Protein AF-0000000084808699 (afdb_homodimer)

Structure (mmCIF, N/CA/C/O backbone):
data_AF-0000000084808699-model_v1
#
loop_
_entity.id
_entity.type
_entity.pdbx_description
1 polymer 'Predicted phosphohydrolases'
#
loop_
_atom_site.group_PDB
_atom_site.id
_atom_site.type_symbol
_atom_site.label_atom_id
_atom_site.label_alt_id
_atom_site.label_comp_id
_atom_site.label_asym_id
_atom_site.label_entity_id
_atom_site.label_seq_id
_atom_site.pdbx_PDB_ins_code
_atom_site.Cartn_x
_atom_site.Cartn_y
_atom_site.Cartn_z
_atom_site.occupancy
_atom_site.B_iso_or_equiv
_atom_site.auth_seq_id
_atom_site.auth_comp_id
_atom_site.auth_asym_id
_atom_site.auth_atom_id
_atom_site.pdbx_PDB_model_num
ATOM 1 N N . MET A 1 1 ? -10.883 -15.43 62.719 1 22.83 1 MET A N 1
ATOM 2 C CA . MET A 1 1 ? -10.422 -14.227 62.062 1 22.83 1 MET A CA 1
ATOM 3 C C . MET A 1 1 ? -9.133 -14.5 61.281 1 22.83 1 MET A C 1
ATOM 5 O O . MET A 1 1 ? -8.039 -14.305 61.812 1 22.83 1 MET A O 1
ATOM 9 N N . LYS A 1 2 ? -9.156 -15.633 60.469 1 28.66 2 LYS A N 1
ATOM 10 C CA . LYS A 1 2 ? -8.031 -16.219 59.75 1 28.66 2 LYS A CA 1
ATOM 11 C C . LYS A 1 2 ? -7.461 -15.219 58.75 1 28.66 2 LYS A C 1
ATOM 13 O O . LYS A 1 2 ? -8.195 -14.641 57.938 1 28.66 2 LYS A O 1
ATOM 18 N N . THR A 1 3 ? -6.348 -14.523 59.062 1 25.62 3 THR A N 1
ATOM 19 C CA . THR A 1 3 ? -5.594 -13.453 58.406 1 25.62 3 THR A CA 1
ATOM 20 C C . THR A 1 3 ? -5.066 -13.914 57.062 1 25.62 3 THR A C 1
ATOM 22 O O . THR A 1 3 ? -4.25 -14.836 57 1 25.62 3 THR A O 1
ATOM 25 N N . SER A 1 4 ? -5.875 -14.094 56.094 1 25.84 4 SER A N 1
ATOM 26 C CA . SER A 1 4 ? -5.469 -14.531 54.75 1 25.84 4 SER A CA 1
ATOM 27 C C . SER A 1 4 ? -4.52 -13.523 54.125 1 25.84 4 SER A C 1
ATOM 29 O O . SER A 1 4 ? -4.852 -12.352 53.969 1 25.84 4 SER A O 1
ATOM 31 N N . ALA A 1 5 ? -3.162 -13.805 54.281 1 29.69 5 ALA A N 1
ATOM 32 C CA . ALA A 1 5 ? -2.086 -13 53.719 1 29.69 5 ALA A CA 1
ATOM 33 C C . ALA A 1 5 ? -2.174 -12.961 52.219 1 29.69 5 ALA A C 1
ATOM 35 O O . ALA A 1 5 ? -2.238 -14 51.562 1 29.69 5 ALA A O 1
ATOM 36 N N . PHE A 1 6 ? -2.725 -11.844 51.625 1 26.86 6 PHE A N 1
ATOM 37 C CA . PHE A 1 6 ? -2.826 -11.508 50.219 1 26.86 6 PHE A CA 1
ATOM 38 C C . PHE A 1 6 ? -1.443 -11.383 49.594 1 26.86 6 PHE A C 1
ATOM 40 O O . PHE A 1 6 ? -0.637 -10.547 50 1 26.86 6 PHE A O 1
ATOM 47 N N . ILE A 1 7 ? -0.809 -12.5 49.219 1 28 7 ILE A N 1
ATOM 48 C CA . ILE A 1 7 ? 0.481 -12.469 48.531 1 28 7 ILE A CA 1
ATOM 49 C C . ILE A 1 7 ? 0.352 -11.695 47.219 1 28 7 ILE A C 1
ATOM 51 O O . ILE A 1 7 ? -0.457 -12.047 46.344 1 28 7 ILE A O 1
ATOM 55 N N . LEU A 1 8 ? 0.643 -10.383 47.25 1 26.86 8 LEU A N 1
ATOM 56 C CA . LEU A 1 8 ? 0.766 -9.492 46.094 1 26.86 8 LEU A CA 1
ATOM 57 C C . LEU A 1 8 ? 1.82 -10 45.125 1 26.86 8 LEU A C 1
ATOM 59 O O . LEU A 1 8 ? 2.996 -10.117 45.469 1 26.86 8 LEU A O 1
ATOM 63 N N . PHE A 1 9 ? 1.427 -10.898 44.25 1 28.06 9 PHE A N 1
ATOM 64 C CA . PHE A 1 9 ? 2.316 -11.273 43.156 1 28.06 9 PHE A CA 1
ATOM 65 C C . PHE A 1 9 ? 2.672 -10.062 42.312 1 28.06 9 PHE A C 1
ATOM 67 O O . PHE A 1 9 ? 1.792 -9.438 41.719 1 28.06 9 PHE A O 1
ATOM 74 N N . ALA A 1 10 ? 3.734 -9.328 42.656 1 28.44 10 ALA A N 1
ATOM 75 C CA . ALA A 1 10 ? 4.34 -8.305 41.812 1 28.44 10 ALA A CA 1
ATOM 76 C C . ALA A 1 10 ? 4.73 -8.883 40.438 1 28.44 10 ALA A C 1
ATOM 78 O O . ALA A 1 10 ? 5.578 -9.773 40.375 1 28.44 10 ALA A O 1
ATOM 79 N N . ALA A 1 11 ? 3.801 -8.992 39.531 1 27.06 11 ALA A N 1
ATOM 80 C CA . ALA A 1 11 ? 4.145 -9.297 38.156 1 27.06 11 ALA A CA 1
ATOM 81 C C . ALA A 1 11 ? 5.234 -8.352 37.625 1 27.06 11 ALA A C 1
ATOM 83 O O . ALA A 1 11 ? 5.035 -7.137 37.562 1 27.06 11 ALA A O 1
ATOM 84 N N . LEU A 1 12 ? 6.469 -8.727 37.875 1 29.42 12 LEU A N 1
ATOM 85 C CA . LEU A 1 12 ? 7.574 -8.07 37.188 1 29.42 12 LEU A CA 1
ATOM 86 C C . LEU A 1 12 ? 7.324 -8 35.688 1 29.42 12 LEU A C 1
ATOM 88 O O . LEU A 1 12 ? 7.281 -9.031 35 1 29.42 12 LEU A O 1
ATOM 92 N N . LEU A 1 13 ? 6.543 -7.051 35.281 1 27.06 13 LEU A N 1
ATOM 93 C CA . LEU A 1 13 ? 6.527 -6.707 33.844 1 27.06 13 LEU A CA 1
ATOM 94 C C . LEU A 1 13 ? 7.938 -6.438 33.344 1 27.06 13 LEU A C 1
ATOM 96 O O . LEU A 1 13 ? 8.586 -5.48 33.781 1 27.06 13 LEU A O 1
ATOM 100 N N . ALA A 1 14 ? 8.656 -7.5 33.062 1 26.19 14 ALA A N 1
ATOM 101 C CA . ALA A 1 14 ? 9.906 -7.293 32.312 1 26.19 14 ALA A CA 1
ATOM 102 C C . ALA A 1 14 ? 9.672 -6.418 31.094 1 26.19 14 ALA A C 1
ATOM 104 O O . ALA A 1 14 ? 8.898 -6.773 30.203 1 26.19 14 ALA A O 1
ATOM 105 N N . ALA A 1 15 ? 9.93 -5.137 31.219 1 28.09 15 ALA A N 1
ATOM 106 C CA . ALA A 1 15 ? 10.141 -4.23 30.094 1 28.09 15 ALA A CA 1
ATOM 107 C C . ALA A 1 15 ? 11.109 -4.828 29.078 1 28.09 15 ALA A C 1
ATOM 109 O O . ALA A 1 15 ? 12.305 -4.973 29.359 1 28.09 15 ALA A O 1
ATOM 110 N N . SER A 1 16 ? 10.625 -5.824 28.359 1 27.8 16 SER A N 1
ATOM 111 C CA . SER A 1 16 ? 11.477 -6.148 27.203 1 27.8 16 SER A CA 1
ATOM 112 C C . SER A 1 16 ? 11.93 -4.887 26.484 1 27.8 16 SER A C 1
ATOM 114 O O . SER A 1 16 ? 11.102 -4.109 26 1 27.8 16 SER A O 1
ATOM 116 N N . SER A 1 17 ? 13 -4.367 26.891 1 27.86 17 SER A N 1
ATOM 117 C CA . SER A 1 17 ? 13.711 -3.361 26.094 1 27.86 17 SER A CA 1
ATOM 118 C C . SER A 1 17 ? 13.82 -3.785 24.641 1 27.86 17 SER A C 1
ATOM 120 O O . SER A 1 17 ? 14.531 -4.742 24.312 1 27.86 17 SER A O 1
ATOM 122 N N . LEU A 1 18 ? 12.781 -3.721 23.938 1 30.61 18 LEU A N 1
ATOM 123 C CA . LEU A 1 18 ? 13.039 -3.725 22.5 1 30.61 18 LEU A CA 1
ATOM 124 C C . LEU A 1 18 ? 14.203 -2.801 22.156 1 30.61 18 LEU A C 1
ATOM 126 O O . LEU A 1 18 ? 14.062 -1.576 22.188 1 30.61 18 LEU A O 1
ATOM 130 N N . SER A 1 19 ? 15.367 -3.223 22.547 1 29.44 19 SER A N 1
ATOM 131 C CA . SER A 1 19 ? 16.547 -2.562 22 1 29.44 19 SER A CA 1
ATOM 132 C C . SER A 1 19 ? 16.359 -2.229 20.531 1 29.44 19 SER A C 1
ATOM 134 O O . SER A 1 19 ? 16.094 -3.113 19.719 1 29.44 19 SER A O 1
ATOM 136 N N . VAL A 1 20 ? 15.898 -1.115 20.328 1 35.44 20 VAL A N 1
ATOM 137 C CA . VAL A 1 20 ? 16.078 -0.574 18.984 1 35.44 20 VAL A CA 1
ATOM 138 C C . VAL A 1 20 ? 17.531 -0.726 18.547 1 35.44 20 VAL A C 1
ATOM 140 O O . VAL A 1 20 ? 18.406 0.036 18.984 1 35.44 20 VAL A O 1
ATOM 143 N N . THR A 1 21 ? 18.062 -1.862 18.562 1 36.31 21 THR A N 1
ATOM 144 C CA . THR A 1 21 ? 19.359 -2 17.906 1 36.31 21 THR A CA 1
ATOM 145 C C . THR A 1 21 ? 19.375 -1.275 16.562 1 36.31 21 THR A C 1
ATOM 147 O O . THR A 1 21 ? 18.578 -1.583 15.68 1 36.31 21 THR A O 1
ATOM 150 N N . GLY A 1 22 ? 19.766 -0.081 16.609 1 41.16 22 GLY A N 1
ATOM 151 C CA . GLY A 1 22 ? 20 0.72 15.414 1 41.16 22 GLY A CA 1
ATOM 152 C C . GLY A 1 22 ? 20.641 -0.064 14.289 1 41.16 22 GLY A C 1
ATOM 153 O O . GLY A 1 22 ? 21.766 -0.554 14.43 1 41.16 22 GLY A O 1
ATOM 154 N N . ARG A 1 23 ? 19.984 -0.624 13.531 1 50.69 23 ARG A N 1
ATOM 155 C CA . ARG A 1 23 ? 20.609 -1.208 12.352 1 50.69 23 ARG A CA 1
ATOM 156 C C . ARG A 1 23 ? 21.578 -0.225 11.703 1 50.69 23 ARG A C 1
ATOM 158 O O . ARG A 1 23 ? 21.297 0.966 11.594 1 50.69 23 ARG A O 1
ATOM 165 N N . ALA A 1 24 ? 22.828 -0.761 11.469 1 55.62 24 ALA A N 1
ATOM 166 C CA . ALA A 1 24 ? 23.875 -0.021 10.766 1 55.62 24 ALA A CA 1
ATOM 167 C C . ALA A 1 24 ? 23.359 0.561 9.453 1 55.62 24 ALA A C 1
ATOM 169 O O . ALA A 1 24 ? 22.469 -0.019 8.82 1 55.62 24 ALA A O 1
ATOM 170 N N . ALA A 1 25 ? 23.656 1.773 9.109 1 65.81 25 ALA A N 1
ATOM 171 C CA . ALA A 1 25 ? 23.359 2.422 7.836 1 65.81 25 ALA A CA 1
ATOM 172 C C . ALA A 1 25 ? 23.656 1.488 6.664 1 65.81 25 ALA A C 1
ATOM 174 O O . ALA A 1 25 ? 24.609 0.704 6.703 1 65.81 25 ALA A O 1
ATOM 175 N N . THR A 1 26 ? 22.766 1.405 5.75 1 75.81 26 THR A N 1
ATOM 176 C CA . THR A 1 26 ? 22.953 0.62 4.535 1 75.81 26 THR A CA 1
ATOM 177 C C . THR A 1 26 ? 24.234 1.032 3.822 1 75.81 26 THR A C 1
ATOM 179 O O . THR A 1 26 ? 24.516 2.223 3.656 1 75.81 26 THR A O 1
ATOM 182 N N . ARG A 1 27 ? 25.109 0.054 3.602 1 77.38 27 ARG A N 1
ATOM 183 C CA . ARG A 1 27 ? 26.375 0.274 2.889 1 77.38 27 ARG A CA 1
ATOM 184 C C . ARG A 1 27 ? 26.438 -0.562 1.614 1 77.38 27 ARG A C 1
ATOM 186 O O . ARG A 1 27 ? 25.828 -1.633 1.539 1 77.38 27 ARG A O 1
ATOM 193 N N . THR A 1 28 ? 27.109 -0.064 0.712 1 81.5 28 THR A N 1
ATOM 194 C CA . THR A 1 28 ? 27.328 -0.807 -0.523 1 81.5 28 THR A CA 1
ATOM 195 C C . THR A 1 28 ? 28.312 -1.949 -0.296 1 81.5 28 THR A C 1
ATOM 197 O O . THR A 1 28 ? 29.281 -1.799 0.448 1 81.5 28 THR A O 1
ATOM 200 N N . ILE A 1 29 ? 28.078 -3.023 -0.927 1 85.38 29 ILE A N 1
ATOM 201 C CA . ILE A 1 29 ? 28.984 -4.16 -0.913 1 85.38 29 ILE A CA 1
ATOM 202 C C . ILE A 1 29 ? 29.078 -4.762 -2.312 1 85.38 29 ILE A C 1
ATOM 204 O O . ILE A 1 29 ? 28.25 -4.477 -3.178 1 85.38 29 ILE A O 1
ATOM 208 N N . ASP A 1 30 ? 30.188 -5.492 -2.512 1 90 30 ASP A N 1
ATOM 209 C CA . ASP A 1 30 ? 30.359 -6.25 -3.748 1 90 30 ASP A CA 1
ATOM 210 C C . ASP A 1 30 ? 30.359 -7.754 -3.479 1 90 30 ASP A C 1
ATOM 212 O O . ASP A 1 30 ? 31.25 -8.266 -2.799 1 90 30 ASP A O 1
ATOM 216 N N . LEU A 1 31 ? 29.422 -8.398 -3.998 1 95.94 31 LEU A N 1
ATOM 217 C CA . LEU A 1 31 ? 29.375 -9.852 -3.906 1 95.94 31 LEU A CA 1
ATOM 218 C C . LEU A 1 31 ? 30 -10.5 -5.129 1 95.94 31 LEU A C 1
ATOM 220 O O . LEU A 1 31 ? 30.062 -9.891 -6.199 1 95.94 31 LEU A O 1
ATOM 224 N N . CYS A 1 32 ? 30.547 -11.633 -4.918 1 97.88 32 CYS A N 1
ATOM 225 C CA . CYS A 1 32 ? 31.172 -12.328 -6.035 1 97.88 32 CYS A CA 1
ATOM 226 C C . CYS A 1 32 ? 31.062 -13.844 -5.867 1 97.88 32 CYS A C 1
ATOM 228 O O . CYS A 1 32 ? 30.609 -14.32 -4.824 1 97.88 32 CYS A O 1
ATOM 230 N N . GLY A 1 33 ? 31.375 -14.578 -6.879 1 98.5 33 GLY A N 1
ATOM 231 C CA . GLY A 1 33 ? 31.391 -16.031 -6.848 1 98.5 33 GLY A CA 1
ATOM 232 C C . GLY A 1 33 ? 31.531 -16.656 -8.227 1 98.5 33 GLY A C 1
ATOM 233 O O . GLY A 1 33 ? 31.906 -15.977 -9.188 1 98.5 33 GLY A O 1
ATOM 234 N N . ARG A 1 34 ? 31.391 -17.922 -8.211 1 98.5 34 ARG A N 1
ATOM 235 C CA . ARG A 1 34 ? 31.453 -18.688 -9.445 1 98.5 34 ARG A CA 1
ATOM 236 C C . ARG A 1 34 ? 30.281 -19.672 -9.547 1 98.5 34 ARG A C 1
ATOM 238 O O . ARG A 1 34 ? 29.844 -20.234 -8.539 1 98.5 34 ARG A O 1
ATOM 245 N N . VAL A 1 35 ? 29.781 -19.812 -10.727 1 98.81 35 VAL A N 1
ATOM 246 C CA . VAL A 1 35 ? 28.812 -20.859 -11.039 1 98.81 35 VAL A CA 1
ATOM 247 C C . VAL A 1 35 ? 29.484 -21.938 -11.898 1 98.81 35 VAL A C 1
ATOM 249 O O . VAL A 1 35 ? 30.031 -21.641 -12.969 1 98.81 35 VAL A O 1
ATOM 252 N N . THR A 1 36 ? 29.484 -23.109 -11.398 1 98.5 36 THR A N 1
ATOM 253 C CA . THR A 1 36 ? 30.203 -24.172 -12.086 1 98.5 36 THR A CA 1
ATOM 254 C C . THR A 1 36 ? 29.297 -25.375 -12.305 1 98.5 36 THR A C 1
ATOM 256 O O . THR A 1 36 ? 28.25 -25.5 -11.664 1 98.5 36 THR A O 1
ATOM 259 N N . ALA A 1 37 ? 29.562 -26.203 -13.258 1 97.62 37 ALA A N 1
ATOM 260 C CA . ALA A 1 37 ? 29.031 -27.547 -13.492 1 97.62 37 ALA A CA 1
ATOM 261 C C . ALA A 1 37 ? 30.156 -28.547 -13.789 1 97.62 37 ALA A C 1
ATOM 263 O O . ALA A 1 37 ? 30.922 -28.359 -14.734 1 97.62 37 ALA A O 1
ATOM 264 N N . SER A 1 38 ? 30.266 -29.547 -12.977 1 94.38 38 SER A N 1
ATOM 265 C CA . SER A 1 38 ? 31.344 -30.516 -13.094 1 94.38 38 SER A CA 1
ATOM 266 C C . SER A 1 38 ? 32.719 -29.828 -13.078 1 94.38 38 SER A C 1
ATOM 268 O O . SER A 1 38 ? 33.562 -30.125 -13.922 1 94.38 38 SER A O 1
ATOM 270 N N . GLY A 1 39 ? 32.812 -28.828 -12.312 1 93.56 39 GLY A N 1
ATOM 271 C CA . GLY A 1 39 ? 34.094 -28.156 -12.094 1 93.56 39 GLY A CA 1
ATOM 272 C C . GLY A 1 39 ? 34.375 -27.078 -13.133 1 93.56 39 GLY A C 1
ATOM 273 O O . GLY A 1 39 ? 35.344 -26.344 -13.008 1 93.56 39 GLY A O 1
ATOM 274 N N . ARG A 1 40 ? 33.625 -27.016 -14.141 1 96.94 40 ARG A N 1
ATOM 275 C CA . ARG A 1 40 ? 33.812 -26.031 -15.195 1 96.94 40 ARG A CA 1
ATOM 276 C C . ARG A 1 40 ? 32.844 -24.859 -15.047 1 96.94 40 ARG A C 1
ATOM 278 O O . ARG A 1 40 ? 31.688 -25.047 -14.695 1 96.94 40 ARG A O 1
ATOM 285 N N . GLY A 1 41 ? 33.312 -23.719 -15.469 1 98.06 41 GLY A N 1
ATOM 286 C CA . GLY A 1 41 ? 32.5 -22.516 -15.383 1 98.06 41 GLY A CA 1
ATOM 287 C C . GLY A 1 41 ? 31.328 -22.531 -16.359 1 98.06 41 GLY A C 1
ATOM 288 O O . GLY A 1 41 ? 31.484 -22.953 -17.5 1 98.06 41 GLY A O 1
ATOM 289 N N . VAL A 1 42 ? 30.203 -22.156 -15.859 1 98.25 42 VAL A N 1
ATOM 290 C CA . VAL A 1 42 ? 29.031 -22.031 -16.719 1 98.25 42 VAL A CA 1
ATOM 291 C C . VAL A 1 42 ? 28.859 -20.578 -17.125 1 98.25 42 VAL A C 1
ATOM 293 O O . VAL A 1 42 ? 28.656 -19.703 -16.281 1 98.25 42 VAL A O 1
ATOM 296 N N . THR A 1 43 ? 28.922 -20.25 -18.438 1 97.81 43 THR A N 1
ATOM 297 C CA . THR A 1 43 ? 28.844 -18.891 -18.969 1 97.81 43 THR A CA 1
ATOM 298 C C . THR A 1 43 ? 27.391 -18.438 -19.109 1 97.81 43 THR A C 1
ATOM 300 O O . THR A 1 43 ? 26.531 -19.234 -19.469 1 97.81 43 THR A O 1
ATOM 303 N N . GLY A 1 44 ? 27.109 -17.25 -18.688 1 97.69 44 GLY A N 1
ATOM 304 C CA . GLY A 1 44 ? 25.875 -16.578 -19.047 1 97.69 44 GLY A CA 1
ATOM 305 C C . GLY A 1 44 ? 24.75 -16.812 -18.047 1 97.69 44 GLY A C 1
ATOM 306 O O . GLY A 1 44 ? 23.594 -16.516 -18.328 1 97.69 44 GLY A O 1
ATOM 307 N N . VAL A 1 45 ? 25.094 -17.438 -16.922 1 98.44 45 VAL A N 1
ATOM 308 C CA . VAL A 1 45 ? 24.078 -17.656 -15.898 1 98.44 45 VAL A CA 1
ATOM 309 C C . VAL A 1 45 ? 23.75 -16.344 -15.195 1 98.44 45 VAL A C 1
ATOM 311 O O . VAL A 1 45 ? 24.641 -15.617 -14.773 1 98.44 45 VAL A O 1
ATOM 314 N N . CYS A 1 46 ? 22.438 -16 -15.102 1 98.5 46 CYS A N 1
ATOM 315 C CA . CYS A 1 46 ? 22.016 -14.805 -14.391 1 98.5 46 CYS A CA 1
ATOM 316 C C . CYS A 1 46 ? 22.109 -15.008 -12.883 1 98.5 46 CYS A C 1
ATOM 318 O O . CYS A 1 46 ? 21.609 -16 -12.352 1 98.5 46 CYS A O 1
ATOM 320 N N . VAL A 1 47 ? 22.781 -14.109 -12.188 1 98.62 47 VAL A N 1
ATOM 321 C CA . VAL A 1 47 ? 22.922 -14.078 -10.734 1 98.62 47 VAL A CA 1
ATOM 322 C C . VAL A 1 47 ? 22.391 -12.75 -10.195 1 98.62 47 VAL A C 1
ATOM 324 O O . VAL A 1 47 ? 22.609 -11.695 -10.805 1 98.62 47 VAL A O 1
ATOM 327 N N . THR A 1 48 ? 21.656 -12.766 -9.094 1 98.06 48 THR A N 1
ATOM 328 C CA . THR A 1 48 ? 21 -11.555 -8.625 1 98.06 48 THR A CA 1
ATOM 329 C C . THR A 1 48 ? 20.922 -11.531 -7.105 1 98.06 48 THR A C 1
ATOM 331 O O . THR A 1 48 ? 21.094 -12.562 -6.453 1 98.06 48 THR A O 1
ATOM 334 N N . ASP A 1 49 ? 20.828 -10.367 -6.547 1 96.62 49 ASP A N 1
ATOM 335 C CA . ASP A 1 49 ? 20.516 -10.18 -5.133 1 96.62 49 ASP A CA 1
ATOM 336 C C . ASP A 1 49 ? 19.094 -9.648 -4.953 1 96.62 49 ASP A C 1
ATOM 338 O O . ASP A 1 49 ? 18.75 -9.164 -3.877 1 96.62 49 ASP A O 1
ATOM 342 N N . GLY A 1 50 ? 18.25 -9.68 -5.988 1 96.19 50 GLY A N 1
ATOM 343 C CA . GLY A 1 50 ? 16.891 -9.164 -5.957 1 96.19 50 GLY A CA 1
ATOM 344 C C . GLY A 1 50 ? 16.781 -7.746 -6.484 1 96.19 50 GLY A C 1
ATOM 345 O O . GLY A 1 50 ? 15.68 -7.25 -6.711 1 96.19 50 GLY A O 1
ATOM 346 N N . ARG A 1 51 ? 17.922 -7.082 -6.699 1 93.75 51 ARG A N 1
ATOM 347 C CA . ARG A 1 51 ? 17.922 -5.711 -7.199 1 93.75 51 ARG A CA 1
ATOM 348 C C . ARG A 1 51 ? 18.609 -5.633 -8.562 1 93.75 51 ARG A C 1
ATOM 350 O O . ARG A 1 51 ? 18.094 -4.984 -9.477 1 93.75 51 ARG A O 1
ATOM 357 N N . THR A 1 52 ? 19.75 -6.301 -8.656 1 93 52 THR A N 1
ATOM 358 C CA . THR A 1 52 ? 20.578 -6.277 -9.859 1 93 52 THR A CA 1
ATOM 359 C C . THR A 1 52 ? 20.797 -7.688 -10.398 1 93 52 THR A C 1
ATOM 361 O O . THR A 1 52 ? 21 -8.625 -9.617 1 93 52 THR A O 1
ATOM 364 N N . ILE A 1 53 ? 20.719 -7.812 -11.648 1 96.81 53 ILE A N 1
ATOM 365 C CA . ILE A 1 53 ? 21.031 -9.086 -12.289 1 96.81 53 ILE A CA 1
ATOM 366 C C . ILE A 1 53 ? 22.344 -8.961 -13.07 1 96.81 53 ILE A C 1
ATOM 368 O O . ILE A 1 53 ? 22.516 -8.008 -13.844 1 96.81 53 ILE A O 1
ATOM 372 N N . VAL A 1 54 ? 23.281 -9.797 -12.836 1 96.94 54 VAL A N 1
ATOM 373 C CA . VAL A 1 54 ? 24.516 -9.891 -13.609 1 96.94 54 VAL A CA 1
ATOM 374 C C . VAL A 1 54 ? 24.641 -11.281 -14.219 1 96.94 54 VAL A C 1
ATOM 376 O O . VAL A 1 54 ? 23.906 -12.195 -13.852 1 96.94 54 VAL A O 1
ATOM 379 N N . ARG A 1 55 ? 25.547 -11.453 -15.18 1 98.06 55 ARG A N 1
ATOM 380 C CA . ARG A 1 55 ? 25.766 -12.734 -15.836 1 98.06 55 ARG A CA 1
ATOM 381 C C . ARG A 1 55 ? 27.188 -13.242 -15.594 1 98.06 55 ARG A C 1
ATOM 383 O O . ARG A 1 55 ? 28.125 -12.445 -15.523 1 98.06 55 ARG A O 1
ATOM 390 N N . THR A 1 56 ? 27.312 -14.508 -15.492 1 98.56 56 THR A N 1
ATOM 391 C CA . THR A 1 56 ? 28.641 -15.094 -15.336 1 98.56 56 THR A CA 1
ATOM 392 C C . THR A 1 56 ? 29.453 -14.969 -16.625 1 98.56 56 THR A C 1
ATOM 394 O O . THR A 1 56 ? 28.875 -14.984 -17.719 1 98.56 56 THR A O 1
ATOM 397 N N . ASP A 1 57 ? 30.75 -14.844 -16.484 1 98.38 57 ASP A N 1
ATOM 398 C CA . ASP A 1 57 ? 31.641 -14.797 -17.641 1 98.38 57 ASP A CA 1
ATOM 399 C C . ASP A 1 57 ? 32 -16.203 -18.109 1 98.38 57 ASP A C 1
ATOM 401 O O . ASP A 1 57 ? 31.359 -17.172 -17.719 1 98.38 57 ASP A O 1
ATOM 405 N N . ALA A 1 58 ? 32.938 -16.312 -18.984 1 97.69 58 ALA A N 1
ATOM 406 C CA . ALA A 1 58 ? 33.281 -17.578 -19.625 1 97.69 58 ALA A CA 1
ATOM 407 C C . ALA A 1 58 ? 33.844 -18.578 -18.609 1 97.69 58 ALA A C 1
ATOM 409 O O . ALA A 1 58 ? 33.781 -19.781 -18.828 1 97.69 58 ALA A O 1
ATOM 410 N N . LYS A 1 59 ? 34.406 -18.062 -17.5 1 98 59 LYS A N 1
ATOM 411 C CA . LYS A 1 59 ? 34.938 -18.922 -16.469 1 98 59 LYS A CA 1
ATOM 412 C C . LYS A 1 59 ? 33.906 -19.156 -15.359 1 98 59 LYS A C 1
ATOM 414 O O . LYS A 1 59 ? 34.25 -19.719 -14.312 1 98 59 LYS A O 1
ATOM 419 N N . GLY A 1 60 ? 32.656 -18.672 -15.547 1 98.62 60 GLY A N 1
ATOM 420 C CA . GLY A 1 60 ? 31.594 -18.844 -14.578 1 98.62 60 GLY A CA 1
ATOM 421 C C . GLY A 1 60 ? 31.625 -17.828 -13.461 1 98.62 60 GLY A C 1
ATOM 422 O O . GLY A 1 60 ? 30.891 -17.953 -12.477 1 98.62 60 GLY A O 1
ATOM 423 N N . ARG A 1 61 ? 32.5 -16.812 -13.617 1 98.69 61 ARG A N 1
ATOM 424 C CA . ARG A 1 61 ? 32.688 -15.828 -12.555 1 98.69 61 ARG A CA 1
ATOM 425 C C . ARG A 1 61 ? 31.641 -14.711 -12.672 1 98.69 61 ARG A C 1
ATOM 427 O O . ARG A 1 61 ? 31.266 -14.32 -13.781 1 98.69 61 ARG A O 1
ATOM 434 N N . TYR A 1 62 ? 31.156 -14.203 -11.523 1 98.31 62 TYR A N 1
ATOM 435 C CA . TYR A 1 62 ? 30.297 -13.016 -11.508 1 98.31 62 TYR A CA 1
ATOM 436 C C . TYR A 1 62 ? 30.734 -12.039 -10.422 1 98.31 62 TYR A C 1
ATOM 438 O O . TYR A 1 62 ? 31.359 -12.438 -9.43 1 98.31 62 TYR A O 1
ATOM 446 N N . ARG A 1 63 ? 30.547 -10.781 -10.656 1 96.69 63 ARG A N 1
ATOM 447 C CA . ARG A 1 63 ? 30.609 -9.68 -9.695 1 96.69 63 ARG A CA 1
ATOM 448 C C . ARG A 1 63 ? 29.281 -8.953 -9.617 1 96.69 63 ARG A C 1
ATOM 450 O O . ARG A 1 63 ? 28.766 -8.461 -10.625 1 96.69 63 ARG A O 1
ATOM 457 N N . LEU A 1 64 ? 28.703 -8.93 -8.422 1 95.25 64 LEU A N 1
ATOM 458 C CA . LEU A 1 64 ? 27.344 -8.422 -8.219 1 95.25 64 LEU A CA 1
ATOM 459 C C . LEU A 1 64 ? 27.344 -7.23 -7.266 1 95.25 64 LEU A C 1
ATOM 461 O O . LEU A 1 64 ? 27.406 -7.402 -6.047 1 95.25 64 LEU A O 1
ATOM 465 N N . PRO A 1 65 ? 27.328 -5.973 -7.875 1 90.69 65 PRO A N 1
ATOM 466 C CA . PRO A 1 65 ? 27.141 -4.828 -6.984 1 90.69 65 PRO A CA 1
ATOM 467 C C . PRO A 1 65 ? 25.859 -4.934 -6.156 1 90.69 65 PRO A C 1
ATOM 469 O O . PRO A 1 65 ? 24.797 -5.23 -6.695 1 90.69 65 PRO A O 1
ATOM 472 N N . SER A 1 66 ? 25.969 -4.797 -4.809 1 90.81 66 SER A N 1
ATOM 473 C CA . SER A 1 66 ? 24.859 -4.977 -3.875 1 90.81 66 SER A CA 1
ATOM 474 C C . SER A 1 66 ? 25 -4.051 -2.672 1 90.81 66 SER A C 1
ATOM 476 O O . SER A 1 66 ? 25.672 -3.023 -2.744 1 90.81 66 SER A O 1
ATOM 478 N N . ASP A 1 67 ? 24.125 -4.219 -1.702 1 85.12 67 ASP A N 1
ATOM 479 C CA . ASP A 1 67 ? 24.234 -3.475 -0.449 1 85.12 67 ASP A CA 1
ATOM 480 C C . ASP A 1 67 ? 23.906 -4.367 0.747 1 85.12 67 ASP A C 1
ATOM 482 O O . ASP A 1 67 ? 23.578 -5.543 0.579 1 85.12 67 ASP A O 1
ATOM 486 N N . THR A 1 68 ? 24.094 -3.84 1.919 1 86.88 68 THR A N 1
ATOM 487 C CA . THR A 1 68 ? 24.016 -4.633 3.141 1 86.88 68 THR A CA 1
ATOM 488 C C . THR A 1 68 ? 22.562 -4.996 3.459 1 86.88 68 THR A C 1
ATOM 490 O O . THR A 1 68 ? 22.297 -5.754 4.395 1 86.88 68 THR A O 1
ATOM 493 N N . GLU A 1 69 ? 21.625 -4.543 2.652 1 85.81 69 GLU A N 1
ATOM 494 C CA . GLU A 1 69 ? 20.219 -4.898 2.873 1 85.81 69 GLU A CA 1
ATOM 495 C C . GLU A 1 69 ? 19.859 -6.176 2.125 1 85.81 69 GLU A C 1
ATOM 497 O O . GLU A 1 69 ? 18.812 -6.773 2.385 1 85.81 69 GLU A O 1
ATOM 502 N N . ALA A 1 70 ? 20.703 -6.547 1.207 1 92.44 70 ALA A N 1
ATOM 503 C CA . ALA A 1 70 ? 20.438 -7.77 0.453 1 92.44 70 ALA A CA 1
ATOM 504 C C . ALA A 1 70 ? 20.453 -8.992 1.367 1 92.44 70 ALA A C 1
ATOM 506 O O . ALA A 1 70 ? 21.297 -9.102 2.25 1 92.44 70 ALA A O 1
ATOM 507 N N . GLU A 1 71 ? 19.516 -9.859 1.118 1 96.62 71 GLU A N 1
ATOM 508 C CA . GLU A 1 71 ? 19.375 -11.016 2 1 96.62 71 GLU A CA 1
ATOM 509 C C . GLU A 1 71 ? 19.859 -12.289 1.321 1 96.62 71 GLU A C 1
ATOM 511 O O . GLU A 1 71 ? 20.281 -13.242 1.992 1 96.62 71 GLU A O 1
ATOM 516 N N . PHE A 1 72 ? 19.75 -12.312 0.01 1 98.31 72 PHE A N 1
ATOM 517 C CA . PHE A 1 72 ? 20.062 -13.523 -0.734 1 98.31 72 PHE A CA 1
ATOM 518 C C . PHE A 1 72 ? 20.875 -13.195 -1.98 1 98.31 72 PHE A C 1
ATOM 520 O O . PHE A 1 72 ? 20.781 -12.094 -2.518 1 98.31 72 PHE A O 1
ATOM 527 N N . VAL A 1 73 ? 21.719 -14.094 -2.375 1 98.44 73 VAL A N 1
ATOM 528 C CA . VAL A 1 73 ? 22.234 -14.219 -3.738 1 98.44 73 VAL A CA 1
ATOM 529 C C . VAL A 1 73 ? 21.641 -15.469 -4.391 1 98.44 73 VAL A C 1
ATOM 531 O O . VAL A 1 73 ? 21.641 -16.547 -3.799 1 98.44 73 VAL A O 1
ATOM 534 N N . TYR A 1 74 ? 21.062 -15.336 -5.559 1 98.69 74 TYR A N 1
ATOM 535 C CA . TYR A 1 74 ? 20.391 -16.5 -6.129 1 98.69 74 TYR A CA 1
ATOM 536 C C . TYR A 1 74 ? 20.453 -16.469 -7.652 1 98.69 74 TYR A C 1
ATOM 538 O O . TYR A 1 74 ? 20.812 -15.453 -8.242 1 98.69 74 TYR A O 1
ATOM 546 N N . LEU A 1 75 ? 20.219 -17.594 -8.273 1 98.38 75 LEU A N 1
ATOM 547 C CA . LE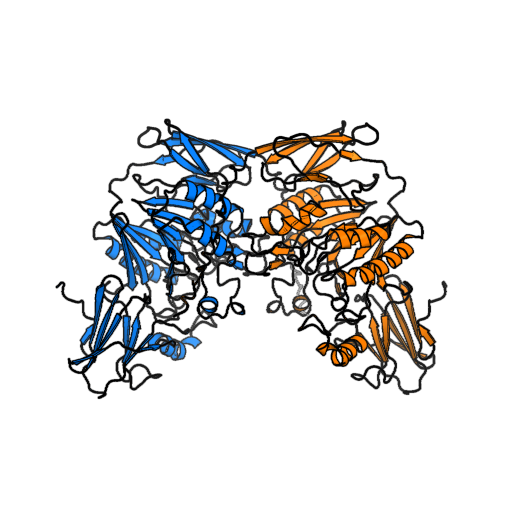U A 1 75 ? 20.328 -17.812 -9.719 1 98.38 75 LEU A CA 1
ATOM 548 C C . LEU A 1 75 ? 18.969 -17.703 -10.391 1 98.38 75 LEU A C 1
ATOM 550 O O . LEU A 1 75 ? 17.938 -17.969 -9.758 1 98.38 75 LEU A O 1
ATOM 554 N N . THR A 1 76 ? 18.953 -17.203 -11.594 1 98.25 76 THR A N 1
ATOM 555 C CA . THR A 1 76 ? 17.969 -17.797 -12.508 1 98.25 76 THR A CA 1
ATOM 556 C C . THR A 1 76 ? 18.469 -19.141 -13.039 1 98.25 76 THR A C 1
ATOM 558 O O . THR A 1 76 ? 19.359 -19.172 -13.898 1 98.25 76 THR A O 1
ATOM 561 N N . LEU A 1 77 ? 17.953 -20.172 -12.508 1 97.88 77 LEU A N 1
ATOM 562 C CA . LEU A 1 77 ? 18.406 -21.5 -12.922 1 97.88 77 LEU A CA 1
ATOM 563 C C . LEU A 1 77 ? 18.156 -21.719 -14.406 1 97.88 77 LEU A C 1
ATOM 565 O O . LEU A 1 77 ? 17 -21.734 -14.844 1 97.88 77 LEU A O 1
ATOM 569 N N . PRO A 1 78 ? 19.203 -21.859 -15.219 1 97.44 78 PRO A N 1
ATOM 570 C CA . PRO A 1 78 ? 19 -22.094 -16.656 1 97.44 78 PRO A CA 1
ATOM 571 C C . PRO A 1 78 ? 18.5 -23.516 -16.953 1 97.44 78 PRO A C 1
ATOM 573 O O . PRO A 1 78 ? 18.672 -24.406 -16.125 1 97.44 78 PRO A O 1
ATOM 576 N N . ASP A 1 79 ? 17.906 -23.688 -18.078 1 96.94 79 ASP A N 1
ATOM 577 C CA . ASP A 1 79 ? 17.594 -25.016 -18.562 1 96.94 79 ASP A CA 1
ATOM 578 C C . ASP A 1 79 ? 18.875 -25.859 -18.734 1 96.94 79 ASP A C 1
ATOM 580 O O . ASP A 1 79 ? 19.969 -25.297 -18.828 1 96.94 79 ASP A O 1
ATOM 584 N N . GLY A 1 80 ? 18.734 -27.141 -18.656 1 96.62 80 GLY A N 1
ATOM 585 C CA . GLY A 1 80 ? 19.859 -28.031 -18.891 1 96.62 80 GLY A CA 1
ATOM 586 C C . GLY A 1 80 ? 20.547 -28.453 -17.609 1 96.62 80 GLY A C 1
ATOM 587 O O . GLY A 1 80 ? 21.5 -29.25 -17.641 1 96.62 80 GLY A O 1
ATOM 588 N N . TYR A 1 81 ? 20.062 -27.953 -16.516 1 97.69 81 TYR A N 1
ATOM 589 C CA . TYR A 1 81 ? 20.641 -28.344 -15.227 1 97.69 81 TYR A CA 1
ATOM 590 C C . TYR A 1 81 ? 19.547 -28.844 -14.281 1 97.69 81 TYR A C 1
ATOM 592 O O . TYR A 1 81 ? 18.391 -28.438 -14.383 1 97.69 81 TYR A O 1
ATOM 600 N N . GLU A 1 82 ? 19.969 -29.75 -13.344 1 97.06 82 GLU A N 1
ATOM 601 C CA . GLU A 1 82 ? 19.047 -30.266 -12.336 1 97.06 82 GLU A CA 1
ATOM 602 C C . GLU A 1 82 ? 18.625 -29.156 -11.367 1 97.06 82 GLU A C 1
ATOM 604 O O . GLU A 1 82 ? 19.406 -28.234 -11.086 1 97.06 82 GLU A O 1
ATOM 609 N N . ILE A 1 83 ? 17.422 -29.234 -10.898 1 97.19 83 ILE A N 1
ATOM 610 C CA . ILE A 1 83 ? 17 -28.312 -9.844 1 97.19 83 ILE A CA 1
ATOM 611 C C . ILE A 1 83 ? 17.688 -28.703 -8.531 1 97.19 83 ILE A C 1
ATOM 613 O O . ILE A 1 83 ? 17.453 -29.781 -7.996 1 97.19 83 ILE A O 1
ATOM 617 N N . PRO A 1 84 ? 18.578 -27.828 -8.055 1 97.06 84 PRO A N 1
ATOM 618 C CA . PRO A 1 84 ? 19.125 -28.109 -6.727 1 97.06 84 PRO A CA 1
ATOM 619 C C . PRO A 1 84 ? 18.047 -28.188 -5.648 1 97.06 84 PRO A C 1
ATOM 621 O O . PRO A 1 84 ? 17.156 -27.344 -5.598 1 97.06 84 PRO A O 1
ATOM 624 N N . LEU A 1 85 ? 18.109 -29.234 -4.812 1 96.44 85 LEU A N 1
ATOM 625 C CA . LEU A 1 85 ? 17.094 -29.406 -3.785 1 96.44 85 LEU A CA 1
ATOM 626 C C . LEU A 1 85 ? 17.719 -29.406 -2.393 1 96.44 85 LEU A C 1
ATOM 628 O O . LEU A 1 85 ? 18.844 -29.891 -2.205 1 96.44 85 LEU A O 1
ATOM 632 N N . ARG A 1 86 ? 17.078 -28.75 -1.484 1 94.25 86 ARG A N 1
ATOM 633 C CA . ARG A 1 86 ? 17.312 -28.875 -0.048 1 94.25 86 ARG A CA 1
ATOM 634 C C . ARG A 1 86 ? 16.062 -29.359 0.67 1 94.25 86 ARG A C 1
ATOM 636 O O . ARG A 1 86 ? 15.055 -28.656 0.733 1 94.25 86 ARG A O 1
ATOM 643 N N . ASP A 1 87 ? 16.062 -30.5 1.209 1 90.31 87 ASP A N 1
ATOM 644 C CA . ASP A 1 87 ? 14.93 -31.109 1.885 1 90.31 87 ASP A CA 1
ATOM 645 C C . ASP A 1 87 ? 13.695 -31.141 0.983 1 90.31 87 ASP A C 1
ATOM 647 O O . ASP A 1 87 ? 12.602 -30.75 1.408 1 90.31 87 ASP A O 1
ATOM 651 N N . GLY A 1 88 ? 13.938 -31.438 -0.271 1 91.12 88 GLY A N 1
ATOM 652 C CA . GLY A 1 88 ? 12.859 -31.625 -1.229 1 91.12 88 GLY A CA 1
ATOM 653 C C . GLY A 1 88 ? 12.359 -30.328 -1.821 1 91.12 88 GLY A C 1
ATOM 654 O O . GLY A 1 88 ? 11.469 -30.328 -2.676 1 91.12 88 GLY A O 1
ATOM 655 N N . THR A 1 89 ? 12.93 -29.203 -1.417 1 95 89 THR A N 1
ATOM 656 C CA . THR A 1 89 ? 12.523 -27.891 -1.906 1 95 89 THR A CA 1
ATOM 657 C C . THR A 1 89 ? 13.625 -27.266 -2.762 1 95 89 THR A C 1
ATOM 659 O O . THR A 1 89 ? 14.805 -27.344 -2.416 1 95 89 THR A O 1
ATOM 662 N N . PRO A 1 90 ? 13.258 -26.688 -3.889 1 97.12 90 PRO A N 1
ATOM 663 C CA . PRO A 1 90 ? 14.258 -26.031 -4.734 1 97.12 90 PRO A CA 1
ATOM 664 C C . PRO A 1 90 ? 15.094 -25 -3.979 1 97.12 90 PRO A C 1
ATOM 666 O O . PRO A 1 90 ? 14.539 -24.188 -3.244 1 97.12 90 PRO A O 1
ATOM 669 N N . CYS A 1 91 ? 16.359 -25.125 -4.125 1 97.06 91 CYS A N 1
ATOM 670 C CA . CYS A 1 91 ? 17.297 -24.234 -3.439 1 97.06 91 CYS A CA 1
ATOM 671 C C . CYS A 1 91 ? 18.312 -23.641 -4.414 1 97.06 91 CYS A C 1
ATOM 673 O O . CYS A 1 91 ? 19.453 -24.078 -4.469 1 97.06 91 CYS A O 1
ATOM 675 N N . ILE A 1 92 ? 17.953 -22.609 -5.059 1 97.88 92 ILE A N 1
ATOM 676 C CA . ILE A 1 92 ? 18.797 -21.953 -6.051 1 97.88 92 ILE A CA 1
ATOM 677 C C . ILE A 1 92 ? 19.375 -20.656 -5.477 1 97.88 92 ILE A C 1
ATOM 679 O O . ILE A 1 92 ? 19.672 -19.719 -6.219 1 97.88 92 ILE A O 1
ATOM 683 N N . TYR A 1 93 ? 19.359 -20.531 -4.172 1 98.5 93 TYR A N 1
ATOM 684 C CA . TYR A 1 93 ? 19.781 -19.297 -3.494 1 98.5 93 TYR A CA 1
ATOM 685 C C . TYR A 1 93 ? 20.766 -19.609 -2.375 1 98.5 93 TYR A C 1
ATOM 687 O O . TYR A 1 93 ? 20.891 -20.766 -1.945 1 98.5 93 TYR A O 1
ATOM 695 N N . ARG A 1 94 ? 21.531 -18.625 -2.002 1 98.19 94 ARG A N 1
ATOM 696 C CA . ARG A 1 94 ? 22.359 -18.594 -0.797 1 98.19 94 ARG A CA 1
ATOM 697 C C . ARG A 1 94 ? 22 -17.375 0.067 1 98.19 94 ARG A C 1
ATOM 699 O O . ARG A 1 94 ? 21.828 -16.266 -0.445 1 98.19 94 ARG A O 1
ATOM 706 N N . ARG A 1 95 ? 21.844 -17.656 1.302 1 97.69 95 ARG A N 1
ATOM 707 C CA . ARG A 1 95 ? 21.656 -16.531 2.229 1 97.69 95 ARG A CA 1
ATOM 708 C C . ARG A 1 95 ? 22.969 -15.773 2.441 1 97.69 95 ARG A C 1
ATOM 710 O O . ARG A 1 95 ? 24.016 -16.375 2.617 1 97.69 95 ARG A O 1
ATOM 717 N N . ILE A 1 96 ? 22.875 -14.5 2.398 1 97.38 96 ILE A N 1
ATOM 718 C CA . ILE A 1 96 ? 24.062 -13.672 2.578 1 97.38 96 ILE A CA 1
ATOM 719 C C . ILE A 1 96 ? 24.391 -13.57 4.066 1 97.38 96 ILE A C 1
ATOM 721 O O . ILE A 1 96 ? 23.547 -13.195 4.875 1 97.38 96 ILE A O 1
ATOM 725 N N . ALA A 1 97 ? 25.547 -13.953 4.426 1 95.56 97 ALA A N 1
ATOM 726 C CA . ALA A 1 97 ? 26.047 -13.852 5.797 1 95.56 97 ALA A CA 1
ATOM 727 C C . ALA A 1 97 ? 26.844 -12.57 5.996 1 95.56 97 ALA A C 1
ATOM 729 O O . ALA A 1 97 ? 27.516 -12.102 5.074 1 95.56 97 ALA A O 1
ATOM 730 N N . PRO A 1 98 ? 26.719 -12.031 7.207 1 88.75 98 PRO A N 1
ATOM 731 C CA . PRO A 1 98 ? 27.516 -10.828 7.465 1 88.75 98 PRO A CA 1
ATOM 732 C C . PRO A 1 98 ? 29 -11.031 7.199 1 88.75 98 PRO A C 1
ATOM 734 O O . PRO A 1 98 ? 29.578 -12.016 7.656 1 88.75 98 PRO A O 1
ATOM 737 N N . GLY A 1 99 ? 29.594 -10.18 6.453 1 91.69 99 GLY A N 1
ATOM 738 C CA . GLY A 1 99 ? 31.031 -10.195 6.219 1 91.69 99 GLY A CA 1
ATOM 739 C C . GLY A 1 99 ? 31.422 -11.07 5.043 1 91.69 99 GLY A C 1
ATOM 740 O O . GLY A 1 99 ? 32.5 -10.867 4.449 1 91.69 99 GLY A O 1
ATOM 741 N N . ARG A 1 100 ? 30.656 -12.039 4.754 1 95.69 100 ARG A N 1
ATOM 742 C CA . ARG A 1 100 ? 30.969 -12.914 3.631 1 95.69 100 ARG A CA 1
ATOM 743 C C . ARG A 1 100 ? 30.609 -12.25 2.303 1 95.69 100 ARG A C 1
ATOM 745 O O . ARG A 1 100 ? 29.547 -11.641 2.174 1 95.69 100 ARG A O 1
ATOM 752 N N . ARG A 1 101 ? 31.547 -12.406 1.326 1 96.56 101 ARG A N 1
ATOM 753 C CA . ARG A 1 101 ? 31.328 -11.719 0.056 1 96.56 101 ARG A CA 1
ATOM 754 C C . ARG A 1 101 ? 31.266 -12.719 -1.098 1 96.56 101 ARG A C 1
ATOM 756 O O . ARG A 1 101 ? 30.75 -12.398 -2.172 1 96.56 101 ARG A O 1
ATOM 763 N N . ARG A 1 102 ? 31.781 -13.859 -0.906 1 98.38 102 ARG A N 1
ATOM 764 C CA . ARG A 1 102 ? 31.828 -14.828 -1.995 1 98.38 102 ARG A CA 1
ATOM 765 C C . ARG A 1 102 ? 30.75 -15.898 -1.82 1 98.38 102 ARG A C 1
ATOM 767 O O . ARG A 1 102 ? 30.625 -16.484 -0.745 1 98.38 102 ARG A O 1
ATOM 774 N N . TYR A 1 103 ? 30.016 -16.156 -2.854 1 98.69 103 TYR A N 1
ATOM 775 C CA . TYR A 1 103 ? 29 -17.203 -2.893 1 98.69 103 TYR A CA 1
ATOM 776 C C . TYR A 1 103 ? 29.062 -17.984 -4.195 1 98.69 103 TYR A C 1
ATOM 778 O O . TYR A 1 103 ? 28.781 -17.453 -5.27 1 98.69 103 TYR A O 1
ATOM 786 N N . ASP A 1 104 ? 29.453 -19.234 -4.113 1 98.44 104 ASP A N 1
ATOM 787 C CA . ASP A 1 104 ? 29.578 -20.094 -5.281 1 98.44 104 ASP A CA 1
ATOM 788 C C . ASP A 1 104 ? 28.359 -21.016 -5.426 1 98.44 104 ASP A C 1
ATOM 790 O O . ASP A 1 104 ? 27.672 -21.297 -4.445 1 98.44 104 ASP A O 1
ATOM 794 N N . PHE A 1 105 ? 28.047 -21.391 -6.684 1 98.56 105 PHE A N 1
ATOM 795 C CA . PHE A 1 105 ? 26.984 -22.344 -7.016 1 98.56 105 PHE A CA 1
ATOM 796 C C . PHE A 1 105 ? 27.531 -23.469 -7.883 1 98.56 105 PHE A C 1
ATOM 798 O O . PHE A 1 105 ? 28.234 -23.219 -8.867 1 98.56 105 PHE A O 1
ATOM 805 N N . ALA A 1 106 ? 27.281 -24.656 -7.492 1 98 106 ALA A N 1
ATOM 806 C CA . ALA A 1 106 ? 27.625 -25.828 -8.281 1 98 106 ALA A CA 1
ATOM 807 C C . ALA A 1 106 ? 26.375 -26.484 -8.859 1 98 106 ALA A C 1
ATOM 809 O O . ALA A 1 106 ? 25.531 -27 -8.109 1 98 106 ALA A O 1
ATOM 810 N N . LEU A 1 107 ? 26.281 -26.516 -10.188 1 98.06 107 LEU A N 1
ATOM 811 C CA . LEU A 1 107 ? 25.125 -27.078 -10.859 1 98.06 107 LEU A CA 1
ATOM 812 C C . LEU A 1 107 ? 25.438 -28.484 -11.383 1 98.06 107 LEU A C 1
ATOM 814 O O . LEU A 1 107 ? 26.594 -28.828 -11.586 1 98.06 107 LEU A O 1
ATOM 818 N N . GLU A 1 108 ? 24.438 -29.266 -11.516 1 97.44 108 GLU A N 1
ATOM 819 C CA . GLU A 1 108 ? 24.531 -30.594 -12.117 1 97.44 108 GLU A CA 1
ATOM 820 C C . GLU A 1 108 ? 23.781 -30.656 -13.445 1 97.44 108 GLU A C 1
ATOM 822 O O . GLU A 1 108 ? 22.609 -30.266 -13.531 1 97.44 108 GLU A O 1
ATOM 827 N N . PRO A 1 109 ? 24.469 -31.109 -14.445 1 96 109 PRO A N 1
ATOM 828 C CA . PRO A 1 109 ? 23.766 -31.234 -15.727 1 96 109 PRO A CA 1
ATOM 829 C C . PRO A 1 109 ? 22.5 -32.094 -15.617 1 96 109 PRO A C 1
ATOM 831 O O . PRO A 1 109 ? 22.5 -33.125 -14.922 1 96 109 PRO A O 1
ATOM 834 N N . ALA A 1 110 ? 21.484 -31.672 -16.281 1 94.44 110 ALA A N 1
ATOM 835 C CA . ALA A 1 110 ? 20.219 -32.406 -16.25 1 94.44 110 ALA A CA 1
ATOM 836 C C . ALA A 1 110 ? 20.344 -33.75 -16.938 1 94.44 110 ALA A C 1
ATOM 838 O O . ALA A 1 110 ? 21.031 -33.875 -17.953 1 94.44 110 ALA A O 1
ATOM 839 N N . VAL A 1 111 ? 19.656 -34.656 -16.453 1 91.38 111 VAL A N 1
ATOM 840 C CA . VAL A 1 111 ? 19.672 -36 -17.016 1 91.38 111 VAL A CA 1
ATOM 841 C C . VAL A 1 111 ? 18.672 -36.062 -18.172 1 91.38 111 VAL A C 1
ATOM 843 O O . VAL A 1 111 ? 18.859 -36.844 -19.109 1 91.38 111 VAL A O 1
ATOM 846 N N . GLN A 1 112 ? 17.625 -35.312 -18.031 1 92 112 GLN A N 1
ATOM 847 C CA . GLN A 1 112 ? 16.547 -35.375 -19.016 1 92 112 GLN A CA 1
ATOM 848 C C . GLN A 1 112 ? 16.422 -34.031 -19.766 1 92 112 GLN A C 1
ATOM 850 O O . GLN A 1 112 ? 16.688 -32.969 -19.219 1 92 112 GLN A O 1
ATOM 855 N N . ASP A 1 113 ? 16 -34.219 -20.984 1 93.06 113 ASP A N 1
ATOM 856 C CA . ASP A 1 113 ? 15.617 -33.094 -21.797 1 93.06 113 ASP A CA 1
ATOM 857 C C . ASP A 1 113 ? 14.297 -32.5 -21.328 1 93.06 113 ASP A C 1
ATOM 859 O O . ASP A 1 113 ? 13.336 -33.219 -21.078 1 93.06 113 ASP A O 1
ATOM 863 N N . MET A 1 114 ? 14.258 -31.188 -21.188 1 94.31 114 MET A N 1
ATOM 864 C CA . MET A 1 114 ? 13.078 -30.547 -20.625 1 94.31 114 MET A CA 1
ATOM 865 C C . MET A 1 114 ? 12.211 -29.922 -21.703 1 94.31 114 MET A C 1
ATOM 867 O O . MET A 1 114 ? 11.273 -29.188 -21.422 1 94.31 114 MET A O 1
ATOM 871 N N . THR A 1 115 ? 12.492 -30.219 -22.969 1 95.5 115 THR A N 1
ATOM 872 C CA . THR A 1 115 ? 11.625 -29.734 -24.047 1 95.5 115 THR A CA 1
ATOM 873 C C . THR A 1 115 ? 10.164 -30.078 -23.75 1 95.5 115 THR A C 1
ATOM 875 O O . THR A 1 115 ? 9.273 -29.25 -23.969 1 95.5 115 THR A O 1
ATOM 878 N N . ARG A 1 116 ? 10.008 -31.359 -23.391 1 97.25 116 ARG A N 1
ATOM 879 C CA . ARG A 1 116 ? 8.719 -31.766 -22.859 1 97.25 116 ARG A CA 1
ATOM 880 C C . ARG A 1 116 ? 8.75 -31.828 -21.328 1 97.25 116 ARG A C 1
ATOM 882 O O . ARG A 1 116 ? 9.602 -32.5 -20.75 1 97.25 116 ARG A O 1
ATOM 889 N N . HIS A 1 117 ? 7.945 -31.031 -20.656 1 98.19 117 HIS A N 1
ATOM 890 C CA . HIS A 1 117 ? 7.859 -31.078 -19.203 1 98.19 117 HIS A CA 1
ATOM 891 C C . HIS A 1 117 ? 6.477 -30.672 -18.719 1 98.19 117 HIS A C 1
ATOM 893 O O . HIS A 1 117 ? 5.633 -30.25 -19.516 1 98.19 117 HIS A O 1
ATOM 899 N N . ARG A 1 118 ? 6.238 -30.922 -17.469 1 98.5 118 ARG A N 1
ATOM 900 C CA . ARG A 1 118 ? 4.945 -30.656 -16.844 1 98.5 118 ARG A CA 1
ATOM 901 C C . ARG A 1 118 ? 5.098 -29.781 -15.602 1 98.5 118 ARG A C 1
ATOM 903 O O . ARG A 1 118 ? 6.062 -29.938 -14.852 1 98.5 118 ARG A O 1
ATOM 910 N N . LEU A 1 119 ? 4.188 -28.812 -15.469 1 98.75 119 LEU A N 1
ATOM 911 C CA . LEU A 1 119 ? 4.082 -28.031 -14.242 1 98.75 119 LEU A CA 1
ATOM 912 C C . LEU A 1 119 ? 2.77 -28.328 -13.523 1 98.75 119 LEU A C 1
ATOM 914 O O . LEU A 1 119 ? 1.695 -28.234 -14.117 1 98.75 119 LEU A O 1
ATOM 918 N N . LEU A 1 120 ? 2.867 -28.781 -12.281 1 98.88 120 LEU A N 1
ATOM 919 C CA . LEU A 1 120 ? 1.7 -28.875 -11.414 1 98.88 120 LEU A CA 1
ATOM 920 C C . LEU A 1 120 ? 1.518 -27.578 -10.625 1 98.88 120 LEU A C 1
ATOM 922 O O . LEU A 1 120 ? 2.457 -27.094 -9.984 1 98.88 120 LEU A O 1
ATOM 926 N N . ALA A 1 121 ? 0.356 -26.938 -10.703 1 98.88 121 ALA A N 1
ATOM 927 C CA . ALA A 1 121 ? 0.051 -25.719 -9.953 1 98.88 121 ALA A CA 1
ATOM 928 C C . ALA A 1 121 ? -0.899 -26.016 -8.797 1 98.88 121 ALA A C 1
ATOM 930 O O . ALA A 1 121 ? -2.059 -26.375 -9.016 1 98.88 121 ALA A O 1
ATOM 931 N N . VAL A 1 122 ? -0.414 -25.891 -7.59 1 98.75 122 VAL A N 1
ATOM 932 C CA . VAL A 1 122 ? -1.189 -26.078 -6.367 1 98.75 122 VAL A CA 1
ATOM 933 C C . VAL A 1 122 ? -1.513 -24.734 -5.746 1 98.75 122 VAL A C 1
ATOM 935 O O . VAL A 1 122 ? -0.621 -23.906 -5.547 1 98.75 122 VAL A O 1
ATOM 938 N N . ALA A 1 123 ? -2.777 -24.5 -5.469 1 98.25 123 ALA A N 1
ATOM 939 C CA . ALA A 1 123 ? -3.184 -23.219 -4.891 1 98.25 123 ALA A CA 1
ATOM 940 C C . ALA A 1 123 ? -3.74 -23.406 -3.482 1 98.25 123 ALA A C 1
ATOM 942 O O . ALA A 1 123 ? -4.543 -24.312 -3.238 1 98.25 123 ALA A O 1
ATOM 943 N N . ASP A 1 124 ? -3.271 -22.656 -2.488 1 98.56 124 ASP A N 1
ATOM 944 C CA . ASP A 1 124 ? -3.869 -22.438 -1.176 1 98.56 124 ASP A CA 1
ATOM 945 C C . ASP A 1 124 ? -4.051 -23.75 -0.43 1 98.56 124 ASP A C 1
ATOM 947 O O . ASP A 1 124 ? -5.16 -24.078 0.005 1 98.56 124 ASP A O 1
ATOM 951 N N . PRO A 1 125 ? -2.932 -24.5 -0.301 1 98.56 125 PRO A N 1
ATOM 952 C CA . PRO A 1 125 ? -3.104 -25.562 0.689 1 98.56 125 PRO A CA 1
ATOM 953 C C . PRO A 1 125 ? -3.617 -25.047 2.031 1 98.56 125 PRO A C 1
ATOM 955 O O . PRO A 1 125 ? -4.453 -25.688 2.666 1 98.56 125 PRO A O 1
ATOM 958 N N . GLN A 1 126 ? -3.072 -23.891 2.477 1 98.19 126 GLN A N 1
ATOM 959 C CA . GLN A 1 126 ? -3.564 -23.094 3.594 1 98.19 126 GLN A CA 1
ATOM 960 C C . GLN A 1 126 ? -3.867 -23.969 4.805 1 98.19 126 GLN A C 1
ATOM 962 O O . GLN A 1 126 ? -4.98 -23.938 5.336 1 98.19 126 GLN A O 1
ATOM 967 N N . VAL A 1 127 ? -2.895 -24.734 5.262 1 98.19 127 VAL A N 1
ATOM 968 C CA . VAL A 1 127 ? -3.037 -25.641 6.387 1 98.19 127 VAL A CA 1
ATOM 969 C C . VAL A 1 127 ? -3.057 -24.859 7.695 1 98.19 127 VAL A C 1
ATOM 971 O O . VAL A 1 127 ? -2.105 -24.141 8.008 1 98.19 127 VAL A O 1
ATOM 974 N N . TYR A 1 128 ? -4.109 -25 8.453 1 95.94 128 TYR A N 1
ATOM 975 C CA . TYR A 1 128 ? -4.266 -24.328 9.734 1 95.94 128 TYR A CA 1
ATOM 976 C C . TYR A 1 128 ? -3.861 -25.25 10.883 1 95.94 128 TYR A C 1
ATOM 978 O O . TYR A 1 128 ? -3.33 -24.797 11.898 1 95.94 128 TYR A O 1
ATOM 986 N N . PHE A 1 129 ? -4.207 -26.578 10.656 1 94.44 129 PHE A N 1
ATOM 987 C CA . PHE A 1 129 ? -4.02 -27.562 11.719 1 94.44 129 PHE A CA 1
ATOM 988 C C . PHE A 1 129 ? -3.281 -28.781 11.195 1 94.44 129 PHE A C 1
ATOM 990 O O . PHE A 1 129 ? -3.436 -29.156 10.031 1 94.44 129 PHE A O 1
ATOM 997 N N . GLU A 1 130 ? -2.594 -29.453 12.047 1 94.94 130 GLU A N 1
ATOM 998 C CA . GLU A 1 130 ? -1.765 -30.609 11.68 1 94.94 130 GLU A CA 1
ATOM 999 C C . GLU A 1 130 ? -2.607 -31.719 11.07 1 94.94 130 GLU A C 1
ATOM 1001 O O . GLU A 1 130 ? -2.148 -32.438 10.18 1 94.94 130 GLU A O 1
ATOM 1006 N N . CYS A 1 131 ? -3.797 -31.859 11.555 1 95 131 CYS A N 1
ATOM 1007 C CA . CYS A 1 131 ? -4.648 -32.938 11.086 1 95 131 CYS A CA 1
ATOM 1008 C C . CYS A 1 131 ? -4.961 -32.781 9.602 1 95 131 CYS A C 1
ATOM 1010 O O . CYS A 1 131 ? -5.273 -33.75 8.914 1 95 131 CYS A O 1
ATOM 1012 N N . GLU A 1 132 ? -4.824 -31.625 9.047 1 96.69 132 GLU A N 1
ATOM 1013 C CA . GLU A 1 132 ? -5.133 -31.344 7.648 1 96.69 132 GLU A CA 1
ATOM 1014 C C . GLU A 1 132 ? -4.008 -31.812 6.73 1 96.69 132 GLU A C 1
ATOM 1016 O O . GLU A 1 132 ? -4.195 -31.922 5.516 1 96.69 132 GLU A O 1
ATOM 1021 N N . LEU A 1 133 ? -2.865 -32.156 7.309 1 97.56 133 LEU A N 1
ATOM 1022 C CA . LEU A 1 133 ? -1.701 -32.594 6.547 1 97.56 133 LEU A CA 1
ATOM 1023 C C . LEU A 1 133 ? -1.978 -33.938 5.852 1 97.56 133 LEU A C 1
ATOM 1025 O O . LEU A 1 133 ? -1.419 -34.219 4.789 1 97.56 133 LEU A O 1
ATOM 1029 N N . ASP A 1 134 ? -2.867 -34.688 6.43 1 97.06 134 ASP A N 1
ATOM 1030 C CA . ASP A 1 134 ? -3.225 -35.938 5.793 1 97.06 134 ASP A CA 1
ATOM 1031 C C . ASP A 1 134 ? -3.859 -35.719 4.426 1 97.06 134 ASP A C 1
ATOM 1033 O O . ASP A 1 134 ? -3.625 -36.5 3.488 1 97.06 134 ASP A O 1
ATOM 1037 N N . SER A 1 135 ? -4.645 -34.719 4.387 1 96.69 135 SER A N 1
ATOM 1038 C CA . SER A 1 135 ? -5.273 -34.406 3.111 1 96.69 135 SER A CA 1
ATOM 1039 C C . SER A 1 135 ? -4.242 -33.906 2.102 1 96.69 135 SER A C 1
ATOM 1041 O O . SER A 1 135 ? -4.34 -34.188 0.91 1 96.69 135 SER A O 1
ATOM 1043 N N . VAL A 1 136 ? -3.25 -33.125 2.537 1 98.25 136 VAL A N 1
ATOM 1044 C CA . VAL A 1 136 ? -2.168 -32.688 1.664 1 98.25 136 VAL A CA 1
ATOM 1045 C C . VAL A 1 136 ? -1.391 -33.906 1.149 1 98.25 136 VAL A C 1
ATOM 1047 O O . VAL A 1 136 ? -1.063 -33.969 -0.038 1 98.25 136 VAL A O 1
ATOM 1050 N N . ARG A 1 137 ? -1.157 -34.875 2.014 1 97.94 137 ARG A N 1
ATOM 1051 C CA . ARG A 1 137 ? -0.427 -36.062 1.633 1 97.94 137 ARG A CA 1
ATOM 1052 C C . ARG A 1 137 ? -1.21 -36.875 0.609 1 97.94 137 ARG A C 1
ATOM 1054 O O . ARG A 1 137 ? -0.626 -37.438 -0.316 1 97.94 137 ARG A O 1
ATOM 1061 N N . ARG A 1 138 ? -2.459 -36.938 0.812 1 96.88 138 ARG A N 1
ATOM 1062 C CA . ARG A 1 138 ? -3.295 -37.656 -0.156 1 96.88 138 ARG A CA 1
ATOM 1063 C C . ARG A 1 138 ? -3.207 -37 -1.531 1 96.88 138 ARG A C 1
ATOM 1065 O O . ARG A 1 138 ? -3.119 -37.688 -2.549 1 96.88 138 ARG A O 1
ATOM 1072 N N . ALA A 1 139 ? -3.322 -35.688 -1.542 1 97.75 139 ALA A N 1
ATOM 1073 C CA . ALA A 1 139 ? -3.164 -34.969 -2.805 1 97.75 139 ALA A CA 1
ATOM 1074 C C . ALA A 1 139 ? -1.784 -35.219 -3.406 1 97.75 139 ALA A C 1
ATOM 1076 O O . ALA A 1 139 ? -1.65 -35.375 -4.621 1 97.75 139 ALA A O 1
ATOM 1077 N N . ALA A 1 140 ? -0.744 -35.25 -2.551 1 98.38 140 ALA A N 1
ATOM 1078 C CA . ALA A 1 140 ? 0.622 -35.5 -3 1 98.38 140 ALA A CA 1
ATOM 1079 C C . ALA A 1 140 ? 0.732 -36.875 -3.641 1 98.38 140 ALA A C 1
ATOM 1081 O O . ALA A 1 140 ? 1.444 -37.062 -4.633 1 98.38 140 ALA A O 1
ATOM 1082 N N . ASP A 1 141 ? 0.037 -37.844 -3.102 1 98.25 141 ASP A N 1
ATOM 1083 C CA . ASP A 1 141 ? 0.013 -39.188 -3.686 1 98.25 141 ASP A CA 1
ATOM 1084 C C . ASP A 1 141 ? -0.585 -39.156 -5.09 1 98.25 141 ASP A C 1
ATOM 1086 O O . ASP A 1 141 ? -0.102 -39.844 -5.988 1 98.25 141 ASP A O 1
ATOM 1090 N N . ASP A 1 142 ? -1.62 -38.406 -5.188 1 98.31 142 ASP A N 1
ATOM 1091 C CA . ASP A 1 142 ? -2.23 -38.281 -6.508 1 98.31 142 ASP A CA 1
ATOM 1092 C C . ASP A 1 142 ? -1.271 -37.594 -7.488 1 98.31 142 ASP A C 1
ATOM 1094 O O . ASP A 1 142 ? -1.167 -38 -8.641 1 98.31 142 ASP A O 1
ATOM 1098 N N . MET A 1 143 ? -0.57 -36.594 -7.066 1 98.5 143 MET A N 1
ATOM 1099 C CA . MET A 1 143 ? 0.415 -35.875 -7.891 1 98.5 143 MET A CA 1
ATOM 1100 C C . MET A 1 143 ? 1.54 -36.844 -8.305 1 98.5 143 MET A C 1
ATOM 1102 O O . MET A 1 143 ? 2.043 -36.75 -9.43 1 98.5 143 MET A O 1
ATOM 1106 N N . ARG A 1 144 ? 1.938 -37.688 -7.41 1 98.19 144 ARG A N 1
ATOM 1107 C CA . ARG A 1 144 ? 2.936 -38.719 -7.73 1 98.19 144 ARG A CA 1
ATOM 1108 C C . ARG A 1 144 ? 2.477 -39.594 -8.898 1 98.19 144 ARG A C 1
ATOM 1110 O O . ARG A 1 144 ? 3.26 -39.875 -9.797 1 98.19 144 ARG A O 1
ATOM 1117 N N . LEU A 1 145 ? 1.237 -39.938 -8.867 1 97.88 145 LEU A N 1
ATOM 1118 C CA . LEU A 1 145 ? 0.681 -40.781 -9.938 1 97.88 145 LEU A CA 1
ATOM 1119 C C . LEU A 1 145 ? 0.659 -40 -11.25 1 97.88 145 LEU A C 1
ATOM 1121 O O . LEU A 1 145 ? 0.965 -40.562 -12.312 1 97.88 145 LEU A O 1
ATOM 1125 N N . THR A 1 146 ? 0.264 -38.75 -11.148 1 97.75 146 THR A N 1
ATOM 1126 C CA . THR A 1 146 ? 0.251 -37.906 -12.328 1 97.75 146 THR A CA 1
ATOM 1127 C C . THR A 1 146 ? 1.649 -37.781 -12.93 1 97.75 146 THR A C 1
ATOM 1129 O O . THR A 1 146 ? 1.807 -37.75 -14.156 1 97.75 146 THR A O 1
ATOM 1132 N N . ALA A 1 147 ? 2.68 -37.781 -12.125 1 97.31 147 ALA A N 1
ATOM 1133 C CA . ALA A 1 147 ? 4.062 -37.594 -12.555 1 97.31 147 ALA A CA 1
ATOM 1134 C C . ALA A 1 147 ? 4.719 -38.938 -12.906 1 97.31 147 ALA A C 1
ATOM 1136 O O . ALA A 1 147 ? 5.871 -38.969 -13.336 1 97.31 147 ALA A O 1
ATOM 1137 N N . ALA A 1 148 ? 4.074 -40.031 -12.844 1 96.44 148 ALA A N 1
ATOM 1138 C CA . ALA A 1 148 ? 4.668 -41.375 -12.906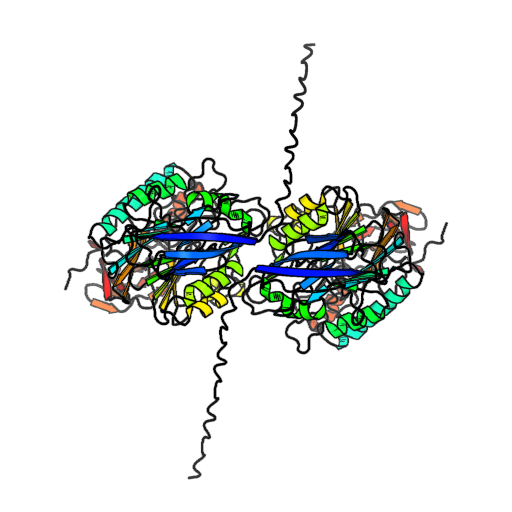 1 96.44 148 ALA A CA 1
ATOM 1139 C C . ALA A 1 148 ? 4.883 -41.812 -14.352 1 96.44 148 ALA A C 1
ATOM 1141 O O . ALA A 1 148 ? 5.559 -42.812 -14.609 1 96.44 148 ALA A O 1
ATOM 1142 N N . ASP A 1 149 ? 4.445 -41.062 -15.312 1 94.94 149 ASP A N 1
ATOM 1143 C CA . ASP A 1 149 ? 4.5 -41.5 -16.703 1 94.94 149 ASP A CA 1
ATOM 1144 C C . ASP A 1 149 ? 5.852 -41.156 -17.328 1 94.94 149 ASP A C 1
ATOM 1146 O O . ASP A 1 149 ? 6.043 -41.344 -18.531 1 94.94 149 ASP A O 1
ATOM 1150 N N . GLY A 1 150 ? 6.77 -40.562 -16.625 1 92.88 150 GLY A N 1
ATOM 1151 C CA . GLY A 1 150 ? 8.125 -40.344 -17.109 1 92.88 150 GLY A CA 1
ATOM 1152 C C . GLY A 1 150 ? 8.359 -38.938 -17.594 1 92.88 150 GLY A C 1
ATOM 1153 O O . GLY A 1 150 ? 9.508 -38.531 -17.812 1 92.88 150 GLY A O 1
ATOM 1154 N N . VAL A 1 151 ? 7.301 -38.188 -17.812 1 96 151 VAL A N 1
ATOM 1155 C CA . VAL A 1 151 ? 7.48 -36.781 -18.188 1 96 151 VAL A CA 1
ATOM 1156 C C . VAL A 1 151 ? 8.031 -36 -17 1 96 151 VAL A C 1
ATOM 1158 O O . VAL A 1 151 ? 7.473 -36.031 -15.906 1 96 151 VAL A O 1
ATOM 1161 N N . PRO A 1 152 ? 9.211 -35.281 -17.219 1 97.31 152 PRO A N 1
ATOM 1162 C CA . PRO A 1 152 ? 9.711 -34.469 -16.125 1 97.31 152 PRO A CA 1
ATOM 1163 C C . PRO A 1 152 ? 8.648 -33.5 -15.578 1 97.31 152 PRO A C 1
ATOM 1165 O O . PRO A 1 152 ? 7.977 -32.812 -16.344 1 97.31 152 PRO A O 1
ATOM 1168 N N . THR A 1 153 ? 8.438 -33.562 -14.266 1 97.81 153 THR A N 1
ATOM 1169 C CA . THR A 1 153 ? 7.352 -32.812 -13.641 1 97.81 153 THR A CA 1
ATOM 1170 C C . THR A 1 153 ? 7.875 -31.953 -12.492 1 97.81 153 THR A C 1
ATOM 1172 O O . THR A 1 153 ? 8.602 -32.438 -11.625 1 97.81 153 THR A O 1
ATOM 1175 N N . LEU A 1 154 ? 7.602 -30.656 -12.562 1 97.94 154 LEU A N 1
ATOM 1176 C CA . LEU A 1 154 ? 7.848 -29.75 -11.445 1 97.94 154 LEU A CA 1
ATOM 1177 C C . LEU A 1 154 ? 6.539 -29.156 -10.922 1 97.94 154 LEU A C 1
ATOM 1179 O O . LEU A 1 154 ? 5.48 -29.375 -11.516 1 97.94 154 LEU A O 1
ATOM 1183 N N . GLY A 1 155 ? 6.578 -28.531 -9.789 1 98.62 155 GLY A N 1
ATOM 1184 C CA . GLY A 1 155 ? 5.379 -27.953 -9.203 1 98.62 155 GLY A CA 1
ATOM 1185 C C . GLY A 1 155 ? 5.582 -26.531 -8.703 1 98.62 155 GLY A C 1
ATOM 1186 O O . GLY A 1 155 ? 6.719 -26.094 -8.492 1 98.62 155 GLY A O 1
ATOM 1187 N N . VAL A 1 156 ? 4.523 -25.828 -8.578 1 98.88 156 VAL A N 1
ATOM 1188 C CA . VAL A 1 156 ? 4.512 -24.516 -7.934 1 98.88 156 VAL A CA 1
ATOM 1189 C C . VAL A 1 156 ? 3.314 -24.406 -6.992 1 98.88 156 VAL A C 1
ATOM 1191 O O . VAL A 1 156 ? 2.221 -24.875 -7.312 1 98.88 156 VAL A O 1
ATOM 1194 N N . VAL A 1 157 ? 3.576 -24 -5.777 1 98.88 157 VAL A N 1
ATOM 1195 C CA . VAL A 1 157 ? 2.508 -23.625 -4.855 1 98.88 157 VAL A CA 1
ATOM 1196 C C . VAL A 1 157 ? 2.244 -22.125 -4.949 1 98.88 157 VAL A C 1
ATOM 1198 O O . VAL A 1 157 ? 3.133 -21.312 -4.68 1 98.88 157 VAL A O 1
ATOM 1201 N N . CYS A 1 158 ? 1.043 -21.75 -5.293 1 98.62 158 CYS A N 1
ATOM 1202 C CA . CYS A 1 158 ? 0.728 -20.359 -5.582 1 98.62 158 CYS A CA 1
ATOM 1203 C C . CYS A 1 158 ? 0.245 -19.641 -4.328 1 98.62 158 CYS A C 1
ATOM 1205 O O . CYS A 1 158 ? -0.781 -18.953 -4.355 1 98.62 158 CYS A O 1
ATOM 1207 N N . GLY A 1 159 ? 0.908 -19.875 -3.234 1 98.62 159 GLY A N 1
ATOM 1208 C CA . GLY A 1 159 ? 0.75 -19.078 -2.039 1 98.62 159 GLY A CA 1
ATOM 1209 C C . GLY A 1 159 ? -0.249 -19.641 -1.054 1 98.62 159 GLY A C 1
ATOM 1210 O O . GLY A 1 159 ? -0.873 -20.672 -1.325 1 98.62 159 GLY A O 1
ATOM 1211 N N . ASP A 1 160 ? -0.324 -19.016 0.171 1 98.62 160 ASP A N 1
ATOM 1212 C CA . ASP A 1 160 ? -1.138 -19.469 1.294 1 98.62 160 ASP A CA 1
ATOM 1213 C C . ASP A 1 160 ? -0.847 -20.922 1.625 1 98.62 160 ASP A C 1
ATOM 1215 O O . ASP A 1 160 ? -1.764 -21.75 1.687 1 98.62 160 ASP A O 1
ATOM 1219 N N . ILE A 1 161 ? 0.445 -21.125 1.828 1 98.75 161 ILE A N 1
ATOM 1220 C CA . ILE A 1 161 ? 0.929 -22.453 2.199 1 98.75 161 ILE A CA 1
ATOM 1221 C C . ILE A 1 161 ? 0.347 -22.859 3.553 1 98.75 161 ILE A C 1
ATOM 1223 O O . ILE A 1 161 ? -0.117 -23.984 3.725 1 98.75 161 ILE A O 1
ATOM 1227 N N . ILE A 1 162 ? 0.351 -21.891 4.418 1 98.25 162 ILE A N 1
ATOM 1228 C CA . ILE A 1 162 ? -0.207 -22.109 5.746 1 98.25 162 ILE A CA 1
ATOM 1229 C C . ILE A 1 162 ? -1.396 -21.172 5.965 1 98.25 162 ILE A C 1
ATOM 1231 O O . ILE A 1 162 ? -1.626 -20.266 5.172 1 98.25 162 ILE A O 1
ATOM 1235 N N . GLY A 1 163 ? -2.166 -21.484 7.125 1 96.38 163 GLY A N 1
ATOM 1236 C CA . GLY A 1 163 ? -3.342 -20.672 7.426 1 96.38 163 GLY A CA 1
ATOM 1237 C C . GLY A 1 163 ? -3.125 -19.703 8.57 1 96.38 163 GLY A C 1
ATOM 1238 O O . GLY A 1 163 ? -3.83 -18.703 8.672 1 96.38 163 GLY A O 1
ATOM 1239 N N . ASP A 1 164 ? -2.238 -20.047 9.391 1 93.69 164 ASP A N 1
ATOM 1240 C CA . ASP A 1 164 ? -2.023 -19.266 10.609 1 93.69 164 ASP A CA 1
ATOM 1241 C C . ASP A 1 164 ? -0.536 -19.047 10.859 1 93.69 164 ASP A C 1
ATOM 1243 O O . ASP A 1 164 ? 0.145 -19.891 11.43 1 93.69 164 ASP A O 1
ATOM 1247 N N . ILE A 1 165 ? -0.058 -17.859 10.641 1 93.38 165 ILE A N 1
ATOM 1248 C CA . ILE A 1 165 ? 1.357 -17.516 10.719 1 93.38 165 ILE A CA 1
ATOM 1249 C C . ILE A 1 165 ? 1.797 -17.484 12.18 1 93.38 165 ILE A C 1
ATOM 1251 O O . ILE A 1 165 ? 2.988 -17.594 12.484 1 93.38 165 ILE A O 1
ATOM 1255 N N . ASP A 1 166 ? 0.861 -17.422 13.109 1 90.62 166 ASP A N 1
ATOM 1256 C CA . ASP A 1 166 ? 1.205 -17.266 14.523 1 90.62 166 ASP A CA 1
ATOM 1257 C C . ASP A 1 166 ? 1.381 -18.625 15.195 1 90.62 166 ASP A C 1
ATOM 1259 O O . ASP A 1 166 ? 1.816 -18.703 16.344 1 90.62 166 ASP A O 1
ATOM 1263 N N . ARG A 1 167 ? 1.088 -19.625 14.438 1 88.56 167 ARG A N 1
ATOM 1264 C CA . ARG A 1 167 ? 1.293 -20.953 14.992 1 88.56 167 ARG A CA 1
ATOM 1265 C C . ARG A 1 167 ? 2.777 -21.234 15.195 1 88.56 167 ARG A C 1
ATOM 1267 O O . ARG A 1 167 ? 3.604 -20.891 14.352 1 88.56 167 ARG A O 1
ATOM 1274 N N . ARG A 1 168 ? 3.117 -21.906 16.359 1 84.38 168 ARG A N 1
ATOM 1275 C CA . ARG A 1 168 ? 4.496 -22.281 16.672 1 84.38 168 ARG A CA 1
ATOM 1276 C C . ARG A 1 168 ? 4.59 -23.75 17.062 1 84.38 168 ARG A C 1
ATOM 1278 O O . ARG A 1 168 ? 3.893 -24.203 17.984 1 84.38 168 ARG A O 1
ATOM 1285 N N . PRO A 1 169 ? 5.402 -24.516 16.359 1 84.56 169 PRO A N 1
ATOM 1286 C CA . PRO A 1 169 ? 6.184 -24.109 15.188 1 84.56 169 PRO A CA 1
ATOM 1287 C C . PRO A 1 169 ? 5.324 -23.906 13.945 1 84.56 169 PRO A C 1
ATOM 1289 O O . PRO A 1 169 ? 4.238 -24.484 13.836 1 84.56 169 PRO A O 1
ATOM 1292 N N . PRO A 1 170 ? 5.84 -23.125 12.992 1 87.25 170 PRO A N 1
ATOM 1293 C CA . PRO A 1 170 ? 5.043 -22.891 11.789 1 87.25 170 PRO A CA 1
ATOM 1294 C C . PRO A 1 170 ? 4.867 -24.156 10.953 1 87.25 170 PRO A C 1
ATOM 1296 O O . PRO A 1 170 ? 5.719 -25.047 10.984 1 87.25 170 PRO A O 1
ATOM 1299 N N . LEU A 1 171 ? 3.846 -24.203 10.164 1 96.44 171 LEU A N 1
ATOM 1300 C CA . LEU A 1 171 ? 3.5 -25.406 9.422 1 96.44 171 LEU A CA 1
ATOM 1301 C C . LEU A 1 171 ? 4.086 -25.359 8.016 1 96.44 171 LEU A C 1
ATOM 1303 O O . LEU A 1 171 ? 3.742 -26.188 7.176 1 96.44 171 LEU A O 1
ATOM 1307 N N . PHE A 1 172 ? 5.047 -24.422 7.742 1 97.31 172 PHE A N 1
ATOM 1308 C CA . PHE A 1 172 ? 5.676 -24.359 6.43 1 97.31 172 PHE A CA 1
ATOM 1309 C C . PHE A 1 172 ? 6.387 -25.656 6.102 1 97.31 172 PHE A C 1
ATOM 1311 O O . PHE A 1 172 ? 6.141 -26.266 5.055 1 97.31 172 PHE A O 1
ATOM 1318 N N . GLU A 1 173 ? 7.199 -26.109 7.043 1 96.25 173 GLU A N 1
ATOM 1319 C CA . GLU A 1 173 ? 8.016 -27.297 6.797 1 96.25 173 GLU A CA 1
ATOM 1320 C C . GLU A 1 173 ? 7.156 -28.547 6.676 1 96.25 173 GLU A C 1
ATOM 1322 O O . GLU A 1 173 ? 7.297 -29.312 5.723 1 96.25 173 GLU A O 1
ATOM 1327 N N . PRO A 1 174 ? 6.156 -28.734 7.566 1 97.12 174 PRO A N 1
ATOM 1328 C CA . PRO A 1 174 ? 5.293 -29.922 7.414 1 97.12 174 PRO A CA 1
ATOM 1329 C C . PRO A 1 174 ? 4.562 -29.938 6.07 1 97.12 174 PRO A C 1
ATOM 1331 O O . PRO A 1 174 ? 4.422 -31 5.457 1 97.12 174 PRO A O 1
ATOM 1334 N N . VAL A 1 175 ? 4.148 -28.812 5.578 1 98.19 175 VAL A N 1
ATOM 1335 C CA . VAL A 1 175 ? 3.414 -28.766 4.32 1 98.19 175 VAL A CA 1
ATOM 1336 C C . VAL A 1 175 ? 4.355 -29.062 3.156 1 98.19 175 VAL A C 1
ATOM 1338 O O . VAL A 1 175 ? 4.027 -29.875 2.277 1 98.19 175 VAL A O 1
ATOM 1341 N N . SER A 1 176 ? 5.566 -28.438 3.166 1 97.94 176 SER A N 1
ATOM 1342 C CA . SER A 1 176 ? 6.508 -28.656 2.07 1 97.94 176 SER A CA 1
ATOM 1343 C C . SER A 1 176 ? 6.996 -30.094 2.041 1 97.94 176 SER A C 1
ATOM 1345 O O . SER A 1 176 ? 7.227 -30.656 0.968 1 97.94 176 SER A O 1
ATOM 1347 N N . GLU A 1 177 ? 7.145 -30.703 3.23 1 97.31 177 GLU A N 1
ATOM 1348 C CA . GLU A 1 177 ? 7.539 -32.094 3.301 1 97.31 177 GLU A CA 1
ATOM 1349 C C . GLU A 1 177 ? 6.453 -33.031 2.729 1 97.31 177 GLU A C 1
ATOM 1351 O O . GLU A 1 177 ? 6.754 -33.969 2.012 1 97.31 177 GLU A O 1
ATOM 1356 N N . ALA A 1 178 ? 5.238 -32.688 3.076 1 98 178 ALA A N 1
ATOM 1357 C CA . ALA A 1 178 ? 4.121 -33.469 2.561 1 98 178 ALA A CA 1
ATOM 1358 C C . ALA A 1 178 ? 4.062 -33.406 1.037 1 98 178 ALA A C 1
ATOM 1360 O O . ALA A 1 178 ? 3.867 -34.438 0.374 1 98 178 ALA A O 1
ATOM 1361 N N . LEU A 1 179 ? 4.223 -32.281 0.475 1 98.19 179 LEU A N 1
ATOM 1362 C CA . LEU A 1 179 ? 4.184 -32.094 -0.974 1 98.19 179 LEU A CA 1
ATOM 1363 C C . LEU A 1 179 ? 5.387 -32.75 -1.63 1 98.19 179 LEU A C 1
ATOM 1365 O O . LEU A 1 179 ? 5.266 -33.375 -2.693 1 98.19 179 LEU A O 1
ATOM 1369 N N . ALA A 1 180 ? 6.539 -32.688 -0.984 1 97 180 ALA A N 1
ATOM 1370 C CA . ALA A 1 180 ? 7.77 -33.25 -1.52 1 97 180 ALA A CA 1
ATOM 1371 C C . ALA A 1 180 ? 7.668 -34.781 -1.606 1 97 180 ALA A C 1
ATOM 1373 O O . ALA A 1 180 ? 8.352 -35.406 -2.422 1 97 180 ALA A O 1
ATOM 1374 N N . ALA A 1 181 ? 6.824 -35.344 -0.815 1 96.38 181 ALA A N 1
ATOM 1375 C CA . ALA A 1 181 ? 6.637 -36.781 -0.816 1 96.38 181 ALA A CA 1
ATOM 1376 C C . ALA A 1 181 ? 6.07 -37.25 -2.148 1 96.38 181 ALA A C 1
ATOM 1378 O O . ALA A 1 181 ? 6.145 -38.438 -2.473 1 96.38 181 ALA A O 1
ATOM 1379 N N . SER A 1 182 ? 5.512 -36.406 -2.941 1 97.38 182 SER A N 1
ATOM 1380 C CA . SER A 1 182 ? 5.035 -36.719 -4.277 1 97.38 182 SER A CA 1
ATOM 1381 C C . SER A 1 182 ? 6.195 -37.062 -5.215 1 97.38 182 SER A C 1
ATOM 1383 O O . SER A 1 182 ? 5.992 -37.625 -6.293 1 97.38 182 SER A O 1
ATOM 1385 N N . GLY A 1 183 ? 7.41 -36.656 -4.848 1 96.38 183 GLY A N 1
ATOM 1386 C CA . GLY A 1 183 ? 8.555 -36.75 -5.734 1 96.38 183 GLY A CA 1
ATOM 1387 C C . GLY A 1 183 ? 8.68 -35.594 -6.699 1 96.38 183 GLY A C 1
ATOM 1388 O O . GLY A 1 183 ? 9.609 -35.531 -7.5 1 96.38 183 GLY A O 1
ATOM 1389 N N . VAL A 1 184 ? 7.801 -34.688 -6.648 1 97.38 184 VAL A N 1
ATOM 1390 C CA . VAL A 1 184 ? 7.801 -33.5 -7.48 1 97.38 184 VAL A CA 1
ATOM 1391 C C . VAL A 1 184 ? 8.469 -32.344 -6.734 1 97.38 184 VAL A C 1
ATOM 1393 O O . VAL A 1 184 ? 8.195 -32.125 -5.551 1 97.38 184 VAL A O 1
ATOM 1396 N N . ALA A 1 185 ? 9.453 -31.625 -7.344 1 97.44 185 ALA A N 1
ATOM 1397 C CA . ALA A 1 185 ? 10.062 -30.438 -6.766 1 97.44 185 ALA A CA 1
ATOM 1398 C C . ALA A 1 185 ? 9.125 -29.234 -6.875 1 97.44 185 ALA A C 1
ATOM 1400 O O . ALA A 1 185 ? 8.867 -28.734 -7.977 1 97.44 185 ALA A O 1
ATOM 1401 N N . PHE A 1 186 ? 8.672 -28.719 -5.738 1 98.69 186 PHE A N 1
ATOM 1402 C CA . PHE A 1 186 ? 7.734 -27.609 -5.742 1 98.69 186 PHE A CA 1
ATOM 1403 C C . PHE A 1 186 ? 8.453 -26.297 -5.484 1 98.69 186 PHE A C 1
ATOM 1405 O O . PHE A 1 186 ? 9.219 -26.172 -4.527 1 98.69 186 PHE A O 1
ATOM 1412 N N . PHE A 1 187 ? 8.25 -25.297 -6.348 1 98.69 187 PHE A N 1
ATOM 1413 C CA . PHE A 1 187 ? 8.57 -23.891 -6.102 1 98.69 187 PHE A CA 1
ATOM 1414 C C . PHE A 1 187 ? 7.453 -23.203 -5.328 1 98.69 187 PHE A C 1
ATOM 1416 O O . PHE A 1 187 ? 6.301 -23.641 -5.383 1 98.69 187 PHE A O 1
ATOM 1423 N N . TYR A 1 188 ? 7.805 -22.109 -4.574 1 98.75 188 TYR A N 1
ATOM 1424 C CA . TYR A 1 188 ? 6.812 -21.562 -3.664 1 98.75 188 TYR A CA 1
ATOM 1425 C C . TYR A 1 188 ? 6.621 -20.062 -3.91 1 98.75 188 TYR A C 1
ATOM 1427 O O . TYR A 1 188 ? 7.594 -19.312 -4.031 1 98.75 188 TYR A O 1
ATOM 1435 N N . VAL A 1 189 ? 5.387 -19.656 -4.004 1 98.88 189 VAL A N 1
ATOM 1436 C CA . VAL A 1 189 ? 4.922 -18.266 -4.02 1 98.88 189 VAL A CA 1
ATOM 1437 C C . VAL A 1 189 ? 4.418 -17.875 -2.631 1 98.88 189 VAL A C 1
ATOM 1439 O O . VAL A 1 189 ? 3.787 -18.688 -1.943 1 98.88 189 VAL A O 1
ATOM 1442 N N . ALA A 1 190 ? 4.719 -16.703 -2.186 1 98.69 190 ALA A N 1
ATOM 1443 C CA . ALA A 1 190 ? 4.207 -16.234 -0.897 1 98.69 190 ALA A CA 1
ATOM 1444 C C . ALA A 1 190 ? 2.77 -15.734 -1.026 1 98.69 190 ALA A C 1
ATOM 1446 O O . ALA A 1 190 ? 2.447 -14.984 -1.95 1 98.69 190 ALA A O 1
ATOM 1447 N N . GLY A 1 191 ? 1.88 -16.172 -0.143 1 98.69 191 GLY A N 1
ATOM 1448 C CA . GLY A 1 191 ? 0.521 -15.664 -0.044 1 98.69 191 GLY A CA 1
ATOM 1449 C C . GLY A 1 191 ? 0.305 -14.773 1.164 1 98.69 191 GLY A C 1
ATOM 1450 O O . GLY A 1 191 ? 1.222 -14.57 1.962 1 98.69 191 GLY A O 1
ATOM 1451 N N . ASN A 1 192 ? -0.94 -14.195 1.306 1 98.44 192 ASN A N 1
ATOM 1452 C CA . ASN A 1 192 ? -1.201 -13.25 2.389 1 98.44 192 ASN A CA 1
ATOM 1453 C C . ASN A 1 192 ? -1.248 -13.953 3.742 1 98.44 192 ASN A C 1
ATOM 1455 O O . ASN A 1 192 ? -1.013 -13.328 4.777 1 98.44 192 ASN A O 1
ATOM 1459 N N . HIS A 1 193 ? -1.464 -15.258 3.801 1 98.06 193 HIS A N 1
ATOM 1460 C CA . HIS A 1 193 ? -1.447 -16 5.055 1 98.06 193 HIS A CA 1
ATOM 1461 C C . HIS A 1 193 ? -0.029 -16.422 5.43 1 98.06 193 HIS A C 1
ATOM 1463 O O . HIS A 1 193 ? 0.204 -16.922 6.535 1 98.06 193 HIS A O 1
ATOM 1469 N N . ASP A 1 194 ? 0.862 -16.172 4.527 1 98.25 194 ASP A N 1
ATOM 1470 C CA . ASP A 1 194 ? 2.254 -16.547 4.746 1 98.25 194 ASP A CA 1
ATOM 1471 C C . ASP A 1 194 ? 3.074 -15.352 5.242 1 98.25 194 ASP A C 1
ATOM 1473 O O . ASP A 1 194 ? 4.305 -15.414 5.289 1 98.25 194 ASP A O 1
ATOM 1477 N N . MET A 1 195 ? 2.432 -14.219 5.609 1 97.62 195 MET A N 1
ATOM 1478 C CA . MET A 1 195 ? 3.102 -12.992 6.02 1 97.62 195 MET A CA 1
ATOM 1479 C C . MET A 1 195 ? 3.205 -12.914 7.539 1 97.62 195 MET A C 1
ATOM 1481 O O . MET A 1 195 ? 2.252 -13.242 8.25 1 97.62 195 MET A O 1
ATOM 1485 N N . ASP A 1 196 ? 4.395 -12.461 8.016 1 96.81 196 ASP A N 1
ATOM 1486 C CA . ASP A 1 196 ? 4.531 -12.094 9.414 1 96.81 196 ASP A CA 1
ATOM 1487 C C . ASP A 1 196 ? 3.723 -10.836 9.734 1 96.81 196 ASP A C 1
ATOM 1489 O O . ASP A 1 196 ? 3.807 -9.836 9.016 1 96.81 196 ASP A O 1
ATOM 1493 N N . LEU A 1 197 ? 2.941 -10.891 10.781 1 95.31 197 LEU A N 1
ATOM 1494 C CA . LEU A 1 197 ? 2.098 -9.766 11.172 1 95.31 197 LEU A CA 1
ATOM 1495 C C . LEU A 1 197 ? 2.73 -8.984 12.32 1 95.31 197 LEU A C 1
ATOM 1497 O O . LEU A 1 197 ? 3.684 -9.461 12.945 1 95.31 197 LEU A O 1
ATOM 1501 N N . GLY A 1 198 ? 2.225 -7.742 12.57 1 94.62 198 GLY A N 1
ATOM 1502 C CA . GLY A 1 198 ? 2.699 -6.926 13.672 1 94.62 198 GLY A CA 1
ATOM 1503 C C . GLY A 1 198 ? 4.059 -6.301 13.414 1 94.62 198 GLY A C 1
ATOM 1504 O O . GLY A 1 198 ? 4.723 -5.84 14.344 1 94.62 198 GLY A O 1
ATOM 1505 N N . VAL A 1 199 ? 4.527 -6.406 12.203 1 96.62 199 VAL A N 1
ATOM 1506 C CA . VAL A 1 199 ? 5.781 -5.77 11.82 1 96.62 199 VAL A CA 1
ATOM 1507 C C . VAL A 1 199 ? 5.496 -4.418 11.164 1 96.62 199 VAL A C 1
ATOM 1509 O O . VAL A 1 199 ? 4.352 -4.121 10.812 1 96.62 199 VAL A O 1
ATOM 1512 N N . ARG A 1 200 ? 6.512 -3.588 10.961 1 96.56 200 ARG A N 1
ATOM 1513 C CA . ARG A 1 200 ? 6.273 -2.178 10.672 1 96.56 200 ARG A CA 1
ATOM 1514 C C . ARG A 1 200 ? 5.988 -1.967 9.188 1 96.56 200 ARG A C 1
ATOM 1516 O O . ARG A 1 200 ? 5.305 -1.014 8.812 1 96.56 200 ARG A O 1
ATOM 1523 N N . THR A 1 201 ? 6.59 -2.834 8.305 1 97.88 201 THR A N 1
ATOM 1524 C CA . THR A 1 201 ? 6.398 -2.643 6.875 1 97.88 201 THR A CA 1
ATOM 1525 C C . THR A 1 201 ? 6.336 -3.986 6.152 1 97.88 201 THR A C 1
ATOM 1527 O O . THR A 1 201 ? 6.625 -5.027 6.746 1 97.88 201 THR A O 1
ATOM 1530 N N . SER A 1 202 ? 5.938 -3.949 4.852 1 97.94 202 SER A N 1
ATOM 1531 C CA . SER A 1 202 ? 5.879 -5.141 4.008 1 97.94 202 SER A CA 1
ATOM 1532 C C . SER A 1 202 ? 7.258 -5.777 3.859 1 97.94 202 SER A C 1
ATOM 1534 O O . SER A 1 202 ? 7.371 -7 3.736 1 97.94 202 SER A O 1
ATOM 1536 N N . ASP A 1 203 ? 8.383 -4.973 3.93 1 96.44 203 ASP A N 1
ATOM 1537 C CA . ASP A 1 203 ? 9.742 -5.473 3.795 1 96.44 203 ASP A CA 1
ATOM 1538 C C . ASP A 1 203 ? 10.078 -6.461 4.91 1 96.44 203 ASP A C 1
ATOM 1540 O O . ASP A 1 203 ? 10.977 -7.293 4.762 1 96.44 203 ASP A O 1
ATOM 1544 N N . ARG A 1 204 ? 9.344 -6.438 5.957 1 96.5 204 ARG A N 1
ATOM 1545 C CA . ARG A 1 204 ? 9.633 -7.262 7.125 1 96.5 204 ARG A CA 1
ATOM 1546 C C . ARG A 1 204 ? 8.586 -8.359 7.289 1 96.5 204 ARG A C 1
ATOM 1548 O O . ARG A 1 204 ? 8.656 -9.156 8.227 1 96.5 204 ARG A O 1
ATOM 1555 N N . ALA A 1 205 ? 7.723 -8.477 6.348 1 98 205 ALA A N 1
ATOM 1556 C CA . ALA A 1 205 ? 6.531 -9.297 6.559 1 98 205 ALA A CA 1
ATOM 1557 C C . ALA A 1 205 ? 6.715 -10.688 5.965 1 98 205 ALA A C 1
ATOM 1559 O O . ALA A 1 205 ? 5.77 -11.484 5.922 1 98 205 ALA A O 1
ATOM 1560 N N . LYS A 1 206 ? 7.945 -11.031 5.469 1 97.88 206 LYS A N 1
ATOM 1561 C CA . LYS A 1 206 ? 8.133 -12.328 4.824 1 97.88 206 LYS A CA 1
ATOM 1562 C C . LYS A 1 206 ? 9.32 -13.078 5.426 1 97.88 206 LYS A C 1
ATOM 1564 O O . LYS A 1 206 ? 9.914 -13.93 4.77 1 97.88 206 LYS A O 1
ATOM 1569 N N . ARG A 1 207 ? 9.695 -12.719 6.645 1 96.31 207 ARG A N 1
ATOM 1570 C CA . ARG A 1 207 ? 10.867 -13.336 7.273 1 96.31 207 ARG A CA 1
ATOM 1571 C C . ARG A 1 207 ? 10.672 -14.836 7.43 1 96.31 207 ARG A C 1
ATOM 1573 O O . ARG A 1 207 ? 11.547 -15.625 7.062 1 96.31 207 ARG A O 1
ATOM 1580 N N . SER A 1 208 ? 9.562 -15.281 7.98 1 96.25 208 SER A N 1
ATOM 1581 C CA . SER A 1 208 ? 9.297 -16.703 8.211 1 96.25 208 SER A CA 1
ATOM 1582 C C . SER A 1 208 ? 9.281 -17.469 6.895 1 96.25 208 SER A C 1
ATOM 1584 O O . SER A 1 208 ? 9.859 -18.562 6.797 1 96.25 208 SER A O 1
ATOM 1586 N N . PHE A 1 209 ? 8.594 -16.969 5.91 1 97.69 209 PHE A N 1
ATOM 1587 C CA . PHE A 1 209 ? 8.562 -17.594 4.594 1 97.69 209 PHE A CA 1
ATOM 1588 C C . PHE A 1 209 ? 9.977 -17.766 4.043 1 97.69 209 PHE A C 1
ATOM 1590 O O . PHE A 1 209 ? 10.336 -18.844 3.566 1 97.69 209 PHE A O 1
ATOM 1597 N N . LYS A 1 210 ? 10.789 -16.672 4.082 1 97.56 210 LYS A N 1
ATOM 1598 C CA . LYS A 1 210 ? 12.133 -16.641 3.508 1 97.56 210 LYS A CA 1
ATOM 1599 C C . LYS A 1 210 ? 13.039 -17.656 4.195 1 97.56 210 LYS A C 1
ATOM 1601 O O . LYS A 1 210 ? 13.953 -18.203 3.572 1 97.56 210 LYS A O 1
ATOM 1606 N N . GLU A 1 211 ? 12.789 -17.906 5.445 1 95.06 211 GLU A N 1
ATOM 1607 C CA . GLU A 1 211 ? 13.586 -18.891 6.18 1 95.06 211 GLU A CA 1
ATOM 1608 C C . GLU A 1 211 ? 13.398 -20.297 5.609 1 95.06 211 GLU A C 1
ATOM 1610 O O . GLU A 1 211 ? 14.312 -21.125 5.656 1 95.06 211 GLU A O 1
ATOM 1615 N N . HIS A 1 212 ? 12.289 -20.5 5.023 1 95.38 212 HIS A N 1
ATOM 1616 C CA . HIS A 1 212 ? 11.977 -21.859 4.559 1 95.38 212 HIS A CA 1
ATOM 1617 C C . HIS A 1 212 ? 12.164 -21.969 3.051 1 95.38 212 HIS A C 1
ATOM 1619 O O . HIS A 1 212 ? 12.531 -23.047 2.551 1 95.38 212 HIS A O 1
ATOM 1625 N N . PHE A 1 213 ? 11.914 -20.875 2.307 1 97.69 213 PHE A N 1
ATOM 1626 C CA . PHE A 1 213 ? 11.781 -21.062 0.867 1 97.69 213 PHE A CA 1
ATOM 1627 C C . PHE A 1 213 ? 12.688 -20.094 0.11 1 97.69 213 PHE A C 1
ATOM 1629 O O . PHE A 1 213 ? 12.789 -20.172 -1.116 1 97.69 213 PHE A O 1
ATOM 1636 N N . GLY A 1 214 ? 13.391 -19.172 0.824 1 97.81 214 GLY A N 1
ATOM 1637 C CA . GLY A 1 214 ? 14.305 -18.25 0.169 1 97.81 214 GLY A CA 1
ATOM 1638 C C . GLY A 1 214 ? 13.625 -17 -0.367 1 97.81 214 GLY A C 1
ATOM 1639 O O . GLY A 1 214 ? 12.648 -16.516 0.221 1 97.81 214 GLY A O 1
ATOM 1640 N N . PRO A 1 215 ? 14.195 -16.406 -1.457 1 98.5 215 PRO A N 1
ATOM 1641 C CA . PRO A 1 215 ? 13.664 -15.141 -1.977 1 98.5 215 PRO A CA 1
ATOM 1642 C C . PRO A 1 215 ? 12.195 -15.25 -2.389 1 98.5 215 PRO A C 1
ATOM 1644 O O . PRO A 1 215 ? 11.75 -16.312 -2.818 1 98.5 215 PRO A O 1
ATOM 1647 N N . THR A 1 216 ? 11.469 -14.133 -2.34 1 98.69 216 THR A N 1
ATOM 1648 C CA . THR A 1 216 ? 10.031 -14.156 -2.582 1 98.69 216 THR A CA 1
ATOM 1649 C C . THR A 1 216 ? 9.727 -13.914 -4.059 1 98.69 216 THR A C 1
ATOM 1651 O O . THR A 1 216 ? 8.586 -14.07 -4.496 1 98.69 216 THR A O 1
ATOM 1654 N N . TYR A 1 217 ? 10.656 -13.484 -4.805 1 98.81 217 TYR A N 1
ATOM 1655 C CA . TYR A 1 217 ? 10.531 -13.43 -6.258 1 98.81 217 TYR A CA 1
ATOM 1656 C C . TYR A 1 217 ? 11.82 -13.906 -6.934 1 98.81 217 TYR A C 1
ATOM 1658 O O . TYR A 1 217 ? 12.914 -13.664 -6.43 1 98.81 217 TYR A O 1
ATOM 1666 N N . TYR A 1 218 ? 11.734 -14.625 -7.965 1 98.81 218 TYR A N 1
ATOM 1667 C CA . TYR A 1 218 ? 12.828 -15.289 -8.672 1 98.81 218 TYR A CA 1
ATOM 1668 C C . TYR A 1 218 ? 12.344 -15.891 -9.984 1 98.81 218 TYR A C 1
ATOM 1670 O O . TYR A 1 218 ? 11.156 -15.828 -10.305 1 98.81 218 TYR A O 1
ATOM 1678 N N . ALA A 1 219 ? 13.266 -16.406 -10.758 1 98.81 219 ALA A N 1
ATOM 1679 C CA . ALA A 1 219 ? 12.93 -17 -12.047 1 98.81 219 ALA A CA 1
ATOM 1680 C C . ALA A 1 219 ? 13.781 -18.234 -12.32 1 98.81 219 ALA A C 1
ATOM 1682 O O . ALA A 1 219 ? 14.781 -18.469 -11.641 1 98.81 219 ALA A O 1
ATOM 1683 N N . PHE A 1 220 ? 13.359 -19.047 -13.234 1 98.62 220 PHE A N 1
ATOM 1684 C CA . PHE A 1 220 ? 14.102 -20.203 -13.719 1 98.62 220 PHE A CA 1
ATOM 1685 C C . PHE A 1 220 ? 13.609 -20.625 -15.102 1 98.62 220 PHE A C 1
ATOM 1687 O O . PHE A 1 220 ? 12.516 -20.219 -15.523 1 98.62 220 PHE A O 1
ATOM 1694 N N . ASP A 1 221 ? 14.414 -21.375 -15.773 1 98 221 ASP A N 1
ATOM 1695 C CA . ASP A 1 221 ? 14.078 -21.859 -17.109 1 98 221 ASP A CA 1
ATOM 1696 C C . ASP A 1 221 ? 13.906 -23.375 -17.125 1 98 221 ASP A C 1
ATOM 1698 O O . ASP A 1 221 ? 14.641 -24.094 -16.438 1 98 221 ASP A O 1
ATOM 1702 N N . ARG A 1 222 ? 12.977 -23.828 -17.859 1 97.56 222 ARG A N 1
ATOM 1703 C CA . ARG A 1 222 ? 12.828 -25.219 -18.25 1 97.56 222 ARG A CA 1
ATOM 1704 C C . ARG A 1 222 ? 12.398 -25.359 -19.703 1 97.56 222 ARG A C 1
ATOM 1706 O O . ARG A 1 222 ? 11.344 -24.844 -20.094 1 97.56 222 ARG A O 1
ATOM 1713 N N . GLY A 1 223 ? 13.211 -26.062 -20.484 1 96.5 223 GLY A N 1
ATOM 1714 C CA . GLY A 1 223 ? 12.922 -26.094 -21.906 1 96.5 223 GLY A CA 1
ATOM 1715 C C . GLY A 1 223 ? 12.891 -24.719 -22.531 1 96.5 223 GLY A C 1
ATOM 1716 O O . GLY A 1 223 ? 13.828 -23.938 -22.375 1 96.5 223 GLY A O 1
ATOM 1717 N N . ARG A 1 224 ? 11.836 -24.453 -23.203 1 96.06 224 ARG A N 1
ATOM 1718 C CA . ARG A 1 224 ? 11.695 -23.156 -23.875 1 96.06 224 ARG A CA 1
ATOM 1719 C C . ARG A 1 224 ? 10.844 -22.203 -23.062 1 96.06 224 ARG A C 1
ATOM 1721 O O . ARG A 1 224 ? 10.438 -21.141 -23.562 1 96.06 224 ARG A O 1
ATOM 1728 N N . VAL A 1 225 ? 10.562 -22.594 -21.828 1 98.19 225 VAL A N 1
ATOM 1729 C CA . VAL A 1 225 ? 9.656 -21.812 -21 1 98.19 225 VAL A CA 1
ATOM 1730 C C . VAL A 1 225 ? 10.445 -21.062 -19.938 1 98.19 225 VAL A C 1
ATOM 1732 O O . VAL A 1 225 ? 11.352 -21.625 -19.312 1 98.19 225 VAL A O 1
ATOM 1735 N N . HIS A 1 226 ? 10.188 -19.75 -19.812 1 98.5 226 HIS A N 1
ATOM 1736 C CA . HIS A 1 226 ? 10.719 -18.938 -18.719 1 98.5 226 HIS A CA 1
ATOM 1737 C C . HIS A 1 226 ? 9.688 -18.781 -17.609 1 98.5 226 HIS A C 1
ATOM 1739 O O . HIS A 1 226 ? 8.602 -18.25 -17.828 1 98.5 226 HIS A O 1
ATOM 1745 N N . TYR A 1 227 ? 10.008 -19.281 -16.406 1 98.81 227 TYR A N 1
ATOM 1746 C CA . TYR A 1 227 ? 9.141 -19.188 -15.234 1 98.81 227 TYR A CA 1
ATOM 1747 C C . TYR A 1 227 ? 9.562 -18.016 -14.352 1 98.81 227 TYR A C 1
ATOM 1749 O O . TYR A 1 227 ? 10.758 -17.812 -14.109 1 98.81 227 TYR A O 1
ATOM 1757 N N . VAL A 1 228 ? 8.594 -17.25 -13.914 1 98.94 228 VAL A N 1
ATOM 1758 C CA . VAL A 1 228 ? 8.836 -16.141 -13.008 1 98.94 228 VAL A CA 1
ATOM 1759 C C . VAL A 1 228 ? 7.906 -16.25 -11.797 1 98.94 228 VAL A C 1
ATOM 1761 O O . VAL A 1 228 ? 6.695 -16.438 -11.961 1 98.94 228 VAL A O 1
ATOM 1764 N N . VAL A 1 229 ? 8.477 -16.203 -10.617 1 98.94 229 VAL A N 1
ATOM 1765 C CA . VAL A 1 229 ? 7.711 -16.125 -9.383 1 98.94 229 VAL A CA 1
ATOM 1766 C C . VAL A 1 229 ? 7.762 -14.695 -8.836 1 98.94 229 VAL A C 1
ATOM 1768 O O . VAL A 1 229 ? 8.836 -14.094 -8.75 1 98.94 229 VAL A O 1
ATOM 1771 N N . LEU A 1 230 ? 6.605 -14.117 -8.508 1 98.94 230 LEU A N 1
ATOM 1772 C CA . LEU A 1 230 ? 6.512 -12.766 -7.973 1 98.94 230 LEU A CA 1
ATOM 1773 C C . LEU A 1 230 ? 5.793 -12.766 -6.625 1 98.94 230 LEU A C 1
ATOM 1775 O O . LEU A 1 230 ? 5.047 -13.695 -6.316 1 98.94 230 LEU A O 1
ATOM 1779 N N . ASP A 1 231 ? 6.09 -11.789 -5.848 1 98.88 231 ASP A N 1
ATOM 1780 C CA . ASP A 1 231 ? 5.438 -11.539 -4.566 1 98.88 231 ASP A CA 1
ATOM 1781 C C . ASP A 1 231 ? 4.523 -10.32 -4.641 1 98.88 231 ASP A C 1
ATOM 1783 O O . ASP A 1 231 ? 4.996 -9.18 -4.555 1 98.88 231 ASP A O 1
ATOM 1787 N N . ASP A 1 232 ? 3.217 -10.578 -4.727 1 98.81 232 ASP A N 1
ATOM 1788 C CA . ASP A 1 232 ? 2.303 -9.453 -4.918 1 98.81 232 ASP A CA 1
ATOM 1789 C C . ASP A 1 232 ? 1.469 -9.211 -3.664 1 98.81 232 ASP A C 1
ATOM 1791 O O . ASP A 1 232 ? 0.472 -8.484 -3.709 1 98.81 232 ASP A O 1
ATOM 1795 N N . CYS A 1 233 ? 1.841 -9.836 -2.531 1 98.69 233 CYS A N 1
ATOM 1796 C CA . CYS A 1 233 ? 1.192 -9.586 -1.249 1 98.69 233 CYS A CA 1
ATOM 1797 C C . CYS A 1 233 ? 1.913 -8.477 -0.484 1 98.69 233 CYS A C 1
ATOM 1799 O O . CYS A 1 233 ? 2.934 -8.727 0.159 1 98.69 233 CYS A O 1
ATOM 1801 N N . PHE A 1 234 ? 1.338 -7.281 -0.453 1 98.56 234 PHE A N 1
ATOM 1802 C CA . PHE A 1 234 ? 1.968 -6.117 0.163 1 98.56 234 PHE A CA 1
ATOM 1803 C C . PHE A 1 234 ? 1.301 -5.781 1.491 1 98.56 234 PHE A C 1
ATOM 1805 O O . PHE A 1 234 ? 0.18 -5.27 1.517 1 98.56 234 PHE A O 1
ATOM 1812 N N . TYR A 1 235 ? 2.035 -6.008 2.588 1 98.31 235 TYR A N 1
ATOM 1813 C CA . TYR A 1 235 ? 1.553 -5.762 3.943 1 98.31 235 TYR A CA 1
ATOM 1814 C C . TYR A 1 235 ? 1.542 -4.273 4.258 1 98.31 235 TYR A C 1
ATOM 1816 O O . TYR A 1 235 ? 2.525 -3.57 4.008 1 98.31 235 TYR A O 1
ATOM 1824 N N . ILE A 1 236 ? 0.401 -3.762 4.855 1 96.06 236 ILE A N 1
ATOM 1825 C CA . ILE A 1 236 ? 0.352 -2.318 5.059 1 96.06 236 ILE A CA 1
ATOM 1826 C C . ILE A 1 236 ? 0.437 -2.002 6.551 1 96.06 236 ILE A C 1
ATOM 1828 O O . ILE A 1 236 ? 0.191 -0.867 6.965 1 96.06 236 ILE A O 1
ATOM 1832 N N . GLY A 1 237 ? 0.81 -2.986 7.391 1 87.31 237 GLY A N 1
ATOM 1833 C CA . GLY A 1 237 ? 1.282 -2.75 8.75 1 87.31 237 GLY A CA 1
ATOM 1834 C C . GLY A 1 237 ? 0.157 -2.568 9.75 1 87.31 237 GLY A C 1
ATOM 1835 O O . GLY A 1 237 ? 0.362 -2.002 10.82 1 87.31 237 GLY A O 1
ATOM 1836 N N . ARG A 1 238 ? -1.092 -2.963 9.375 1 87.38 238 ARG A N 1
ATOM 1837 C CA . ARG A 1 238 ? -2.242 -2.893 10.266 1 87.38 238 ARG A CA 1
ATOM 1838 C C . ARG A 1 238 ? -3.006 -4.211 10.281 1 87.38 238 ARG A C 1
ATOM 1840 O O . ARG A 1 238 ? -3.66 -4.57 9.305 1 87.38 238 ARG A O 1
ATOM 1847 N N . SER A 1 239 ? -2.83 -4.848 11.43 1 89.75 239 SER A N 1
ATOM 1848 C CA . SER A 1 239 ? -3.484 -6.145 11.57 1 89.75 239 SER A CA 1
ATOM 1849 C C . SER A 1 239 ? -3.074 -7.098 10.453 1 89.75 239 SER A C 1
ATOM 1851 O O . SER A 1 239 ? -1.885 -7.336 10.242 1 89.75 239 SER A O 1
ATOM 1853 N N . TYR A 1 240 ? -4.031 -7.57 9.75 1 91.81 240 TYR A N 1
ATOM 1854 C CA . TYR A 1 240 ? -3.781 -8.531 8.68 1 91.81 240 TYR A CA 1
ATOM 1855 C C . TYR A 1 240 ? -3.945 -7.875 7.312 1 91.81 240 TYR A C 1
ATOM 1857 O O . TYR A 1 240 ? -3.951 -8.562 6.289 1 91.81 240 TYR A O 1
ATOM 1865 N N . LEU A 1 241 ? -4.051 -6.531 7.289 1 94.38 241 LEU A N 1
ATOM 1866 C CA . LEU A 1 241 ? -4.43 -5.848 6.059 1 94.38 241 LEU A CA 1
ATOM 1867 C C . LEU A 1 241 ? -3.264 -5.816 5.074 1 94.38 241 LEU A C 1
ATOM 1869 O O . LEU A 1 241 ? -2.115 -5.605 5.473 1 94.38 241 LEU A O 1
ATOM 1873 N N . TYR A 1 242 ? -3.537 -6.074 3.865 1 97.56 242 TYR A N 1
ATOM 1874 C CA . TYR A 1 242 ? -2.602 -6.055 2.746 1 97.56 242 TYR A CA 1
ATOM 1875 C C . TYR A 1 242 ? -3.285 -5.578 1.471 1 97.56 242 TYR A C 1
ATOM 1877 O O . TYR A 1 242 ? -4.508 -5.402 1.441 1 97.56 242 TYR A O 1
ATOM 1885 N N . VAL A 1 243 ? -2.541 -5.246 0.397 1 97.94 243 VAL A N 1
ATOM 1886 C CA . VAL A 1 243 ? -3.043 -4.941 -0.939 1 97.94 243 VAL A CA 1
ATOM 1887 C C . VAL A 1 243 ? -2.258 -5.738 -1.979 1 97.94 243 VAL A C 1
ATOM 1889 O O . VAL A 1 243 ? -1.115 -6.133 -1.734 1 97.94 243 VAL A O 1
ATOM 1892 N N . GLY A 1 244 ? -2.916 -6.125 -3.049 1 98.44 244 GLY A N 1
ATOM 1893 C CA . GLY A 1 244 ? -2.164 -6.629 -4.188 1 98.44 244 GLY A CA 1
ATOM 1894 C C . GLY A 1 244 ? -1.323 -5.562 -4.863 1 98.44 244 GLY A C 1
ATOM 1895 O O . GLY A 1 244 ? -1.856 -4.566 -5.359 1 98.44 244 GLY A O 1
ATOM 1896 N N . TYR A 1 245 ? -0.062 -5.73 -4.875 1 98.62 245 TYR A N 1
ATOM 1897 C CA . TYR A 1 245 ? 0.822 -4.66 -5.32 1 98.62 245 TYR A CA 1
ATOM 1898 C C . TYR A 1 245 ? 2.232 -5.184 -5.562 1 98.62 245 TYR A C 1
ATOM 1900 O O . TYR A 1 245 ? 2.76 -5.961 -4.762 1 98.62 245 TYR A O 1
ATOM 1908 N N . LEU A 1 246 ? 2.812 -4.891 -6.707 1 98.75 246 LEU A N 1
ATOM 1909 C CA . LEU A 1 246 ? 4.227 -5.117 -6.984 1 98.75 246 LEU A CA 1
ATOM 1910 C C . LEU A 1 246 ? 5.027 -3.832 -6.797 1 98.75 246 LEU A C 1
ATOM 1912 O O . LEU A 1 246 ? 4.797 -2.842 -7.496 1 98.75 246 LEU A O 1
ATOM 1916 N N . ASP A 1 247 ? 5.934 -3.84 -5.844 1 97.56 247 ASP A N 1
ATOM 1917 C CA . ASP A 1 247 ? 6.676 -2.613 -5.574 1 97.56 247 ASP A CA 1
ATOM 1918 C C . ASP A 1 247 ? 7.73 -2.359 -6.648 1 97.56 247 ASP A C 1
ATOM 1920 O O . ASP A 1 247 ? 7.953 -3.205 -7.52 1 97.56 247 ASP A O 1
ATOM 1924 N N . GLU A 1 248 ? 8.344 -1.212 -6.645 1 96.25 248 GLU A N 1
ATOM 1925 C CA . GLU A 1 248 ? 9.25 -0.769 -7.695 1 96.25 248 GLU A CA 1
ATOM 1926 C C . GLU A 1 248 ? 10.484 -1.665 -7.77 1 96.25 248 GLU A C 1
ATOM 1928 O O . GLU A 1 248 ? 10.992 -1.948 -8.859 1 96.25 248 GLU A O 1
ATOM 1933 N N . ARG A 1 249 ? 11.016 -2.092 -6.656 1 94.5 249 ARG A N 1
ATOM 1934 C CA . ARG A 1 249 ? 12.18 -2.961 -6.629 1 94.5 249 ARG A CA 1
ATOM 1935 C C . ARG A 1 249 ? 11.93 -4.25 -7.406 1 94.5 249 ARG A C 1
ATOM 1937 O O . ARG A 1 249 ? 12.75 -4.66 -8.227 1 94.5 249 ARG A O 1
ATOM 1944 N N . GLN A 1 250 ? 10.836 -4.859 -7.184 1 97.12 250 GLN A N 1
ATOM 1945 C CA . GLN A 1 250 ? 10.461 -6.102 -7.852 1 97.12 250 GLN A CA 1
ATOM 1946 C C . GLN A 1 250 ? 10.234 -5.875 -9.344 1 97.12 250 GLN A C 1
ATOM 1948 O O . GLN A 1 250 ? 10.648 -6.688 -10.172 1 97.12 250 GLN A O 1
ATOM 1953 N N . LEU A 1 251 ? 9.547 -4.773 -9.695 1 97.94 251 LEU A N 1
ATOM 1954 C CA . LEU A 1 251 ? 9.266 -4.492 -11.102 1 97.94 251 LEU A CA 1
ATOM 1955 C C . LEU A 1 251 ? 10.555 -4.203 -11.859 1 97.94 251 LEU A C 1
ATOM 1957 O O . LEU A 1 251 ? 10.711 -4.621 -13.008 1 97.94 251 LEU A O 1
ATOM 1961 N N . ARG A 1 252 ? 11.477 -3.48 -11.234 1 95.94 252 ARG A N 1
ATOM 1962 C CA . ARG A 1 252 ? 12.766 -3.232 -11.867 1 95.94 252 ARG A CA 1
ATOM 1963 C C . ARG A 1 252 ? 13.531 -4.535 -12.078 1 95.94 252 ARG A C 1
ATOM 1965 O O . ARG A 1 252 ? 14.172 -4.727 -13.117 1 95.94 252 ARG A O 1
ATOM 1972 N N . TRP A 1 253 ? 13.516 -5.359 -11.07 1 97.25 253 TRP A N 1
ATOM 1973 C CA . TRP A 1 253 ? 14.133 -6.676 -11.195 1 97.25 253 TRP A CA 1
ATOM 1974 C C . TRP A 1 253 ? 13.516 -7.457 -12.352 1 97.25 253 TRP A C 1
ATOM 1976 O O . TRP A 1 253 ? 14.234 -8.047 -13.164 1 97.25 253 TRP A O 1
ATOM 1986 N N . LEU A 1 254 ? 12.18 -7.438 -12.445 1 98.62 254 LEU A N 1
ATOM 1987 C CA . LEU A 1 254 ? 11.461 -8.156 -13.492 1 98.62 254 LEU A CA 1
ATOM 1988 C C . LEU A 1 254 ? 11.844 -7.629 -14.875 1 98.62 254 LEU A C 1
ATOM 1990 O O . LEU A 1 254 ? 11.969 -8.398 -15.828 1 98.62 254 LEU A O 1
ATOM 1994 N N . GLU A 1 255 ? 12 -6.332 -14.969 1 97.69 255 GLU A N 1
ATOM 1995 C CA . GLU A 1 255 ? 12.438 -5.742 -16.234 1 97.69 255 GLU A CA 1
ATOM 1996 C C . GLU A 1 255 ? 13.773 -6.328 -16.672 1 97.69 255 GLU A C 1
ATOM 1998 O O . GLU A 1 255 ? 13.938 -6.691 -17.844 1 97.69 255 GLU A O 1
ATOM 2003 N N . GLN A 1 256 ? 14.719 -6.379 -15.734 1 97.19 256 GLN A N 1
ATOM 2004 C CA . GLN A 1 256 ? 16.031 -6.945 -16.031 1 97.19 256 GLN A CA 1
ATOM 2005 C C . GLN A 1 256 ? 15.922 -8.414 -16.422 1 97.19 256 GLN A C 1
ATOM 2007 O O . GLN A 1 256 ? 16.578 -8.867 -17.359 1 97.19 256 GLN A O 1
ATOM 2012 N N . ASP A 1 257 ? 15.156 -9.109 -15.711 1 98.19 257 ASP A N 1
ATOM 2013 C CA . ASP A 1 257 ? 14.969 -10.539 -15.953 1 98.19 257 ASP A CA 1
ATOM 2014 C C . ASP A 1 257 ? 14.398 -10.789 -17.344 1 98.19 257 ASP A C 1
ATOM 2016 O O . ASP A 1 257 ? 14.969 -11.547 -18.125 1 98.19 257 ASP A O 1
ATOM 2020 N N . LEU A 1 258 ? 13.289 -10.102 -17.672 1 98.44 258 LEU A N 1
ATOM 2021 C CA . LEU A 1 258 ? 12.594 -10.32 -18.938 1 98.44 258 LEU A CA 1
ATOM 2022 C C . LEU A 1 258 ? 13.445 -9.867 -20.109 1 98.44 258 LEU A C 1
ATOM 2024 O O . LEU A 1 258 ? 13.289 -10.367 -21.234 1 98.44 258 LEU A O 1
ATOM 2028 N N . ALA A 1 259 ? 14.336 -8.922 -19.844 1 96.88 259 ALA A N 1
ATOM 2029 C CA . ALA A 1 259 ? 15.234 -8.469 -20.906 1 96.88 259 ALA A CA 1
ATOM 2030 C C . ALA A 1 259 ? 16.141 -9.602 -21.375 1 96.88 259 ALA A C 1
ATOM 2032 O O . ALA A 1 259 ? 16.688 -9.547 -22.484 1 96.88 259 ALA A O 1
ATOM 2033 N N . THR A 1 260 ? 16.297 -10.641 -20.547 1 96.12 260 THR A N 1
ATOM 2034 C CA . THR A 1 260 ? 17.141 -11.773 -20.906 1 96.12 260 THR A CA 1
ATOM 2035 C C . THR A 1 260 ? 16.344 -12.812 -21.688 1 96.12 260 THR A C 1
ATOM 2037 O O . THR A 1 260 ? 16.906 -13.789 -22.188 1 96.12 260 THR A O 1
ATOM 2040 N N . VAL A 1 261 ? 15.102 -12.68 -21.844 1 97.25 261 VAL A N 1
ATOM 2041 C CA . VAL A 1 261 ? 14.195 -13.641 -22.469 1 97.25 261 VAL A CA 1
ATOM 2042 C C . VAL A 1 261 ? 13.805 -13.148 -23.859 1 97.25 261 VAL A C 1
ATOM 2044 O O . VAL A 1 261 ? 13.281 -12.047 -24.016 1 97.25 261 VAL A O 1
ATOM 2047 N N . PRO A 1 262 ? 14.086 -13.891 -24.922 1 96.12 262 PRO A N 1
ATOM 2048 C CA . PRO A 1 262 ? 13.703 -13.453 -26.266 1 96.12 262 PRO A CA 1
ATOM 2049 C C . PRO A 1 262 ? 12.195 -13.234 -26.406 1 96.12 262 PRO A C 1
ATOM 2051 O O . PRO A 1 262 ? 11.406 -14 -25.859 1 96.12 262 PRO A O 1
ATOM 2054 N N . ALA A 1 263 ? 11.812 -12.211 -27.188 1 96.25 263 ALA A N 1
ATOM 2055 C CA . ALA A 1 263 ? 10.406 -11.953 -27.484 1 96.25 263 ALA A CA 1
ATOM 2056 C C . ALA A 1 263 ? 9.758 -13.164 -28.156 1 96.25 263 ALA A C 1
ATOM 2058 O O . ALA A 1 263 ? 10.414 -13.891 -28.891 1 96.25 263 ALA A O 1
ATOM 2059 N N . GLY A 1 264 ? 8.531 -13.375 -27.844 1 95.25 264 GLY A N 1
ATOM 2060 C CA . GLY A 1 264 ? 7.785 -14.477 -28.438 1 95.25 264 GLY A CA 1
ATOM 2061 C C . GLY A 1 264 ? 7.832 -15.75 -27.609 1 95.25 264 GLY A C 1
ATOM 2062 O O . GLY A 1 264 ? 7.016 -16.656 -27.797 1 95.25 264 GLY A O 1
ATOM 2063 N N . ARG A 1 265 ? 8.766 -15.836 -26.656 1 96 265 ARG A N 1
ATOM 2064 C CA . ARG A 1 265 ? 8.859 -17 -25.797 1 96 265 ARG A CA 1
ATOM 2065 C C . ARG A 1 265 ? 7.68 -17.062 -24.828 1 96 265 ARG A C 1
ATOM 2067 O O . ARG A 1 265 ? 7.008 -16.062 -24.594 1 96 265 ARG A O 1
ATOM 2074 N N . THR A 1 266 ? 7.434 -18.312 -24.422 1 97.75 266 THR A N 1
ATOM 2075 C CA . THR A 1 266 ? 6.43 -18.484 -23.375 1 97.75 266 THR A CA 1
ATOM 2076 C C . THR A 1 266 ? 6.992 -18.109 -22.016 1 97.75 266 THR A C 1
ATOM 2078 O O . THR A 1 266 ? 8.07 -18.562 -21.625 1 97.75 266 THR A O 1
ATOM 2081 N N . VAL A 1 267 ? 6.301 -17.172 -21.328 1 98.56 267 VAL A N 1
ATOM 2082 C CA . VAL A 1 267 ? 6.625 -16.781 -19.969 1 98.56 267 VAL A CA 1
ATOM 2083 C C . VAL A 1 267 ? 5.469 -17.141 -19.031 1 98.56 267 VAL A C 1
ATOM 2085 O O . VAL A 1 267 ? 4.324 -16.75 -19.281 1 98.56 267 VAL A O 1
ATOM 2088 N N . VAL A 1 268 ? 5.734 -17.969 -18.031 1 98.81 268 VAL A N 1
ATOM 2089 C CA . VAL A 1 268 ? 4.75 -18.312 -17.016 1 98.81 268 VAL A CA 1
ATOM 2090 C C . VAL A 1 268 ? 5.043 -17.531 -15.734 1 98.81 268 VAL A C 1
ATOM 2092 O O . VAL A 1 268 ? 6.09 -17.719 -15.117 1 98.81 268 VAL A O 1
ATOM 2095 N N . VAL A 1 269 ? 4.113 -16.641 -15.391 1 98.88 269 VAL A N 1
ATOM 2096 C CA . VAL A 1 269 ? 4.242 -15.836 -14.18 1 98.88 269 VAL A CA 1
ATOM 2097 C C . VAL A 1 269 ? 3.387 -16.438 -13.062 1 98.88 269 VAL A C 1
ATOM 2099 O O . VAL A 1 269 ? 2.18 -16.625 -13.234 1 98.88 269 VAL A O 1
ATOM 2102 N N . CYS A 1 270 ? 4.031 -16.75 -11.953 1 98.94 270 CYS A N 1
ATOM 2103 C CA . CYS A 1 270 ? 3.34 -17.266 -10.781 1 98.94 270 CYS A CA 1
ATOM 2104 C C . CYS A 1 270 ? 3.26 -16.203 -9.688 1 98.94 270 CYS A C 1
ATOM 2106 O O . CYS A 1 270 ? 4.281 -15.641 -9.281 1 98.94 270 CYS A O 1
ATOM 2108 N N . LEU A 1 271 ? 2.104 -15.859 -9.258 1 98.88 271 LEU A N 1
ATOM 2109 C CA . LEU A 1 271 ? 1.846 -14.961 -8.133 1 98.88 271 LEU A CA 1
ATOM 2110 C C . LEU A 1 271 ? 0.612 -15.406 -7.355 1 98.88 271 LEU A C 1
ATOM 2112 O O . LEU A 1 271 ? 0.005 -16.438 -7.68 1 98.88 271 LEU A O 1
ATOM 2116 N N . HIS A 1 272 ? 0.298 -14.727 -6.305 1 98.88 272 HIS A N 1
ATOM 2117 C CA . HIS A 1 272 ? -0.767 -15.219 -5.441 1 98.88 272 HIS A CA 1
ATOM 2118 C C . HIS A 1 272 ? -2.098 -14.555 -5.766 1 98.88 272 HIS A C 1
ATOM 2120 O O . HIS A 1 272 ? -3.084 -15.234 -6.062 1 98.88 272 HIS A O 1
ATOM 2126 N N . ILE A 1 273 ? -2.146 -13.242 -5.766 1 98.69 273 ILE A N 1
ATOM 2127 C CA . ILE A 1 273 ? -3.367 -12.469 -5.953 1 98.69 273 ILE A CA 1
ATOM 2128 C C . ILE A 1 273 ? -3.635 -12.281 -7.445 1 98.69 273 ILE A C 1
ATOM 2130 O O . ILE A 1 273 ? -2.754 -11.852 -8.195 1 98.69 273 ILE A O 1
ATOM 2134 N N . PRO A 1 274 ? -4.836 -12.609 -7.918 1 97.94 274 PRO A N 1
ATOM 2135 C CA . PRO A 1 274 ? -5.141 -12.484 -9.344 1 97.94 274 PRO A CA 1
ATOM 2136 C C . PRO A 1 274 ? -5.035 -11.039 -9.844 1 97.94 274 PRO A C 1
ATOM 2138 O O . PRO A 1 274 ? -5.176 -10.102 -9.055 1 97.94 274 PRO A O 1
ATOM 2141 N N . THR A 1 275 ? -4.805 -10.914 -11.117 1 97.06 275 THR A N 1
ATOM 2142 C CA . THR A 1 275 ? -4.613 -9.586 -11.703 1 97.06 275 THR A CA 1
ATOM 2143 C C . THR A 1 275 ? -5.938 -9.023 -12.211 1 97.06 275 THR A C 1
ATOM 2145 O O . THR A 1 275 ? -6.039 -7.836 -12.516 1 97.06 275 THR A O 1
ATOM 2148 N N . TRP A 1 276 ? -6.934 -9.805 -12.312 1 92.75 276 TRP A N 1
ATOM 2149 C CA . TRP A 1 276 ? -8.227 -9.398 -12.836 1 92.75 276 TRP A CA 1
ATOM 2150 C C . TRP A 1 276 ? -9.367 -9.93 -11.969 1 92.75 276 TRP A C 1
ATOM 2152 O O . TRP A 1 276 ? -9.703 -11.117 -12.047 1 92.75 276 TRP A O 1
ATOM 2162 N N . SER A 1 277 ? -10.023 -9.102 -11.273 1 86.06 277 SER A N 1
ATOM 2163 C CA . SER A 1 277 ? -11.031 -9.523 -10.305 1 86.06 277 SER A CA 1
ATOM 2164 C C . SER A 1 277 ? -12.367 -9.812 -10.992 1 86.06 277 SER A C 1
ATOM 2166 O O . SER A 1 277 ? -12.586 -9.398 -12.133 1 86.06 277 SER A O 1
ATOM 2168 N N . ARG A 1 278 ? -13.188 -10.516 -10.273 1 86.06 278 ARG A N 1
ATOM 2169 C CA . ARG A 1 278 ? -14.555 -10.75 -10.742 1 86.06 278 ARG A CA 1
ATOM 2170 C C . ARG A 1 278 ? -15.297 -9.438 -10.953 1 86.06 278 ARG A C 1
ATOM 2172 O O . ARG A 1 278 ? -16.031 -9.281 -11.922 1 86.06 278 ARG A O 1
ATOM 2179 N N . ALA A 1 279 ? -15.062 -8.523 -10.016 1 86.88 279 ALA A N 1
ATOM 2180 C CA . ALA A 1 279 ? -15.703 -7.219 -10.125 1 86.88 279 ALA A CA 1
ATOM 2181 C C . ALA A 1 279 ? -15.273 -6.504 -11.406 1 86.88 279 ALA A C 1
ATOM 2183 O O . ALA A 1 279 ? -16.109 -5.961 -12.125 1 86.88 279 ALA A O 1
ATOM 2184 N N . ALA A 1 280 ? -14.062 -6.551 -11.695 1 85.88 280 ALA A N 1
ATOM 2185 C CA . ALA A 1 280 ? -13.547 -5.898 -12.898 1 85.88 280 ALA A CA 1
ATOM 2186 C C . ALA A 1 280 ? -14.086 -6.562 -14.156 1 85.88 280 ALA A C 1
ATOM 2188 O O . ALA A 1 280 ? -14.469 -5.879 -15.117 1 85.88 280 ALA A O 1
ATOM 2189 N N . ARG A 1 281 ? -14.148 -7.812 -14.203 1 85.31 281 ARG A N 1
ATOM 2190 C CA . ARG A 1 281 ? -14.617 -8.562 -15.367 1 85.31 281 ARG A CA 1
ATOM 2191 C C . ARG A 1 281 ? -16.094 -8.289 -15.633 1 85.31 281 ARG A C 1
ATOM 2193 O O . ARG A 1 281 ? -16.547 -8.367 -16.781 1 85.31 281 ARG A O 1
ATOM 2200 N N . SER A 1 282 ? -16.75 -7.945 -14.562 1 85.56 282 SER A N 1
ATOM 2201 C CA . SER A 1 282 ? -18.172 -7.652 -14.703 1 85.56 282 SER A CA 1
ATOM 2202 C C . SER A 1 282 ? -18.422 -6.168 -14.969 1 85.56 282 SER A C 1
ATOM 2204 O O . SER A 1 282 ? -19.562 -5.715 -15.008 1 85.56 282 SER A O 1
ATOM 2206 N N . GLY A 1 283 ? -17.375 -5.418 -15.008 1 84.56 283 GLY A N 1
ATOM 2207 C CA . GLY A 1 283 ? -17.469 -3.994 -15.289 1 84.56 283 GLY A CA 1
ATOM 2208 C C . GLY A 1 283 ? -17.688 -3.154 -14.047 1 84.56 283 GLY A C 1
ATOM 2209 O O . GLY A 1 283 ? -18.031 -1.974 -14.141 1 84.56 283 GLY A O 1
ATOM 2210 N N . GLU A 1 284 ? -17.594 -3.795 -12.906 1 84.75 284 GLU A N 1
ATOM 2211 C CA . GLU A 1 284 ? -17.781 -3.09 -11.641 1 84.75 284 GLU A CA 1
ATOM 2212 C C . GLU A 1 284 ? -16.453 -2.707 -11.016 1 84.75 284 GLU A C 1
ATOM 2214 O O . GLU A 1 284 ? -16.172 -3.07 -9.875 1 84.75 284 GLU A O 1
ATOM 2219 N N . TRP A 1 285 ? -15.797 -1.894 -11.617 1 81 285 TRP A N 1
ATOM 2220 C CA . TRP A 1 285 ? -14.43 -1.557 -11.25 1 81 285 TRP A CA 1
ATOM 2221 C C . TRP A 1 285 ? -14.383 -0.906 -9.867 1 81 285 TRP A C 1
ATOM 2223 O O . TRP A 1 285 ? -13.438 -1.124 -9.102 1 81 285 TRP A O 1
ATOM 2233 N N . SER A 1 286 ? -15.461 -0.189 -9.523 1 81.62 286 SER A N 1
ATOM 2234 C CA . SER A 1 286 ? -15.508 0.519 -8.25 1 81.62 286 SER A CA 1
ATOM 2235 C C . SER A 1 286 ? -15.633 -0.454 -7.082 1 81.62 286 SER A C 1
ATOM 2237 O O . SER A 1 286 ? -15.375 -0.089 -5.934 1 81.62 286 SER A O 1
ATOM 2239 N N . ARG A 1 287 ? -15.93 -1.669 -7.41 1 85.81 287 ARG A N 1
ATOM 2240 C CA . ARG A 1 287 ? -16.141 -2.664 -6.363 1 85.81 287 ARG A CA 1
ATOM 2241 C C . ARG A 1 287 ? -14.922 -3.561 -6.199 1 85.81 287 ARG A C 1
ATOM 2243 O O . ARG A 1 287 ? -14.938 -4.5 -5.402 1 85.81 287 ARG A O 1
ATOM 2250 N N . GLU A 1 288 ? -13.953 -3.283 -6.941 1 91.31 288 GLU A N 1
ATOM 2251 C CA . GLU A 1 288 ? -12.727 -4.062 -6.793 1 91.31 288 GLU A CA 1
ATOM 2252 C C . GLU A 1 288 ? -12.023 -3.742 -5.477 1 91.31 288 GLU A C 1
ATOM 2254 O O . GLU A 1 288 ? -11.617 -2.602 -5.25 1 91.31 288 GLU A O 1
ATOM 2259 N N . GLU A 1 289 ? -11.945 -4.711 -4.664 1 93.38 289 GLU A N 1
ATOM 2260 C CA . GLU A 1 289 ? -11.242 -4.512 -3.402 1 93.38 289 GLU A CA 1
ATOM 2261 C C . GLU A 1 289 ? -9.734 -4.625 -3.592 1 93.38 289 GLU A C 1
ATOM 2263 O O . GLU A 1 289 ? -9.25 -5.512 -4.301 1 93.38 289 GLU A O 1
ATOM 2268 N N . SER A 1 290 ? -8.984 -3.818 -2.912 1 95.12 290 SER A N 1
ATOM 2269 C CA . SER A 1 290 ? -7.551 -3.68 -3.162 1 95.12 290 SER A CA 1
ATOM 2270 C C . SER A 1 290 ? -6.789 -4.926 -2.727 1 95.12 290 SER A C 1
ATOM 2272 O O . SER A 1 290 ? -5.684 -5.18 -3.199 1 95.12 290 SER A O 1
ATOM 2274 N N . HIS A 1 291 ? -7.344 -5.711 -1.777 1 95.88 291 HIS A N 1
ATOM 2275 C CA . HIS A 1 291 ? -6.664 -6.91 -1.311 1 95.88 291 HIS A CA 1
ATOM 2276 C C . HIS A 1 291 ? -7.035 -8.125 -2.162 1 95.88 291 HIS A C 1
ATOM 2278 O O . HIS A 1 291 ? -6.496 -9.211 -1.965 1 95.88 291 HIS A O 1
ATOM 2284 N N . LYS A 1 292 ? -7.922 -7.984 -3.191 1 95.94 292 LYS A N 1
ATOM 2285 C CA . LYS A 1 292 ? -8.406 -9.117 -3.977 1 95.94 292 LYS A CA 1
ATOM 2286 C C . LYS A 1 292 ? -7.887 -9.055 -5.41 1 95.94 292 LYS A C 1
ATOM 2288 O O . LYS A 1 292 ? -8.266 -9.875 -6.25 1 95.94 292 LYS A O 1
ATOM 2293 N N . VAL A 1 293 ? -7.059 -8.062 -5.684 1 96.81 293 VAL A N 1
ATOM 2294 C CA . VAL A 1 293 ? -6.559 -7.898 -7.047 1 96.81 293 VAL A CA 1
ATOM 2295 C C . VAL A 1 293 ? -5.176 -7.258 -7.02 1 96.81 293 VAL A C 1
ATOM 2297 O O . VAL A 1 293 ? -4.836 -6.535 -6.082 1 96.81 293 VAL A O 1
ATOM 2300 N N . LEU A 1 294 ? -4.355 -7.543 -8 1 97.75 294 LEU A N 1
ATOM 2301 C CA . LEU A 1 294 ? -3.131 -6.785 -8.227 1 97.75 294 LEU A CA 1
ATOM 2302 C C . LEU A 1 294 ? -3.441 -5.383 -8.727 1 97.75 294 LEU A C 1
ATOM 2304 O O . LEU A 1 294 ? -3.775 -5.199 -9.906 1 97.75 294 LEU A O 1
ATOM 2308 N N . ASN A 1 295 ? -3.312 -4.406 -7.879 1 97.56 295 ASN A N 1
ATOM 2309 C CA . ASN A 1 295 ? -3.789 -3.059 -8.18 1 97.56 295 ASN A CA 1
ATOM 2310 C C . ASN A 1 295 ? -3.014 -2.436 -9.336 1 97.56 295 ASN A C 1
ATOM 2312 O O . ASN A 1 295 ? -3.594 -1.752 -10.18 1 97.56 295 ASN A O 1
ATOM 2316 N N . ASN A 1 296 ? -1.722 -2.643 -9.391 1 97.88 296 ASN A N 1
ATOM 2317 C CA . ASN A 1 296 ? -0.924 -2.037 -10.453 1 97.88 296 ASN A CA 1
ATOM 2318 C C . ASN A 1 296 ? -0.639 -3.029 -11.578 1 97.88 296 ASN A C 1
ATOM 2320 O O . ASN A 1 296 ? 0.469 -3.061 -12.117 1 97.88 296 ASN A O 1
ATOM 2324 N N . ARG A 1 297 ? -1.621 -3.816 -11.977 1 97 297 ARG A N 1
ATOM 2325 C CA . ARG A 1 297 ? -1.562 -4.891 -12.961 1 97 297 ARG A CA 1
ATOM 2326 C C . ARG A 1 297 ? -1.138 -4.359 -14.32 1 97 297 ARG A C 1
ATOM 2328 O O . ARG A 1 297 ? -0.509 -5.074 -15.102 1 97 297 ARG A O 1
ATOM 2335 N N . ARG A 1 298 ? -1.434 -3.125 -14.656 1 95.81 298 ARG A N 1
ATOM 2336 C CA . ARG A 1 298 ? -1.121 -2.576 -15.969 1 95.81 298 ARG A CA 1
ATOM 2337 C C . ARG A 1 298 ? 0.38 -2.619 -16.234 1 95.81 298 ARG A C 1
ATOM 2339 O O . ARG A 1 298 ? 0.807 -2.848 -17.375 1 95.81 298 ARG A O 1
ATOM 2346 N N . ALA A 1 299 ? 1.154 -2.35 -15.172 1 97.06 299 ALA A N 1
ATOM 2347 C CA . ALA A 1 299 ? 2.607 -2.41 -15.32 1 97.06 299 ALA A CA 1
ATOM 2348 C C . ALA A 1 299 ? 3.062 -3.812 -15.711 1 97.06 299 ALA A C 1
ATOM 2350 O O . ALA A 1 299 ? 3.9 -3.975 -16.594 1 97.06 299 ALA A O 1
ATOM 2351 N N . LEU A 1 300 ? 2.531 -4.812 -15.078 1 98.06 300 LEU A N 1
ATOM 2352 C CA . LEU A 1 300 ? 2.875 -6.199 -15.375 1 98.06 300 LEU A CA 1
ATOM 2353 C C . LEU A 1 300 ? 2.455 -6.57 -16.797 1 98.06 300 LEU A C 1
ATOM 2355 O O . LEU A 1 300 ? 3.23 -7.176 -17.531 1 98.06 300 LEU A O 1
ATOM 2359 N N . TYR A 1 301 ? 1.191 -6.152 -17.203 1 97.75 301 TYR A N 1
ATOM 2360 C CA . TYR A 1 301 ? 0.693 -6.461 -18.531 1 97.75 301 TYR A CA 1
ATOM 2361 C C . TYR A 1 301 ? 1.608 -5.879 -19.609 1 97.75 301 TYR A C 1
ATOM 2363 O O . TYR A 1 301 ? 1.95 -6.559 -20.578 1 97.75 301 TYR A O 1
ATOM 2371 N N . ARG A 1 302 ? 2.012 -4.648 -19.359 1 97.12 302 ARG A N 1
ATOM 2372 C CA . ARG A 1 302 ? 2.889 -3.986 -20.328 1 97.12 302 ARG A CA 1
ATOM 2373 C C . ARG A 1 302 ? 4.211 -4.73 -20.469 1 97.12 302 ARG A C 1
ATOM 2375 O O . ARG A 1 302 ? 4.719 -4.91 -21.578 1 97.12 302 ARG A O 1
ATOM 2382 N N . MET A 1 303 ? 4.766 -5.172 -19.391 1 97.81 303 MET A N 1
ATOM 2383 C CA . MET A 1 303 ? 6.051 -5.867 -19.406 1 97.81 303 MET A CA 1
ATOM 2384 C C . MET A 1 303 ? 5.934 -7.223 -20.094 1 97.81 303 MET A C 1
ATOM 2386 O O . MET A 1 303 ? 6.914 -7.73 -20.641 1 97.81 303 MET A O 1
ATOM 2390 N N . LEU A 1 304 ? 4.746 -7.801 -20.172 1 98.25 304 LEU A N 1
ATOM 2391 C CA . LEU A 1 304 ? 4.559 -9.148 -20.688 1 98.25 304 LEU A CA 1
ATOM 2392 C C . LEU A 1 304 ? 4.102 -9.109 -22.141 1 98.25 304 LEU A C 1
ATOM 2394 O O . LEU A 1 304 ? 3.971 -10.156 -22.781 1 98.25 304 LEU A O 1
ATOM 2398 N N . GLU A 1 305 ? 3.902 -7.945 -22.719 1 97.44 305 GLU A N 1
ATOM 2399 C CA . GLU A 1 305 ? 3.352 -7.758 -24.062 1 97.44 305 GLU A CA 1
ATOM 2400 C C . GLU A 1 305 ? 4.18 -8.508 -25.094 1 97.44 305 GLU A C 1
ATOM 2402 O O . GLU A 1 305 ? 3.625 -9.086 -26.031 1 97.44 305 GLU A O 1
ATOM 2407 N N . PRO A 1 306 ? 5.496 -8.531 -24.969 1 97.38 306 PRO A N 1
ATOM 2408 C CA . PRO A 1 306 ? 6.285 -9.164 -26.031 1 97.38 306 PRO A CA 1
ATOM 2409 C C . PRO A 1 306 ? 6.242 -10.688 -25.969 1 97.38 306 PRO A C 1
ATOM 2411 O O . PRO A 1 306 ? 6.809 -11.359 -26.844 1 97.38 306 PRO A O 1
ATOM 2414 N N . TYR A 1 307 ? 5.543 -11.297 -25.031 1 97.25 307 TYR A N 1
ATOM 2415 C CA . TYR A 1 307 ? 5.668 -12.734 -24.781 1 97.25 307 TYR A CA 1
ATOM 2416 C C . TYR A 1 307 ? 4.312 -13.422 -24.891 1 97.25 307 TYR A C 1
ATOM 2418 O O . TYR A 1 307 ? 3.273 -12.766 -24.922 1 97.25 307 TYR A O 1
ATOM 2426 N N . ASN A 1 308 ? 4.34 -14.734 -25.141 1 96.69 308 ASN A N 1
ATOM 2427 C CA . ASN A 1 308 ? 3.191 -15.578 -24.844 1 96.69 308 ASN A CA 1
ATOM 2428 C C . ASN A 1 308 ? 3.088 -15.875 -23.344 1 96.69 308 ASN A C 1
ATOM 2430 O O . ASN A 1 308 ? 3.664 -16.844 -22.859 1 96.69 308 ASN A O 1
ATOM 2434 N N . ALA A 1 309 ? 2.307 -15.031 -22.672 1 98 309 ALA A N 1
ATOM 2435 C CA . ALA A 1 309 ? 2.396 -15.016 -21.219 1 98 309 ALA A CA 1
ATOM 2436 C C . ALA A 1 309 ? 1.198 -15.719 -20.578 1 98 309 ALA A C 1
ATOM 2438 O O . ALA A 1 309 ? 0.068 -15.57 -21.047 1 98 309 ALA A O 1
ATOM 2439 N N . HIS A 1 310 ? 1.441 -16.547 -19.641 1 98.38 310 HIS A N 1
ATOM 2440 C CA . HIS A 1 310 ? 0.454 -17.156 -18.75 1 98.38 310 HIS A CA 1
ATOM 2441 C C . HIS A 1 310 ? 0.689 -16.766 -17.297 1 98.38 310 HIS A C 1
ATOM 2443 O O . HIS A 1 310 ? 1.825 -16.797 -16.828 1 98.38 310 HIS A O 1
ATOM 2449 N N . ILE A 1 311 ? -0.365 -16.281 -16.641 1 98.69 311 ILE A N 1
ATOM 2450 C CA . ILE A 1 311 ? -0.3 -15.969 -15.211 1 98.69 311 ILE A CA 1
ATOM 2451 C C . ILE A 1 311 ? -1.031 -17.047 -14.414 1 98.69 311 ILE A C 1
ATOM 2453 O O . ILE A 1 311 ? -2.182 -17.375 -14.711 1 98.69 311 ILE A O 1
ATOM 2457 N N . LEU A 1 312 ? -0.342 -17.641 -13.484 1 98.81 312 LEU A N 1
ATOM 2458 C CA . LEU A 1 312 ? -0.922 -18.578 -12.539 1 98.81 312 LEU A CA 1
ATOM 2459 C C . LEU A 1 312 ? -1.131 -17.922 -11.172 1 98.81 312 LEU A C 1
ATOM 2461 O O . LEU A 1 312 ? -0.175 -17.453 -10.555 1 98.81 312 LEU A O 1
ATOM 2465 N N . SER A 1 313 ? -2.389 -17.844 -10.742 1 98.56 313 SER A N 1
ATOM 2466 C CA . SER A 1 313 ? -2.707 -17.203 -9.469 1 98.56 313 SER A CA 1
ATOM 2467 C C . SER A 1 313 ? -3.645 -18.062 -8.633 1 98.56 313 SER A C 1
ATOM 2469 O O . SER A 1 313 ? -3.9 -19.219 -8.977 1 98.56 313 SER A O 1
ATOM 2471 N N . ALA A 1 314 ? -4.023 -17.578 -7.387 1 98.44 314 ALA A N 1
ATOM 2472 C CA . ALA A 1 314 ? -4.809 -18.281 -6.375 1 98.44 314 ALA A CA 1
ATOM 2473 C C . ALA A 1 314 ? -5.613 -17.297 -5.527 1 98.44 314 ALA A C 1
ATOM 2475 O O . ALA A 1 314 ? -6.301 -16.422 -6.062 1 98.44 314 ALA A O 1
ATOM 2476 N N . HIS A 1 315 ? -5.656 -17.375 -4.289 1 97.69 315 HIS A N 1
ATOM 2477 C CA . HIS A 1 315 ? -6.102 -16.375 -3.336 1 97.69 315 HIS A CA 1
ATOM 2478 C C . HIS A 1 315 ? -7.621 -16.359 -3.207 1 97.69 315 HIS A C 1
ATOM 2480 O O . HIS A 1 315 ? -8.156 -16.25 -2.102 1 97.69 315 HIS A O 1
ATOM 2486 N N . GLU A 1 316 ? -8.43 -16.484 -4.25 1 94.06 316 GLU A N 1
ATOM 2487 C CA . GLU A 1 316 ? -9.875 -16.25 -4.254 1 94.06 316 GLU A CA 1
ATOM 2488 C C . GLU A 1 316 ? -10.641 -17.531 -3.957 1 94.06 316 GLU A C 1
ATOM 2490 O O . GLU A 1 316 ? -11.844 -17.5 -3.689 1 94.06 316 GLU A O 1
ATOM 2495 N N . HIS A 1 317 ? -10.023 -18.703 -4.004 1 94.81 317 HIS A N 1
ATOM 2496 C CA . HIS A 1 317 ? -10.578 -19.984 -3.611 1 94.81 317 HIS A CA 1
ATOM 2497 C C . HIS A 1 317 ? -11.656 -20.438 -4.586 1 94.81 317 HIS A C 1
ATOM 2499 O O . HIS A 1 317 ? -12.664 -21.031 -4.176 1 94.81 317 HIS A O 1
ATOM 2505 N N . TYR A 1 318 ? -11.5 -20.047 -5.793 1 93 318 TYR A N 1
ATOM 2506 C CA . TYR A 1 318 ? -12.281 -20.547 -6.914 1 93 318 TYR A CA 1
ATOM 2507 C C . TYR A 1 318 ? -11.438 -20.641 -8.18 1 93 318 TYR A C 1
ATOM 2509 O O . TYR A 1 318 ? -10.32 -20.109 -8.227 1 93 318 TYR A O 1
ATOM 2517 N N . ASN A 1 319 ? -11.891 -21.359 -9.117 1 95.06 319 ASN A N 1
ATOM 2518 C CA . ASN A 1 319 ? -11.172 -21.547 -10.367 1 95.06 319 ASN A CA 1
ATOM 2519 C C . ASN A 1 319 ? -11.758 -20.672 -11.484 1 95.06 319 ASN A C 1
ATOM 2521 O O . ASN A 1 319 ? -12.969 -20.703 -11.711 1 95.06 319 ASN A O 1
ATOM 2525 N N . GLU A 1 320 ? -10.938 -19.875 -12.086 1 94.38 320 GLU A N 1
ATOM 2526 C CA . GLU A 1 320 ? -11.344 -19.047 -13.211 1 94.38 320 GLU A CA 1
ATOM 2527 C C . GLU A 1 320 ? -10.219 -18.922 -14.242 1 94.38 320 GLU A C 1
ATOM 2529 O O . GLU A 1 320 ? -9.039 -18.922 -13.883 1 94.38 320 GLU A O 1
ATOM 2534 N N . ASN A 1 321 ? -10.648 -18.859 -15.516 1 95.38 321 ASN A N 1
ATOM 2535 C CA . ASN A 1 321 ? -9.742 -18.609 -16.625 1 95.38 321 ASN A CA 1
ATOM 2536 C C . ASN A 1 321 ? -10.188 -17.406 -17.469 1 95.38 321 ASN A C 1
ATOM 2538 O O . ASN A 1 321 ? -11.367 -17.281 -17.797 1 95.38 321 ASN A O 1
ATOM 2542 N N . TYR A 1 322 ? -9.273 -16.516 -17.719 1 92.69 322 TYR A N 1
ATOM 2543 C CA . TYR A 1 322 ? -9.633 -15.375 -18.562 1 92.69 322 TYR A CA 1
ATOM 2544 C C . TYR A 1 322 ? -8.414 -14.836 -19.297 1 92.69 322 TYR A C 1
ATOM 2546 O O . TYR A 1 322 ? -7.285 -15.227 -19 1 92.69 322 TYR A O 1
ATOM 2554 N N . THR A 1 323 ? -8.68 -14.008 -20.312 1 93.44 323 THR A N 1
ATOM 2555 C CA . THR A 1 323 ? -7.672 -13.328 -21.125 1 93.44 323 THR A CA 1
ATOM 2556 C C . THR A 1 323 ? -7.746 -11.812 -20.922 1 93.44 323 THR A C 1
ATOM 2558 O O . THR A 1 323 ? -8.406 -11.117 -21.688 1 93.44 323 THR A O 1
ATOM 2561 N N . PRO A 1 324 ? -7.02 -11.352 -19.922 1 89.88 324 PRO A N 1
ATOM 2562 C CA . PRO A 1 324 ? -7.086 -9.906 -19.688 1 89.88 324 PRO A CA 1
ATOM 2563 C C . PRO A 1 324 ? -6.586 -9.094 -20.875 1 89.88 324 PRO A C 1
ATOM 2565 O O . PRO A 1 324 ? -7.047 -7.969 -21.109 1 89.88 324 PRO A O 1
ATOM 2568 N N . GLU A 1 325 ? -5.582 -9.586 -21.562 1 89.88 325 GLU A N 1
ATOM 2569 C CA . GLU A 1 325 ? -5.012 -9.055 -22.797 1 89.88 325 GLU A CA 1
ATOM 2570 C C . GLU A 1 325 ? -4.836 -10.148 -23.844 1 89.88 325 GLU A C 1
ATOM 2572 O O . GLU A 1 325 ? -4.75 -11.328 -23.5 1 89.88 325 GLU A O 1
ATOM 2577 N N . PRO A 1 326 ? -4.812 -9.82 -25.094 1 87.81 326 PRO A N 1
ATOM 2578 C CA . PRO A 1 326 ? -4.703 -10.844 -26.125 1 87.81 326 PRO A CA 1
ATOM 2579 C C . PRO A 1 326 ? -3.492 -11.75 -25.938 1 87.81 326 PRO A C 1
ATOM 2581 O O . PRO A 1 326 ? -3.561 -12.945 -26.234 1 87.81 326 PRO A O 1
ATOM 2584 N N . HIS A 1 327 ? -2.43 -11.297 -25.469 1 88.62 327 HIS A N 1
ATOM 2585 C CA . HIS A 1 327 ? -1.207 -12.086 -25.344 1 88.62 327 HIS A CA 1
ATOM 2586 C C . HIS A 1 327 ? -1.049 -12.633 -23.922 1 88.62 327 HIS A C 1
ATOM 2588 O O . HIS A 1 327 ? 0.01 -13.164 -23.578 1 88.62 327 HIS A O 1
ATOM 2594 N N . LEU A 1 328 ? -2.111 -12.586 -23.156 1 95.5 328 LEU A N 1
ATOM 2595 C CA . LEU A 1 328 ? -2.016 -12.93 -21.75 1 95.5 328 LEU A CA 1
ATOM 2596 C C . LEU A 1 328 ? -3.193 -13.797 -21.312 1 95.5 328 LEU A C 1
ATOM 2598 O O . LEU A 1 328 ? -4.352 -13.445 -21.562 1 95.5 328 LEU A O 1
ATOM 2602 N N . PHE A 1 329 ? -2.926 -15.016 -20.812 1 96.31 329 PHE A N 1
ATOM 2603 C CA . PHE A 1 329 ? -3.918 -15.922 -20.25 1 96.31 329 PHE A CA 1
ATOM 2604 C C . PHE A 1 329 ? -3.707 -16.094 -18.75 1 96.31 329 PHE A C 1
ATOM 2606 O O . PHE A 1 329 ? -2.604 -16.422 -18.297 1 96.31 329 PHE A O 1
ATOM 2613 N N . GLU A 1 330 ? -4.738 -15.781 -17.938 1 97.19 330 GLU A N 1
ATOM 2614 C CA . GLU A 1 330 ? -4.602 -15.969 -16.5 1 97.19 330 GLU A CA 1
ATOM 2615 C C . GLU A 1 330 ? -5.453 -17.141 -16.016 1 97.19 330 GLU A C 1
ATOM 2617 O O . GLU A 1 330 ? -6.617 -17.266 -16.406 1 97.19 330 GLU A O 1
ATOM 2622 N N . HIS A 1 331 ? -4.766 -17.969 -15.258 1 97.75 331 HIS A N 1
ATOM 2623 C CA . HIS A 1 331 ? -5.371 -19.109 -14.586 1 97.75 331 HIS A CA 1
ATOM 2624 C C . HIS A 1 331 ? -5.465 -18.875 -13.078 1 97.75 331 HIS A C 1
ATOM 2626 O O . HIS A 1 331 ? -4.445 -18.812 -12.391 1 97.75 331 HIS A O 1
ATOM 2632 N N . VAL A 1 332 ? -6.676 -18.656 -12.586 1 97.44 332 VAL A N 1
ATOM 2633 C CA . VAL A 1 332 ? -6.906 -18.641 -11.141 1 97.44 332 VAL A CA 1
ATOM 2634 C C . VAL A 1 332 ? -7.289 -20.031 -10.672 1 97.44 332 VAL A C 1
ATOM 2636 O O . VAL A 1 332 ? -8.273 -20.609 -11.141 1 97.44 332 VAL A O 1
ATOM 2639 N N . HIS A 1 333 ? -6.551 -20.531 -9.734 1 97.75 333 HIS A N 1
ATOM 2640 C CA . HIS A 1 333 ? -6.734 -21.922 -9.383 1 97.75 333 HIS A CA 1
ATOM 2641 C C . HIS A 1 333 ? -7.621 -22.078 -8.156 1 97.75 333 HIS A C 1
ATOM 2643 O O . HIS A 1 333 ? -7.512 -21.297 -7.207 1 97.75 333 HIS A O 1
ATOM 2649 N N . ALA A 1 334 ? -8.508 -23.109 -8.195 1 97 334 ALA A N 1
ATOM 2650 C CA . ALA A 1 334 ? -9.211 -23.531 -6.992 1 97 334 ALA A CA 1
ATOM 2651 C C . ALA A 1 334 ? -8.234 -24.031 -5.93 1 97 334 ALA A C 1
ATOM 2653 O O . ALA A 1 334 ? -7.188 -24.594 -6.25 1 97 334 ALA A O 1
ATOM 2654 N N . PRO A 1 335 ? -8.617 -23.844 -4.707 1 98.19 335 PRO A N 1
ATOM 2655 C CA . PRO A 1 335 ? -7.699 -24.203 -3.623 1 98.19 335 PRO A CA 1
ATOM 2656 C C . PRO A 1 335 ? -7.609 -25.719 -3.412 1 98.19 335 PRO A C 1
ATOM 2658 O O . PRO A 1 335 ? -8.617 -26.422 -3.537 1 98.19 335 PRO A O 1
ATOM 2661 N N . LEU A 1 336 ? -6.387 -26.141 -3.109 1 98.44 336 LEU A N 1
ATOM 2662 C CA . LEU A 1 336 ? -6.242 -27.531 -2.658 1 98.44 336 LEU A CA 1
ATOM 2663 C C . LEU A 1 336 ? -7.074 -27.781 -1.407 1 98.44 336 LEU A C 1
ATOM 2665 O O . LEU A 1 336 ? -7.582 -28.891 -1.208 1 98.44 336 LEU A O 1
ATOM 2669 N N . SER A 1 337 ? -7.324 -26.734 -0.621 1 98.06 337 SER A N 1
ATOM 2670 C CA . SER A 1 337 ? -7.965 -26.859 0.684 1 98.06 337 SER A CA 1
ATOM 2671 C C . SER A 1 337 ? -9.484 -26.906 0.551 1 98.06 337 SER A C 1
ATOM 2673 O O . SER A 1 337 ? -10.195 -26.984 1.554 1 98.06 337 SER A O 1
ATOM 2675 N N . THR A 1 338 ? -10 -26.828 -0.63 1 96.94 338 THR A N 1
ATOM 2676 C CA . THR A 1 338 ? -11.438 -26.781 -0.857 1 96.94 338 THR A CA 1
ATOM 2677 C C . THR A 1 338 ? -12.078 -25.672 -0.036 1 96.94 338 THR A C 1
ATOM 2679 O O . THR A 1 338 ? -11.781 -24.484 -0.247 1 96.94 338 THR A O 1
ATOM 2682 N N . LEU A 1 339 ? -13.102 -26.016 0.794 1 97 339 LEU A N 1
ATOM 2683 C CA . LEU A 1 339 ? -13.648 -25.047 1.733 1 97 339 LEU A CA 1
ATOM 2684 C C . LEU A 1 339 ? -12.914 -25.109 3.068 1 97 339 LEU A C 1
ATOM 2686 O O . LEU A 1 339 ? -13.508 -25.469 4.09 1 97 339 LEU A O 1
ATOM 2690 N N . PHE A 1 340 ? -11.578 -24.797 2.977 1 96.25 340 PHE A N 1
ATOM 2691 C CA . PHE A 1 340 ? -10.672 -24.766 4.121 1 96.25 340 PHE A CA 1
ATOM 2692 C C . PHE A 1 340 ? -10.672 -26.094 4.848 1 96.25 340 PHE A C 1
ATOM 2694 O O . PHE A 1 340 ? -10.773 -26.141 6.074 1 96.25 340 PHE A O 1
ATOM 2701 N N . TRP A 1 341 ? -10.688 -27.141 4.082 1 95.12 341 TRP A N 1
ATOM 2702 C CA . TRP A 1 341 ? -10.578 -28.516 4.516 1 95.12 341 TRP A CA 1
ATOM 2703 C C . TRP A 1 341 ? -11.836 -28.953 5.273 1 95.12 341 TRP A C 1
ATOM 2705 O O . TRP A 1 341 ? -11.82 -29.969 5.98 1 95.12 341 TRP A O 1
ATOM 2715 N N . GLN A 1 342 ? -12.922 -28.219 5.105 1 94.81 342 GLN A N 1
ATOM 2716 C CA . GLN A 1 342 ? -14.109 -28.547 5.891 1 94.81 342 GLN A CA 1
ATOM 2717 C C . GLN A 1 342 ? -15.25 -29.016 4.996 1 94.81 342 GLN A C 1
ATOM 2719 O O . GLN A 1 342 ? -16.344 -29.297 5.477 1 94.81 342 GLN A O 1
ATOM 2724 N N . ALA A 1 343 ? -15.062 -29.031 3.729 1 95.56 343 ALA A N 1
ATOM 2725 C CA . ALA A 1 343 ? -15.961 -29.594 2.729 1 95.56 343 ALA A CA 1
ATOM 2726 C C . ALA A 1 343 ? -15.172 -30.281 1.61 1 95.56 343 ALA A C 1
ATOM 2728 O O . ALA A 1 343 ? -14 -29.953 1.388 1 95.56 343 ALA A O 1
ATOM 2729 N N . PRO A 1 344 ? -15.805 -31.219 0.911 1 94.31 344 PRO A N 1
ATOM 2730 C CA . PRO A 1 344 ? -15.102 -31.906 -0.178 1 94.31 344 PRO A CA 1
ATOM 2731 C C . PRO A 1 344 ? -14.898 -31.016 -1.401 1 94.31 344 PRO A C 1
ATOM 2733 O O . PRO A 1 344 ? -14.141 -31.375 -2.309 1 94.31 344 PRO A O 1
ATOM 2736 N N . TRP A 1 345 ? -15.609 -29.859 -1.411 1 96.75 345 TRP A N 1
ATOM 2737 C CA . TRP A 1 345 ? -15.555 -28.969 -2.561 1 96.75 345 TRP A CA 1
ATOM 2738 C C . TRP A 1 345 ? -15.148 -27.547 -2.135 1 96.75 345 TRP A C 1
ATOM 2740 O O . TRP A 1 345 ? -15.359 -27.156 -0.988 1 96.75 345 TRP A O 1
ATOM 2750 N N . SER A 1 346 ? -14.547 -26.828 -3.127 1 96.88 346 SER A N 1
ATOM 2751 C CA . SER A 1 346 ? -14.297 -25.406 -2.949 1 96.88 346 SER A CA 1
ATOM 2752 C C . SER A 1 346 ? -15.594 -24.609 -2.969 1 96.88 346 SER A C 1
ATOM 2754 O O . SER A 1 346 ? -16.672 -25.172 -3.166 1 96.88 346 SER A O 1
ATOM 2756 N N . MET A 1 347 ? -15.508 -23.359 -2.803 1 96.25 347 MET A N 1
ATOM 2757 C CA . MET A 1 347 ? -16.688 -22.484 -2.717 1 96.25 347 MET A CA 1
ATOM 2758 C C . MET A 1 347 ? -17.484 -22.516 -4.016 1 96.25 347 MET A C 1
ATOM 2760 O O . MET A 1 347 ? -18.688 -22.234 -4.016 1 96.25 347 MET A O 1
ATOM 2764 N N . ASP A 1 348 ? -16.844 -22.891 -5.121 1 97 348 ASP A N 1
ATOM 2765 C CA . ASP A 1 348 ? -17.5 -22.938 -6.422 1 97 348 ASP A CA 1
ATOM 2766 C C . ASP A 1 348 ? -17.875 -24.359 -6.812 1 97 348 ASP A C 1
ATOM 2768 O O . ASP A 1 348 ? -18.219 -24.625 -7.965 1 97 348 ASP A O 1
ATOM 2772 N N . GLY A 1 349 ? -17.672 -25.297 -5.973 1 97.69 349 GLY A N 1
ATOM 2773 C CA . GLY A 1 349 ? -18.125 -26.656 -6.184 1 97.69 349 GLY A CA 1
ATOM 2774 C C . GLY A 1 349 ? -17.062 -27.547 -6.789 1 97.69 349 GLY A C 1
ATOM 2775 O O . GLY A 1 349 ? -17.297 -28.734 -7.051 1 97.69 349 GLY A O 1
ATOM 2776 N N . ILE A 1 350 ? -15.875 -27.062 -6.973 1 97.25 350 ILE A N 1
ATOM 2777 C CA . ILE A 1 350 ? -14.789 -27.844 -7.57 1 97.25 350 ILE A CA 1
ATOM 2778 C C . ILE A 1 350 ? -14.125 -28.703 -6.504 1 97.25 350 ILE A C 1
ATOM 2780 O O . ILE A 1 350 ? -13.844 -28.25 -5.398 1 97.25 350 ILE A O 1
ATOM 2784 N N . PRO A 1 351 ? -13.914 -30 -6.816 1 96.69 351 PRO A N 1
ATOM 2785 C CA . PRO A 1 351 ? -13.203 -30.859 -5.852 1 96.69 351 PRO A CA 1
ATOM 2786 C C . PRO A 1 351 ? -11.742 -30.453 -5.668 1 96.69 351 PRO A C 1
ATOM 2788 O O . PRO A 1 351 ? -11.195 -29.719 -6.496 1 96.69 351 PRO A O 1
ATOM 2791 N N . ALA A 1 352 ? -11.172 -30.953 -4.535 1 97.06 352 ALA A N 1
ATOM 2792 C CA . ALA A 1 352 ? -9.75 -30.719 -4.309 1 97.06 352 ALA A CA 1
ATOM 2793 C C . ALA A 1 352 ? -8.922 -31.188 -5.496 1 97.06 352 ALA A C 1
ATOM 2795 O O . ALA A 1 352 ? -9.203 -32.25 -6.078 1 97.06 352 ALA A O 1
ATOM 2796 N N . GLY A 1 353 ? -8.008 -30.438 -5.914 1 97.81 353 GLY A N 1
ATOM 2797 C CA . GLY A 1 353 ? -7.156 -30.781 -7.039 1 97.81 353 GLY A CA 1
ATOM 2798 C C . GLY A 1 353 ? -6.082 -29.75 -7.328 1 97.81 353 GLY A C 1
ATOM 2799 O O . GLY A 1 353 ? -5.605 -29.078 -6.414 1 97.81 353 GLY A O 1
ATOM 2800 N N . TYR A 1 354 ? -5.566 -29.75 -8.523 1 98.38 354 TYR A N 1
ATOM 2801 C CA . TYR A 1 354 ? -4.465 -28.891 -8.945 1 98.38 354 TYR A CA 1
ATOM 2802 C C . TYR A 1 354 ? -4.449 -28.719 -10.461 1 98.38 354 TYR A C 1
ATOM 2804 O O . TYR A 1 354 ? -5.082 -29.5 -11.18 1 98.38 354 TYR A O 1
ATOM 2812 N N . GLY A 1 355 ? -3.873 -27.641 -10.914 1 98.56 355 GLY A N 1
ATOM 2813 C CA . GLY A 1 355 ? -3.676 -27.438 -12.344 1 98.56 355 GLY A CA 1
ATOM 2814 C C . GLY A 1 355 ? -2.506 -28.219 -12.898 1 98.56 355 GLY A C 1
ATOM 2815 O O . GLY A 1 355 ? -1.469 -28.344 -12.242 1 98.56 355 GLY A O 1
ATOM 2816 N N . VAL A 1 356 ? -2.678 -28.75 -14.117 1 98.69 356 VAL A N 1
ATOM 2817 C CA . VAL A 1 356 ? -1.605 -29.438 -14.82 1 98.69 356 VAL A CA 1
ATOM 2818 C C . VAL A 1 356 ? -1.312 -28.719 -16.141 1 98.69 356 VAL A C 1
ATOM 2820 O O . VAL A 1 356 ? -2.203 -28.562 -16.984 1 98.69 356 VAL A O 1
ATOM 2823 N N . TYR A 1 357 ? -0.145 -28.297 -16.297 1 98.75 357 TYR A N 1
ATOM 2824 C CA . TYR A 1 357 ? 0.312 -27.625 -17.5 1 98.75 357 TYR A CA 1
ATOM 2825 C C . TYR A 1 357 ? 1.369 -28.453 -18.219 1 98.75 357 TYR A C 1
ATOM 2827 O O . TYR A 1 357 ? 2.4 -28.797 -17.641 1 98.75 357 TYR A O 1
ATOM 2835 N N . GLU A 1 358 ? 1.12 -28.797 -19.406 1 98.44 358 GLU A N 1
ATOM 2836 C CA . GLU A 1 358 ? 2.016 -29.625 -20.203 1 98.44 358 GLU A CA 1
ATOM 2837 C C . GLU A 1 358 ? 2.633 -28.844 -21.359 1 98.44 358 GLU A C 1
ATOM 2839 O O . GLU A 1 358 ? 1.913 -28.266 -22.188 1 98.44 358 GLU A O 1
ATOM 2844 N N . PHE A 1 359 ? 3.938 -28.859 -21.328 1 98.19 359 PHE A N 1
ATOM 2845 C CA . PHE A 1 359 ? 4.684 -28.109 -22.328 1 98.19 359 PHE A CA 1
ATOM 2846 C C . PHE A 1 359 ? 5.379 -29.047 -23.312 1 98.19 359 PHE A C 1
ATOM 2848 O O . PHE A 1 359 ? 5.891 -30.094 -22.906 1 98.19 359 PHE A O 1
ATOM 2855 N N . ASP A 1 360 ? 5.402 -28.719 -24.547 1 97.31 360 ASP A N 1
ATOM 2856 C CA . ASP A 1 360 ? 6.16 -29.328 -25.625 1 97.31 360 ASP A CA 1
ATOM 2857 C C . ASP A 1 360 ? 6.734 -28.266 -26.562 1 97.31 360 ASP A C 1
ATOM 2859 O O . ASP A 1 360 ? 6.102 -27.891 -27.547 1 97.31 360 ASP A O 1
ATOM 2863 N N . GLY A 1 361 ? 7.961 -27.922 -26.328 1 93.56 361 GLY A N 1
ATOM 2864 C CA . GLY A 1 361 ? 8.477 -26.734 -26.984 1 93.56 361 GLY A CA 1
ATOM 2865 C C . GLY A 1 361 ? 7.68 -25.484 -26.656 1 93.56 361 GLY A C 1
ATOM 2866 O O . GLY A 1 361 ? 7.551 -25.109 -25.484 1 93.56 361 GLY A O 1
ATOM 2867 N N . ASP A 1 362 ? 7.023 -25 -27.672 1 87.5 362 ASP A N 1
ATOM 2868 C CA . ASP A 1 362 ? 6.227 -23.781 -27.484 1 87.5 362 ASP A CA 1
ATOM 2869 C C . ASP A 1 362 ? 4.754 -24.125 -27.266 1 87.5 362 ASP A C 1
ATOM 2871 O O . ASP A 1 362 ? 3.945 -23.25 -26.953 1 87.5 362 ASP A O 1
ATOM 2875 N N . GLY A 1 363 ? 4.477 -25.359 -27.406 1 94.56 363 GLY A N 1
ATOM 2876 C CA . GLY A 1 363 ? 3.107 -25.797 -27.172 1 94.56 363 GLY A CA 1
ATOM 2877 C C . GLY A 1 363 ? 2.754 -25.906 -25.703 1 94.56 363 GLY A C 1
ATOM 2878 O O . GLY A 1 363 ? 3.572 -26.359 -24.906 1 94.56 363 GLY A O 1
ATOM 2879 N N . LEU A 1 364 ? 1.58 -25.438 -25.344 1 97.19 364 LEU A N 1
ATOM 2880 C CA . LEU A 1 364 ? 1.098 -25.5 -23.953 1 97.19 364 LEU A CA 1
ATOM 2881 C C . LEU A 1 364 ? -0.354 -25.953 -23.906 1 97.19 364 LEU A C 1
ATOM 2883 O O . LEU A 1 364 ? -1.205 -25.422 -24.625 1 97.19 364 LEU A O 1
ATOM 2887 N N . THR A 1 365 ? -0.631 -27.016 -23.25 1 97.75 365 THR A N 1
ATOM 2888 C CA . THR A 1 365 ? -1.982 -27.438 -22.906 1 97.75 365 THR A CA 1
ATOM 2889 C C . THR A 1 365 ? -2.148 -27.547 -21.391 1 97.75 365 THR A C 1
ATOM 2891 O O . THR A 1 365 ? -1.161 -27.547 -20.656 1 97.75 365 THR A O 1
ATOM 2894 N N . TRP A 1 366 ? -3.363 -27.484 -20.953 1 98.06 366 TRP A N 1
ATOM 2895 C CA . TRP A 1 366 ? -3.58 -27.562 -19.516 1 98.06 366 TRP A CA 1
ATOM 2896 C C . TRP A 1 366 ? -4.91 -28.234 -19.188 1 98.06 366 TRP A C 1
ATOM 2898 O O . TRP A 1 366 ? -5.773 -28.359 -20.062 1 98.06 366 TRP A O 1
ATOM 2908 N N . TYR A 1 367 ? -5.055 -28.75 -18 1 97.5 367 TYR A N 1
ATOM 2909 C CA . TYR A 1 367 ? -6.301 -29.281 -17.453 1 97.5 367 TYR A CA 1
ATOM 2910 C C . TYR A 1 367 ? -6.289 -29.234 -15.93 1 97.5 367 TYR A C 1
ATOM 2912 O O . TYR A 1 367 ? -5.25 -28.953 -15.32 1 97.5 367 TYR A O 1
ATOM 2920 N N . TYR A 1 368 ? -7.5 -29.297 -15.352 1 97.62 368 TYR A N 1
ATOM 2921 C CA . TYR A 1 368 ? -7.629 -29.438 -13.906 1 97.62 368 TYR A CA 1
ATOM 2922 C C . TYR A 1 368 ? -7.648 -30.906 -13.508 1 97.62 368 TYR A C 1
ATOM 2924 O O . TYR A 1 368 ? -8.398 -31.703 -14.07 1 97.62 368 TYR A O 1
ATOM 2932 N N . LYS A 1 369 ? -6.785 -31.266 -12.602 1 98.06 369 LYS A N 1
ATOM 2933 C CA . LYS A 1 369 ? -6.746 -32.625 -12.078 1 98.06 369 LYS A CA 1
ATOM 2934 C C . LYS A 1 369 ? -7.379 -32.719 -10.688 1 98.06 369 LYS A C 1
ATOM 2936 O O . LYS A 1 369 ? -6.73 -32.406 -9.688 1 98.06 369 LYS A O 1
ATOM 2941 N N . ALA A 1 370 ? -8.656 -33.125 -10.656 1 96.31 370 ALA A N 1
ATOM 2942 C CA . ALA A 1 370 ? -9.266 -33.438 -9.359 1 96.31 370 ALA A CA 1
ATOM 2943 C C . ALA A 1 370 ? -8.562 -34.625 -8.695 1 96.31 370 ALA A C 1
ATOM 2945 O O . ALA A 1 370 ? -8.375 -35.656 -9.32 1 96.31 370 ALA A O 1
ATOM 2946 N N . ALA A 1 371 ? -8.234 -34.406 -7.441 1 94.38 371 ALA A N 1
ATOM 2947 C CA . ALA A 1 371 ? -7.539 -35.469 -6.742 1 94.38 371 ALA A CA 1
ATOM 2948 C C . ALA A 1 371 ? -8.414 -36.719 -6.66 1 94.38 371 ALA A C 1
ATOM 2950 O O . ALA A 1 371 ? -9.625 -36.625 -6.449 1 94.38 371 ALA A O 1
ATOM 2951 N N . ASP A 1 372 ? -7.957 -37.875 -6.914 1 89.38 372 ASP A N 1
ATOM 2952 C CA . ASP A 1 372 ? -8.57 -39.188 -6.805 1 89.38 372 ASP A CA 1
ATOM 2953 C C . ASP A 1 372 ? -9.562 -39.438 -7.945 1 89.38 372 ASP A C 1
ATOM 2955 O O . ASP A 1 372 ? -10.445 -40.281 -7.836 1 89.38 372 ASP A O 1
ATOM 2959 N N . HIS A 1 373 ? -9.602 -38.562 -8.922 1 92.38 373 HIS A N 1
ATOM 2960 C CA . HIS A 1 373 ? -10.398 -38.781 -10.125 1 92.38 373 HIS A CA 1
ATOM 2961 C C . HIS A 1 373 ? -9.508 -38.906 -11.352 1 92.38 373 HIS A C 1
ATOM 2963 O O . HIS A 1 373 ? -8.375 -38.438 -11.359 1 92.38 373 HIS A O 1
ATOM 2969 N N . PRO A 1 374 ? -10.039 -39.656 -12.328 1 93.81 374 PRO A N 1
ATOM 2970 C CA . PRO A 1 374 ? -9.281 -39.656 -13.586 1 93.81 374 PRO A CA 1
ATOM 2971 C C . PRO A 1 374 ? -9.172 -38.281 -14.227 1 93.81 374 PRO A C 1
ATOM 2973 O O . PRO A 1 374 ? -10.047 -37.438 -14.039 1 93.81 374 PRO A O 1
ATOM 2976 N N . ARG A 1 375 ? -8.086 -38.062 -14.938 1 93.62 375 ARG A N 1
ATOM 2977 C CA . ARG A 1 375 ? -7.855 -36.781 -15.562 1 93.62 375 ARG A CA 1
ATOM 2978 C C . ARG A 1 375 ? -8.984 -36.406 -16.516 1 93.62 375 ARG A C 1
ATOM 2980 O O . ARG A 1 375 ? -9.211 -35.25 -16.812 1 93.62 375 ARG A O 1
ATOM 2987 N N . SER A 1 376 ? -9.75 -37.438 -16.938 1 93.69 376 SER A N 1
ATOM 2988 C CA . SER A 1 376 ? -10.805 -37.219 -17.922 1 93.69 376 SER A CA 1
ATOM 2989 C C . SER A 1 376 ? -12.023 -36.562 -17.266 1 93.69 376 SER A C 1
ATOM 2991 O O . SER A 1 376 ? -12.859 -35.969 -17.953 1 93.69 376 SER A O 1
ATOM 2993 N N . ARG A 1 377 ? -12.141 -36.688 -16.047 1 95.12 377 ARG A N 1
ATOM 2994 C CA . ARG A 1 377 ? -13.273 -36.031 -15.375 1 95.12 377 ARG A CA 1
ATOM 2995 C C . ARG A 1 377 ? -13.031 -34.562 -15.203 1 95.12 377 ARG A C 1
ATOM 2997 O O . ARG A 1 377 ? -12.117 -34.156 -14.484 1 95.12 377 ARG A O 1
ATOM 3004 N N . GLN A 1 378 ? -13.938 -33.75 -15.844 1 97.19 378 GLN A N 1
ATOM 3005 C CA . GLN A 1 378 ? -13.695 -32.312 -15.852 1 97.19 378 GLN A CA 1
ATOM 3006 C C . GLN A 1 378 ? -14.93 -31.562 -15.375 1 97.19 378 GLN A C 1
ATOM 3008 O O . GLN A 1 378 ? -14.945 -30.328 -15.383 1 97.19 378 GLN A O 1
ATOM 3013 N N . PHE A 1 379 ? -15.969 -32.219 -14.953 1 97.75 379 PHE A N 1
ATOM 3014 C CA . PHE A 1 379 ? -17.172 -31.531 -14.531 1 97.75 379 PHE A CA 1
ATOM 3015 C C . PHE A 1 379 ? -18 -32.406 -13.586 1 97.75 379 PHE A C 1
ATOM 3017 O O . PHE A 1 379 ? -17.75 -33.594 -13.453 1 97.75 379 PHE A O 1
ATOM 3024 N N . THR A 1 380 ? -18.875 -31.812 -12.867 1 97.56 380 THR A N 1
ATOM 3025 C CA . THR A 1 380 ? -19.906 -32.469 -12.078 1 97.56 380 THR A CA 1
ATOM 3026 C C . THR A 1 380 ? -21.281 -32.281 -12.719 1 97.56 380 THR A C 1
ATOM 3028 O O . THR A 1 380 ? -21.641 -31.156 -13.109 1 97.56 380 THR A O 1
ATOM 3031 N N . ALA A 1 381 ? -21.969 -33.375 -12.805 1 97.94 381 ALA A N 1
ATOM 3032 C CA . ALA A 1 381 ? -23.312 -33.312 -13.391 1 97.94 381 ALA A CA 1
ATOM 3033 C C . ALA A 1 381 ? -24.375 -33.625 -12.344 1 97.94 381 ALA A C 1
ATOM 3035 O O . ALA A 1 381 ? -24.172 -34.469 -11.461 1 97.94 381 ALA A O 1
ATOM 3036 N N . TYR A 1 382 ? -25.5 -32.938 -12.5 1 97.38 382 TYR A N 1
ATOM 3037 C CA . TYR A 1 382 ? -26.703 -33.156 -11.719 1 97.38 382 TYR A CA 1
ATOM 3038 C C . TYR A 1 382 ? -27.891 -33.469 -12.625 1 97.38 382 TYR A C 1
ATOM 3040 O O . TYR A 1 382 ? -28.328 -32.594 -13.391 1 97.38 382 TYR A O 1
ATOM 3048 N N . GLY A 1 383 ? -28.359 -34.625 -12.461 1 95.81 383 GLY A N 1
ATOM 3049 C CA . GLY A 1 383 ? -29.547 -34.969 -13.227 1 95.81 383 GLY A CA 1
ATOM 3050 C C . GLY A 1 383 ? -30.797 -34.219 -12.781 1 95.81 383 GLY A C 1
ATOM 3051 O O . GLY A 1 383 ? -30.766 -33.5 -11.789 1 95.81 383 GLY A O 1
ATOM 3052 N N . VAL A 1 384 ? -31.859 -34.531 -13.586 1 95.44 384 VAL A N 1
ATOM 3053 C CA . VAL A 1 384 ? -33.156 -33.906 -13.258 1 95.44 384 VAL A CA 1
ATOM 3054 C C . VAL A 1 384 ? -33.531 -34.25 -11.82 1 95.44 384 VAL A C 1
ATOM 3056 O O . VAL A 1 384 ? -33.438 -35.406 -11.406 1 95.44 384 VAL A O 1
ATOM 3059 N N . GLY A 1 385 ? -33.875 -33.188 -11.055 1 94.31 385 GLY A N 1
ATOM 3060 C CA . GLY A 1 385 ? -34.312 -33.375 -9.68 1 94.31 385 GLY A CA 1
ATOM 3061 C C . GLY A 1 385 ? -33.156 -33.312 -8.68 1 94.31 385 GLY A C 1
ATOM 3062 O O . GLY A 1 385 ? -33.406 -33.188 -7.473 1 94.31 385 GLY A O 1
ATOM 3063 N N . GLU A 1 386 ? -31.953 -33.312 -9.164 1 95 386 GLU A N 1
ATOM 3064 C CA . GLU A 1 386 ? -30.828 -33.406 -8.242 1 95 386 GLU A CA 1
ATOM 3065 C C . GLU A 1 386 ? -30.375 -32 -7.797 1 95 386 GLU A C 1
ATOM 3067 O O . GLU A 1 386 ? -29.844 -31.844 -6.699 1 95 386 GLU A O 1
ATOM 3072 N N . ASP A 1 387 ? -30.5 -31.016 -8.609 1 96.56 387 ASP A N 1
ATOM 3073 C CA . ASP A 1 387 ? -30.312 -29.609 -8.242 1 96.56 387 ASP A CA 1
ATOM 3074 C C . ASP A 1 387 ? -31.625 -28.969 -7.805 1 96.56 387 ASP A C 1
ATOM 3076 O O . ASP A 1 387 ? -32.469 -28.656 -8.641 1 96.56 387 ASP A O 1
ATOM 3080 N N . ARG A 1 388 ? -31.734 -28.625 -6.535 1 95 388 ARG A N 1
ATOM 3081 C CA . ARG A 1 388 ? -33 -28.172 -5.973 1 95 388 ARG A CA 1
ATOM 3082 C C . ARG A 1 388 ? -33.375 -26.781 -6.488 1 95 388 ARG A C 1
ATOM 3084 O O . ARG A 1 388 ? -34.531 -26.391 -6.473 1 95 388 ARG A O 1
ATOM 3091 N N . ARG A 1 389 ? -32.406 -26.031 -6.883 1 95.44 389 ARG A N 1
ATOM 3092 C CA . ARG A 1 389 ? -32.656 -24.672 -7.375 1 95.44 389 ARG A CA 1
ATOM 3093 C C . ARG A 1 389 ? -33.094 -24.688 -8.836 1 95.44 389 ARG A C 1
ATOM 3095 O O . ARG A 1 389 ? -33.625 -23.703 -9.344 1 95.44 389 ARG A O 1
ATOM 3102 N N . ARG A 1 390 ? -32.844 -25.859 -9.5 1 96.44 390 ARG A N 1
ATOM 3103 C CA . ARG A 1 390 ? -33.281 -26.094 -10.867 1 96.44 390 ARG A CA 1
ATOM 3104 C C . ARG A 1 390 ? -33.781 -27.531 -11.047 1 96.44 390 ARG A C 1
ATOM 3106 O O . ARG A 1 390 ? -33.219 -28.297 -11.82 1 96.44 390 ARG A O 1
ATOM 3113 N N . PRO A 1 391 ? -34.938 -27.828 -10.477 1 95.81 391 PRO A N 1
ATOM 3114 C CA . PRO A 1 391 ? -35.344 -29.219 -10.359 1 95.81 391 PRO A CA 1
ATOM 3115 C C . PRO A 1 391 ? -35.75 -29.844 -11.703 1 95.81 391 PRO A C 1
ATOM 3117 O O . PRO A 1 391 ? -35.75 -31.062 -11.844 1 95.81 391 PRO A O 1
ATOM 3120 N N . ASP A 1 392 ? -36.062 -29.031 -12.695 1 96.31 392 ASP A N 1
ATOM 3121 C CA . ASP A 1 392 ? -36.531 -29.562 -13.969 1 96.31 392 ASP A CA 1
ATOM 3122 C C . ASP A 1 392 ? -35.375 -29.656 -14.984 1 96.31 392 ASP A C 1
ATOM 3124 O O . ASP A 1 392 ? -35.562 -30.125 -16.109 1 96.31 392 ASP A O 1
ATOM 3128 N N . ALA A 1 393 ? -34.188 -29.266 -14.562 1 97.81 393 ALA A N 1
ATOM 3129 C CA . ALA A 1 393 ? -33.094 -29.172 -15.508 1 97.81 393 ALA A CA 1
ATOM 3130 C C . ALA A 1 393 ? -31.984 -30.156 -15.164 1 97.81 393 ALA A C 1
ATOM 3132 O O . ALA A 1 393 ? -31.906 -30.656 -14.039 1 97.81 393 ALA A O 1
ATOM 3133 N N . VAL A 1 394 ? -31.188 -30.531 -16.172 1 97.69 394 VAL A N 1
ATOM 3134 C CA . VAL A 1 394 ? -29.844 -31.047 -15.938 1 97.69 394 VAL A CA 1
ATOM 3135 C C . VAL A 1 394 ? -28.859 -29.891 -15.789 1 97.69 394 VAL A C 1
ATOM 3137 O O . VAL A 1 394 ? -28.906 -28.938 -16.578 1 97.69 394 VAL A O 1
ATOM 3140 N N . THR A 1 395 ? -28.094 -29.891 -14.734 1 98.19 395 THR A N 1
ATOM 3141 C CA . THR A 1 395 ? -27.094 -28.859 -14.539 1 98.19 395 THR A CA 1
ATOM 3142 C C . THR A 1 395 ? -25.688 -29.469 -14.461 1 98.19 395 THR A C 1
ATOM 3144 O O . THR A 1 395 ? -25.516 -30.594 -14 1 98.19 395 THR A O 1
ATOM 3147 N N . VAL A 1 396 ? -24.688 -28.75 -14.992 1 98.38 396 VAL A N 1
ATOM 3148 C CA . VAL A 1 396 ? -23.312 -29.234 -14.938 1 98.38 396 VAL A CA 1
ATOM 3149 C C . VAL A 1 396 ? -22.391 -28.094 -14.484 1 98.38 396 VAL A C 1
ATOM 3151 O O . VAL A 1 396 ? -22.625 -26.922 -14.828 1 98.38 396 VAL A O 1
ATOM 3154 N N . ASN A 1 397 ? -21.484 -28.391 -13.625 1 98.44 397 ASN A N 1
ATOM 3155 C CA . ASN A 1 397 ? -20.391 -27.516 -13.211 1 98.44 397 ASN A CA 1
ATOM 3156 C C . ASN A 1 397 ? -19.078 -27.906 -13.891 1 98.44 397 ASN A C 1
ATOM 3158 O O . ASN A 1 397 ? -18.453 -28.906 -13.523 1 98.44 397 ASN A O 1
ATOM 3162 N N . VAL A 1 398 ? -18.594 -27.125 -14.875 1 98.25 398 VAL A N 1
ATOM 3163 C CA . VAL A 1 398 ? -17.375 -27.406 -15.625 1 98.25 398 VAL A CA 1
ATOM 3164 C C . VAL A 1 398 ? -16.188 -26.734 -14.945 1 98.25 398 VAL A C 1
ATOM 3166 O O . VAL A 1 398 ? -16 -25.516 -15.062 1 98.25 398 VAL A O 1
ATOM 3169 N N . TRP A 1 399 ? -15.383 -27.469 -14.297 1 96.25 399 TRP A N 1
ATOM 3170 C CA . TRP A 1 399 ? -14.422 -27 -13.297 1 96.25 399 TRP A CA 1
ATOM 3171 C C . TRP A 1 399 ? -13.453 -26 -13.906 1 96.25 399 TRP A C 1
ATOM 3173 O O . TRP A 1 399 ? -13.32 -24.875 -13.406 1 96.25 399 TRP A O 1
ATOM 3183 N N . ASN A 1 400 ? -12.664 -26.219 -14.844 1 95.38 400 ASN A N 1
ATOM 3184 C CA . ASN A 1 400 ? -11.609 -25.406 -15.438 1 95.38 400 ASN A CA 1
ATOM 3185 C C . ASN A 1 400 ? -12.07 -24.734 -16.734 1 95.38 400 ASN A C 1
ATOM 3187 O O . ASN A 1 400 ? -11.266 -24.469 -17.625 1 95.38 400 ASN A O 1
ATOM 3191 N N . TRP A 1 401 ? -13.281 -24.375 -16.781 1 96.12 401 TRP A N 1
ATOM 3192 C CA . TRP A 1 401 ? -13.938 -23.859 -17.984 1 96.12 401 TRP A CA 1
ATOM 3193 C C . TRP A 1 401 ? -13.25 -22.578 -18.469 1 96.12 401 TRP A C 1
ATOM 3195 O O . TRP A 1 401 ? -12.789 -21.766 -17.656 1 96.12 401 TRP A O 1
ATOM 3205 N N . ASP A 1 402 ? -13.133 -22.422 -19.734 1 94.25 402 ASP A N 1
ATOM 3206 C CA . ASP A 1 402 ? -12.867 -21.156 -20.422 1 94.25 402 ASP A CA 1
ATOM 3207 C C . ASP A 1 402 ? -13.789 -20.984 -21.625 1 94.25 402 ASP A C 1
ATOM 3209 O O . ASP A 1 402 ? -14.492 -21.922 -22.016 1 94.25 402 ASP A O 1
ATOM 3213 N N . PRO A 1 403 ? -13.883 -19.797 -22.234 1 91.88 403 PRO A N 1
ATOM 3214 C CA . PRO A 1 403 ? -14.906 -19.5 -23.25 1 91.88 403 PRO A CA 1
ATOM 3215 C C . PRO A 1 403 ? -14.766 -20.359 -24.5 1 91.88 403 PRO A C 1
ATOM 3217 O O . PRO A 1 403 ? -15.688 -20.422 -25.312 1 91.88 403 PRO A O 1
ATOM 3220 N N . ALA A 1 404 ? -13.703 -21.031 -24.625 1 95.62 404 ALA A N 1
ATOM 3221 C CA . ALA A 1 404 ? -13.5 -21.844 -25.812 1 95.62 404 ALA A CA 1
ATOM 3222 C C . ALA A 1 404 ? -14.078 -23.25 -25.641 1 95.62 404 ALA A C 1
ATOM 3224 O O . ALA A 1 404 ? -14.141 -24.031 -26.594 1 95.62 404 ALA A O 1
ATOM 3225 N N . TRP A 1 405 ? -14.508 -23.609 -24.422 1 97.56 405 TRP A N 1
ATOM 3226 C CA . TRP A 1 405 ? -15.023 -24.938 -24.172 1 97.56 405 TRP A CA 1
ATOM 3227 C C . TRP A 1 405 ? -16.422 -25.109 -24.75 1 97.56 405 TRP A C 1
ATOM 3229 O O . TRP A 1 405 ? -17.172 -24.125 -24.859 1 97.56 405 TRP A O 1
ATOM 3239 N N . GLN A 1 406 ? -16.766 -26.328 -25.125 1 97.94 406 GLN A N 1
ATOM 3240 C CA . GLN A 1 406 ? -18.094 -26.656 -25.625 1 97.94 406 GLN A CA 1
ATOM 3241 C C . GLN A 1 406 ? -18.797 -27.625 -24.688 1 97.94 406 GLN A C 1
ATOM 3243 O O . GLN A 1 406 ? -18.234 -28.641 -24.281 1 97.94 406 GLN A O 1
ATOM 3248 N N . VAL A 1 407 ? -20 -27.281 -24.328 1 98.62 407 VAL A N 1
ATOM 3249 C CA . VAL A 1 407 ? -20.859 -28.109 -23.484 1 98.62 407 VAL A CA 1
ATOM 3250 C C . VAL A 1 407 ? -22.156 -28.438 -24.234 1 98.62 407 VAL A C 1
ATOM 3252 O O . VAL A 1 407 ? -23.016 -27.562 -24.391 1 98.62 407 VAL A O 1
ATOM 3255 N N . VAL A 1 408 ? -22.297 -29.672 -24.656 1 98.56 408 VAL A N 1
ATOM 3256 C CA . VAL A 1 408 ? -23.469 -30.062 -25.438 1 98.56 408 VAL A CA 1
ATOM 3257 C C . VAL A 1 408 ? -24.172 -31.234 -24.75 1 98.56 408 VAL A C 1
ATOM 3259 O O . VAL A 1 408 ? -23.609 -31.875 -23.859 1 98.56 408 VAL A O 1
ATOM 3262 N N . TRP A 1 409 ? -25.406 -31.484 -25.109 1 98.38 409 TRP A N 1
ATOM 3263 C CA . TRP A 1 409 ? -26.141 -32.562 -24.453 1 98.38 409 TRP A CA 1
ATOM 3264 C C . TRP A 1 409 ? -27.062 -33.281 -25.438 1 98.38 409 TRP A C 1
ATOM 3266 O O . TRP A 1 409 ? -27.266 -32.812 -26.562 1 98.38 409 TRP A O 1
ATOM 3276 N N . TYR A 1 410 ? -27.438 -34.438 -25.094 1 97.94 410 TYR A N 1
ATOM 3277 C CA . TYR A 1 410 ? -28.297 -35.312 -25.859 1 97.94 410 TYR A CA 1
ATOM 3278 C C . TYR A 1 410 ? -29.453 -35.844 -25.016 1 97.94 410 TYR A C 1
ATOM 3280 O O . TYR A 1 410 ? -29.297 -36.094 -23.812 1 97.94 410 TYR A O 1
ATOM 3288 N N . GLU A 1 411 ? -30.547 -35.938 -25.594 1 98 411 GLU A N 1
ATOM 3289 C CA . GLU A 1 411 ? -31.734 -36.531 -24.984 1 98 411 GLU A CA 1
ATOM 3290 C C . GLU A 1 411 ? -32.188 -37.781 -25.734 1 98 411 GLU A C 1
ATOM 3292 O O . GLU A 1 411 ? -32.594 -37.688 -26.891 1 98 411 GLU A O 1
ATOM 3297 N N . ASN A 1 412 ? -32.156 -38.844 -25.094 1 97.19 412 ASN A N 1
ATOM 3298 C CA . ASN A 1 412 ? -32.5 -40.125 -25.719 1 97.19 412 ASN A CA 1
ATOM 3299 C C . ASN A 1 412 ? -31.734 -40.344 -27.016 1 97.19 412 ASN A C 1
ATOM 3301 O O . ASN A 1 412 ? -32.312 -40.719 -28.031 1 97.19 412 ASN A O 1
ATOM 3305 N N . GLY A 1 413 ? -30.547 -40 -26.938 1 95.56 413 GLY A N 1
ATOM 3306 C CA . GLY A 1 413 ? -29.656 -40.25 -28.062 1 95.56 413 GLY A CA 1
ATOM 3307 C C . GLY A 1 413 ? -29.688 -39.156 -29.109 1 95.56 413 GLY A C 1
ATOM 3308 O O . GLY A 1 413 ? -28.844 -39.125 -30.016 1 95.56 413 GLY A O 1
ATOM 3309 N N . GLU A 1 414 ? -30.562 -38.219 -29.094 1 97.31 414 GLU A N 1
ATOM 3310 C CA . GLU A 1 414 ? -30.688 -37.125 -30.062 1 97.31 414 GLU A CA 1
ATOM 3311 C C . GLU A 1 414 ? -29.938 -35.875 -29.594 1 97.31 414 GLU A C 1
ATOM 3313 O O . GLU A 1 414 ? -30.125 -35.438 -28.469 1 97.31 414 GLU A O 1
ATOM 3318 N N . PRO A 1 415 ? -29.125 -35.406 -30.516 1 97.88 415 PRO A N 1
ATOM 3319 C CA . PRO A 1 415 ? -28.422 -34.156 -30.141 1 97.88 415 PRO A CA 1
ATOM 3320 C C . PRO A 1 415 ? -29.375 -33 -29.906 1 97.88 415 PRO A C 1
ATOM 3322 O O . PRO A 1 415 ? -30.297 -32.781 -30.688 1 97.88 415 PRO A O 1
ATOM 3325 N N . ARG A 1 416 ? -29.141 -32.25 -28.812 1 98.12 416 ARG A N 1
ATOM 3326 C CA . ARG A 1 416 ? -30.016 -31.141 -28.469 1 98.12 416 ARG A CA 1
ATOM 3327 C C . ARG A 1 416 ? -29.281 -29.812 -28.5 1 98.12 416 ARG A C 1
ATOM 3329 O O . ARG A 1 416 ? -29.859 -28.75 -28.25 1 98.12 416 ARG A O 1
ATOM 3336 N N . GLY A 1 417 ? -27.953 -29.828 -28.906 1 97.88 417 GLY A N 1
ATOM 3337 C CA . GLY A 1 417 ? -27.172 -28.594 -29.016 1 97.88 417 GLY A CA 1
ATOM 3338 C C . GLY A 1 417 ? -26.484 -28.203 -27.734 1 97.88 417 GLY A C 1
ATOM 3339 O O . GLY A 1 417 ? -26.297 -29.031 -26.844 1 97.88 417 GLY A O 1
ATOM 3340 N N . PRO A 1 418 ? -26.047 -26.922 -27.688 1 98.5 418 PRO A N 1
ATOM 3341 C CA . PRO A 1 418 ? -25.297 -26.438 -26.531 1 98.5 418 PRO A CA 1
ATOM 3342 C C . PRO A 1 418 ? -26.203 -26.234 -25.297 1 98.5 418 PRO A C 1
ATOM 3344 O O . PRO A 1 418 ? -27.344 -25.812 -25.438 1 98.5 418 PRO A O 1
ATOM 3347 N N . MET A 1 419 ? -25.656 -26.562 -24.141 1 98.69 419 MET A N 1
ATOM 3348 C CA . MET A 1 419 ? -26.297 -26.172 -22.906 1 98.69 419 MET A CA 1
ATOM 3349 C C . MET A 1 419 ? -26.156 -24.672 -22.672 1 98.69 419 MET A C 1
ATOM 3351 O O . MET A 1 419 ? -25.312 -24.016 -23.281 1 98.69 419 MET A O 1
ATOM 3355 N N . THR A 1 420 ? -27.016 -24.109 -21.797 1 98.44 420 THR A N 1
ATOM 3356 C CA . THR A 1 420 ? -27.016 -22.688 -21.516 1 98.44 420 THR A CA 1
ATOM 3357 C C . THR A 1 420 ? -26.188 -22.375 -20.266 1 98.44 420 THR A C 1
ATOM 3359 O O . THR A 1 420 ? -26.438 -22.922 -19.188 1 98.44 420 THR A O 1
ATOM 3362 N N . ARG A 1 421 ? -25.188 -21.516 -20.469 1 98 421 ARG A N 1
ATOM 3363 C CA . ARG A 1 421 ? -24.344 -21.094 -19.359 1 98 421 ARG A CA 1
ATOM 3364 C C . ARG A 1 421 ? -25.094 -20.156 -18.406 1 98 421 ARG A C 1
ATOM 3366 O O . ARG A 1 421 ? -25.891 -19.328 -18.859 1 98 421 ARG A O 1
ATOM 3373 N N . TYR A 1 422 ? -24.859 -20.281 -17.109 1 96.69 422 TYR A N 1
ATOM 3374 C CA . TYR A 1 422 ? -25.453 -19.359 -16.141 1 96.69 422 TYR A CA 1
ATOM 3375 C C . TYR A 1 422 ? -24.562 -19.188 -14.922 1 96.69 422 TYR A C 1
ATOM 3377 O O . TYR A 1 422 ? -23.672 -20.016 -14.68 1 96.69 422 TYR A O 1
ATOM 3385 N N . THR A 1 423 ? -24.703 -18.047 -14.242 1 95 423 THR A N 1
ATOM 3386 C CA . THR A 1 423 ? -24.031 -17.781 -12.969 1 95 423 THR A CA 1
ATOM 3387 C C . THR A 1 423 ? -24.922 -18.188 -11.797 1 95 423 THR A C 1
ATOM 3389 O O . THR A 1 423 ? -26.109 -17.859 -11.773 1 95 423 THR A O 1
ATOM 3392 N N . GLY A 1 424 ? -24.438 -18.938 -10.891 1 96 424 GLY A N 1
ATOM 3393 C CA . GLY A 1 424 ? -25.188 -19.375 -9.727 1 96 424 GLY A CA 1
ATOM 3394 C C . GLY A 1 424 ? -24.344 -20.156 -8.734 1 96 424 GLY A C 1
ATOM 3395 O O . GLY A 1 424 ? -23.141 -19.938 -8.625 1 96 424 GLY A O 1
ATOM 3396 N N . TYR A 1 425 ? -25.078 -21 -7.926 1 97.56 425 TYR A N 1
ATOM 3397 C CA . TYR A 1 425 ? -24.406 -21.812 -6.91 1 97.56 425 TYR A CA 1
ATOM 3398 C C . TYR A 1 425 ? -24.359 -23.281 -7.316 1 97.56 425 TYR A C 1
ATOM 3400 O O . TYR A 1 425 ? -25.344 -23.812 -7.848 1 97.56 425 TYR A O 1
ATOM 3408 N N . ASP A 1 426 ? -23.234 -23.875 -7.145 1 98.12 426 ASP A N 1
ATOM 3409 C CA . ASP A 1 426 ? -23.141 -25.328 -7.32 1 98.12 426 ASP A CA 1
ATOM 3410 C C . ASP A 1 426 ? -24.031 -26.062 -6.312 1 98.12 426 ASP A C 1
ATOM 3412 O O . ASP A 1 426 ? -24.047 -25.703 -5.129 1 98.12 426 ASP A O 1
ATOM 3416 N N . ALA A 1 427 ? -24.672 -27.062 -6.742 1 97.88 427 ALA A N 1
ATOM 3417 C CA . ALA A 1 427 ? -25.656 -27.734 -5.918 1 97.88 427 ALA A CA 1
ATOM 3418 C C . ALA A 1 427 ? -25.016 -28.453 -4.734 1 97.88 427 ALA A C 1
ATOM 3420 O O . ALA A 1 427 ? -25.5 -28.375 -3.609 1 97.88 427 ALA A O 1
ATOM 3421 N N . SER A 1 428 ? -23.938 -29.125 -4.957 1 97.31 428 SER A N 1
ATOM 3422 C CA . SER A 1 428 ? -23.312 -29.953 -3.932 1 97.31 428 SER A CA 1
ATOM 3423 C C . SER A 1 428 ? -22.797 -29.109 -2.773 1 97.31 428 SER A C 1
ATOM 3425 O O . SER A 1 428 ? -23.156 -29.344 -1.616 1 97.31 428 SER A O 1
ATOM 3427 N N . ILE A 1 429 ? -22 -28.047 -3.07 1 97.69 429 ILE A N 1
ATOM 3428 C CA . ILE A 1 429 ? -21.391 -27.266 -2.008 1 97.69 429 ILE A CA 1
ATOM 3429 C C . ILE A 1 429 ? -22.469 -26.406 -1.321 1 97.69 429 ILE A C 1
ATOM 3431 O O . ILE A 1 429 ? -22.406 -26.188 -0.109 1 97.69 429 ILE A O 1
ATOM 3435 N N . TYR A 1 430 ? -23.406 -25.953 -2.068 1 97.25 430 TYR A N 1
ATOM 3436 C CA . TYR A 1 430 ? -24.484 -25.172 -1.479 1 97.25 430 TYR A CA 1
ATOM 3437 C C . TYR A 1 430 ? -25.266 -25.984 -0.448 1 97.25 430 TYR A C 1
ATOM 3439 O O . TYR A 1 430 ? -25.469 -25.531 0.682 1 97.25 430 TYR A O 1
ATOM 3447 N N . ASP A 1 431 ? -25.672 -27.156 -0.815 1 97.19 431 ASP A N 1
ATOM 3448 C CA . ASP A 1 431 ? -26.453 -28.031 0.072 1 97.19 431 ASP A CA 1
ATOM 3449 C C . ASP A 1 431 ? -25.609 -28.484 1.261 1 97.19 431 ASP A C 1
ATOM 3451 O O . ASP A 1 431 ? -26.109 -28.609 2.377 1 97.19 431 ASP A O 1
ATOM 3455 N N . TYR A 1 432 ? -24.391 -28.781 0.952 1 97.19 432 TYR A N 1
ATOM 3456 C CA . TYR A 1 432 ? -23.5 -29.203 2.021 1 97.19 432 TYR A CA 1
ATOM 3457 C C . TYR A 1 432 ? -23.375 -28.125 3.088 1 97.19 432 TYR A C 1
ATOM 3459 O O . TYR A 1 432 ? -23.469 -28.406 4.285 1 97.19 432 TYR A O 1
ATOM 3467 N N . VAL A 1 433 ? -23.156 -26.875 2.709 1 97 433 VAL A N 1
ATOM 3468 C CA . VAL A 1 433 ? -23 -25.75 3.631 1 97 433 VAL A CA 1
ATOM 3469 C C . VAL A 1 433 ? -24.297 -25.547 4.402 1 97 433 VAL A C 1
ATOM 3471 O O . VAL A 1 433 ? -24.281 -25.312 5.613 1 97 433 VAL A O 1
ATOM 3474 N N . ALA A 1 434 ? -25.406 -25.578 3.713 1 95.38 434 ALA A N 1
ATOM 3475 C CA . ALA A 1 434 ? -26.703 -25.422 4.363 1 95.38 434 ALA A CA 1
ATOM 3476 C C . ALA A 1 434 ? -26.875 -26.453 5.48 1 95.38 434 ALA A C 1
ATOM 3478 O O . ALA A 1 434 ? -27.469 -26.141 6.52 1 95.38 434 ALA A O 1
ATOM 3479 N N . ARG A 1 435 ? -26.359 -27.562 5.27 1 95.69 435 ARG A N 1
ATOM 3480 C CA . ARG A 1 435 ? -26.594 -28.672 6.195 1 95.69 435 ARG A CA 1
ATOM 3481 C C . ARG A 1 435 ? -25.562 -28.656 7.32 1 95.69 435 ARG A C 1
ATOM 3483 O O . ARG A 1 435 ? -25.875 -29.016 8.453 1 95.69 435 ARG A O 1
ATOM 3490 N N . TYR A 1 436 ? -24.359 -28.25 7.012 1 95.69 436 TYR A N 1
ATOM 3491 C CA . TYR A 1 436 ? -23.281 -28.578 7.941 1 95.69 436 TYR A CA 1
ATOM 3492 C C . TYR A 1 436 ? -22.578 -27.328 8.438 1 95.69 436 TYR A C 1
ATOM 3494 O O . TYR A 1 436 ? -21.688 -27.406 9.289 1 95.69 436 TYR A O 1
ATOM 3502 N N . SER A 1 437 ? -22.875 -26.109 8.008 1 94.06 437 SER A N 1
ATOM 3503 C CA . SER A 1 437 ? -22.109 -24.891 8.289 1 94.06 437 SER A CA 1
ATOM 3504 C C . SER A 1 437 ? -22 -24.641 9.789 1 94.06 437 SER A C 1
ATOM 3506 O O . SER A 1 437 ? -21.031 -24.062 10.258 1 94.06 437 SER A O 1
ATOM 3508 N N . GLU A 1 438 ? -22.922 -25.062 10.641 1 93.31 438 GLU A N 1
ATOM 3509 C CA . GLU A 1 438 ? -22.922 -24.844 12.086 1 93.31 438 GLU A CA 1
ATOM 3510 C C . GLU A 1 438 ? -21.734 -25.547 12.75 1 93.31 438 GLU A C 1
ATOM 3512 O O . GLU A 1 438 ? -21.328 -25.172 13.844 1 93.31 438 GLU A O 1
ATOM 3517 N N . HIS A 1 439 ? -21.172 -26.5 12.055 1 93 439 HIS A N 1
ATOM 3518 C CA . HIS A 1 439 ? -20.109 -27.312 12.648 1 93 439 HIS A CA 1
ATOM 3519 C C . HIS A 1 439 ? -18.75 -26.891 12.117 1 93 439 HIS A C 1
ATOM 3521 O O . HIS A 1 439 ? -17.734 -27.453 12.5 1 93 439 HIS A O 1
ATOM 3527 N N . PHE A 1 440 ? -18.797 -25.953 11.234 1 94.25 440 PHE A N 1
ATOM 3528 C CA . PHE A 1 440 ? -17.531 -25.5 10.664 1 94.25 440 PHE A CA 1
ATOM 3529 C C . PHE A 1 440 ? -16.672 -24.797 11.711 1 94.25 440 PHE A C 1
ATOM 3531 O O . PHE A 1 440 ? -17.203 -24.047 12.547 1 94.25 440 PHE A O 1
ATOM 3538 N N . LYS A 1 441 ? -15.336 -25.031 11.727 1 91.31 441 LYS A N 1
ATOM 3539 C CA . LYS A 1 441 ? -14.375 -24.344 12.586 1 91.31 441 LYS A CA 1
ATOM 3540 C C . LYS A 1 441 ? -14.234 -22.875 12.18 1 91.31 441 LYS A C 1
ATOM 3542 O O . LYS A 1 441 ? -14.094 -22 13.039 1 91.31 441 LYS A O 1
ATOM 3547 N N . HIS A 1 442 ? -14.125 -22.641 10.875 1 88.94 442 HIS A N 1
ATOM 3548 C CA . HIS A 1 442 ? -14.07 -21.281 10.344 1 88.94 442 HIS A CA 1
ATOM 3549 C C . HIS A 1 442 ? -15.477 -20.734 10.109 1 88.94 442 HIS A C 1
ATOM 3551 O O . HIS A 1 442 ? -16.281 -21.359 9.43 1 88.94 442 HIS A O 1
ATOM 3557 N N . LYS A 1 443 ? -15.617 -19.562 10.664 1 83.94 443 LYS A N 1
ATOM 3558 C CA . LYS A 1 443 ? -16.938 -18.953 10.523 1 83.94 443 LYS A CA 1
ATOM 3559 C C . LYS A 1 443 ? -17 -18.078 9.281 1 83.94 443 LYS A C 1
ATOM 3561 O O . LYS A 1 443 ? -15.969 -17.688 8.734 1 83.94 443 LYS A O 1
ATOM 3566 N N . ASN A 1 444 ? -18.062 -17.812 8.648 1 82.88 444 ASN A N 1
ATOM 3567 C CA . ASN A 1 444 ? -18.328 -16.906 7.543 1 82.88 444 ASN A CA 1
ATOM 3568 C C . ASN A 1 444 ? -17.766 -17.422 6.227 1 82.88 444 ASN A C 1
ATOM 3570 O O . ASN A 1 444 ? -17.266 -16.641 5.414 1 82.88 444 ASN A O 1
ATOM 3574 N N . ILE A 1 445 ? -17.594 -18.766 6.191 1 91.44 445 ILE A N 1
ATOM 3575 C CA . ILE A 1 445 ? -17.25 -19.391 4.918 1 91.44 445 ILE A CA 1
ATOM 3576 C C . ILE A 1 445 ? -18.469 -20.078 4.324 1 91.44 445 ILE A C 1
ATOM 3578 O O . ILE A 1 445 ? -19.391 -20.453 5.051 1 91.44 445 ILE A O 1
ATOM 3582 N N . GLY A 1 446 ? -18.484 -20.188 3.002 1 94.94 446 GLY A N 1
ATOM 3583 C CA . GLY A 1 446 ? -19.609 -20.859 2.367 1 94.94 446 GLY A CA 1
ATOM 3584 C C . GLY A 1 446 ? -19.516 -20.891 0.854 1 94.94 446 GLY A C 1
ATOM 3585 O O . GLY A 1 446 ? -18.469 -20.562 0.291 1 94.94 446 GLY A O 1
ATOM 3586 N N . ALA A 1 447 ? -20.609 -21.406 0.279 1 96 447 ALA A N 1
ATOM 3587 C CA . ALA A 1 447 ? -20.688 -21.469 -1.179 1 96 447 ALA A CA 1
ATOM 3588 C C . ALA A 1 447 ? -20.688 -20.062 -1.784 1 96 447 ALA A C 1
ATOM 3590 O O . ALA A 1 447 ? -21.234 -19.125 -1.187 1 96 447 ALA A O 1
ATOM 3591 N N . ASP A 1 448 ? -20.078 -19.969 -2.883 1 94.5 448 ASP A N 1
ATOM 3592 C CA . ASP A 1 448 ? -20.078 -18.703 -3.613 1 94.5 448 ASP A CA 1
ATOM 3593 C C . ASP A 1 448 ? -20.562 -18.906 -5.051 1 94.5 448 ASP A C 1
ATOM 3595 O O . ASP A 1 448 ? -20.578 -20.031 -5.555 1 94.5 448 ASP A O 1
ATOM 3599 N N . ARG A 1 449 ? -21.016 -17.781 -5.605 1 93.62 449 ARG A N 1
ATOM 3600 C CA . ARG A 1 449 ? -21.469 -17.844 -6.992 1 93.62 449 ARG A CA 1
ATOM 3601 C C . ARG A 1 449 ? -20.297 -18.156 -7.934 1 93.62 449 ARG A C 1
ATOM 3603 O O . ARG A 1 449 ? -19.172 -17.719 -7.699 1 93.62 449 ARG A O 1
ATOM 3610 N N . THR A 1 450 ? -20.594 -18.953 -8.945 1 94.44 450 THR A N 1
ATOM 3611 C CA . THR A 1 450 ? -19.609 -19.266 -9.969 1 94.44 450 THR A CA 1
ATOM 3612 C C . THR A 1 450 ? -20.188 -19.094 -11.359 1 94.44 450 THR A C 1
ATOM 3614 O O . THR A 1 450 ? -21.406 -19.141 -11.539 1 94.44 450 THR A O 1
ATOM 3617 N N . GLU A 1 451 ? -19.328 -18.906 -12.359 1 92.69 451 GLU A N 1
ATOM 3618 C CA . GLU A 1 451 ? -19.75 -18.562 -13.719 1 92.69 451 GLU A CA 1
ATOM 3619 C C . GLU A 1 451 ? -19.562 -19.734 -14.664 1 92.69 451 GLU A C 1
ATOM 3621 O O . GLU A 1 451 ? -19.734 -19.594 -15.883 1 92.69 451 GLU A O 1
ATOM 3626 N N . HIS A 1 452 ? -19.234 -20.875 -14.18 1 96.56 452 HIS A N 1
ATOM 3627 C CA . HIS A 1 452 ? -18.969 -22 -15.086 1 96.56 452 HIS A CA 1
ATOM 3628 C C . HIS A 1 452 ? -20 -23.109 -14.898 1 96.56 452 HIS A C 1
ATOM 3630 O O . HIS A 1 452 ? -19.656 -24.281 -14.898 1 96.56 452 HIS A O 1
ATOM 3636 N N . LEU A 1 453 ? -21.266 -22.641 -14.68 1 98.19 453 LEU A N 1
ATOM 3637 C CA . LEU A 1 453 ? -22.406 -23.547 -14.641 1 98.19 453 LEU A CA 1
ATOM 3638 C C . LEU A 1 453 ? -23.156 -23.547 -15.969 1 98.19 453 LEU A C 1
ATOM 3640 O O . LEU A 1 453 ? -23.234 -22.516 -16.641 1 98.19 453 LEU A O 1
ATOM 3644 N N . PHE A 1 454 ? -23.734 -24.719 -16.281 1 98.75 454 PHE A N 1
ATOM 3645 C CA . PHE A 1 454 ? -24.547 -24.875 -17.484 1 98.75 454 PHE A CA 1
ATOM 3646 C C . PHE A 1 454 ? -25.812 -25.672 -17.172 1 98.75 454 PHE A C 1
ATOM 3648 O O . PHE A 1 454 ? -25.797 -26.547 -16.297 1 98.75 454 PHE A O 1
ATOM 3655 N N . HIS A 1 455 ? -26.891 -25.344 -17.875 1 98.5 455 HIS A N 1
ATOM 3656 C CA . HIS A 1 455 ? -28.125 -26.094 -17.656 1 98.5 455 HIS A CA 1
ATOM 3657 C C . HIS A 1 455 ? -28.812 -26.391 -18.984 1 98.5 455 HIS A C 1
ATOM 3659 O O . HIS A 1 455 ? -28.578 -25.719 -19.984 1 98.5 455 HIS A O 1
ATOM 3665 N N . ALA A 1 456 ? -29.578 -27.422 -19.031 1 98.31 456 ALA A N 1
ATOM 3666 C CA . ALA A 1 456 ? -30.469 -27.812 -20.125 1 98.31 456 ALA A CA 1
ATOM 3667 C C . ALA A 1 456 ? -31.781 -28.391 -19.578 1 98.31 456 ALA A C 1
ATOM 3669 O O . ALA A 1 456 ? -31.797 -29.031 -18.531 1 98.31 456 ALA A O 1
ATOM 3670 N N . LEU A 1 457 ? -32.812 -28.125 -20.312 1 97.94 457 LEU A N 1
ATOM 3671 C CA . LEU A 1 457 ? -34.156 -28.578 -19.922 1 97.94 457 LEU A CA 1
ATOM 3672 C C . LEU A 1 457 ? -34.625 -29.734 -20.812 1 97.94 457 LEU A C 1
ATOM 3674 O O . LEU A 1 457 ? -35.094 -29.5 -21.922 1 97.94 457 LEU A O 1
ATOM 3678 N N . PRO A 1 458 ? -34.656 -30.891 -20.297 1 97.25 458 PRO A N 1
ATOM 3679 C CA . PRO A 1 458 ? -35.188 -32 -21.094 1 97.25 458 PRO A CA 1
ATOM 3680 C C . PRO A 1 458 ? -36.688 -31.922 -21.312 1 97.25 458 PRO A C 1
ATOM 3682 O O . PRO A 1 458 ? -37.406 -31.344 -20.5 1 97.25 458 PRO A O 1
ATOM 3685 N N . ALA A 1 459 ? -37.156 -32.562 -22.391 1 95.19 459 ALA A N 1
ATOM 3686 C CA . ALA A 1 459 ? -38.594 -32.625 -22.672 1 95.19 459 ALA A CA 1
ATOM 3687 C C . ALA A 1 459 ? -39.281 -33.594 -21.719 1 95.19 459 ALA A C 1
ATOM 3689 O O . ALA A 1 459 ? -40.438 -33.344 -21.312 1 95.19 459 ALA A O 1
ATOM 3690 N N . SER A 1 460 ? -38.656 -34.688 -21.344 1 90.69 460 SER A N 1
ATOM 3691 C CA . SER A 1 460 ? -39.188 -35.656 -20.406 1 90.69 460 SER A CA 1
ATOM 3692 C C . SER A 1 460 ? -38.25 -35.812 -19.203 1 90.69 460 SER A C 1
ATOM 3694 O O . SER A 1 460 ? -37.031 -35.969 -19.359 1 90.69 460 SER A O 1
ATOM 3696 N N . PRO A 1 461 ? -38.812 -35.875 -18.125 1 87.44 461 PRO A N 1
ATOM 3697 C CA . PRO A 1 461 ? -37.969 -36.062 -16.938 1 87.44 461 PRO A CA 1
ATOM 3698 C C . PRO A 1 461 ? -37.312 -37.438 -16.875 1 87.44 461 PRO A C 1
ATOM 3700 O O . PRO A 1 461 ? -36.312 -37.625 -16.172 1 87.44 461 PRO A O 1
ATOM 3703 N N . ASP A 1 462 ? -37.875 -38.375 -17.625 1 90.5 462 ASP A N 1
ATOM 3704 C CA . ASP A 1 462 ? -37.375 -39.719 -17.594 1 90.5 462 ASP A CA 1
ATOM 3705 C C . ASP A 1 462 ? -36.438 -40 -18.781 1 90.5 462 ASP A C 1
ATOM 3707 O O . ASP A 1 462 ? -36 -41.156 -18.969 1 90.5 462 ASP A O 1
ATOM 3711 N N . ALA A 1 463 ? -36.156 -38.938 -19.422 1 94.19 463 ALA A N 1
ATOM 3712 C CA . ALA A 1 463 ? -35.312 -39.094 -20.609 1 94.19 463 ALA A CA 1
ATOM 3713 C C . ALA A 1 463 ? -33.875 -39.5 -20.219 1 94.19 463 ALA A C 1
ATOM 3715 O O . ALA A 1 463 ? -33.406 -39.094 -19.156 1 94.19 463 ALA A O 1
ATOM 3716 N N . HIS A 1 464 ? -33.312 -40.312 -21.062 1 96.5 464 HIS A N 1
ATOM 3717 C CA . HIS A 1 464 ? -31.891 -40.562 -20.938 1 96.5 464 HIS A CA 1
ATOM 3718 C C . HIS A 1 464 ? -31.078 -39.344 -21.391 1 96.5 464 HIS A C 1
ATOM 3720 O O . HIS A 1 464 ? -31.219 -38.906 -22.531 1 96.5 464 HIS A O 1
ATOM 3726 N N . ILE A 1 465 ? -30.266 -38.844 -20.484 1 97.62 465 ILE A N 1
ATOM 3727 C CA . ILE A 1 465 ? -29.5 -37.625 -20.766 1 97.62 465 ILE A CA 1
ATOM 3728 C C . ILE A 1 465 ? -28.016 -37.969 -20.891 1 97.62 465 ILE A C 1
ATOM 3730 O O . ILE A 1 465 ? -27.469 -38.719 -20.094 1 97.62 465 ILE A O 1
ATOM 3734 N N . ARG A 1 466 ? -27.375 -37.5 -21.922 1 97.56 466 ARG A N 1
ATOM 3735 C CA . ARG A 1 466 ? -25.922 -37.531 -22.109 1 97.56 466 ARG A CA 1
ATOM 3736 C C . ARG A 1 466 ? -25.344 -36.125 -22.25 1 97.56 466 ARG A C 1
ATOM 3738 O O . ARG A 1 466 ? -25.891 -35.312 -22.984 1 97.56 466 ARG A O 1
ATOM 3745 N N . VAL A 1 467 ? -24.297 -35.812 -21.469 1 98.19 467 VAL A N 1
ATOM 3746 C CA . VAL A 1 467 ? -23.609 -34.531 -21.547 1 98.19 467 VAL A CA 1
ATOM 3747 C C . VAL A 1 467 ? -22.172 -34.75 -22.016 1 98.19 467 VAL A C 1
ATOM 3749 O O . VAL A 1 467 ? -21.484 -35.656 -21.531 1 98.19 467 VAL A O 1
ATOM 3752 N N . GLU A 1 468 ? -21.75 -34 -23.016 1 97.88 468 GLU A N 1
ATOM 3753 C CA . GLU A 1 468 ? -20.375 -33.969 -23.5 1 97.88 468 GLU A CA 1
ATOM 3754 C C . GLU A 1 468 ? -19.75 -32.594 -23.281 1 97.88 468 GLU A C 1
ATOM 3756 O O . GLU A 1 468 ? -20.281 -31.578 -23.719 1 97.88 468 GLU A O 1
ATOM 3761 N N . VAL A 1 469 ? -18.672 -32.625 -22.562 1 98.06 469 VAL A N 1
ATOM 3762 C CA . VAL A 1 469 ? -17.875 -31.406 -22.344 1 98.06 469 VAL A CA 1
ATOM 3763 C C . VAL A 1 469 ? -16.547 -31.531 -23.078 1 98.06 469 VAL A C 1
ATOM 3765 O O . VAL A 1 469 ? -15.766 -32.438 -22.812 1 98.06 469 VAL A O 1
ATOM 3768 N N . ARG A 1 470 ? -16.25 -30.641 -24.047 1 97.44 470 ARG A N 1
ATOM 3769 C CA . ARG A 1 470 ? -15.016 -30.609 -24.812 1 97.44 470 ARG A CA 1
ATOM 3770 C C . ARG A 1 470 ? -14.195 -29.375 -24.469 1 97.44 470 ARG A C 1
ATOM 3772 O O . ARG A 1 470 ? -14.688 -28.25 -24.578 1 97.44 470 ARG A O 1
ATOM 3779 N N . ASP A 1 471 ? -12.961 -29.625 -24.078 1 97.25 471 ASP A N 1
ATOM 3780 C CA . ASP A 1 471 ? -12.133 -28.469 -23.75 1 97.25 471 ASP A CA 1
ATOM 3781 C C . ASP A 1 471 ? -11.516 -27.844 -25 1 97.25 471 ASP A C 1
ATOM 3783 O O . ASP A 1 471 ? -11.797 -28.281 -26.109 1 97.25 471 ASP A O 1
ATOM 3787 N N . ARG A 1 472 ? -10.766 -26.797 -24.797 1 96.62 472 ARG A N 1
ATOM 3788 C CA . ARG A 1 472 ? -10.227 -26 -25.891 1 96.62 472 ARG A CA 1
ATOM 3789 C C . ARG A 1 472 ? -9.25 -26.812 -26.734 1 96.62 472 ARG A C 1
ATOM 3791 O O . ARG A 1 472 ? -8.938 -26.438 -27.859 1 96.62 472 ARG A O 1
ATOM 3798 N N . PHE A 1 473 ? -8.781 -27.906 -26.25 1 97.19 473 PHE A N 1
ATOM 3799 C CA . PHE A 1 473 ? -7.809 -28.719 -26.953 1 97.19 473 PHE A CA 1
ATOM 3800 C C . PHE A 1 473 ? -8.484 -29.922 -27.625 1 97.19 473 PHE A C 1
ATOM 3802 O O . PHE A 1 473 ? -7.812 -30.781 -28.188 1 97.19 473 PHE A O 1
ATOM 3809 N N . GLY A 1 474 ? -9.758 -30.016 -27.422 1 96.5 474 GLY A N 1
ATOM 3810 C CA . GLY A 1 474 ? -10.531 -31.062 -28.078 1 96.5 474 GLY A CA 1
ATOM 3811 C C . GLY A 1 474 ? -10.719 -32.281 -27.219 1 96.5 474 GLY A C 1
ATOM 3812 O O . GLY A 1 474 ? -11.305 -33.281 -27.656 1 96.5 474 GLY A O 1
ATOM 3813 N N . ARG A 1 475 ? -10.32 -32.281 -25.969 1 96.19 475 ARG A N 1
ATOM 3814 C CA . ARG A 1 475 ? -10.469 -33.438 -25.078 1 96.19 475 ARG A CA 1
ATOM 3815 C C . ARG A 1 475 ? -11.898 -33.531 -24.562 1 96.19 475 ARG A C 1
ATOM 3817 O O . ARG A 1 475 ? -12.516 -32.531 -24.219 1 96.19 475 ARG A O 1
ATOM 3824 N N . LEU A 1 476 ? -12.305 -34.719 -24.484 1 96.25 476 LEU A N 1
ATOM 3825 C CA . LEU A 1 476 ? -13.719 -34.969 -24.219 1 96.25 476 LEU A CA 1
ATOM 3826 C C . LEU A 1 476 ? -13.914 -35.531 -22.812 1 96.25 476 LEU A C 1
ATOM 3828 O O . LEU A 1 476 ? -13.156 -36.406 -22.391 1 96.25 476 LEU A O 1
ATOM 3832 N N . SER A 1 477 ? -14.867 -35.031 -22.047 1 96.69 477 SER A N 1
ATOM 3833 C CA . SER A 1 477 ? -15.43 -35.594 -20.828 1 96.69 477 SER A CA 1
ATOM 3834 C C . SER A 1 477 ? -16.922 -35.875 -20.984 1 96.69 477 SER A C 1
ATOM 3836 O O . SER A 1 477 ? -17.656 -35.031 -21.5 1 96.69 477 SER A O 1
ATOM 3838 N N . VAL A 1 478 ? -17.344 -37.062 -20.484 1 97.06 478 VAL A N 1
ATOM 3839 C CA . VAL A 1 478 ? -18.703 -37.438 -20.781 1 97.06 478 VAL A CA 1
ATOM 3840 C C . VAL A 1 478 ? -19.391 -37.938 -19.516 1 97.06 478 VAL A C 1
ATOM 3842 O O . VAL A 1 478 ? -18.766 -38.594 -18.672 1 97.06 478 VAL A O 1
ATOM 3845 N N . TRP A 1 479 ? -20.656 -37.594 -19.391 1 97.25 479 TRP A N 1
ATOM 3846 C CA . TRP A 1 479 ? -21.531 -38.094 -18.344 1 97.25 479 TRP A CA 1
ATOM 3847 C C . TRP A 1 479 ? -22.875 -38.531 -18.922 1 97.25 479 TRP A C 1
ATOM 3849 O O . TRP A 1 479 ? -23.406 -37.906 -19.828 1 97.25 479 TRP A O 1
ATOM 3859 N N . GLU A 1 480 ? -23.422 -39.625 -18.391 1 96.06 480 GLU A N 1
ATOM 3860 C CA . GLU A 1 480 ? -24.734 -40.094 -18.797 1 96.06 480 GLU A CA 1
ATOM 3861 C C . GLU A 1 480 ? -25.609 -40.438 -17.578 1 96.06 480 GLU A C 1
ATOM 3863 O O . GLU A 1 480 ? -25.109 -40.969 -16.578 1 96.06 480 GLU A O 1
ATOM 3868 N N . SER A 1 481 ? -26.828 -40.094 -17.766 1 93.69 481 SER A N 1
ATOM 3869 C CA . SER A 1 481 ? -27.75 -40.406 -16.688 1 93.69 481 SER A CA 1
ATOM 3870 C C . SER A 1 481 ? -27.766 -41.906 -16.422 1 93.69 481 SER A C 1
ATOM 3872 O O . SER A 1 481 ? -27.828 -42.719 -17.359 1 93.69 481 SER A O 1
ATOM 3874 N N . GLY A 1 482 ? -27.703 -42.281 -15.141 1 87.56 482 GLY A N 1
ATOM 3875 C CA . GLY A 1 482 ? -27.734 -43.688 -14.758 1 87.56 482 GLY A CA 1
ATOM 3876 C C . GLY A 1 482 ? -26.359 -44.344 -14.758 1 87.56 482 GLY A C 1
ATOM 3877 O O . GLY A 1 482 ? -26.031 -45.125 -13.852 1 87.56 482 GLY A O 1
ATOM 3878 N N . THR A 1 483 ? -25.469 -44.031 -15.758 1 88.12 483 THR A N 1
ATOM 3879 C CA . THR A 1 483 ? -24.172 -44.688 -15.93 1 88.12 483 THR A CA 1
ATOM 3880 C C . THR A 1 483 ? -23.078 -43.875 -15.258 1 88.12 483 THR A C 1
ATOM 3882 O O . THR A 1 483 ? -22.062 -44.406 -14.805 1 88.12 483 THR A O 1
ATOM 3885 N N . GLY A 1 484 ? -23.312 -42.562 -15.25 1 92.94 484 GLY A N 1
ATOM 3886 C CA . GLY A 1 484 ? -22.312 -41.719 -14.648 1 92.94 484 GLY A CA 1
ATOM 3887 C C . GLY A 1 484 ? -21.25 -41.25 -15.633 1 92.94 484 GLY A C 1
ATOM 3888 O O . GLY A 1 484 ? -21.562 -40.875 -16.75 1 92.94 484 GLY A O 1
ATOM 3889 N N . TYR A 1 485 ? -20.047 -41.156 -15.125 1 92.19 485 TYR A N 1
ATOM 3890 C CA . TYR A 1 485 ? -18.969 -40.594 -15.922 1 92.19 485 TYR A CA 1
ATOM 3891 C C . TYR A 1 485 ? -18.203 -41.688 -16.672 1 92.19 485 TYR A C 1
ATOM 3893 O O . TYR A 1 485 ? -18.016 -42.781 -16.141 1 92.19 485 TYR A O 1
ATOM 3901 N N . SER A 1 486 ? -17.828 -41.438 -17.891 1 85.06 486 SER A N 1
ATOM 3902 C CA . SER A 1 486 ? -17.078 -42.406 -18.656 1 85.06 486 SER A CA 1
ATOM 3903 C C . SER A 1 486 ? -15.852 -41.781 -19.312 1 85.06 486 SER A C 1
ATOM 3905 O O . SER A 1 486 ? -15.805 -40.562 -19.5 1 85.06 486 SER A O 1
ATOM 3907 N N . THR A 1 487 ? -14.773 -42.531 -19.469 1 73.44 487 THR A N 1
ATOM 3908 C CA . THR A 1 487 ? -13.57 -42.125 -20.188 1 73.44 487 THR A CA 1
ATOM 3909 C C . THR A 1 487 ? -13.74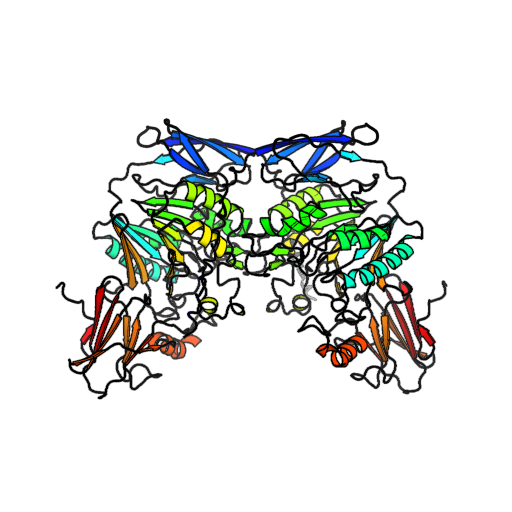2 -42.344 -21.688 1 73.44 487 THR A C 1
ATOM 3911 O O . THR A 1 487 ? -14.031 -43.469 -22.125 1 73.44 487 THR A O 1
ATOM 3914 N N . PRO A 1 488 ? -13.852 -41.125 -22.469 1 63.75 488 PRO A N 1
ATOM 3915 C CA . PRO A 1 488 ? -14.039 -41.344 -23.906 1 63.75 488 PRO A CA 1
ATOM 3916 C C . PRO A 1 488 ? -12.992 -42.281 -24.5 1 63.75 488 PRO A C 1
ATOM 3918 O O . PRO A 1 488 ? -11.828 -42.25 -24.078 1 63.75 488 PRO A O 1
ATOM 3921 N N . LYS A 1 489 ? -13.297 -43.406 -25.109 1 51.53 489 LYS A N 1
ATOM 3922 C CA . LYS A 1 489 ? -12.398 -44.312 -25.828 1 51.53 489 LYS A CA 1
ATOM 3923 C C . LYS A 1 489 ? -11.648 -43.562 -26.922 1 51.53 489 LYS A C 1
ATOM 3925 O O . LYS A 1 489 ? -12.164 -42.594 -27.484 1 51.53 489 LYS A O 1
ATOM 3930 N N . LYS A 1 490 ? -10.172 -43.5 -26.891 1 49.94 490 LYS A N 1
ATOM 3931 C CA . LYS A 1 490 ? -9.383 -43.062 -28.031 1 49.94 490 LYS A CA 1
ATOM 3932 C C . LYS A 1 490 ? -10.078 -43.438 -29.344 1 49.94 490 LYS A C 1
ATOM 3934 O O . LYS A 1 490 ? -10.5 -44.562 -29.531 1 49.94 490 LYS A O 1
ATOM 3939 N N . PRO A 1 491 ? -10.414 -42.188 -30.141 1 40.66 491 PRO A N 1
ATOM 3940 C CA . PRO A 1 491 ? -10.82 -42.75 -31.438 1 40.66 491 PRO A CA 1
ATOM 3941 C C . PRO A 1 491 ? -9.789 -43.719 -32 1 40.66 491 PRO A C 1
ATOM 3943 O O . PRO A 1 491 ? -8.594 -43.562 -31.734 1 40.66 491 PRO A O 1
ATOM 3946 N N . MET B 1 1 ? -23.5 12.281 -61.594 1 22.33 1 MET B N 1
ATOM 3947 C CA . MET B 1 1 ? -22.672 11.172 -61.125 1 22.33 1 MET B CA 1
ATOM 3948 C C . MET B 1 1 ? -21.453 11.672 -60.375 1 22.33 1 MET B C 1
ATOM 3950 O O . MET B 1 1 ? -20.328 11.336 -60.719 1 22.33 1 MET B O 1
ATOM 3954 N N . LYS B 1 2 ? -21.594 12.812 -59.625 1 25.67 2 LYS B N 1
ATOM 3955 C CA . LYS B 1 2 ? -20.5 13.5 -58.938 1 25.67 2 LYS B CA 1
ATOM 3956 C C . LYS B 1 2 ? -19.844 12.594 -57.906 1 25.67 2 LYS B C 1
ATOM 3958 O O . LYS B 1 2 ? -20.531 12.055 -57.031 1 25.67 2 LYS B O 1
ATOM 3963 N N . THR B 1 3 ? -18.703 12.008 -58.25 1 25.98 3 THR B N 1
ATOM 3964 C CA . THR B 1 3 ? -17.844 11.031 -57.562 1 25.98 3 THR B CA 1
ATOM 3965 C C . THR B 1 3 ? -17.266 11.617 -56.281 1 25.98 3 THR B C 1
ATOM 3967 O O . THR B 1 3 ? -16.562 12.625 -56.312 1 25.98 3 THR B O 1
ATOM 3970 N N . SER B 1 4 ? -18.031 11.648 -55.25 1 26.97 4 SER B N 1
ATOM 3971 C CA . SER B 1 4 ? -17.625 12.109 -53.906 1 26.97 4 S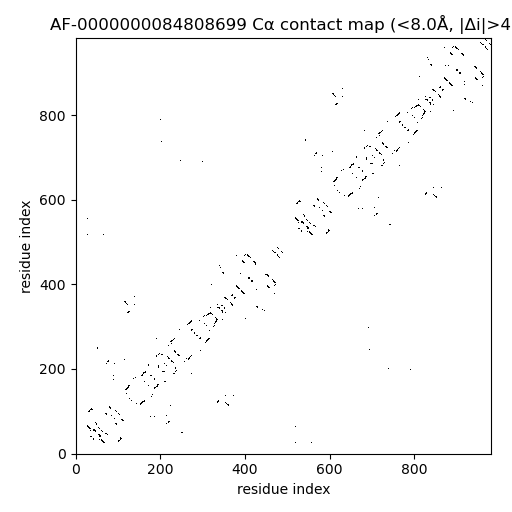ER B CA 1
ATOM 3972 C C . SER B 1 4 ? -16.406 11.344 -53.406 1 26.97 4 SER B C 1
ATOM 3974 O O . SER B 1 4 ? -16.438 10.117 -53.312 1 26.97 4 SER B O 1
ATOM 3976 N N . ALA B 1 5 ? -15.18 11.922 -53.656 1 28.08 5 ALA B N 1
ATOM 3977 C CA . ALA B 1 5 ? -13.867 11.445 -53.219 1 28.08 5 ALA B CA 1
ATOM 3978 C C . ALA B 1 5 ? -13.805 11.352 -51.719 1 28.08 5 ALA B C 1
ATOM 3980 O O . ALA B 1 5 ? -14.023 12.336 -51 1 28.08 5 ALA B O 1
ATOM 3981 N N . PHE B 1 6 ? -14.156 10.211 -51.094 1 27.44 6 PHE B N 1
ATOM 3982 C CA . PHE B 1 6 ? -14.031 9.852 -49.688 1 27.44 6 PHE B CA 1
ATOM 3983 C C . PHE B 1 6 ? -12.57 9.875 -49.25 1 27.44 6 PHE B C 1
ATOM 3985 O O . PHE B 1 6 ? -11.742 9.148 -49.812 1 27.44 6 PHE B O 1
ATOM 3992 N N . ILE B 1 7 ? -12.031 11.07 -48.969 1 28.45 7 ILE B N 1
ATOM 3993 C CA . ILE B 1 7 ? -10.664 11.148 -48.469 1 28.45 7 ILE B CA 1
ATOM 3994 C C . ILE B 1 7 ? -10.547 10.383 -47.156 1 28.45 7 ILE B C 1
ATOM 3996 O O . ILE B 1 7 ? -11.25 10.68 -46.188 1 28.45 7 ILE B O 1
ATOM 4000 N N . LEU B 1 8 ? -10.141 9.133 -47.219 1 26.42 8 LEU B N 1
ATOM 4001 C CA . LEU B 1 8 ? -9.766 8.273 -46.094 1 26.42 8 LEU B CA 1
ATOM 4002 C C . LEU B 1 8 ? -8.625 8.898 -45.281 1 26.42 8 LEU B C 1
ATOM 4004 O O . LEU B 1 8 ? -7.531 9.109 -45.812 1 26.42 8 LEU B O 1
ATOM 4008 N N . PHE B 1 9 ? -8.977 9.75 -44.344 1 28.36 9 PHE B N 1
ATOM 4009 C CA . PHE B 1 9 ? -7.965 10.211 -43.406 1 28.36 9 PHE B CA 1
ATOM 4010 C C . PHE B 1 9 ? -7.367 9.031 -42.656 1 28.36 9 PHE B C 1
ATOM 4012 O O . PHE B 1 9 ? -8.078 8.336 -41.906 1 28.36 9 PHE B O 1
ATOM 4019 N N . ALA B 1 10 ? -6.312 8.422 -43.156 1 28.73 10 ALA B N 1
ATOM 4020 C CA . ALA B 1 10 ? -5.484 7.465 -42.438 1 28.73 10 ALA B CA 1
ATOM 4021 C C . ALA B 1 10 ? -4.91 8.086 -41.188 1 28.73 10 ALA B C 1
ATOM 4023 O O . ALA B 1 10 ? -4.133 9.047 -41.25 1 28.73 10 ALA B O 1
ATOM 4024 N N . ALA B 1 11 ? -5.652 8.109 -40.094 1 27.83 11 ALA B N 1
ATOM 4025 C CA . ALA B 1 11 ? -5.09 8.445 -38.781 1 27.83 11 ALA B CA 1
ATOM 4026 C C . ALA B 1 11 ? -3.85 7.609 -38.5 1 27.83 11 ALA B C 1
ATOM 4028 O O . ALA B 1 11 ? -3.928 6.383 -38.406 1 27.83 11 ALA B O 1
ATOM 4029 N N . LEU B 1 12 ? -2.707 8.094 -38.906 1 29.48 12 LEU B N 1
ATOM 4030 C CA . LEU B 1 12 ? -1.438 7.543 -38.438 1 29.48 12 LEU B CA 1
ATOM 4031 C C . LEU B 1 12 ? -1.4 7.492 -36.906 1 29.48 12 LEU B C 1
ATOM 4033 O O . LEU B 1 12 ? -1.392 8.539 -36.25 1 29.48 12 LEU B O 1
ATOM 4037 N N . LEU B 1 13 ? -2.035 6.512 -36.375 1 26.98 13 LEU B N 1
ATOM 4038 C CA . LEU B 1 13 ? -1.742 6.199 -34.969 1 26.98 13 LEU B CA 1
ATOM 4039 C C . LEU B 1 13 ? -0.244 6.012 -34.75 1 26.98 13 LEU B C 1
ATOM 4041 O O . LEU B 1 13 ? 0.352 5.074 -35.281 1 26.98 13 LEU B O 1
ATOM 4045 N N . ALA B 1 14 ? 0.455 7.113 -34.594 1 26.53 14 ALA B N 1
ATOM 4046 C CA . ALA B 1 14 ? 1.834 6.992 -34.125 1 26.53 14 ALA B CA 1
ATOM 4047 C C . ALA B 1 14 ? 1.914 6.133 -32.875 1 26.53 14 ALA B C 1
ATOM 4049 O O . ALA B 1 14 ? 1.318 6.465 -31.859 1 26.53 14 ALA B O 1
ATOM 4050 N N . ALA B 1 15 ? 2.207 4.867 -33.062 1 28.66 15 ALA B N 1
ATOM 4051 C CA . ALA B 1 15 ? 2.703 4.004 -31.984 1 28.66 15 ALA B CA 1
ATOM 4052 C C . ALA B 1 15 ? 3.832 4.684 -31.219 1 28.66 15 ALA B C 1
ATOM 4054 O O . ALA B 1 15 ? 4.926 4.883 -31.75 1 28.66 15 ALA B O 1
ATOM 4055 N N . SER B 1 16 ? 3.449 5.652 -30.406 1 28.06 16 SER B N 1
ATOM 4056 C CA . SER B 1 16 ? 4.5 6.047 -29.469 1 28.06 16 SER B CA 1
ATOM 4057 C C . SER B 1 16 ? 5.18 4.828 -28.859 1 28.06 16 SER B C 1
ATOM 4059 O O . SER B 1 16 ? 4.531 4.012 -28.203 1 28.06 16 SER B O 1
ATOM 4061 N N . SER B 1 17 ? 6.16 4.355 -29.516 1 28.06 17 SER B N 1
ATOM 4062 C CA . SER B 1 17 ? 7.09 3.414 -28.906 1 28.06 17 SER B CA 1
ATOM 4063 C C . SER B 1 17 ? 7.516 3.885 -27.516 1 28.06 17 SER B C 1
ATOM 4065 O O . SER B 1 17 ? 8.219 4.883 -27.375 1 28.06 17 SER B O 1
ATOM 4067 N N . LEU B 1 18 ? 6.664 3.777 -26.594 1 30.33 18 LEU B N 1
ATOM 4068 C CA . LEU B 1 18 ? 7.242 3.834 -25.266 1 30.33 18 LEU B CA 1
ATOM 4069 C C . LEU B 1 18 ? 8.508 2.994 -25.172 1 30.33 18 LEU B C 1
ATOM 4071 O O . LEU B 1 18 ? 8.445 1.762 -25.172 1 30.33 18 LEU B O 1
ATOM 4075 N N . SER B 1 19 ? 9.539 3.477 -25.844 1 28.92 19 SER B N 1
ATOM 4076 C CA . SER B 1 19 ? 10.859 2.926 -25.578 1 28.92 19 SER B CA 1
ATOM 4077 C C . SER B 1 19 ? 11.039 2.602 -24.094 1 28.92 19 SER B C 1
ATOM 4079 O O . SER B 1 19 ? 10.883 3.475 -23.234 1 28.92 19 SER B O 1
ATOM 4081 N N . VAL B 1 20 ? 10.719 1.457 -23.797 1 34.81 20 VAL B N 1
ATOM 4082 C CA . VAL B 1 20 ? 11.234 0.949 -22.531 1 34.81 20 VAL B CA 1
ATOM 4083 C C . VAL B 1 20 ? 12.734 1.208 -22.438 1 34.81 20 VAL B C 1
ATOM 4085 O O . VAL B 1 20 ? 13.531 0.51 -23.062 1 34.81 20 VAL B O 1
ATOM 4088 N N . THR B 1 21 ? 13.18 2.398 -22.578 1 35.69 21 THR B N 1
ATOM 4089 C CA . THR B 1 21 ? 14.57 2.65 -22.234 1 35.69 21 THR B CA 1
ATOM 4090 C C . THR B 1 21 ? 14.945 1.941 -20.922 1 35.69 21 THR B C 1
ATOM 4092 O O . THR B 1 21 ? 14.336 2.188 -19.891 1 35.69 21 THR B O 1
ATOM 4095 N N . GLY B 1 22 ? 15.383 0.763 -21.062 1 39.88 22 GLY B N 1
ATOM 4096 C CA . GLY B 1 22 ? 15.961 0.024 -19.969 1 39.88 22 GLY B CA 1
ATOM 4097 C C . GLY B 1 22 ? 16.797 0.894 -19.031 1 39.88 22 GLY B C 1
ATOM 4098 O O . GLY B 1 22 ? 17.797 1.48 -19.453 1 39.88 22 GLY B O 1
ATOM 4099 N N . ARG B 1 23 ? 16.281 1.41 -18.141 1 49.12 23 ARG B N 1
ATOM 4100 C CA . ARG B 1 23 ? 17.125 2.074 -17.156 1 49.12 23 ARG B CA 1
ATOM 4101 C C . ARG B 1 23 ? 18.328 1.198 -16.781 1 49.12 23 ARG B C 1
ATOM 4103 O O . ARG B 1 23 ? 18.188 -0.013 -16.609 1 49.12 23 ARG B O 1
ATOM 4110 N N . ALA B 1 24 ? 19.562 1.836 -16.891 1 55.19 24 ALA B N 1
ATOM 4111 C CA . ALA B 1 24 ? 20.828 1.206 -16.484 1 55.19 24 ALA B CA 1
ATOM 4112 C C . ALA B 1 24 ? 20.703 0.582 -15.102 1 55.19 24 ALA B C 1
ATOM 4114 O O . ALA B 1 24 ? 19.938 1.064 -14.266 1 55.19 24 ALA B O 1
ATOM 4115 N N . ALA B 1 25 ? 21.234 -0.583 -14.852 1 64.19 25 ALA B N 1
ATOM 4116 C CA . ALA B 1 25 ? 21.328 -1.244 -13.547 1 64.19 25 ALA B CA 1
ATOM 4117 C C . ALA B 1 25 ? 21.797 -0.269 -12.469 1 64.19 25 ALA B C 1
ATOM 4119 O O . ALA B 1 25 ? 22.641 0.594 -12.719 1 64.19 25 ALA B O 1
ATOM 4120 N N . THR B 1 26 ? 21.094 -0.268 -11.359 1 75.12 26 THR B N 1
ATOM 4121 C CA . THR B 1 26 ? 21.484 0.548 -10.219 1 75.12 26 THR B CA 1
ATOM 4122 C C . THR B 1 26 ? 22.938 0.284 -9.844 1 75.12 26 THR B C 1
ATOM 4124 O O . THR B 1 26 ? 23.375 -0.87 -9.766 1 75.12 26 THR B O 1
ATOM 4127 N N . ARG B 1 27 ? 23.75 1.372 -9.852 1 76.69 27 ARG B N 1
ATOM 4128 C CA . ARG B 1 27 ? 25.156 1.291 -9.469 1 76.69 27 ARG B CA 1
ATOM 4129 C C . ARG B 1 27 ? 25.422 2.133 -8.227 1 76.69 27 ARG B C 1
ATOM 4131 O O . ARG B 1 27 ? 24.75 3.137 -7.984 1 76.69 27 ARG B O 1
ATOM 4138 N N . THR B 1 28 ? 26.328 1.702 -7.512 1 81.25 28 THR B N 1
ATOM 4139 C CA . THR B 1 28 ? 26.781 2.467 -6.352 1 81.25 28 THR B CA 1
ATOM 4140 C C . THR B 1 28 ? 27.562 3.697 -6.785 1 81.25 28 THR B C 1
ATOM 4142 O O . THR B 1 28 ? 28.344 3.637 -7.742 1 81.25 28 THR B O 1
ATOM 4145 N N . ILE B 1 29 ? 27.375 4.75 -6.086 1 85.12 29 ILE B N 1
ATOM 4146 C CA . ILE B 1 29 ? 28.141 5.965 -6.297 1 85.12 29 ILE B CA 1
ATOM 4147 C C . ILE B 1 29 ? 28.516 6.582 -4.949 1 85.12 29 ILE B C 1
ATOM 4149 O O . ILE B 1 29 ? 27.938 6.223 -3.918 1 85.12 29 ILE B O 1
ATOM 4153 N N . ASP B 1 30 ? 29.547 7.398 -5.012 1 90.06 30 ASP B N 1
ATOM 4154 C CA . ASP B 1 30 ? 29.938 8.18 -3.842 1 90.06 30 ASP B CA 1
ATOM 4155 C C . ASP B 1 30 ? 29.734 9.672 -4.082 1 90.06 30 ASP B C 1
ATOM 4157 O O . ASP B 1 30 ? 30.391 10.258 -4.949 1 90.06 30 ASP B O 1
ATOM 4161 N N . LEU B 1 31 ? 28.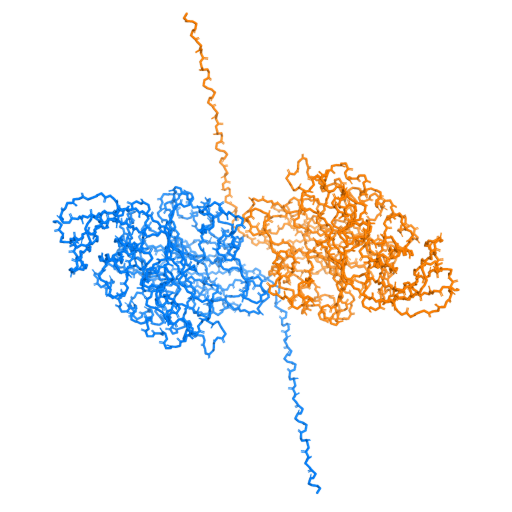891 10.234 -3.344 1 95.94 31 LEU B N 1
ATOM 4162 C CA . LEU B 1 31 ? 28.688 11.68 -3.402 1 95.94 31 LEU B CA 1
ATOM 4163 C C . LEU B 1 31 ? 29.547 12.391 -2.352 1 95.94 31 LEU B C 1
ATOM 4165 O O . LEU B 1 31 ? 29.906 11.789 -1.338 1 95.94 31 LEU B O 1
ATOM 4169 N N . CYS B 1 32 ? 29.906 13.562 -2.66 1 97.88 32 CYS B N 1
ATOM 4170 C CA . CYS B 1 32 ? 30.719 14.328 -1.712 1 97.88 32 CYS B CA 1
ATOM 4171 C C . CYS B 1 32 ? 30.453 15.82 -1.834 1 97.88 32 CYS B C 1
ATOM 4173 O O . CYS B 1 32 ? 29.734 16.25 -2.738 1 97.88 32 CYS B O 1
ATOM 4175 N N . GLY B 1 33 ? 30.938 16.578 -0.938 1 98.5 33 GLY B N 1
ATOM 4176 C CA . GLY B 1 33 ? 30.828 18.031 -0.955 1 98.5 33 GLY B CA 1
ATOM 4177 C C . GLY B 1 33 ? 31.219 18.672 0.359 1 98.5 33 GLY B C 1
ATOM 4178 O O . GLY B 1 33 ? 31.875 18.047 1.195 1 98.5 33 GLY B O 1
ATOM 4179 N N . ARG B 1 34 ? 30.969 19.922 0.397 1 98.5 34 ARG B N 1
ATOM 4180 C CA . ARG B 1 34 ? 31.266 20.703 1.587 1 98.5 34 ARG B CA 1
ATOM 4181 C C . ARG B 1 34 ? 30.078 21.578 1.972 1 98.5 34 ARG B C 1
ATOM 4183 O O . ARG B 1 34 ? 29.359 22.094 1.102 1 98.5 34 ARG B O 1
ATOM 4190 N N . VAL B 1 35 ? 29.844 21.688 3.236 1 98.81 35 VAL B N 1
ATOM 4191 C CA . VAL B 1 35 ? 28.891 22.656 3.783 1 98.81 35 VAL B CA 1
ATOM 4192 C C . VAL B 1 35 ? 29.656 23.797 4.469 1 98.81 35 VAL B C 1
ATOM 4194 O O . VAL B 1 35 ? 30.453 23.547 5.379 1 98.81 35 VAL B O 1
ATOM 4197 N N . THR B 1 36 ? 29.438 24.953 4.008 1 98.5 36 THR B N 1
ATOM 4198 C CA . THR B 1 36 ? 30.203 26.078 4.52 1 98.5 36 THR B CA 1
ATOM 4199 C C . THR B 1 36 ? 29.281 27.219 4.961 1 98.5 36 THR B C 1
ATOM 4201 O O . THR B 1 36 ? 28.109 27.25 4.586 1 98.5 36 THR B O 1
ATOM 4204 N N . ALA B 1 37 ? 29.688 28.062 5.828 1 97.62 37 ALA B N 1
ATOM 4205 C CA . ALA B 1 37 ? 29.125 29.359 6.199 1 97.62 37 ALA B CA 1
ATOM 4206 C C . ALA B 1 37 ? 30.203 30.438 6.23 1 97.62 37 ALA B C 1
ATOM 4208 O O . ALA B 1 37 ? 31.188 30.328 6.969 1 97.62 37 ALA B O 1
ATOM 4209 N N . SER B 1 38 ? 30.031 31.453 5.426 1 94.38 38 SER B N 1
ATOM 4210 C CA . SER B 1 38 ? 31.016 32.5 5.301 1 94.38 38 SER B CA 1
ATOM 4211 C C . SER B 1 38 ? 32.406 31.953 4.957 1 94.38 38 SER B C 1
ATOM 4213 O O . SER B 1 38 ? 33.406 32.312 5.578 1 94.38 38 SER B O 1
ATOM 4215 N N . GLY B 1 39 ? 32.406 30.938 4.18 1 93.56 39 GLY B N 1
ATOM 4216 C CA . GLY B 1 39 ? 33.656 30.375 3.658 1 93.56 39 GLY B CA 1
ATOM 4217 C C . GLY B 1 39 ? 34.25 29.344 4.586 1 93.56 39 GLY B C 1
ATOM 4218 O O . GLY B 1 39 ? 35.25 28.688 4.227 1 93.56 39 GLY B O 1
ATOM 4219 N N . ARG B 1 40 ? 33.75 29.203 5.734 1 96.94 40 ARG B N 1
ATOM 4220 C CA . ARG B 1 40 ? 34.281 28.25 6.695 1 96.94 40 ARG B CA 1
ATOM 4221 C C . ARG B 1 40 ? 33.438 27 6.766 1 96.94 40 ARG B C 1
ATOM 4223 O O . ARG B 1 40 ? 32.188 27.078 6.699 1 96.94 40 ARG B O 1
ATOM 4230 N N . GLY B 1 41 ? 34.062 25.906 7.051 1 98 41 GLY B N 1
ATOM 4231 C CA . GLY B 1 41 ? 33.344 24.656 7.148 1 98 41 GLY B CA 1
ATOM 4232 C C . GLY B 1 41 ? 32.438 24.578 8.367 1 98 41 GLY B C 1
ATOM 4233 O O . GLY B 1 41 ? 32.812 25.031 9.453 1 98 41 GLY B O 1
ATOM 4234 N N . VAL B 1 42 ? 31.281 24.109 8.156 1 98.25 42 VAL B N 1
ATOM 4235 C CA . VAL B 1 42 ? 30.359 23.891 9.266 1 98.25 42 VAL B CA 1
ATOM 4236 C C . VAL B 1 42 ? 30.406 22.422 9.688 1 98.25 42 VAL B C 1
ATOM 4238 O O . VAL B 1 42 ? 30.078 21.531 8.898 1 98.25 42 VAL B O 1
ATOM 4241 N N . THR B 1 43 ? 30.797 22.125 10.945 1 97.81 43 THR B N 1
ATOM 4242 C CA . THR B 1 43 ? 30.969 20.781 11.461 1 97.81 43 THR B CA 1
ATOM 4243 C C . THR B 1 43 ? 29.641 20.203 11.93 1 97.81 43 THR B C 1
ATOM 4245 O O . THR B 1 43 ? 28.812 20.922 12.5 1 97.81 43 THR B O 1
ATOM 4248 N N . GLY B 1 44 ? 29.359 18.969 11.578 1 97.69 44 GLY B N 1
ATOM 4249 C CA . GLY B 1 44 ? 28.297 18.203 12.211 1 97.69 44 GLY B CA 1
ATOM 4250 C C . GLY B 1 44 ? 26.969 18.344 11.508 1 97.69 44 GLY B C 1
ATOM 4251 O O . GLY B 1 44 ? 25.922 17.953 12.055 1 97.69 44 GLY B O 1
ATOM 4252 N N . VAL B 1 45 ? 26.969 18.969 10.344 1 98.44 45 VAL B N 1
ATOM 4253 C CA . VAL B 1 45 ? 25.719 19.094 9.594 1 98.44 45 VAL B CA 1
ATOM 4254 C C . VAL B 1 45 ? 25.344 17.75 8.977 1 98.44 45 VAL B C 1
ATOM 4256 O O . VAL B 1 45 ? 26.172 17.109 8.336 1 98.44 45 VAL B O 1
ATOM 4259 N N . CYS B 1 46 ? 24.094 17.297 9.188 1 98.5 46 CYS B N 1
ATOM 4260 C CA . CYS B 1 46 ? 23.609 16.062 8.586 1 98.5 46 CYS B CA 1
ATOM 4261 C C . CYS B 1 46 ? 23.312 16.266 7.102 1 98.5 46 CYS B C 1
ATOM 4263 O O . CYS B 1 46 ? 22.625 17.203 6.719 1 98.5 46 CYS B O 1
ATOM 4265 N N . VAL B 1 47 ? 23.891 15.422 6.254 1 98.56 47 VAL B N 1
ATOM 4266 C CA . VAL B 1 47 ? 23.672 15.383 4.809 1 98.56 47 VAL B CA 1
ATOM 4267 C C . VAL B 1 47 ? 23.141 14.016 4.398 1 98.56 47 VAL B C 1
ATOM 4269 O O . VAL B 1 47 ? 23.594 12.992 4.922 1 98.56 47 VAL B O 1
ATOM 4272 N N . THR B 1 48 ? 22.172 13.969 3.498 1 98.06 48 THR B N 1
ATOM 4273 C CA . THR B 1 48 ? 21.531 12.695 3.186 1 98.06 48 THR B CA 1
ATOM 4274 C C . THR B 1 48 ? 21.109 12.656 1.722 1 98.06 48 THR B C 1
ATOM 4276 O O . THR B 1 48 ? 21.047 13.688 1.056 1 98.06 48 THR B O 1
ATOM 4279 N N . ASP B 1 49 ? 20.969 11.477 1.189 1 96.69 49 ASP B N 1
ATOM 4280 C CA . ASP B 1 49 ? 20.359 11.242 -0.112 1 96.69 49 ASP B CA 1
ATOM 4281 C C . ASP B 1 49 ? 18.984 10.594 0.041 1 96.69 49 ASP B C 1
ATOM 4283 O O . ASP B 1 49 ? 18.438 10.062 -0.923 1 96.69 49 ASP B O 1
ATOM 4287 N N . GLY B 1 50 ? 18.406 10.57 1.25 1 96.25 50 GLY B N 1
ATOM 4288 C CA . GLY B 1 50 ? 17.125 9.945 1.533 1 96.25 50 GLY B CA 1
ATOM 4289 C C . GLY B 1 50 ? 17.25 8.531 2.062 1 96.25 50 GLY B C 1
ATOM 4290 O O . GLY B 1 50 ? 16.281 7.941 2.537 1 96.25 50 GLY B O 1
ATOM 4291 N N . ARG B 1 51 ? 18.453 7.957 2.008 1 93.81 51 ARG B N 1
ATOM 4292 C CA . ARG B 1 51 ? 18.688 6.602 2.482 1 93.81 51 ARG B CA 1
ATOM 4293 C C . ARG B 1 51 ? 19.688 6.594 3.643 1 93.81 51 ARG B C 1
ATOM 4295 O O . ARG B 1 51 ? 19.453 5.918 4.652 1 93.81 51 ARG B O 1
ATOM 4302 N N . THR B 1 52 ? 20.75 7.336 3.467 1 93.06 52 THR B N 1
ATOM 4303 C CA . THR B 1 52 ? 21.844 7.395 4.441 1 93.06 52 THR B CA 1
ATOM 4304 C C . THR B 1 52 ? 22.062 8.828 4.918 1 93.06 52 THR B C 1
ATOM 4306 O O . THR B 1 52 ? 22 9.766 4.125 1 93.06 52 THR B O 1
ATOM 4309 N N . ILE B 1 53 ? 22.266 8.969 6.172 1 96.88 53 ILE B N 1
ATOM 4310 C CA . ILE B 1 53 ? 22.625 10.273 6.727 1 96.88 53 ILE B CA 1
ATOM 4311 C C . ILE B 1 53 ? 24.078 10.258 7.188 1 96.88 53 ILE B C 1
ATOM 4313 O O . ILE B 1 53 ? 24.516 9.336 7.883 1 96.88 53 ILE B O 1
ATOM 4317 N N . VAL B 1 54 ? 24.875 11.164 6.73 1 96.88 54 VAL B N 1
ATOM 4318 C CA . VAL B 1 54 ? 26.234 11.359 7.191 1 96.88 54 VAL B CA 1
ATOM 4319 C C . VAL B 1 54 ? 26.391 12.766 7.773 1 96.88 54 VAL B C 1
ATOM 4321 O O . VAL B 1 54 ? 25.516 13.617 7.598 1 96.88 54 VAL B O 1
ATOM 4324 N N . ARG B 1 55 ? 27.484 13.039 8.492 1 98.06 55 ARG B N 1
ATOM 4325 C CA . ARG B 1 55 ? 27.75 14.344 9.094 1 98.06 55 ARG B CA 1
ATOM 4326 C C . ARG B 1 55 ? 29.016 14.961 8.523 1 98.06 55 ARG B C 1
ATOM 4328 O O . ARG B 1 55 ? 29.984 14.242 8.227 1 98.06 55 ARG B O 1
ATOM 4335 N N . THR B 1 56 ? 29.016 16.234 8.406 1 98.56 56 THR B N 1
ATOM 4336 C CA . THR B 1 56 ? 30.219 16.922 7.941 1 98.56 56 THR B CA 1
ATOM 4337 C C . THR B 1 56 ? 31.312 16.875 9 1 98.56 56 THR B C 1
ATOM 4339 O O . THR B 1 56 ? 31.031 16.859 10.203 1 98.56 56 THR B O 1
ATOM 4342 N N . ASP B 1 57 ? 32.562 16.875 8.555 1 98.38 57 ASP B N 1
ATOM 4343 C CA . ASP B 1 57 ? 33.688 16.906 9.461 1 98.38 57 ASP B CA 1
ATOM 4344 C C . ASP B 1 57 ? 34.031 18.344 9.859 1 98.38 57 ASP B C 1
ATOM 4346 O O . ASP B 1 57 ? 33.25 19.266 9.641 1 98.38 57 ASP B O 1
ATOM 4350 N N . ALA B 1 58 ? 35.156 18.547 10.477 1 97.69 58 ALA B N 1
ATOM 4351 C CA . ALA B 1 58 ? 35.531 19.828 11.031 1 97.69 58 ALA B CA 1
ATOM 4352 C C . ALA B 1 58 ? 35.75 20.859 9.922 1 97.69 58 ALA B C 1
ATOM 4354 O O . ALA B 1 58 ? 35.625 22.062 10.156 1 97.69 58 ALA B O 1
ATOM 4355 N N . LYS B 1 59 ? 36.062 20.391 8.719 1 98 59 LYS B N 1
ATOM 4356 C CA . LYS B 1 59 ? 36.25 21.297 7.586 1 98 59 LYS B CA 1
ATOM 4357 C C . LYS B 1 59 ? 35 21.422 6.754 1 98 59 LYS B C 1
ATOM 4359 O O . LYS B 1 59 ? 35 22.016 5.672 1 98 59 LYS B O 1
ATOM 4364 N N . GLY B 1 60 ? 33.875 20.844 7.23 1 98.56 60 GLY B N 1
ATOM 4365 C CA . GLY B 1 60 ? 32.594 20.906 6.551 1 98.56 60 GLY B CA 1
ATOM 4366 C C . GLY B 1 60 ? 32.438 19.891 5.441 1 98.56 60 GLY B C 1
ATOM 4367 O O . GLY B 1 60 ? 31.5 19.938 4.66 1 98.56 60 GLY B O 1
ATOM 4368 N N . ARG B 1 61 ? 33.438 18.953 5.379 1 98.69 61 ARG B N 1
ATOM 4369 C CA . ARG B 1 61 ? 33.406 17.984 4.293 1 98.69 61 ARG B CA 1
ATOM 4370 C C . ARG B 1 61 ? 32.531 16.781 4.641 1 98.69 61 ARG B C 1
ATOM 4372 O O . ARG B 1 61 ? 32.469 16.375 5.801 1 98.69 61 ARG B O 1
ATOM 4379 N N . TYR B 1 62 ? 31.844 16.219 3.637 1 98.38 62 TYR B N 1
ATOM 4380 C CA . TYR B 1 62 ? 31.109 14.977 3.807 1 98.38 62 TYR B CA 1
ATOM 4381 C C . TYR B 1 62 ? 31.359 14.031 2.641 1 98.38 62 TYR B C 1
ATOM 4383 O O . TYR B 1 62 ? 31.688 14.469 1.536 1 98.38 62 TYR B O 1
ATOM 4391 N N . ARG B 1 63 ? 31.344 12.766 2.9 1 96.69 63 ARG B N 1
ATOM 4392 C CA . ARG B 1 63 ? 31.266 11.664 1.944 1 96.69 63 ARG B CA 1
ATOM 4393 C C . ARG B 1 63 ? 30.016 10.828 2.17 1 96.69 63 ARG B C 1
ATOM 4395 O O . ARG B 1 63 ? 29.797 10.305 3.266 1 96.69 63 ARG B O 1
ATOM 4402 N N . LEU B 1 64 ? 29.188 10.727 1.135 1 95.31 64 LEU B N 1
ATOM 4403 C CA . LEU B 1 64 ? 27.875 10.102 1.248 1 95.31 64 LEU B CA 1
ATOM 4404 C C . LEU B 1 64 ? 27.75 8.906 0.31 1 95.31 64 LEU B C 1
ATOM 4406 O O . LEU B 1 64 ? 27.5 9.07 -0.886 1 95.31 64 LEU B O 1
ATOM 4410 N N . PRO B 1 65 ? 28 7.664 0.904 1 90.62 65 PRO B N 1
ATOM 4411 C CA . PRO B 1 65 ? 27.703 6.496 0.072 1 90.62 65 PRO B CA 1
ATOM 4412 C C . PRO B 1 65 ? 26.266 6.484 -0.432 1 90.62 65 PRO B C 1
ATOM 4414 O O . PRO B 1 65 ? 25.328 6.688 0.35 1 90.62 65 PRO B O 1
ATOM 4417 N N . SER B 1 66 ? 26.078 6.324 -1.771 1 90.75 66 SER B N 1
ATOM 4418 C CA . SER B 1 66 ? 24.766 6.395 -2.416 1 90.75 66 SER B CA 1
ATOM 4419 C C . SER B 1 66 ? 24.703 5.477 -3.631 1 90.75 66 SER B C 1
ATOM 4421 O O . SER B 1 66 ? 25.469 4.52 -3.736 1 90.75 66 SER B O 1
ATOM 4423 N N . ASP B 1 67 ? 23.609 5.578 -4.363 1 85.31 67 ASP B N 1
ATOM 4424 C CA . ASP B 1 67 ? 23.484 4.832 -5.613 1 85.31 67 ASP B CA 1
ATOM 4425 C C . ASP B 1 67 ? 22.797 5.68 -6.688 1 85.31 67 ASP B C 1
ATOM 4427 O O . ASP B 1 67 ? 22.438 6.828 -6.441 1 85.31 67 ASP B O 1
ATOM 4431 N N . THR B 1 68 ? 22.75 5.152 -7.887 1 86.56 68 THR B N 1
ATOM 4432 C CA . THR B 1 68 ? 22.312 5.922 -9.047 1 86.56 68 THR B CA 1
ATOM 4433 C C . THR B 1 68 ? 20.797 6.148 -9.008 1 86.56 68 THR B C 1
ATOM 4435 O O . THR B 1 68 ? 20.266 6.879 -9.836 1 86.56 68 THR B O 1
ATOM 4438 N N . GLU B 1 69 ? 20.109 5.613 -8.008 1 85.44 69 GLU B N 1
ATOM 4439 C CA . GLU B 1 69 ? 18.672 5.836 -7.887 1 85.44 69 GLU B CA 1
ATOM 4440 C C . GLU B 1 69 ? 18.375 7.086 -7.059 1 85.44 69 GLU B C 1
ATOM 4442 O O . GLU B 1 69 ? 17.25 7.582 -7.062 1 85.44 69 GLU B O 1
ATOM 4447 N N . ALA B 1 70 ? 19.375 7.547 -6.355 1 92.44 70 ALA B N 1
ATOM 4448 C CA . ALA B 1 70 ? 19.188 8.75 -5.547 1 92.44 70 ALA B CA 1
ATOM 4449 C C . ALA B 1 70 ? 18.875 9.961 -6.43 1 92.44 70 ALA B C 1
ATOM 4451 O O . ALA B 1 70 ? 19.484 10.133 -7.488 1 92.44 70 ALA B O 1
ATOM 4452 N N . GLU B 1 71 ? 17.938 10.75 -5.945 1 96.62 71 GLU B N 1
ATOM 4453 C CA . GLU B 1 71 ? 17.5 11.875 -6.758 1 96.62 71 GLU B CA 1
ATOM 4454 C C . GLU B 1 71 ? 18.016 13.195 -6.199 1 96.62 71 GLU B C 1
ATOM 4456 O O . GLU B 1 71 ? 18.188 14.172 -6.941 1 96.62 71 GLU B O 1
ATOM 4461 N N . PHE B 1 72 ? 18.219 13.234 -4.891 1 98.31 72 PHE B N 1
ATOM 4462 C CA . PHE B 1 72 ? 18.594 14.477 -4.23 1 98.31 72 PHE B CA 1
ATOM 4463 C C . PHE B 1 72 ? 19.703 14.234 -3.213 1 98.31 72 PHE B C 1
ATOM 4465 O O . PHE B 1 72 ? 19.828 13.133 -2.674 1 98.31 72 PHE B O 1
ATOM 4472 N N . VAL B 1 73 ? 20.531 15.211 -3.029 1 98.44 73 VAL B N 1
ATOM 4473 C CA . VAL B 1 73 ? 21.328 15.398 -1.821 1 98.44 73 VAL B CA 1
ATOM 4474 C C . VAL B 1 73 ? 20.812 16.594 -1.035 1 98.44 73 VAL B C 1
ATOM 4476 O O . VAL B 1 73 ? 20.578 17.672 -1.603 1 98.44 73 VAL B O 1
ATOM 4479 N N . TYR B 1 74 ? 20.531 16.422 0.234 1 98.69 74 TYR B N 1
ATOM 4480 C CA . TYR B 1 74 ? 19.938 17.547 0.958 1 98.69 74 TYR B CA 1
ATOM 4481 C C . TYR B 1 74 ? 20.344 17.531 2.424 1 98.69 74 TYR B C 1
ATOM 4483 O O . TYR B 1 74 ? 20.938 16.547 2.902 1 98.69 74 TYR B O 1
ATOM 4491 N N . LEU B 1 75 ? 20.188 18.641 3.1 1 98.31 75 LEU B N 1
ATOM 4492 C CA . LEU B 1 75 ? 20.609 18.875 4.473 1 98.31 75 LEU B CA 1
ATOM 4493 C C . LEU B 1 75 ? 19.469 18.672 5.449 1 98.31 75 LEU B C 1
ATOM 4495 O O . LEU B 1 75 ? 18.297 18.844 5.082 1 98.31 75 LEU B O 1
ATOM 4499 N N . THR B 1 76 ? 19.766 18.188 6.633 1 98.25 76 THR B N 1
ATOM 4500 C CA . THR B 1 76 ? 19 18.703 7.754 1 98.25 76 THR B CA 1
ATOM 4501 C C . THR B 1 76 ? 19.5 20.078 8.164 1 98.25 76 THR B C 1
ATOM 4503 O O . THR B 1 76 ? 20.547 20.203 8.797 1 98.25 76 THR B O 1
ATOM 4506 N N . LEU B 1 77 ? 18.781 21.094 7.777 1 97.81 77 LEU B N 1
ATOM 4507 C CA . LEU B 1 77 ? 19.219 22.438 8.086 1 97.81 77 LEU B CA 1
ATOM 4508 C C . LEU B 1 77 ? 19.312 22.656 9.594 1 97.81 77 LEU B C 1
ATOM 4510 O O . LEU B 1 77 ? 18.297 22.578 10.297 1 97.81 77 LEU B O 1
ATOM 4514 N N . PRO B 1 78 ? 20.516 22.891 10.148 1 97.38 78 PRO B N 1
ATOM 4515 C CA . PRO B 1 78 ? 20.625 23.125 11.586 1 97.38 78 PRO B CA 1
ATOM 4516 C C . PRO B 1 78 ? 20.109 24.484 12.016 1 97.38 78 PRO B C 1
ATOM 4518 O O . PRO B 1 78 ? 19.984 25.391 11.18 1 97.38 78 PRO B O 1
ATOM 4521 N N . ASP B 1 79 ? 19.781 24.625 13.25 1 96.94 79 ASP B N 1
ATOM 4522 C CA . ASP B 1 79 ? 19.484 25.938 13.812 1 96.94 79 ASP B CA 1
ATOM 4523 C C . ASP B 1 79 ? 20.688 26.875 13.68 1 96.94 79 ASP B C 1
ATOM 4525 O O . ASP B 1 79 ? 21.812 26.406 13.5 1 96.94 79 ASP B O 1
ATOM 4529 N N . GLY B 1 80 ? 20.422 28.141 13.664 1 96.56 80 GLY B N 1
ATOM 4530 C CA . GLY B 1 80 ? 21.5 29.125 13.625 1 96.56 80 GLY B CA 1
ATOM 4531 C C . GLY B 1 80 ? 21.828 29.594 12.227 1 96.56 80 GLY B C 1
ATOM 4532 O O . GLY B 1 80 ? 22.688 30.469 12.039 1 96.56 80 GLY B O 1
ATOM 4533 N N . TYR B 1 81 ? 21.141 29.047 11.273 1 97.69 81 TYR B N 1
ATOM 4534 C CA . TYR B 1 81 ? 21.359 29.469 9.891 1 97.69 81 TYR B CA 1
ATOM 4535 C C . TYR B 1 81 ? 20.047 29.875 9.234 1 97.69 81 TYR B C 1
ATOM 4537 O O . TYR B 1 81 ? 18.984 29.391 9.602 1 97.69 81 TYR B O 1
ATOM 4545 N N . GLU B 1 82 ? 20.156 30.797 8.242 1 97.06 82 GLU B N 1
ATOM 4546 C CA . GLU B 1 82 ? 18.984 31.219 7.477 1 97.06 82 GLU B CA 1
ATOM 4547 C C . GLU B 1 82 ? 18.438 30.078 6.621 1 97.06 82 GLU B C 1
ATOM 4549 O O . GLU B 1 82 ? 19.203 29.234 6.156 1 97.06 82 GLU B O 1
ATOM 4554 N N . ILE B 1 83 ? 17.156 30.047 6.453 1 97.12 83 ILE B N 1
ATOM 4555 C CA . ILE B 1 83 ? 16.562 29.109 5.52 1 97.12 83 ILE B CA 1
ATOM 4556 C C . ILE B 1 83 ? 16.891 29.516 4.086 1 97.12 83 ILE B C 1
ATOM 4558 O O . ILE B 1 83 ? 16.453 30.578 3.633 1 97.12 83 ILE B O 1
ATOM 4562 N N . PRO B 1 84 ? 17.703 28.719 3.393 1 97.06 84 PRO B N 1
ATOM 4563 C CA . PRO B 1 84 ? 17.891 29.047 1.978 1 97.06 84 PRO B CA 1
ATOM 4564 C C . PRO B 1 84 ? 16.594 29.031 1.188 1 97.06 84 PRO B C 1
ATOM 4566 O O . PRO B 1 84 ? 15.781 28.109 1.342 1 97.06 84 PRO B O 1
ATOM 4569 N N . LEU B 1 85 ? 16.375 30.047 0.372 1 96.38 85 LEU B N 1
ATOM 4570 C CA . LEU B 1 85 ? 15.133 30.141 -0.384 1 96.38 85 LEU B CA 1
ATOM 4571 C C . LEU B 1 85 ? 15.406 30.172 -1.884 1 96.38 85 LEU B C 1
ATOM 4573 O O . LEU B 1 85 ? 16.406 30.734 -2.326 1 96.38 85 LEU B O 1
ATOM 4577 N N . ARG B 1 86 ? 14.633 29.469 -2.617 1 94.19 86 ARG B N 1
ATOM 4578 C CA . ARG B 1 86 ? 14.508 29.594 -4.066 1 94.19 86 ARG B CA 1
ATOM 4579 C C . ARG B 1 86 ? 13.086 29.969 -4.465 1 94.19 86 ARG B C 1
ATOM 4581 O O . ARG B 1 86 ? 12.156 29.188 -4.293 1 94.19 86 ARG B O 1
ATOM 4588 N N . ASP B 1 87 ? 12.859 31.094 -4.98 1 90.12 87 ASP B N 1
ATOM 4589 C CA . ASP B 1 87 ? 11.555 31.609 -5.363 1 90.12 87 ASP B CA 1
ATOM 4590 C C . ASP B 1 87 ? 10.57 31.531 -4.195 1 90.12 87 ASP B C 1
ATOM 4592 O O . ASP B 1 87 ? 9.438 31.078 -4.355 1 90.12 87 ASP B O 1
ATOM 4596 N N . GLY B 1 88 ? 11.086 31.875 -3.035 1 91.06 88 GLY B N 1
ATOM 4597 C CA . GLY B 1 88 ? 10.25 31.984 -1.847 1 91.06 88 GLY B CA 1
ATOM 4598 C C . GLY B 1 88 ? 10.016 30.641 -1.165 1 91.06 88 GLY B C 1
ATOM 4599 O O . GLY B 1 88 ? 9.352 30.578 -0.127 1 91.06 88 GLY B O 1
ATOM 4600 N N . THR B 1 89 ? 10.555 29.562 -1.699 1 95 89 THR B N 1
ATOM 4601 C CA . THR B 1 89 ? 10.383 28.234 -1.142 1 95 89 THR B CA 1
ATOM 4602 C C . THR B 1 89 ? 11.703 27.703 -0.576 1 95 89 THR B C 1
ATOM 4604 O O . THR B 1 89 ? 12.758 27.875 -1.194 1 95 89 THR B O 1
ATOM 4607 N N . PRO B 1 90 ? 11.664 27.109 0.598 1 97.19 90 PRO B N 1
ATOM 4608 C CA . PRO B 1 90 ? 12.891 26.547 1.178 1 97.19 90 PRO B CA 1
ATOM 4609 C C . PRO B 1 90 ? 13.602 25.578 0.235 1 97.19 90 PRO B C 1
ATOM 4611 O O . PRO B 1 90 ? 12.953 24.703 -0.357 1 97.19 90 PRO B O 1
ATOM 4614 N N . CYS B 1 91 ? 14.859 25.781 0.073 1 97 91 CYS B N 1
ATOM 4615 C CA . CYS B 1 91 ? 15.672 24.969 -0.824 1 97 91 CYS B CA 1
ATOM 4616 C C . CYS B 1 91 ? 16.922 24.469 -0.122 1 97 91 CYS B C 1
ATOM 4618 O O . CYS B 1 91 ? 18.016 25 -0.341 1 97 91 CYS B O 1
ATOM 4620 N N . ILE B 1 92 ? 16.812 23.406 0.571 1 97.81 92 ILE B N 1
ATOM 4621 C CA . ILE B 1 92 ? 17.922 22.844 1.326 1 97.81 92 ILE B CA 1
ATOM 4622 C C . ILE B 1 92 ? 18.438 21.594 0.616 1 97.81 92 ILE B C 1
ATOM 4624 O O . ILE B 1 92 ? 18.984 20.688 1.255 1 97.81 92 ILE B O 1
ATOM 4628 N N . TYR B 1 93 ? 18.141 21.453 -0.648 1 98.5 93 TYR B N 1
ATOM 4629 C CA . TYR B 1 93 ? 18.484 20.266 -1.419 1 98.5 93 TYR B CA 1
ATOM 4630 C C . TYR B 1 93 ? 19.156 20.641 -2.736 1 98.5 93 TYR B C 1
ATOM 4632 O O . TYR B 1 93 ? 19.078 21.797 -3.17 1 98.5 93 TYR B O 1
ATOM 4640 N N . ARG B 1 94 ? 19.875 19.719 -3.297 1 98.19 94 ARG B N 1
ATOM 4641 C CA . ARG B 1 94 ? 20.391 19.734 -4.66 1 98.19 94 ARG B CA 1
ATOM 4642 C C . ARG B 1 94 ? 19.953 18.5 -5.434 1 98.19 94 ARG B C 1
ATOM 4644 O O . ARG B 1 94 ? 20.016 17.391 -4.906 1 98.19 94 ARG B O 1
ATOM 4651 N N . ARG B 1 95 ? 19.5 18.734 -6.59 1 97.69 95 ARG B N 1
ATOM 4652 C CA . ARG B 1 95 ? 19.188 17.594 -7.453 1 97.69 95 ARG B CA 1
ATOM 4653 C C . ARG B 1 95 ? 20.469 16.938 -7.977 1 97.69 95 ARG B C 1
ATOM 4655 O O . ARG B 1 95 ? 21.391 17.625 -8.391 1 97.69 95 ARG B O 1
ATOM 4662 N N . ILE B 1 96 ? 20.484 15.664 -7.938 1 97.38 96 ILE B N 1
ATOM 4663 C CA . ILE B 1 96 ? 21.672 14.938 -8.398 1 97.38 96 ILE B CA 1
ATOM 4664 C C . ILE B 1 96 ? 21.656 14.852 -9.922 1 97.38 96 ILE B C 1
ATOM 4666 O O . ILE B 1 96 ? 20.672 14.406 -10.523 1 97.38 96 ILE B O 1
ATOM 4670 N N . ALA B 1 97 ? 22.672 15.336 -10.539 1 95.5 97 ALA B N 1
ATOM 4671 C CA . ALA B 1 97 ? 22.844 15.266 -11.984 1 95.5 97 ALA B CA 1
ATOM 4672 C C . ALA B 1 97 ? 23.688 14.055 -12.383 1 95.5 97 ALA B C 1
ATOM 4674 O O . ALA B 1 97 ? 24.594 13.656 -11.656 1 95.5 97 ALA B O 1
ATOM 4675 N N . PRO B 1 98 ? 23.312 13.508 -13.547 1 88.56 98 PRO B N 1
ATOM 4676 C CA . PRO B 1 98 ? 24.125 12.375 -13.992 1 88.56 98 PRO B CA 1
ATOM 4677 C C . PRO B 1 98 ? 25.609 12.711 -14.086 1 88.56 98 PRO B C 1
ATOM 4679 O O . PRO B 1 98 ? 25.984 13.742 -14.656 1 88.56 98 PRO B O 1
ATOM 4682 N N . GLY B 1 99 ? 26.453 11.914 -13.523 1 91.56 99 GLY B N 1
ATOM 4683 C CA . GLY B 1 99 ? 27.891 12.07 -13.633 1 91.56 99 GLY B CA 1
ATOM 4684 C C . GLY B 1 99 ? 28.484 12.977 -12.578 1 91.56 99 GLY B C 1
ATOM 4685 O O . GLY B 1 99 ? 29.672 12.883 -12.258 1 91.56 99 GLY B O 1
ATOM 4686 N N . ARG B 1 100 ? 27.703 13.875 -12.086 1 95.56 100 ARG B N 1
ATOM 4687 C CA . ARG B 1 100 ? 28.203 14.789 -11.062 1 95.56 100 ARG B CA 1
ATOM 4688 C C . ARG B 1 100 ? 28.234 14.109 -9.695 1 95.56 100 ARG B C 1
ATOM 4690 O O . ARG B 1 100 ? 27.281 13.406 -9.32 1 95.56 100 ARG B O 1
ATOM 4697 N N . ARG B 1 101 ? 29.344 14.359 -8.961 1 96.5 101 ARG B N 1
ATOM 4698 C CA . ARG B 1 101 ? 29.5 13.672 -7.684 1 96.5 101 ARG B CA 1
ATOM 4699 C C . ARG B 1 101 ? 29.609 14.664 -6.535 1 96.5 101 ARG B C 1
ATOM 4701 O O . ARG B 1 101 ? 29.406 14.312 -5.375 1 96.5 101 ARG B O 1
ATOM 4708 N N . ARG B 1 102 ? 29.969 15.852 -6.828 1 98.31 102 ARG B N 1
ATOM 4709 C CA . ARG B 1 102 ? 30.188 16.828 -5.773 1 98.31 102 ARG B CA 1
ATOM 4710 C C . ARG B 1 102 ? 29.016 17.797 -5.676 1 98.31 102 ARG B C 1
ATOM 4712 O O . ARG B 1 102 ? 28.578 18.359 -6.684 1 98.31 102 ARG B O 1
ATOM 4719 N N . TYR B 1 103 ? 28.531 18 -4.5 1 98.69 103 TYR B N 1
ATOM 4720 C CA . TYR B 1 103 ? 27.453 18.938 -4.207 1 98.69 103 TYR B CA 1
ATOM 4721 C C . TYR B 1 103 ? 27.766 19.75 -2.949 1 98.69 103 TYR B C 1
ATOM 4723 O O . TYR B 1 103 ? 27.781 19.203 -1.844 1 98.69 103 TYR B O 1
ATOM 4731 N N . ASP B 1 104 ? 28 21.031 -3.109 1 98.44 104 ASP B N 1
ATOM 4732 C CA . ASP B 1 104 ? 28.344 21.922 -1.994 1 98.44 104 ASP B CA 1
ATOM 4733 C C . ASP B 1 104 ? 27.125 22.734 -1.558 1 98.44 104 ASP B C 1
ATOM 4735 O O . ASP B 1 104 ? 26.188 22.938 -2.344 1 98.44 104 ASP B O 1
ATOM 4739 N N . PHE B 1 105 ? 27.078 23.094 -0.258 1 98.5 105 PHE B N 1
ATOM 4740 C CA . PHE B 1 105 ? 26.062 23.953 0.323 1 98.5 105 PHE B CA 1
ATOM 4741 C C . PHE B 1 105 ? 26.688 25.125 1.05 1 98.5 105 PHE B C 1
ATOM 4743 O O . PHE B 1 105 ? 27.641 24.953 1.822 1 98.5 105 PHE B O 1
ATOM 4750 N N . ALA B 1 106 ? 26.25 26.281 0.749 1 98 106 ALA B N 1
ATOM 4751 C CA . ALA B 1 106 ? 26.672 27.484 1.448 1 98 106 ALA B CA 1
ATOM 4752 C C . ALA B 1 106 ? 25.547 28.047 2.309 1 98 106 ALA B C 1
ATOM 4754 O O . ALA B 1 106 ? 24.516 28.484 1.785 1 98 106 ALA B O 1
ATOM 4755 N N . LEU B 1 107 ? 25.766 28.062 3.621 1 98.06 107 LEU B N 1
ATOM 4756 C CA . LEU B 1 107 ? 24.75 28.547 4.562 1 98.06 107 LEU B CA 1
ATOM 4757 C C . LEU B 1 107 ? 25.062 29.969 5.004 1 98.06 107 LEU B C 1
ATOM 4759 O O . LEU B 1 107 ? 26.219 30.422 4.934 1 98.06 107 LEU B O 1
ATOM 4763 N N . GLU B 1 108 ? 24.078 30.672 5.379 1 97.38 108 GLU B N 1
ATOM 4764 C CA . GLU B 1 108 ? 24.188 32 5.957 1 97.38 108 GLU B CA 1
ATOM 4765 C C . GLU B 1 108 ? 23.781 32 7.43 1 97.38 108 GLU B C 1
ATOM 4767 O O . GLU B 1 108 ? 22.703 31.547 7.785 1 97.38 108 GLU B O 1
ATOM 4772 N N . PRO B 1 109 ? 24.656 32.531 8.242 1 96 109 PRO B N 1
ATOM 4773 C CA . PRO B 1 109 ? 24.266 32.594 9.648 1 96 109 PRO B CA 1
ATOM 4774 C C . PRO B 1 109 ? 22.969 33.375 9.867 1 96 109 PRO B C 1
ATOM 4776 O O . PRO B 1 109 ? 22.719 34.375 9.203 1 96 109 PRO B O 1
ATOM 4779 N N . ALA B 1 110 ? 22.172 32.875 10.75 1 94.38 110 ALA B N 1
ATOM 4780 C CA . ALA B 1 110 ? 20.875 33.469 11.039 1 94.38 110 ALA B CA 1
ATOM 4781 C C . ALA B 1 110 ? 21.062 34.844 11.688 1 94.38 110 ALA B C 1
ATOM 4783 O O . ALA B 1 110 ? 21.969 35.031 12.508 1 94.38 110 ALA B O 1
ATOM 4784 N N . VAL B 1 111 ? 20.203 35.688 11.391 1 91.38 111 VAL B N 1
ATOM 4785 C CA . VAL B 1 111 ? 20.234 37.031 11.953 1 91.38 111 VAL B CA 1
ATOM 4786 C C . VAL B 1 111 ? 19.547 37.031 13.312 1 91.38 111 VAL B C 1
ATOM 4788 O O . VAL B 1 111 ? 19.906 37.812 14.195 1 91.38 111 VAL B O 1
ATOM 4791 N N . GLN B 1 112 ? 18.562 36.188 13.414 1 91.94 112 GLN B N 1
ATOM 4792 C CA . GLN B 1 112 ? 17.75 36.156 14.633 1 91.94 112 GLN B CA 1
ATOM 4793 C C . GLN B 1 112 ? 17.906 34.844 15.383 1 91.94 112 GLN B C 1
ATOM 4795 O O . GLN B 1 112 ? 18.141 33.781 14.766 1 91.94 112 GLN B O 1
ATOM 4800 N N . ASP B 1 113 ? 17.781 35 16.656 1 93.06 113 ASP B N 1
ATOM 4801 C CA . ASP B 1 113 ? 17.688 33.844 17.531 1 93.06 113 ASP B CA 1
ATOM 4802 C C . ASP B 1 113 ? 16.344 33.125 17.375 1 93.06 113 ASP B C 1
ATOM 4804 O O . ASP B 1 113 ? 15.297 33.781 17.375 1 93.06 113 ASP B O 1
ATOM 4808 N N . MET B 1 114 ? 16.375 31.828 17.234 1 94.25 114 MET B N 1
ATOM 4809 C CA . MET B 1 114 ? 15.148 31.094 16.938 1 94.25 114 MET B CA 1
ATOM 4810 C C . MET B 1 114 ? 14.617 30.406 18.203 1 94.25 114 MET B C 1
ATOM 4812 O O . MET B 1 114 ? 13.695 29.594 18.125 1 94.25 114 MET B O 1
ATOM 4816 N N . THR B 1 115 ? 15.172 30.719 19.359 1 95.44 115 THR B N 1
ATOM 4817 C CA . THR B 1 115 ? 14.625 30.172 20.594 1 95.44 115 THR B CA 1
ATOM 4818 C C . THR B 1 115 ? 13.117 30.391 20.672 1 95.44 115 THR B C 1
ATOM 4820 O O . THR B 1 115 ? 12.367 29.5 21.078 1 95.44 115 THR B O 1
ATOM 4823 N N . ARG B 1 116 ? 12.781 31.656 20.375 1 97.25 116 ARG B N 1
ATOM 4824 C CA . ARG B 1 116 ? 11.367 31.969 20.156 1 97.25 116 ARG B CA 1
ATOM 4825 C C . ARG B 1 116 ? 11.039 32.031 18.672 1 97.25 116 ARG B C 1
ATOM 4827 O O . ARG B 1 116 ? 11.664 32.75 17.922 1 97.25 116 ARG B O 1
ATOM 4834 N N . HIS B 1 117 ? 10.156 31.172 18.188 1 98.19 117 HIS B N 1
ATOM 4835 C CA . HIS B 1 117 ? 9.727 31.203 16.797 1 98.19 117 HIS B CA 1
ATOM 4836 C C . HIS B 1 117 ? 8.305 30.672 16.641 1 98.19 117 HIS B C 1
ATOM 4838 O O . HIS B 1 117 ? 7.707 30.188 17.625 1 98.19 117 HIS B O 1
ATOM 4844 N N . ARG B 1 118 ? 7.75 30.875 15.508 1 98.5 118 ARG B N 1
ATOM 4845 C CA . ARG B 1 118 ? 6.371 30.516 15.203 1 98.5 118 ARG B CA 1
ATOM 4846 C C . ARG B 1 118 ? 6.297 29.641 13.953 1 98.5 118 ARG B C 1
ATOM 4848 O O . ARG B 1 118 ? 7.047 29.859 12.992 1 98.5 118 ARG B O 1
ATOM 4855 N N . LEU B 1 119 ? 5.457 28.609 14.016 1 98.75 119 LEU B N 1
ATOM 4856 C CA . LEU B 1 119 ? 5.125 27.812 12.844 1 98.75 119 LEU B CA 1
ATOM 4857 C C . LEU B 1 119 ? 3.658 27.984 12.461 1 98.75 119 LEU B C 1
ATOM 4859 O O . LEU B 1 119 ? 2.77 27.812 13.297 1 98.75 119 LEU B O 1
ATOM 4863 N N . LEU B 1 120 ? 3.422 28.438 11.242 1 98.88 120 LEU B N 1
ATOM 4864 C CA . LEU B 1 120 ? 2.078 28.422 10.672 1 98.88 120 LEU B CA 1
ATOM 4865 C C . LEU B 1 120 ? 1.815 27.125 9.93 1 98.88 120 LEU B C 1
ATOM 4867 O O . LEU B 1 120 ? 2.615 26.703 9.086 1 98.88 120 LEU B O 1
ATOM 4871 N N . ALA B 1 121 ? 0.76 26.391 10.289 1 98.81 121 ALA B N 1
ATOM 4872 C CA . ALA B 1 121 ? 0.383 25.156 9.617 1 98.81 121 ALA B CA 1
ATOM 4873 C C . ALA B 1 121 ? -0.836 25.359 8.727 1 98.81 121 ALA B C 1
ATOM 4875 O O . ALA B 1 121 ? -1.935 25.625 9.219 1 98.81 121 ALA B O 1
ATOM 4876 N N . VAL B 1 122 ? -0.645 25.266 7.434 1 98.75 122 VAL B N 1
ATOM 4877 C CA . VAL B 1 122 ? -1.702 25.375 6.434 1 98.75 122 VAL B CA 1
ATOM 4878 C C . VAL B 1 122 ? -2.057 24 5.895 1 98.75 122 VAL B C 1
ATOM 4880 O O . VAL B 1 122 ? -1.176 23.234 5.484 1 98.75 122 VAL B O 1
ATOM 4883 N N . ALA B 1 123 ? -3.338 23.672 5.918 1 98.31 123 ALA B N 1
ATOM 4884 C CA . ALA B 1 123 ? -3.77 22.359 5.441 1 98.31 123 ALA B CA 1
ATOM 4885 C C . ALA B 1 123 ? -4.656 22.484 4.207 1 98.31 123 ALA B C 1
ATOM 4887 O O . ALA B 1 123 ? -5.559 23.312 4.168 1 98.31 123 ALA B O 1
ATOM 4888 N N . ASP B 1 124 ? -4.375 21.75 3.125 1 98.56 124 ASP B N 1
ATOM 4889 C CA . ASP B 1 124 ? -5.25 21.484 1.987 1 98.56 124 ASP B CA 1
ATOM 4890 C C . ASP B 1 124 ? -5.707 22.781 1.32 1 98.56 124 ASP B C 1
ATOM 4892 O O . ASP B 1 124 ? -6.906 23 1.151 1 98.56 124 ASP B O 1
ATOM 4896 N N . PRO B 1 125 ? -4.707 23.609 0.941 1 98.56 125 PRO B N 1
ATOM 4897 C CA . PRO B 1 125 ? -5.191 24.641 0.034 1 98.56 125 PRO B CA 1
ATOM 4898 C C . PRO B 1 125 ? -5.965 24.078 -1.154 1 98.56 125 PRO B C 1
ATOM 4900 O O . PRO B 1 125 ? -6.977 24.656 -1.566 1 98.56 125 PRO B O 1
ATOM 4903 N N . GLN B 1 126 ? -5.457 22.969 -1.729 1 98.19 126 GLN B N 1
ATOM 4904 C CA . GLN B 1 126 ? -6.137 22.125 -2.703 1 98.19 126 GLN B CA 1
ATOM 4905 C C . GLN B 1 126 ? -6.789 22.969 -3.799 1 98.19 126 GLN B C 1
ATOM 4907 O O . GLN B 1 126 ? -7.992 22.844 -4.047 1 98.19 126 GLN B O 1
ATOM 4912 N N . VAL B 1 127 ? -6.012 23.781 -4.473 1 98.19 127 VAL B N 1
ATOM 4913 C CA . VAL B 1 127 ? -6.492 24.688 -5.52 1 98.19 127 VAL B CA 1
ATOM 4914 C C . VAL B 1 127 ? -6.758 23.891 -6.797 1 98.19 127 VAL B C 1
ATOM 4916 O O . VAL B 1 127 ? -5.852 23.25 -7.34 1 98.19 127 VAL B O 1
ATOM 4919 N N . TYR B 1 128 ? -7.977 23.938 -7.273 1 96 128 TYR B N 1
ATOM 4920 C CA . TYR B 1 128 ? -8.383 23.25 -8.492 1 96 128 TYR B CA 1
ATOM 4921 C C . TYR B 1 128 ? -8.336 24.188 -9.688 1 96 128 TYR B C 1
ATOM 4923 O O . TYR B 1 128 ? -8.031 23.766 -10.805 1 96 128 TYR B O 1
ATOM 4931 N N . PHE B 1 129 ? -8.734 25.484 -9.375 1 94.38 129 PHE B N 1
ATOM 4932 C CA . PHE B 1 129 ? -8.883 26.469 -10.438 1 94.38 129 PHE B CA 1
ATOM 4933 C C . PHE B 1 129 ? -8.141 27.75 -10.094 1 94.38 129 PHE B C 1
ATOM 4935 O O . PHE B 1 129 ? -8.039 28.125 -8.922 1 94.38 129 PHE B O 1
ATOM 4942 N N . GLU B 1 130 ? -7.73 28.469 -11.07 1 95 130 GLU B N 1
ATOM 4943 C CA . GLU B 1 130 ? -6.93 29.688 -10.891 1 95 130 GLU B CA 1
ATOM 4944 C C . GLU B 1 130 ? -7.688 30.734 -10.086 1 95 130 GLU B C 1
ATOM 4946 O O . GLU B 1 130 ? -7.086 31.5 -9.328 1 95 130 GLU B O 1
ATOM 4951 N N . CYS B 1 131 ? -8.961 30.766 -10.281 1 94.94 131 CYS B N 1
ATOM 4952 C CA . CYS B 1 131 ? -9.758 31.781 -9.609 1 94.94 131 CYS B CA 1
ATOM 4953 C C . CYS B 1 131 ? -9.695 31.609 -8.094 1 94.94 131 CYS B C 1
ATOM 4955 O O . CYS B 1 131 ? -9.914 32.562 -7.344 1 94.94 131 CYS B O 1
ATOM 4957 N N . GLU B 1 132 ? -9.344 30.469 -7.605 1 96.62 132 GLU B N 1
ATOM 4958 C CA . GLU B 1 132 ? -9.281 30.172 -6.176 1 96.62 132 GLU B CA 1
ATOM 4959 C C . GLU B 1 132 ? -8.008 30.75 -5.551 1 96.62 132 GLU B C 1
ATOM 4961 O O . GLU B 1 132 ? -7.914 30.859 -4.324 1 96.62 132 GLU B O 1
ATOM 4966 N N . LEU B 1 133 ? -7.07 31.188 -6.379 1 97.5 133 LEU B N 1
ATOM 4967 C CA . LEU B 1 133 ? -5.797 31.719 -5.914 1 97.5 133 LEU B CA 1
ATOM 4968 C C . LEU B 1 133 ? -6.004 33.031 -5.156 1 97.5 133 LEU B C 1
ATOM 4970 O O . LEU B 1 133 ? -5.23 33.375 -4.254 1 97.5 133 LEU B O 1
ATOM 4974 N N . ASP B 1 134 ? -7.062 33.719 -5.496 1 97 134 ASP B N 1
ATOM 4975 C CA . ASP B 1 134 ? -7.355 34.969 -4.781 1 97 134 ASP B CA 1
ATOM 4976 C C . ASP B 1 134 ? -7.625 34.688 -3.301 1 97 134 ASP B C 1
ATOM 4978 O O . ASP B 1 134 ? -7.23 35.469 -2.439 1 97 134 ASP B O 1
ATOM 4982 N N . SER B 1 135 ? -8.305 33.625 -3.086 1 96.69 135 SER B N 1
ATOM 4983 C CA . SER B 1 135 ? -8.578 33.25 -1.7 1 96.69 135 SER B CA 1
ATOM 4984 C C . SER B 1 135 ? -7.297 32.875 -0.972 1 96.69 135 SER B C 1
ATOM 4986 O O . SER B 1 135 ? -7.133 33.156 0.213 1 96.69 135 SER B O 1
ATOM 4988 N N . VAL B 1 136 ? -6.379 32.156 -1.639 1 98.25 136 VAL B N 1
ATOM 4989 C CA . VAL B 1 136 ? -5.09 31.812 -1.058 1 98.25 136 VAL B CA 1
ATOM 4990 C C . VAL B 1 136 ? -4.309 33.094 -0.731 1 98.25 136 VAL B C 1
ATOM 4992 O O . VAL B 1 136 ? -3.707 33.188 0.341 1 98.25 136 VAL B O 1
ATOM 4995 N N . ARG B 1 137 ? -4.363 34.062 -1.606 1 97.94 137 ARG B N 1
ATOM 4996 C CA . ARG B 1 137 ? -3.66 35.312 -1.399 1 97.94 137 ARG B CA 1
ATOM 4997 C C . ARG B 1 137 ? -4.238 36.094 -0.209 1 97.94 137 ARG B C 1
ATOM 4999 O O . ARG B 1 137 ? -3.496 36.719 0.554 1 97.94 137 ARG B O 1
ATOM 5006 N N . ARG B 1 138 ? -5.508 36.062 -0.103 1 96.81 138 ARG B N 1
ATOM 5007 C CA . ARG B 1 138 ? -6.137 36.688 1.045 1 96.81 138 ARG B CA 1
ATOM 5008 C C . ARG B 1 138 ? -5.672 36.062 2.352 1 96.81 138 ARG B C 1
ATOM 5010 O O . ARG B 1 138 ? -5.398 36.75 3.326 1 96.81 138 ARG B O 1
ATOM 5017 N N . ALA B 1 139 ? -5.676 34.75 2.371 1 97.75 139 ALA B N 1
ATOM 5018 C CA . ALA B 1 139 ? -5.164 34.062 3.551 1 97.75 139 ALA B CA 1
ATOM 5019 C C . ALA B 1 139 ? -3.703 34.406 3.807 1 97.75 139 ALA B C 1
ATOM 5021 O O . ALA B 1 139 ? -3.297 34.594 4.957 1 97.75 139 ALA B O 1
ATOM 5022 N N . ALA B 1 140 ? -2.902 34.531 2.73 1 98.38 140 ALA B N 1
ATOM 5023 C CA . ALA B 1 140 ? -1.495 34.906 2.842 1 98.38 140 ALA B CA 1
ATOM 5024 C C . ALA B 1 140 ? -1.345 36.281 3.451 1 98.38 140 ALA B C 1
ATOM 5026 O O . ALA B 1 140 ? -0.431 36.531 4.242 1 98.38 140 ALA B O 1
ATOM 5027 N N . ASP B 1 141 ? -2.219 37.156 3.1 1 98.25 141 ASP B N 1
ATOM 5028 C CA . ASP B 1 141 ? -2.209 38.5 3.688 1 98.25 141 ASP B CA 1
ATOM 5029 C C . ASP B 1 141 ? -2.451 38.438 5.195 1 98.25 141 ASP B C 1
ATOM 5031 O O . ASP B 1 141 ? -1.824 39.188 5.957 1 98.25 141 ASP B O 1
ATOM 5035 N N . ASP B 1 142 ? -3.373 37.625 5.531 1 98.31 142 ASP B N 1
ATOM 5036 C CA . ASP B 1 142 ? -3.637 37.469 6.957 1 98.31 142 ASP B CA 1
ATOM 5037 C C . ASP B 1 142 ? -2.422 36.875 7.672 1 98.31 142 ASP B C 1
ATOM 5039 O O . ASP B 1 142 ? -2.08 37.312 8.773 1 98.31 142 ASP B O 1
ATOM 5043 N N . MET B 1 143 ? -1.76 35.906 7.082 1 98.5 143 MET B N 1
ATOM 5044 C CA . MET B 1 143 ? -0.554 35.312 7.641 1 98.5 143 MET B CA 1
ATOM 5045 C C . MET B 1 143 ? 0.559 36.344 7.785 1 98.5 143 MET B C 1
ATOM 5047 O O . MET B 1 143 ? 1.319 36.312 8.75 1 98.5 143 MET B O 1
ATOM 5051 N N . ARG B 1 144 ? 0.658 37.219 6.828 1 98.19 144 ARG B N 1
ATOM 5052 C CA . ARG B 1 144 ? 1.618 38.312 6.914 1 98.19 144 ARG B CA 1
ATOM 5053 C C . ARG B 1 144 ? 1.381 39.156 8.164 1 98.19 144 ARG B C 1
ATOM 5055 O O . ARG B 1 144 ? 2.33 39.531 8.859 1 98.19 144 ARG B O 1
ATOM 5062 N N . LEU B 1 145 ? 0.146 39.406 8.43 1 97.81 145 LEU B N 1
ATOM 5063 C CA . LEU B 1 145 ? -0.203 40.188 9.617 1 97.81 145 LEU B CA 1
ATOM 5064 C C . LEU B 1 145 ? 0.151 39.438 10.891 1 97.81 145 LEU B C 1
ATOM 5066 O O . LEU B 1 145 ? 0.651 40.031 11.852 1 97.81 145 LEU B O 1
ATOM 5070 N N . THR B 1 146 ? -0.157 38.156 10.867 1 97.69 146 THR B N 1
ATOM 5071 C CA . THR B 1 146 ? 0.182 37.312 12.016 1 97.69 146 THR B CA 1
ATOM 5072 C C . THR B 1 146 ? 1.688 37.344 12.266 1 97.69 146 THR B C 1
ATOM 5074 O O . THR B 1 146 ? 2.133 37.344 13.414 1 97.69 146 THR B O 1
ATOM 5077 N N . ALA B 1 147 ? 2.486 37.406 11.234 1 97.31 147 ALA B N 1
ATOM 5078 C CA . ALA B 1 147 ? 3.943 37.344 11.32 1 97.31 147 ALA B CA 1
ATOM 5079 C C . ALA B 1 147 ? 4.555 38.719 11.523 1 97.31 147 ALA B C 1
ATOM 5081 O O . ALA B 1 147 ? 5.77 38.844 11.688 1 97.31 147 ALA B O 1
ATOM 5082 N N . ALA B 1 148 ? 3.828 39.781 11.633 1 96.44 148 ALA B N 1
ATOM 5083 C CA . ALA B 1 148 ? 4.312 41.156 11.57 1 96.44 148 ALA B CA 1
ATOM 5084 C C . ALA B 1 148 ? 4.828 41.625 12.93 1 96.44 148 ALA B C 1
ATOM 5086 O O . ALA B 1 148 ? 5.469 42.656 13.031 1 96.44 148 ALA B O 1
ATOM 5087 N N . ASP B 1 149 ? 4.691 40.844 13.953 1 94.94 149 ASP B N 1
ATOM 5088 C CA . ASP B 1 149 ? 5.043 41.312 15.297 1 94.94 149 ASP B CA 1
ATOM 5089 C C . ASP B 1 149 ? 6.527 41.062 15.578 1 94.94 149 ASP B C 1
ATOM 5091 O O . ASP B 1 149 ? 6.984 41.281 16.703 1 94.94 149 ASP B O 1
ATOM 5095 N N . GLY B 1 150 ? 7.301 40.531 14.664 1 92.81 150 GLY B N 1
ATOM 5096 C CA . GLY B 1 150 ? 8.742 40.438 14.805 1 92.81 150 GLY B CA 1
ATOM 5097 C C . GLY B 1 150 ? 9.203 39.031 15.211 1 92.81 150 GLY B C 1
ATOM 5098 O O . GLY B 1 150 ? 10.398 38.75 15.148 1 92.81 150 GLY B O 1
ATOM 5099 N N . VAL B 1 151 ? 8.289 38.219 15.656 1 96 151 VAL B N 1
ATOM 5100 C CA . VAL B 1 151 ? 8.664 36.844 15.969 1 96 151 VAL B CA 1
ATOM 5101 C C . VAL B 1 151 ? 8.977 36.06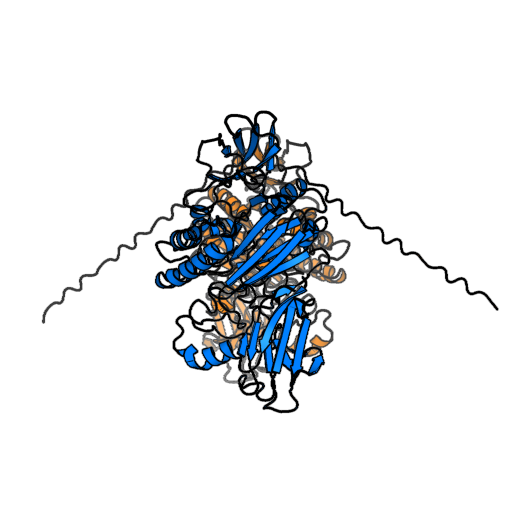2 14.672 1 96 151 VAL B C 1
ATOM 5103 O O . VAL B 1 151 ? 8.164 36.062 13.742 1 96 151 VAL B O 1
ATOM 5106 N N . PRO B 1 152 ? 10.219 35.469 14.594 1 97.25 152 PRO B N 1
ATOM 5107 C CA . PRO B 1 152 ? 10.508 34.688 13.398 1 97.25 152 PRO B CA 1
ATOM 5108 C C . PRO B 1 152 ? 9.422 33.625 13.109 1 97.25 152 PRO B C 1
ATOM 5110 O O . PRO B 1 152 ? 9.016 32.906 14.016 1 97.25 152 PRO B O 1
ATOM 5113 N N . THR B 1 153 ? 8.906 33.656 11.891 1 97.81 153 THR B N 1
ATOM 5114 C CA . THR B 1 153 ? 7.762 32.844 11.531 1 97.81 153 THR B CA 1
ATOM 5115 C C . THR B 1 153 ? 8.062 32 10.289 1 97.81 153 THR B C 1
ATOM 5117 O O . THR B 1 153 ? 8.523 32.531 9.281 1 97.81 153 THR B O 1
ATOM 5120 N N . LEU B 1 154 ? 7.922 30.703 10.414 1 97.94 154 LEU B N 1
ATOM 5121 C CA . LEU B 1 154 ? 7.969 29.797 9.258 1 97.94 154 LEU B CA 1
ATOM 5122 C C . LEU B 1 154 ? 6.625 29.109 9.055 1 97.94 154 LEU B C 1
ATOM 5124 O O . LEU B 1 154 ? 5.719 29.25 9.883 1 97.94 154 LEU B O 1
ATOM 5128 N N . GLY B 1 155 ? 6.445 28.469 7.934 1 98.62 155 GLY B N 1
ATOM 5129 C CA . GLY B 1 155 ? 5.195 27.797 7.637 1 98.62 155 GLY B CA 1
ATOM 5130 C C . GLY B 1 155 ? 5.387 26.391 7.094 1 98.62 155 GLY B C 1
ATOM 5131 O O . GLY B 1 155 ? 6.469 26.047 6.613 1 98.62 155 GLY B O 1
ATOM 5132 N N . VAL B 1 156 ? 4.383 25.594 7.211 1 98.88 156 VAL B N 1
ATOM 5133 C CA . VAL B 1 156 ? 4.324 24.281 6.578 1 98.88 156 VAL B CA 1
ATOM 5134 C C . VAL B 1 156 ? 2.949 24.078 5.945 1 98.88 156 VAL B C 1
ATOM 5136 O O . VAL B 1 156 ? 1.93 24.469 6.523 1 98.88 156 VAL B O 1
ATOM 5139 N N . VAL B 1 157 ? 2.945 23.688 4.691 1 98.88 157 VAL B N 1
ATOM 5140 C CA . VAL B 1 157 ? 1.722 23.219 4.051 1 98.88 157 VAL B CA 1
ATOM 5141 C C . VAL B 1 157 ? 1.609 21.703 4.188 1 98.88 157 VAL B C 1
ATOM 5143 O O . VAL B 1 157 ? 2.469 20.969 3.699 1 98.88 157 VAL B O 1
ATOM 5146 N N . CYS B 1 158 ? 0.557 21.234 4.812 1 98.62 158 CYS B N 1
ATOM 5147 C CA . CYS B 1 158 ? 0.432 19.812 5.152 1 98.62 158 CYS B CA 1
ATOM 5148 C C . CYS B 1 158 ? -0.276 19.047 4.043 1 98.62 158 CYS B C 1
ATOM 5150 O O . CYS B 1 158 ? -1.213 18.297 4.305 1 98.62 158 CYS B O 1
ATOM 5152 N N . GLY B 1 159 ? 0.082 19.328 2.828 1 98.62 159 GLY B N 1
ATOM 5153 C CA . GLY B 1 159 ? -0.292 18.5 1.695 1 98.62 159 GLY B CA 1
ATOM 5154 C C . GLY B 1 159 ? -1.538 19 0.981 1 98.62 159 GLY B C 1
ATOM 5155 O O . GLY B 1 159 ? -2.154 19.969 1.401 1 98.62 159 GLY B O 1
ATOM 5156 N N . ASP B 1 160 ? -1.851 18.344 -0.193 1 98.69 160 ASP B N 1
ATOM 5157 C CA . ASP B 1 160 ? -2.941 18.719 -1.085 1 98.69 160 ASP B CA 1
ATOM 5158 C C . ASP B 1 160 ? -2.854 20.203 -1.461 1 98.69 160 ASP B C 1
ATOM 5160 O O . ASP B 1 160 ? -3.822 20.938 -1.295 1 98.69 160 ASP B O 1
ATOM 5164 N N . ILE B 1 161 ? -1.665 20.5 -1.973 1 98.75 161 ILE B N 1
ATOM 5165 C CA . ILE B 1 161 ? -1.391 21.844 -2.434 1 98.75 161 ILE B CA 1
ATOM 5166 C C . ILE B 1 161 ? -2.309 22.188 -3.604 1 98.75 161 ILE B C 1
ATOM 5168 O O . ILE B 1 161 ? -2.887 23.281 -3.648 1 98.75 161 ILE B O 1
ATOM 5172 N N . ILE B 1 162 ? -2.438 21.234 -4.457 1 98.25 162 ILE B N 1
ATOM 5173 C CA . ILE B 1 162 ? -3.307 21.391 -5.617 1 98.25 162 ILE B CA 1
ATOM 5174 C C . ILE B 1 162 ? -4.441 20.375 -5.555 1 98.25 162 ILE B C 1
ATOM 5176 O O . ILE B 1 162 ? -4.41 19.453 -4.734 1 98.25 162 ILE B O 1
ATOM 5180 N N . GLY B 1 163 ? -5.48 20.609 -6.5 1 96.38 163 GLY B N 1
ATOM 5181 C CA . GLY B 1 163 ? -6.629 19.719 -6.523 1 96.38 163 GLY B CA 1
ATOM 5182 C C . GLY B 1 163 ? -6.613 18.75 -7.695 1 96.38 163 GLY B C 1
ATOM 5183 O O . GLY B 1 163 ? -7.238 17.688 -7.641 1 96.38 163 GLY B O 1
ATOM 5184 N N . ASP B 1 164 ? -5.98 19.156 -8.711 1 93.69 164 ASP B N 1
ATOM 5185 C CA . ASP B 1 164 ? -6 18.391 -9.953 1 93.69 164 ASP B CA 1
ATOM 5186 C C . ASP B 1 164 ? -4.602 18.266 -10.547 1 93.69 164 ASP B C 1
ATOM 5188 O O . ASP B 1 164 ? -4.145 19.172 -11.258 1 93.69 164 ASP B O 1
ATOM 5192 N N . ILE B 1 165 ? -3.992 17.125 -10.453 1 93.31 165 ILE B N 1
ATOM 5193 C CA . ILE B 1 165 ? -2.615 16.891 -10.867 1 93.31 165 ILE B CA 1
ATOM 5194 C C . ILE B 1 165 ? -2.535 16.875 -12.398 1 93.31 165 ILE B C 1
ATOM 5196 O O . ILE B 1 165 ? -1.463 17.078 -12.969 1 93.31 165 ILE B O 1
ATOM 5200 N N . ASP B 1 166 ? -3.652 16.734 -13.07 1 90.56 166 ASP B N 1
ATOM 5201 C CA . ASP B 1 166 ? -3.643 16.578 -14.523 1 90.56 166 ASP B CA 1
ATOM 5202 C C . ASP B 1 166 ? -3.732 17.938 -15.211 1 90.56 166 ASP B C 1
ATOM 5204 O O . ASP B 1 166 ? -3.588 18.031 -16.438 1 90.56 166 ASP B O 1
ATOM 5208 N N . ARG B 1 167 ? -3.926 18.938 -14.406 1 88.56 167 ARG B N 1
ATOM 5209 C CA . ARG B 1 167 ? -3.949 20.266 -14.992 1 88.56 167 ARG B CA 1
ATOM 5210 C C . ARG B 1 167 ? -2.578 20.656 -15.531 1 88.56 167 ARG B C 1
ATOM 5212 O O . ARG B 1 167 ? -1.554 20.359 -14.914 1 88.56 167 ARG B O 1
ATOM 5219 N N . ARG B 1 168 ? -2.572 21.344 -16.734 1 83.94 168 ARG B N 1
ATOM 5220 C CA . ARG B 1 168 ? -1.334 21.797 -17.359 1 83.94 168 ARG B CA 1
ATOM 5221 C C . ARG B 1 168 ? -1.435 23.266 -17.75 1 83.94 168 ARG B C 1
ATOM 5223 O O . ARG B 1 168 ? -2.338 23.656 -18.5 1 83.94 168 ARG B O 1
ATOM 5230 N N . PRO B 1 169 ? -0.574 24.109 -17.219 1 84.5 169 PRO B N 1
ATOM 5231 C CA . PRO B 1 169 ? 0.477 23.766 -16.25 1 84.5 169 PRO B CA 1
ATOM 5232 C C . PRO B 1 169 ? -0.068 23.516 -14.852 1 84.5 169 PRO B C 1
ATOM 5234 O O . PRO B 1 169 ? -1.14 24.016 -14.5 1 84.5 169 PRO B O 1
ATOM 5237 N N . PRO B 1 170 ? 0.715 22.75 -14.047 1 87.38 170 PRO B N 1
ATOM 5238 C CA . PRO B 1 170 ? 0.231 22.5 -12.688 1 87.38 170 PRO B CA 1
ATOM 5239 C C . PRO B 1 170 ? 0.177 23.75 -11.828 1 87.38 170 PRO B C 1
ATOM 5241 O O . PRO B 1 170 ? 0.937 24.703 -12.062 1 87.38 170 PRO B O 1
ATOM 5244 N N . LEU B 1 171 ? -0.634 23.734 -10.828 1 96.5 171 LEU B N 1
ATOM 5245 C CA . LEU B 1 171 ? -0.873 24.938 -10.023 1 96.5 171 LEU B CA 1
ATOM 5246 C C . LEU B 1 171 ? 0.034 24.953 -8.797 1 96.5 171 LEU B C 1
ATOM 5248 O O . LEU B 1 171 ? -0.169 25.75 -7.879 1 96.5 171 LEU B O 1
ATOM 5252 N N . PHE B 1 172 ? 1.107 24.094 -8.773 1 97.31 172 PHE B N 1
ATOM 5253 C CA . PHE B 1 172 ? 2.037 24.078 -7.652 1 97.31 172 PHE B CA 1
ATOM 5254 C C . PHE B 1 172 ? 2.695 25.453 -7.488 1 97.31 172 PHE B C 1
ATOM 5256 O O . PHE B 1 172 ? 2.662 26.031 -6.406 1 97.31 172 PHE B O 1
ATOM 5263 N N . GLU B 1 173 ? 3.223 25.953 -8.594 1 96.25 173 GLU B N 1
ATOM 5264 C CA . GLU B 1 173 ? 3.98 27.203 -8.539 1 96.25 173 GLU B CA 1
ATOM 5265 C C . GLU B 1 173 ? 3.074 28.375 -8.203 1 96.25 173 GLU B C 1
ATOM 5267 O O . GLU B 1 173 ? 3.381 29.172 -7.305 1 96.25 173 GLU B O 1
ATOM 5272 N N . PRO B 1 174 ? 1.885 28.5 -8.82 1 97.12 174 PRO B N 1
ATOM 5273 C CA . PRO B 1 174 ? 0.995 29.609 -8.453 1 97.12 174 PRO B CA 1
ATOM 5274 C C . PRO B 1 174 ? 0.607 29.578 -6.977 1 97.12 174 PRO B C 1
ATOM 5276 O O . PRO B 1 174 ? 0.531 30.641 -6.34 1 97.12 174 PRO B O 1
ATOM 5279 N N . VAL B 1 175 ? 0.416 28.422 -6.414 1 98.19 175 VAL B N 1
ATOM 5280 C CA . VAL B 1 175 ? 0.007 28.328 -5.016 1 98.19 175 VAL B CA 1
ATOM 5281 C C . VAL B 1 175 ? 1.172 28.719 -4.109 1 98.19 175 VAL B C 1
ATOM 5283 O O . VAL B 1 175 ? 1 29.484 -3.164 1 98.19 175 VAL B O 1
ATOM 5286 N N . SER B 1 176 ? 2.387 28.188 -4.406 1 97.94 176 SER B N 1
ATOM 5287 C CA . SER B 1 176 ? 3.541 28.484 -3.566 1 97.94 176 SER B CA 1
ATOM 5288 C C . SER B 1 176 ? 3.908 29.953 -3.639 1 97.94 176 SER B C 1
ATOM 5290 O O . SER B 1 176 ? 4.344 30.547 -2.646 1 97.94 176 SER B O 1
ATOM 5292 N N . GLU B 1 177 ? 3.723 30.578 -4.816 1 97.31 177 GLU B N 1
ATOM 5293 C CA . GLU B 1 177 ? 3.977 32 -4.965 1 97.31 177 GLU B CA 1
ATOM 5294 C C . GLU B 1 177 ? 2.99 32.844 -4.141 1 97.31 177 GLU B C 1
ATOM 5296 O O . GLU B 1 177 ? 3.375 33.812 -3.508 1 97.31 177 GLU B O 1
ATOM 5301 N N . ALA B 1 178 ? 1.755 32.406 -4.188 1 98 178 ALA B N 1
ATOM 5302 C CA . ALA B 1 178 ? 0.734 33.094 -3.414 1 98 178 ALA B CA 1
ATOM 5303 C C . ALA B 1 178 ? 1.046 33.062 -1.92 1 98 178 ALA B C 1
ATOM 5305 O O . ALA B 1 178 ? 0.93 34.062 -1.218 1 98 178 ALA B O 1
ATOM 5306 N N . LEU B 1 179 ? 1.426 31.922 -1.43 1 98.12 179 LEU B N 1
ATOM 5307 C CA . LEU B 1 179 ? 1.745 31.766 -0.015 1 98.12 179 LEU B CA 1
ATOM 5308 C C . LEU B 1 179 ? 3.018 32.531 0.343 1 98.12 179 LEU B C 1
ATOM 5310 O O . LEU B 1 179 ? 3.104 33.125 1.414 1 98.12 179 LEU B O 1
ATOM 5314 N N . ALA B 1 180 ? 3.98 32.531 -0.557 1 97 180 ALA B N 1
ATOM 5315 C CA . ALA B 1 180 ? 5.254 33.219 -0.323 1 97 180 ALA B CA 1
ATOM 5316 C C . ALA B 1 180 ? 5.059 34.719 -0.196 1 97 180 ALA B C 1
ATOM 5318 O O . ALA B 1 180 ? 5.863 35.406 0.438 1 97 180 ALA B O 1
ATOM 5319 N N . ALA B 1 181 ? 4.012 35.188 -0.757 1 96.31 181 ALA B N 1
ATOM 5320 C CA . ALA B 1 181 ? 3.715 36.625 -0.696 1 96.31 181 ALA B CA 1
ATOM 5321 C C . ALA B 1 181 ? 3.441 37.062 0.739 1 96.31 181 ALA B C 1
ATOM 5323 O O . ALA B 1 181 ? 3.5 38.25 1.05 1 96.31 181 ALA B O 1
ATOM 5324 N N . SER B 1 182 ? 3.17 36.156 1.629 1 97.31 182 SER B N 1
ATOM 5325 C CA . SER B 1 182 ? 2.998 36.469 3.043 1 97.31 182 SER B CA 1
ATOM 5326 C C . SER B 1 182 ? 4.316 36.906 3.682 1 97.31 182 SER B C 1
ATOM 5328 O O . SER B 1 182 ? 4.328 37.469 4.781 1 97.31 182 SER B O 1
ATOM 5330 N N . GLY B 1 183 ? 5.43 36.594 3.029 1 96.38 183 GLY B N 1
ATOM 5331 C CA . GLY B 1 183 ? 6.742 36.781 3.621 1 96.38 183 GLY B CA 1
ATOM 5332 C C . GLY B 1 183 ? 7.18 35.656 4.516 1 96.38 183 GLY B C 1
ATOM 5333 O O . GLY B 1 183 ? 8.281 35.688 5.07 1 96.38 183 GLY B O 1
ATOM 5334 N N . VAL B 1 184 ? 6.391 34.688 4.664 1 97.38 184 VAL B N 1
ATOM 5335 C CA . VAL B 1 184 ? 6.688 33.5 5.461 1 97.38 184 VAL B CA 1
ATOM 5336 C C . VAL B 1 184 ? 7.242 32.375 4.562 1 97.38 184 VAL B C 1
ATOM 5338 O O . VAL B 1 184 ? 6.715 32.125 3.479 1 97.38 184 VAL B O 1
ATOM 5341 N N . ALA B 1 185 ? 8.398 31.766 4.91 1 97.44 185 ALA B N 1
ATOM 5342 C CA . ALA B 1 185 ? 8.945 30.625 4.188 1 97.44 185 ALA B CA 1
ATOM 5343 C C . ALA B 1 185 ? 8.164 29.344 4.504 1 97.44 185 ALA B C 1
ATOM 5345 O O . ALA B 1 185 ? 8.203 28.859 5.633 1 97.44 185 ALA B O 1
ATOM 5346 N N . PHE B 1 186 ? 7.504 28.797 3.506 1 98.69 186 PHE B N 1
ATOM 5347 C CA . PHE B 1 186 ? 6.684 27.609 3.717 1 98.69 186 PHE B CA 1
ATOM 5348 C C . PHE B 1 186 ? 7.426 26.344 3.281 1 98.69 186 PHE B C 1
ATOM 5350 O O . PHE B 1 186 ? 7.949 26.281 2.168 1 98.69 186 PHE B O 1
ATOM 5357 N N . PHE B 1 187 ? 7.504 25.344 4.156 1 98.62 187 PHE B N 1
ATOM 5358 C CA . PHE B 1 187 ? 7.871 23.969 3.828 1 98.62 187 PHE B CA 1
ATOM 5359 C C . PHE B 1 187 ? 6.656 23.188 3.336 1 98.62 187 PHE B C 1
ATOM 5361 O O . PHE B 1 187 ? 5.52 23.531 3.666 1 98.62 187 PHE B O 1
ATOM 5368 N N . TYR B 1 188 ? 6.906 22.125 2.504 1 98.75 188 TYR B N 1
ATOM 5369 C CA . TYR B 1 188 ? 5.773 21.469 1.85 1 98.75 188 TYR B CA 1
ATOM 5370 C C . TYR B 1 188 ? 5.766 19.969 2.119 1 98.75 188 TYR B C 1
ATOM 5372 O O . TYR B 1 188 ? 6.801 19.312 1.998 1 98.75 188 TYR B O 1
ATOM 5380 N N . VAL B 1 189 ? 4.625 19.453 2.504 1 98.88 189 VAL B N 1
ATOM 5381 C CA . VAL B 1 189 ? 4.289 18.047 2.609 1 98.88 189 VAL B CA 1
ATOM 5382 C C . VAL B 1 189 ? 3.498 17.609 1.379 1 98.88 189 VAL B C 1
ATOM 5384 O O . VAL B 1 189 ? 2.664 18.359 0.868 1 98.88 189 VAL B O 1
ATOM 5387 N N . ALA B 1 190 ? 3.787 16.453 0.861 1 98.75 190 ALA B N 1
ATOM 5388 C CA . ALA B 1 190 ? 3.02 15.945 -0.271 1 98.75 190 ALA B CA 1
ATOM 5389 C C . ALA B 1 190 ? 1.699 15.336 0.19 1 98.75 190 ALA B C 1
ATOM 5391 O O . ALA B 1 190 ? 1.666 14.57 1.157 1 98.75 190 ALA B O 1
ATOM 5392 N N . GLY B 1 191 ? 0.59 15.688 -0.451 1 98.69 191 GLY B N 1
ATOM 5393 C CA . GLY B 1 191 ? -0.708 15.07 -0.23 1 98.69 191 GLY B CA 1
ATOM 5394 C C . GLY B 1 191 ? -1.134 14.156 -1.361 1 98.69 191 GLY B C 1
ATOM 5395 O O . GLY B 1 191 ? -0.417 14.008 -2.354 1 98.69 191 GLY B O 1
ATOM 5396 N N . ASN B 1 192 ? -2.338 13.477 -1.204 1 98.44 192 ASN B N 1
ATOM 5397 C CA . ASN B 1 192 ? -2.773 12.508 -2.207 1 98.44 192 ASN B CA 1
ATOM 5398 C C . ASN B 1 192 ? -3.191 13.195 -3.504 1 98.44 192 ASN B C 1
ATOM 5400 O O . ASN B 1 192 ? -3.154 12.586 -4.574 1 98.44 192 ASN B O 1
ATOM 5404 N N . HIS B 1 193 ? -3.525 14.477 -3.494 1 98.06 193 HIS B N 1
ATOM 5405 C CA . HIS B 1 193 ? -3.865 15.211 -4.707 1 98.06 193 HIS B CA 1
ATOM 5406 C C . HIS B 1 193 ? -2.613 15.734 -5.406 1 98.06 193 HIS B C 1
ATOM 5408 O O . HIS B 1 193 ? -2.688 16.234 -6.531 1 98.06 193 HIS B O 1
ATOM 5414 N N . ASP B 1 194 ? -1.517 15.562 -4.742 1 98.31 194 ASP B N 1
ATOM 5415 C CA . ASP B 1 194 ? -0.251 16.047 -5.281 1 98.31 194 ASP B CA 1
ATOM 5416 C C . ASP B 1 194 ? 0.519 14.922 -5.973 1 98.31 194 ASP B C 1
ATOM 5418 O O . ASP B 1 194 ? 1.691 15.094 -6.316 1 98.31 194 ASP B O 1
ATOM 5422 N N . MET B 1 195 ? -0.092 13.742 -6.191 1 97.62 195 MET B N 1
ATOM 5423 C CA . MET B 1 195 ? 0.556 12.562 -6.766 1 97.62 195 MET B CA 1
ATOM 5424 C C . MET B 1 195 ? 0.296 12.477 -8.266 1 97.62 195 MET B C 1
ATOM 5426 O O . MET B 1 195 ? -0.822 12.719 -8.719 1 97.62 195 MET B O 1
ATOM 5430 N N . ASP B 1 196 ? 1.37 12.125 -9.016 1 96.88 196 ASP B N 1
ATOM 5431 C CA . ASP B 1 196 ? 1.19 11.75 -10.414 1 96.88 196 ASP B CA 1
ATOM 5432 C C . ASP B 1 196 ? 0.427 10.438 -10.539 1 96.88 196 ASP B C 1
ATOM 5434 O O . ASP B 1 196 ? 0.761 9.453 -9.875 1 96.88 196 ASP B O 1
ATOM 5438 N N . LEU B 1 197 ? -0.588 10.406 -11.367 1 95.31 197 LEU B N 1
ATOM 5439 C CA . LEU B 1 197 ? -1.413 9.219 -11.555 1 95.31 197 LEU B CA 1
ATOM 5440 C C . LEU B 1 197 ? -1.013 8.477 -12.828 1 95.31 197 LEU B C 1
ATOM 5442 O O . LEU B 1 197 ? -0.28 9.016 -13.664 1 95.31 197 LEU B O 1
ATOM 5446 N N . GLY B 1 198 ? -1.467 7.191 -12.953 1 94.62 198 GLY B N 1
ATOM 5447 C CA . GLY B 1 198 ? -1.209 6.402 -14.141 1 94.62 198 GLY B CA 1
ATOM 5448 C C . GLY B 1 198 ? 0.216 5.891 -14.227 1 94.62 198 GLY B C 1
ATOM 5449 O O . GLY B 1 198 ? 0.674 5.477 -15.289 1 94.62 198 GLY B O 1
ATOM 5450 N N . VAL B 1 199 ? 0.955 6.039 -13.172 1 96.62 199 VAL B N 1
ATOM 5451 C CA . VAL B 1 199 ? 2.311 5.504 -13.109 1 96.62 199 VAL B CA 1
ATOM 5452 C C . VAL B 1 199 ? 2.299 4.141 -12.422 1 96.62 199 VAL B C 1
ATOM 5454 O O . VAL B 1 199 ? 1.296 3.754 -11.812 1 96.62 199 VAL B O 1
ATOM 5457 N N . ARG B 1 200 ? 3.393 3.396 -12.484 1 96.56 200 ARG B N 1
ATOM 5458 C CA . ARG B 1 200 ? 3.344 1.974 -12.156 1 96.56 200 ARG B CA 1
ATOM 5459 C C . ARG B 1 200 ? 3.439 1.75 -10.656 1 96.56 200 ARG B C 1
ATOM 5461 O O . ARG B 1 200 ? 2.941 0.748 -10.133 1 96.56 200 ARG B O 1
ATOM 5468 N N . THR B 1 201 ? 4.16 2.678 -9.938 1 97.88 201 THR B N 1
ATOM 5469 C CA . THR B 1 201 ? 4.328 2.484 -8.5 1 97.88 201 THR B CA 1
ATOM 5470 C C . THR B 1 201 ? 4.34 3.824 -7.773 1 97.88 201 THR B C 1
ATOM 5472 O O . THR B 1 201 ? 4.395 4.883 -8.406 1 97.88 201 THR B O 1
ATOM 5475 N N . SER B 1 202 ? 4.266 3.771 -6.406 1 97.88 202 SER B N 1
ATOM 5476 C CA . SER B 1 202 ? 4.32 4.961 -5.562 1 97.88 202 SER B CA 1
ATOM 5477 C C . SER B 1 202 ? 5.641 5.703 -5.742 1 97.88 202 SER B C 1
ATOM 5479 O O . SER B 1 202 ? 5.688 6.934 -5.637 1 97.88 202 SER B O 1
ATOM 5481 N N . ASP B 1 203 ? 6.773 4.984 -6.086 1 96.44 203 ASP B N 1
ATOM 5482 C CA . ASP B 1 203 ? 8.086 5.586 -6.273 1 96.44 203 ASP B CA 1
ATOM 5483 C C . ASP B 1 203 ? 8.078 6.582 -7.434 1 96.44 203 ASP B C 1
ATOM 5485 O O . ASP B 1 203 ? 8.914 7.48 -7.496 1 96.44 203 ASP B O 1
ATOM 5489 N N . ARG B 1 204 ? 7.109 6.504 -8.266 1 96.5 204 ARG B N 1
ATOM 5490 C CA . ARG B 1 204 ? 7.043 7.34 -9.453 1 96.5 204 ARG B CA 1
ATOM 5491 C C . ARG B 1 204 ? 5.91 8.352 -9.352 1 96.5 204 ARG B C 1
ATOM 5493 O O . ARG B 1 204 ? 5.688 9.141 -10.273 1 96.5 204 ARG B O 1
ATOM 5500 N N . ALA B 1 205 ? 5.293 8.414 -8.234 1 97.94 205 ALA B N 1
ATOM 5501 C CA . ALA B 1 205 ? 4.031 9.133 -8.141 1 97.94 205 ALA B CA 1
ATOM 5502 C C . ALA B 1 205 ? 4.242 10.539 -7.598 1 97.94 205 ALA B C 1
ATOM 5504 O O . ALA B 1 205 ? 3.275 11.266 -7.324 1 97.94 205 ALA B O 1
ATOM 5505 N N . LYS B 1 206 ? 5.523 10.984 -7.398 1 97.88 206 LYS B N 1
ATOM 5506 C CA . LYS B 1 206 ? 5.758 12.297 -6.805 1 97.88 206 LYS B CA 1
ATOM 5507 C C . LYS B 1 206 ? 6.711 13.125 -7.664 1 97.88 206 LYS B C 1
ATOM 5509 O O . LYS B 1 206 ? 7.371 14.039 -7.168 1 97.88 206 LYS B O 1
ATOM 5514 N N . ARG B 1 207 ? 6.812 12.797 -8.945 1 96.31 207 ARG B N 1
ATOM 5515 C CA . ARG B 1 207 ? 7.742 13.492 -9.828 1 96.31 207 ARG B CA 1
ATOM 5516 C C . ARG B 1 207 ? 7.402 14.977 -9.922 1 96.31 207 ARG B C 1
ATOM 5518 O O . ARG B 1 207 ? 8.281 15.828 -9.766 1 96.31 207 ARG B O 1
ATOM 5525 N N . SER B 1 208 ? 6.164 15.336 -10.188 1 96.25 208 SER B N 1
ATOM 5526 C CA . SER B 1 208 ? 5.742 16.734 -10.328 1 96.25 208 SER B CA 1
ATOM 5527 C C . SER B 1 208 ? 5.977 17.516 -9.039 1 96.25 208 SER B C 1
ATOM 5529 O O . SER B 1 208 ? 6.48 18.641 -9.07 1 96.25 208 SER B O 1
ATOM 5531 N N . PHE B 1 209 ? 5.594 16.953 -7.926 1 97.69 209 PHE B N 1
ATOM 5532 C CA . PHE B 1 209 ? 5.828 17.578 -6.633 1 97.69 209 PHE B CA 1
ATOM 5533 C C . PHE B 1 209 ? 7.312 17.859 -6.434 1 97.69 209 PHE B C 1
ATOM 5535 O O . PHE B 1 209 ? 7.695 18.969 -6.047 1 97.69 209 PHE B O 1
ATOM 5542 N N . LYS B 1 210 ? 8.172 16.844 -6.68 1 97.62 210 LYS B N 1
ATOM 5543 C CA . LYS B 1 210 ? 9.609 16.922 -6.449 1 97.62 210 LYS B CA 1
ATOM 5544 C C . LYS B 1 210 ? 10.25 18 -7.324 1 97.62 210 LYS B C 1
ATOM 5546 O O . LYS B 1 210 ? 11.242 18.609 -6.934 1 97.62 210 LYS B O 1
ATOM 5551 N N . GLU B 1 211 ? 9.695 18.219 -8.469 1 95.12 211 GLU B N 1
ATOM 5552 C CA . GLU B 1 211 ? 10.203 19.25 -9.367 1 95.12 211 GLU B CA 1
ATOM 5553 C C . GLU B 1 211 ? 10.047 20.641 -8.75 1 95.12 211 GLU B C 1
ATOM 5555 O O . GLU B 1 211 ? 10.859 21.531 -9.008 1 95.12 211 GLU B O 1
ATOM 5560 N N . HIS B 1 212 ? 9.102 20.781 -7.91 1 95.38 212 HIS B N 1
ATOM 5561 C CA . HIS B 1 212 ? 8.805 22.094 -7.371 1 95.38 212 HIS B CA 1
ATOM 5562 C C . HIS B 1 212 ? 9.336 22.25 -5.949 1 95.38 212 HIS B C 1
ATOM 5564 O O . HIS B 1 212 ? 9.734 23.344 -5.543 1 95.38 212 HIS B O 1
ATOM 5570 N N . PHE B 1 213 ? 9.352 21.141 -5.176 1 97.69 213 PHE B N 1
ATOM 5571 C CA . PHE B 1 213 ? 9.555 21.328 -3.746 1 97.69 213 PHE B CA 1
ATOM 5572 C C . PHE B 1 213 ? 10.688 20.453 -3.236 1 97.69 213 PHE B C 1
ATOM 5574 O O . PHE B 1 213 ? 11.07 20.531 -2.068 1 97.69 213 PHE B O 1
ATOM 5581 N N . GLY B 1 214 ? 11.273 19.562 -4.109 1 97.88 214 GLY B N 1
ATOM 5582 C CA . GLY B 1 214 ? 12.391 18.734 -3.699 1 97.88 214 GLY B CA 1
ATOM 5583 C C . GLY B 1 214 ? 11.953 17.438 -3.025 1 97.88 214 GLY B C 1
ATOM 5584 O O . GLY B 1 214 ? 10.914 16.875 -3.369 1 97.88 214 GLY B O 1
ATOM 5585 N N . PRO B 1 215 ? 12.82 16.906 -2.104 1 98.5 215 PRO B N 1
ATOM 5586 C CA . PRO B 1 215 ? 12.531 15.609 -1.48 1 98.5 215 PRO B CA 1
ATOM 5587 C C . PRO B 1 215 ? 11.195 15.609 -0.734 1 98.5 215 PRO B C 1
ATOM 5589 O O . PRO B 1 215 ? 10.773 16.641 -0.205 1 98.5 215 PRO B O 1
ATOM 5592 N N . THR B 1 216 ? 10.57 14.43 -0.626 1 98.69 216 THR B N 1
ATOM 5593 C CA . THR B 1 216 ? 9.234 14.336 -0.05 1 98.69 216 THR B CA 1
ATOM 5594 C C . THR B 1 216 ? 9.312 14.086 1.453 1 98.69 216 THR B C 1
ATOM 5596 O O . THR B 1 216 ? 8.297 14.156 2.152 1 98.69 216 THR B O 1
ATOM 5599 N N . TYR B 1 217 ? 10.43 13.742 1.96 1 98.81 217 TYR B N 1
ATOM 5600 C CA . TYR B 1 217 ? 10.656 13.688 3.4 1 98.81 217 TYR B CA 1
ATOM 5601 C C . TYR B 1 217 ? 12.016 14.266 3.758 1 98.81 217 TYR B C 1
ATOM 5603 O O . TYR B 1 217 ? 12.984 14.109 3.004 1 98.81 217 TYR B O 1
ATOM 5611 N N . TYR B 1 218 ? 12.125 14.992 4.785 1 98.75 218 TYR B N 1
ATOM 5612 C CA . TYR B 1 218 ? 13.297 15.742 5.219 1 98.75 218 TYR B CA 1
ATOM 5613 C C . TYR B 1 218 ? 13.094 16.312 6.617 1 98.75 218 TYR B C 1
ATOM 5615 O O . TYR B 1 218 ? 12.023 16.156 7.211 1 98.75 218 TYR B O 1
ATOM 5623 N N . ALA B 1 219 ? 14.125 16.906 7.16 1 98.81 219 ALA B N 1
ATOM 5624 C CA . ALA B 1 219 ? 14.062 17.484 8.5 1 98.81 219 ALA B CA 1
ATOM 5625 C C . ALA B 1 219 ? 14.852 18.797 8.578 1 98.81 219 ALA B C 1
ATOM 5627 O O . ALA B 1 219 ? 15.641 19.094 7.68 1 98.81 219 ALA B O 1
ATOM 5628 N N . PHE B 1 220 ? 14.594 19.562 9.57 1 98.56 220 PHE B N 1
ATOM 5629 C CA . PHE B 1 220 ? 15.344 20.781 9.875 1 98.56 220 PHE B CA 1
ATOM 5630 C C . PHE B 1 220 ? 15.148 21.188 11.336 1 98.56 220 PHE B C 1
ATOM 5632 O O . PHE B 1 220 ? 14.227 20.703 12 1 98.56 220 PHE B O 1
ATOM 5639 N N . ASP B 1 221 ? 16.031 22 11.82 1 97.94 221 ASP B N 1
ATOM 5640 C CA . ASP B 1 221 ? 15.984 22.469 13.203 1 97.94 221 ASP B CA 1
ATOM 5641 C C . ASP B 1 221 ? 15.703 23.969 13.266 1 97.94 221 ASP B C 1
ATOM 5643 O O . ASP B 1 221 ? 16.188 24.734 12.43 1 97.94 221 ASP B O 1
ATOM 5647 N N . ARG B 1 222 ? 14.938 24.359 14.211 1 97.56 222 ARG B N 1
ATOM 5648 C CA . ARG B 1 222 ? 14.773 25.75 14.633 1 97.56 222 ARG B CA 1
ATOM 5649 C C . ARG B 1 222 ? 14.695 25.859 16.156 1 97.56 222 ARG B C 1
ATOM 5651 O O . ARG B 1 222 ? 13.805 25.266 16.781 1 97.56 222 ARG B O 1
ATOM 5658 N N . GLY B 1 223 ? 15.602 26.625 16.734 1 96.5 223 GLY B N 1
ATOM 5659 C CA . GLY B 1 223 ? 15.664 26.656 18.188 1 96.5 223 GLY B CA 1
ATOM 5660 C C . GLY B 1 223 ? 15.891 25.281 18.781 1 96.5 223 GLY B C 1
ATOM 5661 O O . GLY B 1 223 ? 16.812 24.562 18.391 1 96.5 223 GLY B O 1
ATOM 5662 N N . ARG B 1 224 ? 15.047 24.938 19.688 1 96.12 224 ARG B N 1
ATOM 5663 C CA . ARG B 1 224 ? 15.18 23.641 20.359 1 96.12 224 ARG B CA 1
ATOM 5664 C C . ARG B 1 224 ? 14.234 22.609 19.75 1 96.12 224 ARG B C 1
ATOM 5666 O O . ARG B 1 224 ? 14.047 21.531 20.312 1 96.12 224 ARG B O 1
ATOM 5673 N N . VAL B 1 225 ? 13.641 22.969 18.625 1 98.19 225 VAL B N 1
ATOM 5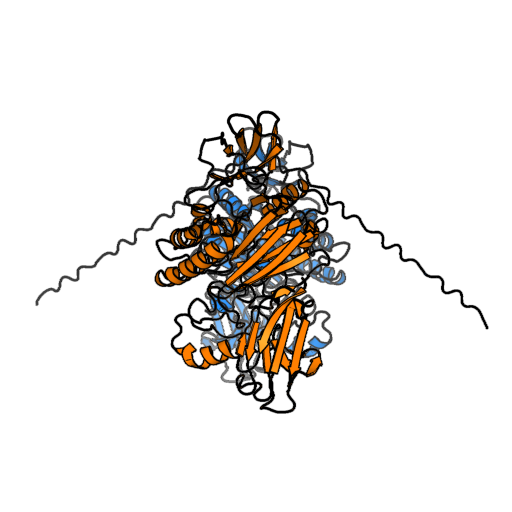674 C CA . VAL B 1 225 ? 12.625 22.109 18.016 1 98.19 225 VAL B CA 1
ATOM 5675 C C . VAL B 1 225 ? 13.203 21.406 16.797 1 98.19 225 VAL B C 1
ATOM 5677 O O . VAL B 1 225 ? 13.891 22.031 15.984 1 98.19 225 VAL B O 1
ATOM 5680 N N . HIS B 1 226 ? 13.039 20.078 16.719 1 98.5 226 HIS B N 1
ATOM 5681 C CA . HIS B 1 226 ? 13.352 19.297 15.531 1 98.5 226 HIS B CA 1
ATOM 5682 C C . HIS B 1 226 ? 12.102 19.062 14.695 1 98.5 226 HIS B C 1
ATOM 5684 O O . HIS B 1 226 ? 11.148 18.438 15.164 1 98.5 226 HIS B O 1
ATOM 5690 N N . TYR B 1 227 ? 12.086 19.578 13.445 1 98.81 227 TYR B N 1
ATOM 5691 C CA . TYR B 1 227 ? 10.984 19.391 12.516 1 98.81 227 TYR B CA 1
ATOM 5692 C C . TYR B 1 227 ? 11.273 18.25 11.547 1 98.81 227 TYR B C 1
ATOM 5694 O O . TYR B 1 227 ? 12.383 18.141 11.031 1 98.81 227 TYR B O 1
ATOM 5702 N N . VAL B 1 228 ? 10.289 17.422 11.344 1 98.88 228 VAL B N 1
ATOM 5703 C CA . VAL B 1 228 ? 10.391 16.328 10.391 1 98.88 228 VAL B CA 1
ATOM 5704 C C . VAL B 1 228 ? 9.195 16.344 9.445 1 98.88 228 VAL B C 1
ATOM 5706 O O . VAL B 1 228 ? 8.047 16.438 9.891 1 98.88 228 VAL B O 1
ATOM 5709 N N . VAL B 1 229 ? 9.469 16.328 8.156 1 98.94 229 VAL B N 1
ATOM 5710 C CA . VAL B 1 229 ? 8.438 16.172 7.133 1 98.94 229 VAL B CA 1
ATOM 5711 C C . VAL B 1 229 ? 8.469 14.75 6.578 1 98.94 229 VAL B C 1
ATOM 5713 O O . VAL B 1 229 ? 9.531 14.234 6.23 1 98.94 229 VAL B O 1
ATOM 5716 N N . LEU B 1 230 ? 7.312 14.086 6.535 1 98.94 230 LEU B N 1
ATOM 5717 C CA . LEU B 1 230 ? 7.195 12.727 6.023 1 98.94 230 LEU B CA 1
ATOM 5718 C C . LEU B 1 230 ? 6.184 12.656 4.883 1 98.94 230 LEU B C 1
ATOM 5720 O O . LEU B 1 230 ? 5.32 13.531 4.766 1 98.94 230 LEU B O 1
ATOM 5724 N N . ASP B 1 231 ? 6.359 11.695 4.051 1 98.88 231 ASP B N 1
ATOM 5725 C CA . ASP B 1 231 ? 5.449 11.383 2.953 1 98.88 231 ASP B CA 1
ATOM 5726 C C . ASP B 1 231 ? 4.676 10.094 3.229 1 98.88 231 ASP B C 1
ATOM 5728 O O . ASP B 1 231 ? 5.195 9 3.021 1 98.88 231 ASP B O 1
ATOM 5732 N N . ASP B 1 232 ? 3.406 10.258 3.627 1 98.81 232 ASP B N 1
ATOM 5733 C CA . ASP B 1 232 ? 2.652 9.07 4.016 1 98.81 232 ASP B CA 1
ATOM 5734 C C . ASP B 1 232 ? 1.563 8.75 2.996 1 98.81 232 ASP B C 1
ATOM 5736 O O . ASP B 1 232 ? 0.661 7.953 3.271 1 98.81 232 ASP B O 1
ATOM 5740 N N . CYS B 1 233 ? 1.599 9.391 1.812 1 98.69 233 CYS B N 1
ATOM 5741 C CA . CYS B 1 233 ? 0.686 9.07 0.719 1 98.69 233 CYS B CA 1
ATOM 5742 C C . CYS B 1 233 ? 1.289 8.016 -0.207 1 98.69 233 CYS B C 1
ATOM 5744 O O . CYS B 1 233 ? 2.107 8.344 -1.07 1 98.69 233 CYS B O 1
ATOM 5746 N N . PHE B 1 234 ? 0.823 6.777 -0.114 1 98.56 234 PHE B N 1
ATOM 5747 C CA . PHE B 1 234 ? 1.377 5.66 -0.874 1 98.56 234 PHE B CA 1
ATOM 5748 C C . PHE B 1 234 ? 0.44 5.262 -2.006 1 98.56 234 PHE B C 1
ATOM 5750 O O . PHE B 1 234 ? -0.607 4.656 -1.768 1 98.56 234 PHE B O 1
ATOM 5757 N N . TYR B 1 235 ? 0.872 5.539 -3.252 1 98.25 235 TYR B N 1
ATOM 5758 C CA . TYR B 1 235 ? 0.1 5.242 -4.457 1 98.25 235 TYR B CA 1
ATOM 5759 C C . TYR B 1 235 ? 0.135 3.754 -4.773 1 98.25 235 TYR B C 1
ATOM 5761 O O . TYR B 1 235 ? 1.203 3.137 -4.77 1 98.25 235 TYR B O 1
ATOM 5769 N N . ILE B 1 236 ? -1.077 3.148 -5.09 1 96.06 236 ILE B N 1
ATOM 5770 C CA . ILE B 1 236 ? -1.056 1.703 -5.289 1 96.06 236 ILE B CA 1
ATOM 5771 C C . ILE B 1 236 ? -1.303 1.383 -6.762 1 96.06 236 ILE B C 1
ATOM 5773 O O . ILE B 1 236 ? -1.547 0.228 -7.121 1 96.06 236 ILE B O 1
ATOM 5777 N N . GLY B 1 237 ? -1.215 2.371 -7.664 1 86.94 237 GLY B N 1
ATOM 5778 C CA . GLY B 1 237 ? -1.062 2.158 -9.094 1 86.94 237 GLY B CA 1
ATOM 5779 C C . GLY B 1 237 ? -2.379 1.893 -9.797 1 86.94 237 GLY B C 1
ATOM 5780 O O . GLY B 1 237 ? -2.396 1.347 -10.906 1 86.94 237 GLY B O 1
ATOM 5781 N N . ARG B 1 238 ? -3.529 2.191 -9.125 1 87.38 238 ARG B N 1
ATOM 5782 C CA . ARG B 1 238 ? -4.852 2.029 -9.727 1 87.38 238 ARG B CA 1
ATOM 5783 C C . ARG B 1 238 ? -5.695 3.287 -9.539 1 87.38 238 ARG B C 1
ATOM 5785 O O . ARG B 1 238 ? -6.117 3.602 -8.43 1 87.38 238 ARG B O 1
ATOM 5792 N N . SER B 1 239 ? -5.852 3.922 -10.68 1 89.62 239 SER B N 1
ATOM 5793 C CA . SER B 1 239 ? -6.625 5.16 -10.656 1 89.62 239 SER B CA 1
ATOM 5794 C C . SER B 1 239 ? -6.039 6.152 -9.656 1 89.62 239 SER B C 1
ATOM 5796 O O . SER B 1 239 ? -4.855 6.488 -9.727 1 89.62 239 SER B O 1
ATOM 5798 N N . TYR B 1 240 ? -6.832 6.551 -8.734 1 91.69 240 TYR B N 1
ATOM 5799 C CA . TYR B 1 240 ? -6.414 7.535 -7.742 1 91.69 240 TYR B CA 1
ATOM 5800 C C . TYR B 1 240 ? -6.199 6.879 -6.383 1 91.69 240 TYR B C 1
ATOM 5802 O O . TYR B 1 240 ? -6.031 7.57 -5.375 1 91.69 240 TYR B O 1
ATOM 5810 N N . LEU B 1 241 ? -6.184 5.539 -6.355 1 94.31 241 LEU B N 1
ATOM 5811 C CA . LEU B 1 241 ? -6.199 4.832 -5.078 1 94.31 241 LEU B CA 1
ATOM 5812 C C . LEU B 1 241 ? -4.836 4.902 -4.398 1 94.31 241 LEU B C 1
ATOM 5814 O O . LEU B 1 241 ? -3.803 4.777 -5.062 1 94.31 241 LEU B O 1
ATOM 5818 N N . TYR B 1 242 ? -4.832 5.152 -3.158 1 97.56 242 TYR B N 1
ATOM 5819 C CA . TYR B 1 242 ? -3.658 5.219 -2.297 1 97.56 242 TYR B CA 1
ATOM 5820 C C . TYR B 1 242 ? -3.979 4.699 -0.899 1 97.56 242 TYR B C 1
ATOM 5822 O O . TYR B 1 242 ? -5.137 4.426 -0.583 1 97.56 242 TYR B O 1
ATOM 5830 N N . VAL B 1 243 ? -2.969 4.441 -0.036 1 97.94 243 VAL B N 1
ATOM 5831 C CA . VAL B 1 243 ? -3.113 4.109 1.377 1 97.94 243 VAL B CA 1
ATOM 5832 C C . VAL B 1 243 ? -2.168 4.969 2.211 1 97.94 243 VAL B C 1
ATOM 5834 O O . VAL B 1 243 ? -1.15 5.453 1.707 1 97.94 243 VAL B O 1
ATOM 5837 N N . GLY B 1 244 ? -2.586 5.316 3.414 1 98.44 244 GLY B N 1
ATOM 5838 C CA . GLY B 1 244 ? -1.627 5.883 4.348 1 98.44 244 GLY B CA 1
ATOM 5839 C C . GLY B 1 244 ? -0.568 4.895 4.793 1 98.44 244 GLY B C 1
ATOM 5840 O O . GLY B 1 244 ? -0.885 3.867 5.398 1 98.44 244 GLY B O 1
ATOM 5841 N N . TYR B 1 245 ? 0.645 5.168 4.492 1 98.62 245 TYR B N 1
ATOM 5842 C CA . TYR B 1 245 ? 1.691 4.176 4.703 1 98.62 245 TYR B CA 1
ATOM 5843 C C . TYR B 1 245 ? 3.074 4.812 4.613 1 98.62 245 TYR B C 1
ATOM 5845 O O . TYR B 1 245 ? 3.332 5.621 3.719 1 98.62 245 TYR B O 1
ATOM 5853 N N . LEU B 1 246 ? 3.936 4.57 5.586 1 98.75 246 LEU B N 1
ATOM 5854 C CA . LEU B 1 246 ? 5.352 4.906 5.52 1 98.75 246 LEU B CA 1
ATOM 5855 C C . LEU B 1 246 ? 6.184 3.689 5.133 1 98.75 246 LEU B C 1
ATOM 5857 O O . LEU B 1 246 ? 6.207 2.691 5.855 1 98.75 246 LEU B O 1
ATOM 5861 N N . ASP B 1 247 ? 6.828 3.762 3.988 1 97.5 247 ASP B N 1
ATOM 5862 C CA . ASP B 1 247 ? 7.578 2.594 3.533 1 97.5 247 ASP B CA 1
ATOM 5863 C C . ASP B 1 247 ? 8.875 2.436 4.32 1 97.5 247 ASP B C 1
ATOM 5865 O O . ASP B 1 247 ? 9.234 3.303 5.117 1 97.5 247 ASP B O 1
ATOM 5869 N N . GLU B 1 248 ? 9.555 1.339 4.164 1 96.19 248 GLU B N 1
ATOM 5870 C CA . GLU B 1 248 ? 10.727 0.975 4.957 1 96.19 248 GLU B CA 1
ATOM 5871 C C . GLU B 1 248 ? 11.867 1.964 4.742 1 96.19 248 GLU B C 1
ATOM 5873 O O . GLU B 1 248 ? 12.594 2.293 5.68 1 96.19 248 GLU B O 1
ATOM 5878 N N . ARG B 1 249 ? 12.086 2.42 3.541 1 94.5 249 ARG B N 1
ATOM 5879 C CA . ARG B 1 249 ? 13.141 3.375 3.24 1 94.5 249 ARG B CA 1
ATOM 5880 C C . ARG B 1 249 ? 12.984 4.645 4.07 1 94.5 249 ARG B C 1
ATOM 5882 O O . ARG B 1 249 ? 13.953 5.125 4.668 1 94.5 249 ARG B O 1
ATOM 5889 N N . GLN B 1 250 ? 11.828 5.176 4.121 1 97.12 250 GLN B N 1
ATOM 5890 C CA . GLN B 1 250 ? 11.523 6.391 4.871 1 97.12 250 GLN B CA 1
ATOM 5891 C C . GLN B 1 250 ? 11.68 6.16 6.375 1 97.12 250 GLN B C 1
ATOM 5893 O O . GLN B 1 250 ? 12.219 7.012 7.086 1 97.12 250 GLN B O 1
ATOM 5898 N N . LEU B 1 251 ? 11.188 5.012 6.867 1 97.88 251 LEU B N 1
ATOM 5899 C CA . LEU B 1 251 ? 11.273 4.723 8.297 1 97.88 251 LEU B CA 1
ATOM 5900 C C . LEU B 1 251 ? 12.727 4.543 8.727 1 97.88 251 LEU B C 1
ATOM 5902 O O . LEU B 1 251 ? 13.117 4.977 9.812 1 97.88 251 LEU B O 1
ATOM 5906 N N . ARG B 1 252 ? 13.523 3.902 7.898 1 95.94 252 ARG B N 1
ATOM 5907 C CA . ARG B 1 252 ? 14.945 3.76 8.203 1 95.94 252 ARG B CA 1
ATOM 5908 C C . ARG B 1 252 ? 15.633 5.121 8.234 1 95.94 252 ARG B C 1
ATOM 5910 O O . ARG B 1 252 ? 16.484 5.367 9.094 1 95.94 252 ARG B O 1
ATOM 5917 N N . TRP B 1 253 ? 15.312 5.934 7.266 1 97.19 253 TRP B N 1
ATOM 5918 C CA . TRP B 1 253 ? 15.836 7.297 7.258 1 97.19 253 TRP B CA 1
ATOM 5919 C C . TRP B 1 253 ? 15.453 8.031 8.539 1 97.19 253 TRP B C 1
ATOM 5921 O O . TRP B 1 253 ? 16.297 8.688 9.156 1 97.19 253 TRP B O 1
ATOM 5931 N N . LEU B 1 254 ? 14.188 7.91 8.953 1 98.62 254 LEU B N 1
ATOM 5932 C CA . LEU B 1 254 ? 13.695 8.578 10.148 1 98.62 254 LEU B CA 1
ATOM 5933 C C . LEU B 1 254 ? 14.43 8.086 11.391 1 98.62 254 LEU B C 1
ATOM 5935 O O . LEU B 1 254 ? 14.719 8.875 12.297 1 98.62 254 LEU B O 1
ATOM 5939 N N . GLU B 1 255 ? 14.695 6.809 11.422 1 97.62 255 GLU B N 1
ATOM 5940 C CA . GLU B 1 255 ? 15.469 6.262 12.539 1 97.62 255 GLU B CA 1
ATOM 5941 C C . GLU B 1 255 ? 16.828 6.957 12.664 1 97.62 255 GLU B C 1
ATOM 5943 O O . GLU B 1 255 ? 17.234 7.336 13.766 1 97.62 255 GLU B O 1
ATOM 5948 N N . GLN B 1 256 ? 17.516 7.082 11.531 1 97.12 256 GLN B N 1
ATOM 5949 C CA . GLN B 1 256 ? 18.812 7.754 11.516 1 97.12 256 GLN B CA 1
ATOM 5950 C C . GLN B 1 256 ? 18.688 9.211 11.938 1 97.12 256 GLN B C 1
ATOM 5952 O O . GLN B 1 256 ? 19.5 9.727 12.695 1 97.12 256 GLN B O 1
ATOM 5957 N N . ASP B 1 257 ? 17.719 9.836 11.43 1 98.12 257 ASP B N 1
ATOM 5958 C CA . ASP B 1 257 ? 17.484 11.25 11.727 1 98.12 257 ASP B CA 1
ATOM 5959 C C . ASP B 1 257 ? 17.25 11.461 13.219 1 98.12 257 ASP B C 1
ATOM 5961 O O . ASP B 1 257 ? 17.922 12.273 13.852 1 98.12 257 ASP B O 1
ATOM 5965 N N . LEU B 1 258 ? 16.297 10.688 13.789 1 98.44 258 LEU B N 1
ATOM 5966 C CA . LEU B 1 258 ? 15.906 10.859 15.18 1 98.44 258 LEU B CA 1
ATOM 5967 C C . LEU B 1 258 ? 17.047 10.484 16.125 1 98.44 258 LEU B C 1
ATOM 5969 O O . LEU B 1 258 ? 17.125 10.984 17.25 1 98.44 258 LEU B O 1
ATOM 5973 N N . ALA B 1 259 ? 17.906 9.609 15.648 1 96.81 259 ALA B N 1
ATOM 5974 C CA . ALA B 1 259 ? 19.062 9.234 16.453 1 96.81 259 ALA B CA 1
ATOM 5975 C C . ALA B 1 259 ? 19.969 10.438 16.719 1 96.81 259 ALA B C 1
ATOM 5977 O O . ALA B 1 259 ? 20.766 10.438 17.656 1 96.81 259 ALA B O 1
ATOM 5978 N N . THR B 1 260 ? 19.859 11.484 15.883 1 96 260 THR B N 1
ATOM 5979 C CA . THR B 1 260 ? 20.672 12.688 16.047 1 96 260 THR B CA 1
ATOM 5980 C C . THR B 1 260 ? 20 13.664 17.016 1 96 260 THR B C 1
ATOM 5982 O O . THR B 1 260 ? 20.578 14.688 17.375 1 96 260 THR B O 1
ATOM 5985 N N . VAL B 1 261 ? 18.828 13.438 17.453 1 97.19 261 VAL B N 1
ATOM 5986 C CA . VAL B 1 261 ? 18.031 14.328 18.281 1 97.19 261 VAL B CA 1
ATOM 5987 C C . VAL B 1 261 ? 18.016 13.828 19.734 1 97.19 261 VAL B C 1
ATOM 5989 O O . VAL B 1 261 ? 17.641 12.68 20 1 97.19 261 VAL B O 1
ATOM 5992 N N . PRO B 1 262 ? 18.469 14.602 20.688 1 96.12 262 PRO B N 1
ATOM 5993 C CA . PRO B 1 262 ? 18.453 14.156 22.078 1 96.12 262 PRO B CA 1
ATOM 5994 C C . PRO B 1 262 ? 17.047 13.812 22.578 1 96.12 262 PRO B C 1
ATOM 5996 O O . PRO B 1 262 ? 16.094 14.508 22.234 1 96.12 262 PRO B O 1
ATOM 5999 N N . ALA B 1 263 ? 16.938 12.766 23.406 1 96.25 263 ALA B N 1
ATOM 6000 C CA . ALA B 1 263 ? 15.672 12.398 24.031 1 96.25 263 ALA B CA 1
ATOM 6001 C C . ALA B 1 263 ? 15.109 13.555 24.844 1 96.25 263 ALA B C 1
ATOM 6003 O O . ALA B 1 263 ? 15.859 14.344 25.422 1 96.25 263 ALA B O 1
ATOM 6004 N N . GLY B 1 264 ? 13.812 13.664 24.844 1 95.25 264 GLY B N 1
ATOM 6005 C CA . GLY B 1 264 ? 13.148 14.703 25.594 1 95.25 264 GLY B CA 1
ATOM 6006 C C . GLY B 1 264 ? 12.891 15.961 24.797 1 95.25 264 GLY B C 1
ATOM 6007 O O . GLY B 1 264 ? 12.078 16.797 25.188 1 95.25 264 GLY B O 1
ATOM 6008 N N . ARG B 1 265 ? 13.57 16.109 23.672 1 96 265 ARG B N 1
ATOM 6009 C CA . ARG B 1 265 ? 13.367 17.281 22.812 1 96 265 ARG B CA 1
ATOM 6010 C C . ARG B 1 265 ? 11.992 17.25 22.156 1 96 265 ARG B C 1
ATOM 6012 O O . ARG B 1 265 ? 11.367 16.188 22.078 1 96 265 ARG B O 1
ATOM 6019 N N . THR B 1 266 ? 11.562 18.469 21.844 1 97.81 266 THR B N 1
ATOM 6020 C CA . THR B 1 266 ? 10.328 18.562 21.062 1 97.81 266 THR B CA 1
ATOM 6021 C C . THR B 1 266 ? 10.578 18.203 19.609 1 97.81 266 THR B C 1
ATOM 6023 O O . THR B 1 266 ? 11.492 18.75 18.969 1 97.81 266 THR B O 1
ATOM 6026 N N . VAL B 1 267 ? 9.82 17.219 19.078 1 98.56 267 VAL B N 1
ATOM 6027 C CA . VAL B 1 267 ? 9.844 16.844 17.672 1 98.56 267 VAL B CA 1
ATOM 6028 C C . VAL B 1 267 ? 8.477 17.109 17.047 1 98.56 267 VAL B C 1
ATOM 6030 O O . VAL B 1 267 ? 7.457 16.625 17.547 1 98.56 267 VAL B O 1
ATOM 6033 N N . VAL B 1 268 ? 8.43 17.938 16.031 1 98.81 268 VAL B N 1
ATOM 6034 C CA . VAL B 1 268 ? 7.207 18.203 15.273 1 98.81 268 VAL B CA 1
ATOM 6035 C C . VAL B 1 268 ? 7.246 17.438 13.953 1 98.81 268 VAL B C 1
ATOM 6037 O O . VAL B 1 268 ? 8.102 17.703 13.102 1 98.81 268 VAL B O 1
ATOM 6040 N N . VAL B 1 269 ? 6.336 16.469 13.828 1 98.88 269 VAL B N 1
ATOM 6041 C CA . VAL B 1 269 ? 6.238 15.664 12.617 1 98.88 269 VAL B CA 1
ATOM 6042 C C . VAL B 1 269 ? 5.098 16.188 11.742 1 98.88 269 VAL B C 1
ATOM 6044 O O . VAL B 1 269 ? 3.957 16.281 12.188 1 98.88 269 VAL B O 1
ATOM 6047 N N . CYS B 1 270 ? 5.434 16.531 10.516 1 98.94 270 CYS B N 1
ATOM 6048 C CA . CYS B 1 270 ? 4.441 16.984 9.539 1 98.94 270 CYS B CA 1
ATOM 6049 C C . CYS B 1 270 ? 4.188 15.914 8.484 1 98.94 270 CYS B C 1
ATOM 6051 O O . CYS B 1 270 ? 5.125 15.43 7.848 1 98.94 270 CYS B O 1
ATOM 6053 N N . LEU B 1 271 ? 2.996 15.469 8.344 1 98.81 271 LEU B N 1
ATOM 6054 C CA . LEU B 1 271 ? 2.549 14.547 7.309 1 98.81 271 LEU B CA 1
ATOM 6055 C C . LEU B 1 271 ? 1.135 14.883 6.852 1 98.81 271 LEU B C 1
ATOM 6057 O O . LEU B 1 271 ? 0.545 15.867 7.316 1 98.81 271 LEU B O 1
ATOM 6061 N N . HIS B 1 272 ? 0.635 14.172 5.891 1 98.88 272 HIS B N 1
ATOM 6062 C CA . HIS B 1 272 ? -0.641 14.57 5.309 1 98.88 272 HIS B CA 1
ATOM 6063 C C . HIS B 1 272 ? -1.798 13.797 5.93 1 98.88 272 HIS B C 1
ATOM 6065 O O . HIS B 1 272 ? -2.734 14.398 6.461 1 98.88 272 HIS B O 1
ATOM 6071 N N . ILE B 1 273 ? -1.752 12.492 5.922 1 98.69 273 ILE B N 1
ATOM 6072 C CA . ILE B 1 273 ? -2.824 11.625 6.391 1 98.69 273 ILE B CA 1
ATOM 6073 C C . ILE B 1 273 ? -2.713 11.43 7.898 1 98.69 273 ILE B C 1
ATOM 6075 O O . ILE B 1 273 ? -1.648 11.07 8.406 1 98.69 273 ILE B O 1
ATOM 6079 N N . PRO B 1 274 ? -3.787 11.672 8.648 1 97.88 274 PRO B N 1
ATOM 6080 C CA . PRO B 1 274 ? -3.729 11.531 10.102 1 97.88 274 PRO B CA 1
ATOM 6081 C C . PRO B 1 274 ? -3.4 10.109 10.547 1 97.88 274 PRO B C 1
ATOM 6083 O O . PRO B 1 274 ? -3.652 9.156 9.805 1 97.88 274 PRO B O 1
ATOM 6086 N N . THR B 1 275 ? -2.867 10.016 11.734 1 97 275 THR B N 1
ATOM 6087 C CA . THR B 1 275 ? -2.443 8.711 12.242 1 97 275 THR B CA 1
ATOM 6088 C C . THR B 1 275 ? -3.557 8.055 13.055 1 97 275 THR B C 1
ATOM 6090 O O . THR B 1 275 ? -3.488 6.867 13.367 1 97 275 THR B O 1
ATOM 6093 N N . TRP B 1 276 ? -4.562 8.758 13.383 1 92.5 276 TRP B N 1
ATOM 6094 C CA . TRP B 1 276 ? -5.656 8.25 14.203 1 92.5 276 TRP B CA 1
ATOM 6095 C C . TRP B 1 276 ? -7.004 8.695 13.641 1 92.5 276 TRP B C 1
ATOM 6097 O O . TRP B 1 276 ? -7.383 9.859 13.766 1 92.5 276 TRP B O 1
ATOM 6107 N N . SER B 1 277 ? -7.758 7.797 13.141 1 85.69 277 SER B N 1
ATOM 6108 C CA . SER B 1 277 ? -9.008 8.125 12.461 1 85.69 277 SER B CA 1
ATOM 6109 C C . SER B 1 277 ? -10.148 8.312 13.461 1 85.69 277 SER B C 1
ATOM 6111 O O . SER B 1 277 ? -10.039 7.898 14.617 1 85.69 277 SER B O 1
ATOM 6113 N N . ARG B 1 278 ? -11.172 8.938 12.969 1 85.81 278 ARG B N 1
ATOM 6114 C CA . ARG B 1 278 ? -12.383 9.07 13.766 1 85.81 278 ARG B CA 1
ATOM 6115 C C . ARG B 1 278 ? -12.953 7.703 14.125 1 85.81 278 ARG B C 1
ATOM 6117 O O . ARG B 1 278 ? -13.414 7.496 15.25 1 85.81 278 ARG B O 1
ATOM 6124 N N . ALA B 1 279 ? -12.883 6.816 13.156 1 86.38 279 ALA B N 1
ATOM 6125 C CA . ALA B 1 279 ? -13.375 5.461 13.398 1 86.38 279 ALA B CA 1
ATOM 6126 C C . ALA B 1 279 ? -12.586 4.793 14.531 1 86.38 279 ALA B C 1
ATOM 6128 O O . ALA B 1 279 ? -13.18 4.188 15.43 1 86.38 279 ALA B O 1
ATOM 6129 N N . ALA B 1 280 ? -11.344 4.938 14.516 1 85.44 280 ALA B N 1
ATOM 6130 C CA . ALA B 1 280 ? -10.5 4.34 15.547 1 85.44 280 ALA B CA 1
ATOM 6131 C C . ALA B 1 280 ? -10.766 4.965 16.906 1 85.44 280 ALA B C 1
ATOM 6133 O O . ALA B 1 280 ? -10.844 4.262 17.922 1 85.44 280 ALA B O 1
ATOM 6134 N N . ARG B 1 281 ? -10.93 6.211 16.969 1 84.44 281 ARG B N 1
ATOM 6135 C CA . ARG B 1 281 ? -11.156 6.926 18.234 1 84.44 281 ARG B CA 1
ATOM 6136 C C . ARG B 1 281 ? -12.484 6.535 18.844 1 84.44 281 ARG B C 1
ATOM 6138 O O . ARG B 1 281 ? -12.641 6.566 20.078 1 84.44 281 ARG B O 1
ATOM 6145 N N . SER B 1 282 ? -13.359 6.129 17.969 1 85.06 282 SER B N 1
ATOM 6146 C CA . SER B 1 282 ? -14.68 5.723 18.453 1 85.06 282 SER B CA 1
ATOM 6147 C C . SER B 1 282 ? -14.719 4.227 18.75 1 85.06 282 SER B C 1
ATOM 6149 O O . SER B 1 282 ? -15.781 3.682 19.047 1 85.06 282 SER B O 1
ATOM 6151 N N . GLY B 1 283 ? -13.625 3.559 18.5 1 84.25 283 GLY B N 1
ATOM 6152 C CA . GLY B 1 283 ? -13.547 2.133 18.781 1 84.25 283 GLY B CA 1
ATOM 6153 C C . GLY B 1 283 ? -13.992 1.272 17.609 1 84.25 283 GLY B C 1
ATOM 6154 O O . GLY B 1 283 ? -14.188 0.065 17.766 1 84.25 283 GLY B O 1
ATOM 6155 N N . GLU B 1 284 ? -14.25 1.914 16.5 1 85.62 284 GLU B N 1
ATOM 6156 C CA . GLU B 1 284 ? -14.68 1.189 15.32 1 85.62 284 GLU B CA 1
ATOM 6157 C C . GLU B 1 284 ? -13.508 0.913 14.383 1 85.62 284 GLU B C 1
ATOM 6159 O O . GLU B 1 284 ? -13.547 1.292 13.203 1 85.62 284 GLU B O 1
ATOM 6164 N N . TRP B 1 285 ? -12.68 0.16 14.789 1 81.06 285 TRP B N 1
ATOM 6165 C CA . TRP B 1 285 ? -11.414 -0.069 14.094 1 81.06 285 TRP B CA 1
ATOM 6166 C C . TRP B 1 285 ? -11.656 -0.72 12.734 1 81.06 285 TRP B C 1
ATOM 6168 O O . TRP B 1 285 ? -10.938 -0.438 11.773 1 81.06 285 TRP B O 1
ATOM 6178 N N . SER B 1 286 ? -12.703 -1.529 12.656 1 81.81 286 SER B N 1
ATOM 6179 C CA . SER B 1 286 ? -13 -2.244 11.422 1 81.81 286 SER B CA 1
ATOM 6180 C C . SER B 1 286 ? -13.484 -1.291 10.336 1 81.81 286 SER B C 1
ATOM 6182 O O . SER B 1 286 ? -13.484 -1.642 9.148 1 81.81 286 SER B O 1
ATOM 6184 N N . ARG B 1 287 ? -13.805 -0.095 10.742 1 86.06 287 ARG B N 1
ATOM 6185 C CA . ARG B 1 287 ? -14.352 0.874 9.797 1 86.06 287 ARG B CA 1
ATOM 6186 C C . ARG B 1 287 ? -13.281 1.864 9.352 1 86.06 287 ARG B C 1
ATOM 6188 O O . ARG B 1 287 ? -13.562 2.797 8.602 1 86.06 287 ARG B O 1
ATOM 6195 N N . GLU B 1 288 ? -12.125 1.665 9.805 1 91.38 288 GLU B N 1
ATOM 6196 C CA . GLU B 1 288 ? -11.039 2.537 9.375 1 91.38 288 GLU B CA 1
ATOM 6197 C C . GLU B 1 288 ? -10.648 2.258 7.926 1 91.38 288 GLU B C 1
ATOM 6199 O O . GLU B 1 288 ? -10.242 1.145 7.59 1 91.38 288 GLU B O 1
ATOM 6204 N N . GLU B 1 289 ? -10.844 3.227 7.133 1 93.31 289 GLU B N 1
ATOM 6205 C CA . GLU B 1 289 ? -10.445 3.068 5.734 1 93.31 289 GLU B CA 1
ATOM 6206 C C . GLU B 1 289 ? -8.945 3.299 5.559 1 93.31 289 GLU B C 1
ATOM 6208 O O . GLU B 1 289 ? -8.383 4.227 6.145 1 93.31 289 GLU B O 1
ATOM 6213 N N . SER B 1 290 ? -8.32 2.549 4.707 1 95.06 290 SER B N 1
ATOM 6214 C CA . SER B 1 290 ? -6.863 2.523 4.609 1 95.06 290 SER B CA 1
ATOM 6215 C C . SER B 1 290 ? -6.324 3.818 4.012 1 95.06 290 SER B C 1
ATOM 6217 O O . SER B 1 290 ? -5.156 4.16 4.203 1 95.06 290 SER B O 1
ATOM 6219 N N . HIS B 1 291 ? -7.145 4.543 3.225 1 95.75 291 HIS B N 1
ATOM 6220 C CA . HIS B 1 291 ? -6.688 5.789 2.619 1 95.75 291 HIS B CA 1
ATOM 6221 C C . HIS B 1 291 ? -6.938 6.977 3.545 1 95.75 291 HIS B C 1
ATOM 6223 O O . HIS B 1 291 ? -6.543 8.102 3.238 1 95.75 291 HIS B O 1
ATOM 6229 N N . LYS B 1 292 ? -7.547 6.789 4.754 1 95.88 292 LYS B N 1
ATOM 6230 C CA . LYS B 1 292 ? -7.918 7.891 5.641 1 95.88 292 LYS B CA 1
ATOM 6231 C C . LYS B 1 292 ? -7.066 7.883 6.91 1 95.88 292 LYS B C 1
ATOM 6233 O O . LYS B 1 292 ? -7.293 8.68 7.82 1 95.88 292 LYS B O 1
ATOM 6238 N N . VAL B 1 293 ? -6.121 6.953 6.973 1 96.75 293 VAL B N 1
ATOM 6239 C CA . VAL B 1 293 ? -5.305 6.844 8.172 1 96.75 293 VAL B CA 1
ATOM 6240 C C . VAL B 1 293 ? -3.92 6.309 7.816 1 96.75 293 VAL B C 1
ATOM 6242 O O . VAL B 1 293 ? -3.762 5.602 6.816 1 96.75 293 VAL B O 1
ATOM 6245 N N . LEU B 1 294 ? -2.918 6.668 8.57 1 97.75 294 LEU B N 1
ATOM 6246 C CA . LEU B 1 294 ? -1.619 6.012 8.484 1 97.75 294 LEU B CA 1
ATOM 6247 C C . LEU B 1 294 ? -1.691 4.59 9.039 1 97.75 294 LEU B C 1
ATOM 6249 O O . LEU B 1 294 ? -1.729 4.395 10.258 1 97.75 294 LEU B O 1
ATOM 6253 N N . ASN B 1 295 ? -1.688 3.621 8.172 1 97.56 295 ASN B N 1
ATOM 6254 C CA . ASN B 1 295 ? -1.97 2.244 8.562 1 97.56 295 ASN B CA 1
ATOM 6255 C C . ASN B 1 295 ? -0.895 1.693 9.492 1 97.56 295 ASN B C 1
ATOM 6257 O O . ASN B 1 295 ? -1.202 0.979 10.445 1 97.56 295 ASN B O 1
ATOM 6261 N N . ASN B 1 296 ? 0.353 1.992 9.242 1 97.88 296 ASN B N 1
ATOM 6262 C CA . ASN B 1 296 ? 1.426 1.459 10.078 1 97.88 296 ASN B CA 1
ATOM 6263 C C . ASN B 1 296 ? 1.896 2.48 11.109 1 97.88 296 ASN B C 1
ATOM 6265 O O . ASN B 1 296 ? 3.094 2.604 11.367 1 97.88 296 ASN B O 1
ATOM 6269 N N . ARG B 1 297 ? 0.98 3.197 11.742 1 96.94 297 ARG B N 1
ATOM 6270 C CA . ARG B 1 297 ? 1.192 4.281 12.688 1 96.94 297 ARG B CA 1
ATOM 6271 C C . ARG B 1 297 ? 1.969 3.795 13.914 1 96.94 297 ARG B C 1
ATOM 6273 O O . ARG B 1 297 ? 2.705 4.566 14.531 1 96.94 297 ARG B O 1
ATOM 6280 N N . ARG B 1 298 ? 1.854 2.545 14.281 1 95.69 298 ARG B N 1
ATOM 6281 C CA . ARG B 1 298 ? 2.516 2.031 15.477 1 95.69 298 ARG B CA 1
ATOM 6282 C C . ARG B 1 298 ? 4.027 2.195 15.383 1 95.69 298 ARG B C 1
ATOM 6284 O O . ARG B 1 298 ? 4.695 2.459 16.375 1 95.69 298 ARG B O 1
ATOM 6291 N N . ALA B 1 299 ? 4.539 1.979 14.164 1 97.06 299 ALA B N 1
ATOM 6292 C CA . ALA B 1 299 ? 5.973 2.154 13.953 1 97.06 299 ALA B CA 1
ATOM 6293 C C . ALA B 1 299 ? 6.398 3.592 14.25 1 97.06 299 ALA B C 1
ATOM 6295 O O . ALA B 1 299 ? 7.41 3.822 14.914 1 97.06 299 ALA B O 1
ATOM 6296 N N . LEU B 1 300 ? 5.656 4.543 13.766 1 98.06 300 LEU B N 1
ATOM 6297 C CA . LEU B 1 300 ? 5.949 5.957 13.992 1 98.06 300 LEU B CA 1
ATOM 6298 C C . LEU B 1 300 ? 5.852 6.301 15.477 1 98.06 300 LEU B C 1
ATOM 6300 O O . LEU B 1 300 ? 6.734 6.973 16.016 1 98.06 300 LEU B O 1
ATOM 6304 N N . TYR B 1 301 ? 4.766 5.793 16.172 1 97.69 301 TYR B N 1
ATOM 6305 C CA . TYR B 1 301 ? 4.574 6.066 17.578 1 97.69 301 TYR B CA 1
ATOM 6306 C C . TYR B 1 301 ? 5.762 5.566 18.406 1 97.69 301 TYR B C 1
ATOM 6308 O O . TYR B 1 301 ? 6.27 6.277 19.266 1 97.69 301 TYR B O 1
ATOM 6316 N N . ARG B 1 302 ? 6.188 4.367 18.047 1 97.12 302 ARG B N 1
ATOM 6317 C CA . ARG B 1 302 ? 7.312 3.783 18.766 1 97.12 302 ARG B CA 1
ATOM 6318 C C . ARG B 1 302 ? 8.57 4.633 18.594 1 97.12 302 ARG B C 1
ATOM 6320 O O . ARG B 1 302 ? 9.312 4.852 19.562 1 97.12 302 ARG B O 1
ATOM 6327 N N . MET B 1 303 ? 8.828 5.102 17.438 1 97.81 303 MET B N 1
ATOM 6328 C CA . MET B 1 303 ? 10.016 5.898 17.141 1 97.81 303 MET B CA 1
ATOM 6329 C C . MET B 1 303 ? 9.961 7.246 17.859 1 97.81 303 MET B C 1
ATOM 6331 O O . MET B 1 303 ? 11 7.832 18.156 1 97.81 303 MET B O 1
ATOM 6335 N N . LEU B 1 304 ? 8.781 7.738 18.219 1 98.25 304 LEU B N 1
ATOM 6336 C CA . LEU B 1 304 ? 8.617 9.07 18.781 1 98.25 304 LEU B CA 1
ATOM 6337 C C . LEU B 1 304 ? 8.516 9.008 20.312 1 98.25 304 LEU B C 1
ATOM 6339 O O . LEU B 1 304 ? 8.453 10.039 20.969 1 98.25 304 LEU B O 1
ATOM 6343 N N . GLU B 1 305 ? 8.555 7.828 20.891 1 97.44 305 GLU B N 1
ATOM 6344 C CA . GLU B 1 305 ? 8.359 7.609 22.328 1 97.44 305 GLU B CA 1
ATOM 6345 C C . GLU B 1 305 ? 9.344 8.43 23.156 1 97.44 305 GLU B C 1
ATOM 6347 O O . GLU B 1 305 ? 8.984 8.969 24.203 1 97.44 305 GLU B O 1
ATOM 6352 N N . PRO B 1 306 ? 10.586 8.562 22.719 1 97.38 306 PRO B N 1
ATOM 6353 C CA . PRO B 1 306 ? 11.555 9.258 23.562 1 97.38 306 PRO B CA 1
ATOM 6354 C C . PRO B 1 306 ? 11.375 10.773 23.547 1 97.38 306 PRO B C 1
ATOM 6356 O O . PRO B 1 306 ? 12.07 11.492 24.266 1 97.38 306 PRO B O 1
ATOM 6359 N N . TYR B 1 307 ? 10.438 11.32 22.797 1 97.25 307 TYR B N 1
ATOM 6360 C CA . TYR B 1 307 ? 10.383 12.758 22.531 1 97.25 307 TYR B CA 1
ATOM 6361 C C . TYR B 1 307 ? 9.047 13.344 22.969 1 97.25 307 TYR B C 1
ATOM 6363 O O . TYR B 1 307 ? 8.094 12.602 23.234 1 97.25 307 TYR B O 1
ATOM 6371 N N . ASN B 1 308 ? 9.023 14.648 23.219 1 96.75 308 ASN B N 1
ATOM 6372 C CA . ASN B 1 308 ? 7.77 15.398 23.219 1 96.75 308 ASN B CA 1
ATOM 6373 C C . ASN B 1 308 ? 7.289 15.68 21.797 1 96.75 308 ASN B C 1
ATOM 6375 O O . ASN B 1 308 ? 7.648 16.703 21.203 1 96.75 308 ASN B O 1
ATOM 6379 N N . ALA B 1 309 ? 6.449 14.773 21.312 1 98.06 309 ALA B N 1
ATOM 6380 C CA . ALA B 1 309 ? 6.191 14.758 19.875 1 98.06 309 ALA B CA 1
ATOM 6381 C C . ALA B 1 309 ? 4.824 15.359 19.547 1 98.06 309 ALA B C 1
ATOM 6383 O O . ALA B 1 309 ? 3.854 15.125 20.281 1 98.06 309 ALA B O 1
ATOM 6384 N N . HIS B 1 310 ? 4.762 16.188 18.594 1 98.44 310 HIS B N 1
ATOM 6385 C CA . HIS B 1 310 ? 3.547 16.719 17.969 1 98.44 310 HIS B CA 1
ATOM 6386 C C . HIS B 1 310 ? 3.459 16.328 16.5 1 98.44 310 HIS B C 1
ATOM 6388 O O . HIS B 1 310 ? 4.441 16.438 15.766 1 98.44 310 HIS B O 1
ATOM 6394 N N . ILE B 1 311 ? 2.318 15.766 16.094 1 98.69 311 ILE B N 1
ATOM 6395 C CA . ILE B 1 311 ? 2.066 15.445 14.695 1 98.69 311 ILE B CA 1
ATOM 6396 C C . ILE B 1 311 ? 1.085 16.453 14.102 1 98.69 311 ILE B C 1
ATOM 6398 O O . ILE B 1 311 ? 0.017 16.703 14.672 1 98.69 311 ILE B O 1
ATOM 6402 N N . LEU B 1 312 ? 1.489 17.078 13.047 1 98.81 312 LEU B N 1
ATOM 6403 C CA . LEU B 1 312 ? 0.628 17.969 12.273 1 98.81 312 LEU B CA 1
ATOM 6404 C C . LEU B 1 312 ? 0.153 17.297 10.992 1 98.81 312 LEU B C 1
ATOM 6406 O O . LEU B 1 312 ? 0.968 16.891 10.156 1 98.81 312 LEU B O 1
ATOM 6410 N N . SER B 1 313 ? -1.163 17.094 10.875 1 98.5 313 SER B N 1
ATOM 6411 C CA . SER B 1 313 ? -1.724 16.422 9.711 1 98.5 313 SER B CA 1
ATOM 6412 C C . SER B 1 313 ? -2.902 17.203 9.133 1 98.5 313 SER B C 1
ATOM 6414 O O . SER B 1 313 ? -3.164 18.328 9.547 1 98.5 313 SER B O 1
ATOM 6416 N N . ALA B 1 314 ? -3.525 16.688 8 1 98.44 314 ALA B N 1
ATOM 6417 C CA . ALA B 1 314 ? -4.582 17.312 7.215 1 98.44 314 ALA B CA 1
ATOM 6418 C C . ALA B 1 314 ? -5.48 16.25 6.566 1 98.44 314 ALA B C 1
ATOM 6420 O O . ALA B 1 314 ? -5.945 15.328 7.234 1 98.44 314 ALA B O 1
ATOM 6421 N N . HIS B 1 315 ? -5.824 16.328 5.371 1 97.62 315 HIS B N 1
ATOM 6422 C CA . HIS B 1 315 ? -6.398 15.281 4.539 1 97.62 315 HIS B CA 1
ATOM 6423 C C . HIS B 1 315 ? -7.898 15.148 4.773 1 97.62 315 HIS B C 1
ATOM 6425 O O . HIS B 1 315 ? -8.672 14.984 3.822 1 97.62 315 HIS B O 1
ATOM 6431 N N . GLU B 1 316 ? -8.445 15.203 5.977 1 93.94 316 GLU B N 1
ATOM 6432 C CA . GLU B 1 316 ? -9.828 14.852 6.316 1 93.94 316 GLU B CA 1
ATOM 6433 C C . GLU B 1 316 ? -10.734 16.078 6.23 1 93.94 316 GLU B C 1
ATOM 6435 O O . GLU B 1 316 ? -11.961 15.945 6.266 1 93.94 316 GLU B O 1
ATOM 6440 N N . HIS B 1 317 ? -10.227 17.281 6.148 1 94.88 317 HIS B N 1
ATOM 6441 C CA . HIS B 1 317 ? -10.961 18.531 5.918 1 94.88 317 HIS B CA 1
ATOM 6442 C C . HIS B 1 317 ? -11.805 18.891 7.129 1 94.88 317 HIS B C 1
ATOM 6444 O O . HIS B 1 317 ? -12.93 19.375 6.98 1 94.88 317 HIS B O 1
ATOM 6450 N N . TYR B 1 318 ? -11.32 18.531 8.258 1 92.94 318 TYR B N 1
ATOM 6451 C CA . TYR B 1 318 ? -11.852 18.953 9.547 1 92.94 318 TYR B CA 1
ATOM 6452 C C . TYR B 1 318 ? -10.742 19.125 10.57 1 92.94 318 TYR B C 1
ATOM 6454 O O . TYR B 1 318 ? -9.609 18.703 10.344 1 92.94 318 TYR B O 1
ATOM 6462 N N . ASN B 1 319 ? -11.031 19.828 11.594 1 95.12 319 ASN B N 1
ATOM 6463 C CA . ASN B 1 319 ? -10.055 20.062 12.648 1 95.12 319 ASN B CA 1
ATOM 6464 C C . ASN B 1 319 ? -10.297 19.156 13.852 1 95.12 319 ASN B C 1
ATOM 6466 O O . ASN B 1 319 ? -11.422 19.078 14.359 1 95.12 319 ASN B O 1
ATOM 6470 N N . GLU B 1 320 ? -9.297 18.438 14.234 1 94.38 320 GLU B N 1
ATOM 6471 C CA . GLU B 1 320 ? -9.352 17.594 15.422 1 94.38 320 GLU B CA 1
ATOM 6472 C C . GLU B 1 320 ? -8.016 17.562 16.141 1 94.38 320 GLU B C 1
ATOM 6474 O O . GLU B 1 320 ? -6.957 17.656 15.516 1 94.38 320 GLU B O 1
ATOM 6479 N N . ASN B 1 321 ? -8.109 17.469 17.484 1 95.31 321 ASN B N 1
ATOM 6480 C CA . ASN B 1 321 ? -6.945 17.297 18.344 1 95.31 321 ASN B CA 1
ATOM 6481 C C . ASN B 1 321 ? -7.078 16.078 19.25 1 95.31 321 ASN B C 1
ATOM 6483 O O . ASN B 1 321 ? -8.133 15.852 19.859 1 95.31 321 ASN B O 1
ATOM 6487 N N . TYR B 1 322 ? -6.066 15.273 19.281 1 92.5 322 TYR B N 1
ATOM 6488 C CA . TYR B 1 322 ? -6.129 14.117 20.156 1 92.5 322 TYR B CA 1
ATOM 6489 C C . TYR B 1 322 ? -4.73 13.68 20.578 1 92.5 322 TYR B C 1
ATOM 6491 O O . TYR B 1 322 ? -3.732 14.164 20.047 1 92.5 322 TYR B O 1
ATOM 6499 N N . THR B 1 323 ? -4.684 12.828 21.625 1 93.31 323 THR B N 1
ATOM 6500 C CA . THR B 1 323 ? -3.461 12.234 22.156 1 93.31 323 THR B CA 1
ATOM 6501 C C . THR B 1 323 ? -3.467 10.727 21.969 1 93.31 323 THR B C 1
ATOM 6503 O O . THR B 1 323 ? -3.863 9.984 22.875 1 93.31 323 THR B O 1
ATOM 6506 N N . PRO B 1 324 ? -2.959 10.312 20.828 1 89.88 324 PRO B N 1
ATOM 6507 C CA . PRO B 1 324 ? -2.969 8.859 20.609 1 89.88 324 PRO B CA 1
ATOM 6508 C C . PRO B 1 324 ? -2.129 8.102 21.625 1 89.88 324 PRO B C 1
ATOM 6510 O O . PRO B 1 324 ? -2.426 6.945 21.938 1 89.88 324 PRO B O 1
ATOM 6513 N N . GLU B 1 325 ? -1.032 8.688 22.047 1 89.88 325 GLU B N 1
ATOM 6514 C CA . GLU B 1 325 ? -0.141 8.211 23.109 1 89.88 325 GLU B CA 1
ATOM 6515 C C . GLU B 1 325 ? 0.2 9.328 24.094 1 89.88 325 GLU B C 1
ATOM 6517 O O . GLU B 1 325 ? 0.113 10.508 23.75 1 89.88 325 GLU B O 1
ATOM 6522 N N . PRO B 1 326 ? 0.542 9.008 25.297 1 87.75 326 PRO B N 1
ATOM 6523 C CA . PRO B 1 326 ? 0.816 10.047 26.297 1 87.75 326 PRO B CA 1
ATOM 6524 C C . PRO B 1 326 ? 1.867 11.055 25.828 1 87.75 326 PRO B C 1
ATOM 6526 O O . PRO B 1 326 ? 1.773 12.242 26.141 1 87.75 326 PRO B O 1
ATOM 6529 N N . HIS B 1 327 ? 2.828 10.695 25.109 1 88.75 327 HIS B N 1
ATOM 6530 C CA . HIS B 1 327 ? 3.914 11.578 24.703 1 88.75 327 HIS B CA 1
ATOM 6531 C C . HIS B 1 327 ? 3.689 12.117 23.297 1 88.75 327 HIS B C 1
ATOM 6533 O O . HIS B 1 327 ? 4.59 12.719 22.703 1 88.75 327 HIS B O 1
ATOM 6539 N N . LEU B 1 328 ? 2.482 11.977 22.812 1 95.5 328 LEU B N 1
ATOM 6540 C CA . LEU B 1 328 ? 2.207 12.312 21.422 1 95.5 328 LEU B CA 1
ATOM 6541 C C . LEU B 1 328 ? 0.896 13.086 21.297 1 95.5 328 LEU B C 1
ATOM 6543 O O . LEU B 1 328 ? -0.135 12.648 21.812 1 95.5 328 LEU B O 1
ATOM 6547 N N . PHE B 1 329 ? 0.934 14.312 20.75 1 96.31 329 PHE B N 1
ATOM 6548 C CA . PHE B 1 329 ? -0.234 15.133 20.453 1 96.31 329 PHE B CA 1
ATOM 6549 C C . PHE B 1 329 ? -0.402 15.312 18.953 1 96.31 329 PHE B C 1
ATOM 6551 O O . PHE B 1 329 ? 0.529 15.734 18.266 1 96.31 329 PHE B O 1
ATOM 6558 N N . GLU B 1 330 ? -1.563 14.922 18.406 1 97.12 330 GLU B N 1
ATOM 6559 C CA . GLU B 1 330 ? -1.788 15.109 16.969 1 97.12 330 GLU B CA 1
ATOM 6560 C C . GLU B 1 330 ? -2.82 16.203 16.719 1 97.12 330 GLU B C 1
ATOM 6562 O O . GLU B 1 330 ? -3.865 16.25 17.375 1 97.12 330 GLU B O 1
ATOM 6567 N N . HIS B 1 331 ? -2.396 17.062 15.836 1 97.69 331 HIS B N 1
ATOM 6568 C CA . HIS B 1 331 ? -3.232 18.156 15.336 1 97.69 331 HIS B CA 1
ATOM 6569 C C . HIS B 1 331 ? -3.668 17.891 13.898 1 97.69 331 HIS B C 1
ATOM 6571 O O . HIS B 1 331 ? -2.842 17.906 12.977 1 97.69 331 HIS B O 1
ATOM 6577 N N . VAL B 1 332 ? -4.941 17.562 13.703 1 97.31 332 VAL B N 1
ATOM 6578 C CA . VAL B 1 332 ? -5.508 17.531 12.359 1 97.31 332 VAL B CA 1
ATOM 6579 C C . VAL B 1 332 ? -6.102 18.891 12.008 1 97.31 332 VAL B C 1
ATOM 6581 O O . VAL B 1 332 ? -6.988 19.391 12.703 1 97.31 332 VAL B O 1
ATOM 6584 N N . HIS B 1 333 ? -5.645 19.438 10.93 1 97.69 333 HIS B N 1
ATOM 6585 C CA . HIS B 1 333 ? -6.016 20.812 10.648 1 97.69 333 HIS B CA 1
ATOM 6586 C C . HIS B 1 333 ? -7.184 20.891 9.672 1 97.69 333 HIS B C 1
ATOM 6588 O O . HIS B 1 333 ? -7.25 20.109 8.719 1 97.69 333 HIS B O 1
ATOM 6594 N N . ALA B 1 334 ? -8.102 21.844 9.938 1 96.88 334 ALA B N 1
ATOM 6595 C CA . ALA B 1 334 ? -9.109 22.219 8.938 1 96.88 334 ALA B CA 1
ATOM 6596 C C . ALA B 1 334 ? -8.453 22.75 7.672 1 96.88 334 ALA B C 1
ATOM 6598 O O . ALA B 1 334 ? -7.406 23.406 7.738 1 96.88 334 ALA B O 1
ATOM 6599 N N . PRO B 1 335 ? -9.102 22.516 6.57 1 98.19 335 PRO B N 1
ATOM 6600 C CA . PRO B 1 335 ? -8.508 22.953 5.305 1 98.19 335 PRO B CA 1
ATOM 6601 C C . PRO B 1 335 ? -8.594 24.453 5.09 1 98.19 335 PRO B C 1
ATOM 6603 O O . PRO B 1 335 ? -9.594 25.078 5.461 1 98.19 335 PRO B O 1
ATOM 6606 N N . LEU B 1 336 ? -7.512 24.984 4.504 1 98.44 336 LEU B N 1
ATOM 6607 C CA . LEU B 1 336 ? -7.59 26.375 4.043 1 98.44 336 LEU B CA 1
ATOM 6608 C C . LEU B 1 336 ? -8.719 26.547 3.031 1 98.44 336 LEU B C 1
ATOM 6610 O O . LEU B 1 336 ? -9.344 27.609 2.971 1 98.44 336 LEU B O 1
ATOM 6614 N N . SER B 1 337 ? -9.062 25.469 2.314 1 98.06 337 SER B N 1
ATOM 6615 C CA . SER B 1 337 ? -10.008 25.531 1.201 1 98.06 337 SER B CA 1
ATOM 6616 C C . SER B 1 337 ? -11.445 25.453 1.692 1 98.06 337 SER B C 1
ATOM 6618 O O . SER B 1 337 ? -12.383 25.484 0.892 1 98.06 337 SER B O 1
ATOM 6620 N N . THR B 1 338 ? -11.656 25.344 2.969 1 96.88 338 THR B N 1
ATOM 6621 C CA . THR B 1 338 ? -12.992 25.188 3.533 1 96.88 338 THR B CA 1
ATOM 6622 C C . THR B 1 338 ? -13.711 24.016 2.871 1 96.88 338 THR B C 1
ATOM 6624 O O . THR B 1 338 ? -13.281 22.859 2.977 1 96.88 338 THR B O 1
ATOM 6627 N N . LEU B 1 339 ? -14.945 24.281 2.328 1 97.06 339 LEU B N 1
ATOM 6628 C CA . LEU B 1 339 ? -15.617 23.266 1.529 1 97.06 339 LEU B CA 1
ATOM 6629 C C . LEU B 1 339 ? -15.227 23.375 0.06 1 97.06 339 LEU B C 1
ATOM 6631 O O . LEU B 1 339 ? -16.078 23.656 -0.791 1 97.06 339 LEU B O 1
ATOM 6635 N N . PHE B 1 340 ? -13.883 23.172 -0.172 1 96.25 340 PHE B N 1
ATOM 6636 C CA . PHE B 1 340 ? -13.273 23.203 -1.497 1 96.25 340 PHE B CA 1
ATOM 6637 C C . PHE B 1 340 ? -13.555 24.531 -2.193 1 96.25 340 PHE B C 1
ATOM 6639 O O . PHE B 1 340 ? -13.953 24.547 -3.359 1 96.25 340 PHE B O 1
ATOM 6646 N N . TRP B 1 341 ? -13.477 25.562 -1.434 1 95.12 341 TRP B N 1
ATOM 6647 C CA . TRP B 1 341 ? -13.594 26.953 -1.875 1 95.12 341 TRP B CA 1
ATOM 6648 C C . TRP B 1 341 ? -15.016 27.281 -2.303 1 95.12 341 TRP B C 1
ATOM 6650 O O . TRP B 1 341 ? -15.258 28.281 -2.98 1 95.12 341 TRP B O 1
ATOM 6660 N N . GLN B 1 342 ? -15.969 26.453 -1.889 1 94.81 342 GLN B N 1
ATOM 6661 C CA . GLN B 1 342 ? -17.328 26.672 -2.359 1 94.81 342 GLN B CA 1
ATOM 6662 C C . GLN B 1 342 ? -18.25 27.078 -1.209 1 94.81 342 GLN B C 1
ATOM 6664 O O . GLN B 1 342 ? -19.453 27.281 -1.412 1 94.81 342 GLN B O 1
ATOM 6669 N N . ALA B 1 343 ? -17.781 27.109 -0.031 1 95.5 343 ALA B N 1
ATOM 6670 C CA . ALA B 1 343 ? -18.453 27.609 1.16 1 95.5 343 ALA B CA 1
ATOM 6671 C C . ALA B 1 343 ? -17.469 28.359 2.064 1 95.5 343 ALA B C 1
ATOM 6673 O O . ALA B 1 343 ? -16.266 28.125 2 1 95.5 343 ALA B O 1
ATOM 6674 N N . PRO B 1 344 ? -17.984 29.25 2.904 1 94.25 344 PRO B N 1
ATOM 6675 C CA . PRO B 1 344 ? -17.094 30 3.803 1 94.25 344 PRO B CA 1
ATOM 6676 C C . PRO B 1 344 ? -16.547 29.141 4.934 1 94.25 344 PRO B C 1
ATOM 6678 O O . PRO B 1 344 ? -15.617 29.562 5.633 1 94.25 344 PRO B O 1
ATOM 6681 N N . TRP B 1 345 ? -17.141 27.922 5.094 1 96.69 345 TRP B N 1
ATOM 6682 C CA . TRP B 1 345 ? -16.734 27.047 6.188 1 96.69 345 TRP B CA 1
ATOM 6683 C C . TRP B 1 345 ? -16.328 25.672 5.664 1 96.69 345 TRP B C 1
ATOM 6685 O O . TRP B 1 345 ? -16.781 25.25 4.598 1 96.69 345 TRP B O 1
ATOM 6695 N N . SER B 1 346 ? -15.461 25.016 6.48 1 96.81 346 SER B N 1
ATOM 6696 C CA . SER B 1 346 ? -15.148 23.609 6.234 1 96.81 346 SER B CA 1
ATOM 6697 C C . SER B 1 346 ? -16.344 22.703 6.559 1 96.81 346 SER B C 1
ATOM 6699 O O . SER B 1 346 ? -17.375 23.188 7.008 1 96.81 346 SER B O 1
ATOM 6701 N N . MET B 1 347 ? -16.172 21.469 6.379 1 96.19 347 MET B N 1
ATOM 6702 C CA . MET B 1 347 ? -17.25 20.5 6.566 1 96.19 347 MET B CA 1
ATOM 6703 C C . MET B 1 347 ? -17.734 20.484 8.016 1 96.19 347 MET B C 1
ATOM 6705 O O . MET B 1 347 ? -18.875 20.109 8.297 1 96.19 347 MET B O 1
ATOM 6709 N N . ASP B 1 348 ? -16.891 20.922 8.938 1 96.94 348 ASP B N 1
ATOM 6710 C CA . ASP B 1 348 ? -17.219 20.922 10.359 1 96.94 348 ASP B CA 1
ATOM 6711 C C . ASP B 1 348 ? -17.594 22.328 10.836 1 96.94 348 ASP B C 1
ATOM 6713 O O . ASP B 1 348 ? -17.688 22.578 12.039 1 96.94 348 ASP B O 1
ATOM 6717 N N . GLY B 1 349 ? -17.688 23.266 9.984 1 97.62 349 GLY B N 1
ATOM 6718 C CA . GLY B 1 349 ? -18.172 24.594 10.312 1 97.62 349 GLY B CA 1
ATOM 6719 C C . GLY B 1 349 ? -17.062 25.562 10.648 1 97.62 349 GLY B C 1
ATOM 6720 O O . GLY B 1 349 ? -17.328 26.719 10.969 1 97.62 349 GLY B O 1
ATOM 6721 N N . ILE B 1 350 ? -15.844 25.172 10.539 1 97.19 350 ILE B N 1
ATOM 6722 C CA . ILE B 1 350 ? -14.711 26.031 10.867 1 97.19 350 ILE B CA 1
ATOM 6723 C C . ILE B 1 350 ? -14.391 26.938 9.68 1 97.19 350 ILE B C 1
ATOM 6725 O O . ILE B 1 350 ? -14.352 26.484 8.531 1 97.19 350 ILE B O 1
ATOM 6729 N N . PRO B 1 351 ? -14.211 28.266 9.938 1 96.62 351 PRO B N 1
ATOM 6730 C CA . PRO B 1 351 ? -13.828 29.141 8.836 1 96.62 351 PRO B CA 1
ATOM 6731 C C . PRO B 1 351 ? -12.43 28.859 8.305 1 96.62 351 PRO B C 1
ATOM 6733 O O . PRO B 1 351 ? -11.633 28.188 8.977 1 96.62 351 PRO B O 1
ATOM 6736 N N . ALA B 1 352 ? -12.188 29.406 7.082 1 97.06 352 ALA B N 1
ATOM 6737 C CA . ALA B 1 352 ? -10.844 29.297 6.52 1 97.06 352 ALA B CA 1
ATOM 6738 C C . ALA B 1 352 ? -9.797 29.844 7.477 1 97.06 352 ALA B C 1
ATOM 6740 O O . ALA B 1 352 ? -10.016 30.875 8.117 1 97.06 352 ALA B O 1
ATOM 6741 N N . GLY B 1 353 ? -8.75 29.156 7.66 1 97.75 353 GLY B N 1
ATOM 6742 C CA . GLY B 1 353 ? -7.688 29.594 8.555 1 97.75 353 GLY B CA 1
ATOM 6743 C C . GLY B 1 353 ? -6.496 28.656 8.57 1 97.75 353 GLY B C 1
ATOM 6744 O O . GLY B 1 353 ? -6.188 28.016 7.562 1 97.75 353 GLY B O 1
ATOM 6745 N N . TYR B 1 354 ? -5.711 28.703 9.609 1 98.38 354 TYR B N 1
ATOM 6746 C CA . TYR B 1 354 ? -4.477 27.938 9.75 1 98.38 354 TYR B CA 1
ATOM 6747 C C . TYR B 1 354 ? -4.09 27.797 11.219 1 98.38 354 TYR B C 1
ATOM 6749 O O . TYR B 1 354 ? -4.59 28.516 12.078 1 98.38 354 TYR B O 1
ATOM 6757 N N . GLY B 1 355 ? -3.342 26.75 11.508 1 98.5 355 GLY B N 1
ATOM 6758 C CA . GLY B 1 355 ? -2.795 26.578 12.844 1 98.5 355 GLY B CA 1
ATOM 6759 C C . GLY B 1 355 ? -1.591 27.469 13.109 1 98.5 355 GLY B C 1
ATOM 6760 O O . GLY B 1 355 ? -0.752 27.672 12.227 1 98.5 355 GLY B O 1
ATOM 6761 N N . VAL B 1 356 ? -1.515 27.984 14.344 1 98.69 356 VAL B N 1
ATOM 6762 C CA . VAL B 1 356 ? -0.364 28.766 14.781 1 98.69 356 VAL B CA 1
ATOM 6763 C C . VAL B 1 356 ? 0.291 28.094 15.984 1 98.69 356 VAL B C 1
ATOM 6765 O O . VAL B 1 356 ? -0.359 27.875 17.016 1 98.69 356 VAL B O 1
ATOM 6768 N N . TYR B 1 357 ? 1.491 27.766 15.844 1 98.75 357 TYR B N 1
ATOM 6769 C CA . TYR B 1 357 ? 2.275 27.141 16.906 1 98.75 357 TYR B CA 1
ATOM 6770 C C . TYR B 1 357 ? 3.4 28.062 17.359 1 98.75 357 TYR B C 1
ATOM 6772 O O . TYR B 1 357 ? 4.23 28.484 16.547 1 98.75 357 TYR B O 1
ATOM 6780 N N . GLU B 1 358 ? 3.422 28.391 18.578 1 98.44 358 GLU B N 1
ATOM 6781 C CA . GLU B 1 358 ? 4.41 29.297 19.156 1 98.44 358 GLU B CA 1
ATOM 6782 C C . GLU B 1 358 ? 5.344 28.562 20.109 1 98.44 358 GLU B C 1
ATOM 6784 O O . GLU B 1 358 ? 4.891 27.953 21.078 1 98.44 358 GLU B O 1
ATOM 6789 N N . PHE B 1 359 ? 6.602 28.688 19.766 1 98.19 359 PHE B N 1
ATOM 6790 C CA . PHE B 1 359 ? 7.621 28 20.562 1 98.19 359 PHE B CA 1
ATOM 6791 C C . PHE B 1 359 ? 8.445 29 21.359 1 98.19 359 PHE B C 1
ATOM 6793 O O . PHE B 1 359 ? 8.758 30.094 20.859 1 98.19 359 PHE B O 1
ATOM 6800 N N . ASP B 1 360 ? 8.789 28.672 22.547 1 97.31 360 ASP B N 1
ATOM 6801 C CA . ASP B 1 360 ? 9.727 29.359 23.438 1 97.31 360 ASP B CA 1
ATOM 6802 C C . ASP B 1 360 ? 10.594 28.359 24.188 1 97.31 360 ASP B C 1
ATOM 6804 O O . ASP B 1 360 ? 10.242 27.938 25.297 1 97.31 360 ASP B O 1
ATOM 6808 N N . GLY B 1 361 ? 11.75 28.109 23.672 1 93.5 361 GLY B N 1
ATOM 6809 C CA . GLY B 1 361 ? 12.5 26.969 24.156 1 93.5 361 GLY B CA 1
ATOM 6810 C C . GLY B 1 361 ? 11.75 25.656 24.016 1 93.5 361 GLY B C 1
ATOM 6811 O O . GLY B 1 361 ? 11.383 25.266 22.906 1 93.5 361 GLY B O 1
ATOM 6812 N N . ASP B 1 362 ? 11.398 25.125 25.141 1 87.31 362 ASP B N 1
ATOM 6813 C CA . ASP B 1 362 ? 10.68 23.844 25.141 1 87.31 362 ASP B CA 1
ATOM 6814 C C . ASP B 1 362 ? 9.172 24.062 25.281 1 87.31 362 ASP B C 1
ATOM 6816 O O . ASP B 1 362 ? 8.391 23.125 25.156 1 87.31 362 ASP B O 1
ATOM 6820 N N . GLY B 1 363 ? 8.844 25.281 25.5 1 94.5 363 GLY B N 1
ATOM 6821 C CA . GLY B 1 363 ? 7.43 25.594 25.609 1 94.5 363 GLY B CA 1
ATOM 6822 C C . GLY B 1 363 ? 6.73 25.672 24.281 1 94.5 363 GLY B C 1
ATOM 6823 O O . GLY B 1 363 ? 7.293 26.188 23.312 1 94.5 363 GLY B O 1
ATOM 6824 N N . LEU B 1 364 ? 5.539 25.109 24.172 1 97.19 364 LEU B N 1
ATOM 6825 C CA . LEU B 1 364 ? 4.738 25.125 22.953 1 97.19 364 LEU B CA 1
ATOM 6826 C C . LEU B 1 364 ? 3.287 25.469 23.266 1 97.19 364 LEU B C 1
ATOM 6828 O O . LEU B 1 364 ? 2.676 24.875 24.156 1 97.19 364 LEU B O 1
ATOM 6832 N N . THR B 1 365 ? 2.779 26.484 22.703 1 97.75 365 THR B N 1
ATOM 6833 C CA . THR B 1 365 ? 1.354 26.797 22.688 1 97.75 365 THR B CA 1
ATOM 6834 C C . THR B 1 365 ? 0.825 26.875 21.266 1 97.75 365 THR B C 1
ATOM 6836 O O . THR B 1 365 ? 1.604 26.953 20.312 1 97.75 365 THR B O 1
ATOM 6839 N N . TRP B 1 366 ? -0.456 26.734 21.125 1 98.06 366 TRP B N 1
ATOM 6840 C CA . TRP B 1 366 ? -1.018 26.781 19.781 1 98.06 366 TRP B CA 1
ATOM 6841 C C . TRP B 1 366 ? -2.434 27.344 19.797 1 98.06 366 TRP B C 1
ATOM 6843 O O . TRP B 1 366 ? -3.07 27.406 20.844 1 98.06 366 TRP B O 1
ATOM 6853 N N . TYR B 1 367 ? -2.895 27.844 18.672 1 97.44 367 TYR B N 1
ATOM 6854 C CA . TYR B 1 367 ? -4.273 28.266 18.453 1 97.44 367 TYR B CA 1
ATOM 6855 C C . TYR B 1 367 ? -4.621 28.188 16.969 1 97.44 367 TYR B C 1
ATOM 6857 O O . TYR B 1 367 ? -3.742 28 16.125 1 97.44 367 TYR B O 1
ATOM 6865 N N . TYR B 1 368 ? -5.934 28.156 16.703 1 97.56 368 TYR B N 1
ATOM 6866 C CA . TYR B 1 368 ? -6.418 28.281 15.328 1 97.56 368 TYR B CA 1
ATOM 6867 C C . TYR B 1 368 ? -6.645 29.75 14.961 1 97.56 368 TYR B C 1
ATOM 6869 O O . TYR B 1 368 ? -7.297 30.484 15.703 1 97.56 368 TYR B O 1
ATOM 6877 N N . LYS B 1 369 ? -6.051 30.156 13.875 1 98.06 369 LYS B N 1
ATOM 6878 C CA . LYS B 1 369 ? -6.242 31.516 13.367 1 98.06 369 LYS B CA 1
ATOM 6879 C C . LYS B 1 369 ? -7.191 31.531 12.172 1 98.06 369 LYS B C 1
ATOM 6881 O O . LYS B 1 369 ? -6.777 31.281 11.039 1 98.06 369 LYS B O 1
ATOM 6886 N N . ALA B 1 370 ? -8.477 31.859 12.445 1 96.19 370 ALA B N 1
ATOM 6887 C CA . ALA B 1 370 ? -9.391 32.094 11.336 1 96.19 370 ALA B CA 1
ATOM 6888 C C . ALA B 1 370 ? -8.961 33.312 10.531 1 96.19 370 ALA B C 1
ATOM 6890 O O . ALA B 1 370 ? -8.703 34.375 11.102 1 96.19 370 ALA B O 1
ATOM 6891 N N . ALA B 1 371 ? -8.938 33.125 9.234 1 94.12 371 ALA B N 1
ATOM 6892 C CA . ALA B 1 371 ? -8.516 34.25 8.398 1 94.12 371 ALA B CA 1
ATOM 6893 C C . ALA B 1 371 ? -9.477 35.438 8.547 1 94.12 371 ALA B C 1
ATOM 6895 O O . ALA B 1 371 ? -10.688 35.25 8.625 1 94.12 371 ALA B O 1
ATOM 6896 N N . ASP B 1 372 ? -9.055 36.594 8.703 1 88.69 372 ASP B N 1
ATOM 6897 C CA . ASP B 1 372 ? -9.773 37.875 8.766 1 88.69 372 ASP B CA 1
ATOM 6898 C C . ASP B 1 372 ? -10.484 38.031 10.109 1 88.69 372 ASP B C 1
ATOM 6900 O O . ASP B 1 372 ? -11.438 38.812 10.219 1 88.69 372 ASP B O 1
ATOM 6904 N N . HIS B 1 373 ? -10.242 37.156 11.047 1 92.12 373 HIS B N 1
ATOM 6905 C CA . HIS B 1 373 ? -10.742 37.312 12.414 1 92.12 373 HIS B CA 1
ATOM 6906 C C . HIS B 1 373 ? -9.602 37.531 13.398 1 92.12 373 HIS B C 1
ATOM 6908 O O . HIS B 1 373 ? -8.453 37.156 13.125 1 92.12 373 HIS B O 1
ATOM 6914 N N . PRO B 1 374 ? -9.945 38.25 14.477 1 93.75 374 PRO B N 1
ATOM 6915 C CA . PRO B 1 374 ? -8.914 38.312 15.516 1 93.75 374 PRO B CA 1
ATOM 6916 C C . PRO B 1 374 ? -8.547 36.969 16.109 1 93.75 374 PRO B C 1
ATOM 6918 O O . PRO B 1 374 ? -9.367 36.062 16.109 1 93.75 374 PRO B O 1
ATOM 6921 N N . ARG B 1 375 ? -7.305 36.844 16.531 1 93.56 375 ARG B N 1
ATOM 6922 C CA . ARG B 1 375 ? -6.824 35.562 17.062 1 93.56 375 ARG B CA 1
ATOM 6923 C C . ARG B 1 375 ? -7.66 35.125 18.266 1 93.56 375 ARG B C 1
ATOM 6925 O O . ARG B 1 375 ? -7.719 33.938 18.578 1 93.56 375 ARG B O 1
ATOM 6932 N N . SER B 1 376 ? -8.375 36.094 18.875 1 93.62 376 SER B N 1
ATOM 6933 C CA . SER B 1 376 ? -9.148 35.781 20.062 1 93.62 376 SER B CA 1
ATOM 6934 C C . SER B 1 376 ? -10.43 35.031 19.719 1 93.62 376 SER B C 1
ATOM 6936 O O . SER B 1 376 ? -11.023 34.375 20.578 1 93.62 376 SER B O 1
ATOM 6938 N N . ARG B 1 377 ? -10.859 35.156 18.547 1 95.12 377 ARG B N 1
ATOM 6939 C CA . ARG B 1 377 ? -12.062 34.406 18.172 1 95.12 377 ARG B CA 1
ATOM 6940 C C . ARG B 1 377 ? -11.75 32.938 17.938 1 95.12 377 ARG B C 1
ATOM 6942 O O . ARG B 1 377 ? -11.016 32.594 17 1 95.12 377 ARG B O 1
ATOM 6949 N N . GLN B 1 378 ? -12.398 32.094 18.766 1 97.12 378 GLN B N 1
ATOM 6950 C CA . GLN B 1 378 ? -12.055 30.672 18.703 1 97.12 378 GLN B CA 1
ATOM 6951 C C . GLN B 1 378 ? -13.297 29.812 18.516 1 97.12 378 GLN B C 1
ATOM 6953 O O . GLN B 1 378 ? -13.219 28.578 18.531 1 97.12 378 GLN B O 1
ATOM 6958 N N . PHE B 1 379 ? -14.461 30.391 18.375 1 97.69 379 PHE B N 1
ATOM 6959 C CA . PHE B 1 379 ? -15.672 29.594 18.234 1 97.69 379 PHE B CA 1
ATOM 6960 C C . PHE B 1 379 ? -16.766 30.375 17.531 1 97.69 379 PHE B C 1
ATOM 6962 O O . PHE B 1 379 ? -16.641 31.594 17.344 1 97.69 379 PHE B O 1
ATOM 6969 N N . THR B 1 380 ? -17.734 29.719 17.016 1 97.5 380 THR B N 1
ATOM 6970 C CA . THR B 1 380 ? -18.984 30.281 16.516 1 97.5 380 THR B CA 1
ATOM 6971 C C . THR B 1 380 ? -20.141 29.984 17.453 1 97.5 380 THR B C 1
ATOM 6973 O O . THR B 1 380 ? -20.297 28.859 17.906 1 97.5 380 THR B O 1
ATOM 6976 N N . ALA B 1 381 ? -20.875 31.031 17.719 1 97.88 381 ALA B N 1
ATOM 6977 C CA . ALA B 1 381 ? -22.031 30.891 18.609 1 97.88 381 ALA B CA 1
ATOM 6978 C C . ALA B 1 381 ? -23.344 31.078 17.844 1 97.88 381 ALA B C 1
ATOM 6980 O O . ALA B 1 381 ? -23.422 31.922 16.938 1 97.88 381 ALA B O 1
ATOM 6981 N N . TYR B 1 382 ? -24.312 30.312 18.266 1 97.38 382 TYR B N 1
ATOM 6982 C CA . TYR B 1 382 ? -25.688 30.422 17.781 1 97.38 382 TYR B CA 1
ATOM 6983 C C . TYR B 1 382 ? -26.656 30.625 18.953 1 97.38 382 TYR B C 1
ATOM 6985 O O . TYR B 1 382 ? -26.828 29.75 19.797 1 97.38 382 TYR B O 1
ATOM 6993 N N . GLY B 1 383 ? -27.234 31.766 18.922 1 95.88 383 GLY B N 1
ATOM 6994 C CA . GLY B 1 383 ? -28.234 32.031 19.938 1 95.88 383 GLY B CA 1
ATOM 6995 C C . GLY B 1 383 ? -29.484 31.188 19.797 1 95.88 383 GLY B C 1
ATOM 6996 O O . GLY B 1 383 ? -29.625 30.438 18.828 1 95.88 383 GLY B O 1
ATOM 6997 N N . VAL B 1 384 ? -30.359 31.391 20.828 1 95.44 384 VAL B N 1
ATOM 6998 C CA . VAL B 1 384 ? -31.625 30.672 20.812 1 95.44 384 VAL B CA 1
ATOM 6999 C C . VAL B 1 384 ? -32.375 30.984 19.5 1 95.44 384 VAL B C 1
ATOM 7001 O O . VAL B 1 384 ? -32.469 32.125 19.094 1 95.44 384 VAL B O 1
ATOM 7004 N N . GLY B 1 385 ? -32.781 29.875 18.828 1 94.25 385 GLY B N 1
ATOM 7005 C CA . GLY B 1 385 ? -33.531 30.031 17.594 1 94.25 385 GLY B CA 1
ATOM 7006 C C . GLY B 1 385 ? -32.656 30.031 16.344 1 94.25 385 GLY B C 1
ATOM 7007 O O . GLY B 1 385 ? -33.156 29.875 15.234 1 94.25 385 GLY B O 1
ATOM 7008 N N . GLU B 1 386 ? -31.406 30.156 16.531 1 95 386 GLU B N 1
ATOM 7009 C CA . GLU B 1 386 ? -30.531 30.312 15.383 1 95 386 GLU B CA 1
ATOM 7010 C C . GLU B 1 386 ? -30.094 28.953 14.82 1 95 386 GLU B C 1
ATOM 7012 O O . GLU B 1 386 ? -29.812 28.828 13.625 1 95 386 GLU B O 1
ATOM 7017 N N . ASP B 1 387 ? -29.938 27.969 15.641 1 96.56 387 ASP B N 1
ATOM 7018 C CA . ASP B 1 387 ? -29.719 26.578 15.219 1 96.56 387 ASP B CA 1
ATOM 7019 C C . ASP B 1 387 ? -31.047 25.828 15.102 1 96.56 387 ASP B C 1
ATOM 7021 O O . ASP B 1 387 ? -31.641 25.438 16.109 1 96.56 387 ASP B O 1
ATOM 7025 N N . ARG B 1 388 ? -31.438 25.484 13.898 1 95 388 ARG B N 1
ATOM 7026 C CA . ARG B 1 388 ? -32.75 24.922 13.641 1 95 388 ARG B CA 1
ATOM 7027 C C . ARG B 1 388 ? -32.875 23.516 14.219 1 95 388 ARG B C 1
ATOM 7029 O O . ARG B 1 388 ? -33.969 23.031 14.484 1 95 388 ARG B O 1
ATOM 7036 N N . ARG B 1 389 ? -31.812 22.844 14.375 1 95.38 389 ARG B N 1
ATOM 7037 C CA . ARG B 1 389 ? -31.812 21.484 14.891 1 95.38 389 ARG B CA 1
ATOM 7038 C C . ARG B 1 389 ? -31.891 21.469 16.422 1 95.38 389 ARG B C 1
ATOM 7040 O O . ARG B 1 389 ? -32.188 20.438 17.016 1 95.38 389 ARG B O 1
ATOM 7047 N N . ARG B 1 390 ? -31.562 22.672 17.016 1 96.38 390 ARG B N 1
ATOM 7048 C CA . ARG B 1 390 ? -31.688 22.875 18.453 1 96.38 390 ARG B CA 1
ATOM 7049 C C . ARG B 1 390 ? -32.25 24.266 18.75 1 96.38 390 ARG B C 1
ATOM 7051 O O . ARG B 1 390 ? -31.562 25.094 19.375 1 96.38 390 ARG B O 1
ATOM 7058 N N . PRO B 1 391 ? -33.531 24.453 18.469 1 95.81 391 PRO B N 1
ATOM 7059 C CA . PRO B 1 391 ? -34.094 25.812 18.469 1 95.81 391 PRO B CA 1
ATOM 7060 C C . PRO B 1 391 ? -34.188 26.406 19.875 1 95.81 391 PRO B C 1
ATOM 7062 O O . PRO B 1 391 ? -34.25 27.625 20.031 1 95.81 391 PRO B O 1
ATOM 7065 N N . ASP B 1 392 ? -34.188 25.594 20.922 1 96.31 392 ASP B N 1
ATOM 7066 C CA . ASP B 1 392 ? -34.375 26.094 22.266 1 96.31 392 ASP B CA 1
ATOM 7067 C C . ASP B 1 392 ? -33.031 26.297 22.984 1 96.31 392 ASP B C 1
ATOM 7069 O O . ASP B 1 392 ? -33 26.75 24.125 1 96.31 392 ASP B O 1
ATOM 7073 N N . ALA B 1 393 ? -31.969 25.984 22.281 1 97.81 393 ALA B N 1
ATOM 7074 C CA . ALA B 1 393 ? -30.656 25.984 22.938 1 97.81 393 ALA B CA 1
ATOM 7075 C C . ALA B 1 393 ? -29.75 27.062 22.359 1 97.81 393 ALA B C 1
ATOM 7077 O O . ALA B 1 393 ? -29.984 27.547 21.25 1 97.81 393 ALA B O 1
ATOM 7078 N N . VAL B 1 394 ? -28.781 27.5 23.156 1 97.75 394 VAL B N 1
ATOM 7079 C CA . VAL B 1 394 ? -27.578 28.125 22.609 1 97.75 394 VAL B CA 1
ATOM 7080 C C . VAL B 1 394 ? -26.562 27.047 22.219 1 97.75 394 VAL B C 1
ATOM 7082 O O . VAL B 1 394 ? -26.344 26.094 22.984 1 97.75 394 VAL B O 1
ATOM 7085 N N . THR B 1 395 ? -26.078 27.094 21.016 1 98.19 395 THR B N 1
ATOM 7086 C CA . THR B 1 395 ? -25.062 26.141 20.562 1 98.19 395 THR B CA 1
ATOM 7087 C C . THR B 1 395 ? -23.781 26.859 20.172 1 98.19 395 THR B C 1
ATOM 7089 O O . THR B 1 395 ? -23.812 28 19.703 1 98.19 395 THR B O 1
ATOM 7092 N N . VAL B 1 396 ? -22.625 26.234 20.438 1 98.38 396 VAL B N 1
ATOM 7093 C CA . VAL B 1 396 ? -21.344 26.812 20.062 1 98.38 396 VAL B CA 1
ATOM 7094 C C . VAL B 1 396 ? -20.484 25.75 19.391 1 98.38 396 VAL B C 1
ATOM 7096 O O . VAL B 1 396 ? -20.531 24.578 19.75 1 98.38 396 VAL B O 1
ATOM 7099 N N . ASN B 1 397 ? -19.828 26.109 18.328 1 98.44 397 ASN B N 1
ATOM 7100 C CA . ASN B 1 397 ? -18.797 25.328 17.656 1 98.44 397 ASN B CA 1
ATOM 7101 C C . ASN B 1 397 ? -17.391 25.828 18.016 1 98.44 397 ASN B C 1
ATOM 7103 O O . ASN B 1 397 ? -16.953 26.859 17.531 1 98.44 397 ASN B O 1
ATOM 7107 N N . VAL B 1 398 ? -16.656 25.062 18.812 1 98.12 398 VAL B N 1
ATOM 7108 C CA . VAL B 1 398 ? -15.32 25.453 19.266 1 98.12 398 VAL B CA 1
ATOM 7109 C C . VAL B 1 398 ? -14.266 24.891 18.312 1 98.12 398 VAL B C 1
ATOM 7111 O O . VAL B 1 398 ? -13.953 23.703 18.359 1 98.12 398 VAL B O 1
ATOM 7114 N N . TRP B 1 399 ? -13.711 25.609 17.391 1 94.75 399 TRP B N 1
ATOM 7115 C CA . TRP B 1 399 ? -12.938 25.219 16.219 1 94.75 399 TRP B CA 1
ATOM 7116 C C . TRP B 1 399 ? -11.758 24.328 16.609 1 94.75 399 TRP B C 1
ATOM 7118 O O . TRP B 1 399 ? -11.547 23.266 16.016 1 94.75 399 TRP B O 1
ATOM 7128 N N . ASN B 1 400 ? -10.852 24.5 17.281 1 94.56 400 ASN B N 1
ATOM 7129 C CA . ASN B 1 400 ? -9.609 23.844 17.672 1 94.56 400 ASN B CA 1
ATOM 7130 C C . ASN B 1 400 ? -9.719 23.219 19.062 1 94.56 400 ASN B C 1
ATOM 7132 O O . ASN B 1 400 ? -8.719 23.062 19.766 1 94.56 400 ASN B O 1
ATOM 7136 N N . TRP B 1 401 ? -10.789 22.734 19.375 1 96 401 TRP B N 1
ATOM 7137 C CA . TRP B 1 401 ? -11.094 22.219 20.703 1 96 401 TRP B CA 1
ATOM 7138 C C . TRP B 1 401 ? -10.219 21 21.016 1 96 401 TRP B C 1
ATOM 7140 O O . TRP B 1 401 ? -9.891 20.219 20.125 1 96 401 TRP B O 1
ATOM 7150 N N . ASP B 1 402 ? -9.789 20.891 22.219 1 94.25 402 ASP B N 1
ATOM 7151 C CA . ASP B 1 402 ? -9.273 19.656 22.812 1 94.25 402 ASP B CA 1
ATOM 7152 C C . ASP B 1 402 ? -9.875 19.422 24.188 1 94.25 402 ASP B C 1
ATOM 7154 O O . ASP B 1 402 ? -10.539 20.297 24.75 1 94.25 402 ASP B O 1
ATOM 7158 N N . PRO B 1 403 ? -9.727 18.234 24.797 1 91.88 403 PRO B N 1
ATOM 7159 C CA . PRO B 1 403 ? -10.461 17.859 26.016 1 91.88 403 PRO B CA 1
ATOM 7160 C C . PRO B 1 403 ? -10.094 18.734 27.203 1 91.88 403 PRO B C 1
ATOM 7162 O O . PRO B 1 403 ? -10.797 18.719 28.219 1 91.88 403 PRO B O 1
ATOM 7165 N N . ALA B 1 404 ? -9.094 19.484 27.078 1 95.56 404 ALA B N 1
ATOM 7166 C CA . ALA B 1 404 ? -8.672 20.312 28.203 1 95.56 404 ALA B CA 1
ATOM 7167 C C . ALA B 1 404 ? -9.383 21.656 28.188 1 95.56 404 ALA B C 1
ATOM 7169 O O . ALA B 1 404 ? -9.289 22.438 29.156 1 95.56 404 ALA B O 1
ATOM 7170 N N . TRP B 1 405 ? -10.109 21.984 27.125 1 97.5 405 TRP B N 1
ATOM 7171 C CA . TRP B 1 405 ? -10.773 23.281 27.016 1 97.5 405 TRP B CA 1
ATOM 7172 C C . TRP B 1 405 ? -12.016 23.328 27.906 1 97.5 405 TRP B C 1
ATOM 7174 O O . TRP B 1 405 ? -12.641 22.297 28.172 1 97.5 405 TRP B O 1
ATOM 7184 N N . GLN B 1 406 ? -12.352 24.516 28.359 1 97.88 406 GLN B N 1
ATOM 7185 C CA . GLN B 1 406 ? -13.547 24.75 29.156 1 97.88 406 GLN B CA 1
ATOM 7186 C C . GLN B 1 406 ? -14.531 25.656 28.438 1 97.88 406 GLN B C 1
ATOM 7188 O O . GLN B 1 406 ? -14.148 26.703 27.906 1 97.88 406 GLN B O 1
ATOM 7193 N N . VAL B 1 407 ? -15.742 25.203 28.359 1 98.62 407 VAL B N 1
ATOM 7194 C CA . VAL B 1 407 ? -16.844 25.969 27.766 1 98.62 407 VAL B CA 1
ATOM 7195 C C . VAL B 1 407 ? -17.938 26.188 28.797 1 98.62 407 VAL B C 1
ATOM 7197 O O . VAL B 1 407 ? -18.672 25.25 29.141 1 98.62 407 VAL B O 1
ATOM 7200 N N . VAL B 1 408 ? -18.078 27.406 29.266 1 98.56 408 VAL B N 1
ATOM 7201 C CA . VAL B 1 408 ? -19.047 27.719 30.297 1 98.56 408 VAL B CA 1
ATOM 7202 C C . VAL B 1 408 ? -19.984 28.812 29.812 1 98.56 408 VAL B C 1
ATOM 7204 O O . VAL B 1 408 ? -19.703 29.5 28.828 1 98.56 408 VAL B O 1
ATOM 7207 N N . TRP B 1 409 ? -21.125 28.969 30.453 1 98.44 409 TRP B N 1
ATOM 7208 C CA . TRP B 1 409 ? -22.078 29.984 30 1 98.44 409 TRP B CA 1
ATOM 7209 C C . TRP B 1 409 ? -22.781 30.625 31.188 1 98.44 409 TRP B C 1
ATOM 7211 O O . TRP B 1 409 ? -22.672 30.156 32.312 1 98.44 409 TRP B O 1
ATOM 7221 N N . TYR B 1 410 ? -23.328 31.75 30.969 1 98 410 TYR B N 1
ATOM 7222 C CA . TYR B 1 410 ? -24.047 32.594 31.922 1 98 410 TYR B CA 1
ATOM 7223 C C . TYR B 1 410 ? -25.406 33 31.375 1 98 410 TYR B C 1
ATOM 7225 O O . TYR B 1 410 ? -25.562 33.25 30.188 1 98 410 TYR B O 1
ATOM 7233 N N . GLU B 1 411 ? -26.328 33.031 32.219 1 98 411 GLU B N 1
ATOM 7234 C CA . GLU B 1 411 ? -27.672 33.5 31.906 1 98 411 GLU B CA 1
ATOM 7235 C C . GLU B 1 411 ? -28.031 34.719 32.75 1 98 411 GLU B C 1
ATOM 7237 O O . GLU B 1 411 ? -28.125 34.625 33.969 1 98 411 GLU B O 1
ATOM 7242 N N . ASN B 1 412 ? -28.234 35.812 32.125 1 97.19 412 ASN B N 1
ATOM 7243 C CA . ASN B 1 412 ? -28.516 37.031 32.844 1 97.19 412 ASN B CA 1
ATOM 7244 C C . ASN B 1 412 ? -27.484 37.344 33.906 1 97.19 412 ASN B C 1
ATOM 7246 O O . ASN B 1 412 ? -27.844 37.656 35.062 1 97.19 412 ASN B O 1
ATOM 7250 N N . GLY B 1 413 ? -26.328 37.062 33.562 1 95.56 413 GLY B N 1
ATOM 7251 C CA . GLY B 1 413 ? -25.219 37.406 34.438 1 95.56 413 GLY B CA 1
ATOM 7252 C C . GLY B 1 413 ? -24.906 36.312 35.438 1 95.56 413 GLY B C 1
ATOM 7253 O O . GLY B 1 413 ? -23.875 36.344 36.125 1 95.56 413 GLY B O 1
ATOM 7254 N N . GLU B 1 414 ? -25.688 35.312 35.625 1 97.31 414 GLU B N 1
ATOM 7255 C CA . GLU B 1 414 ? -25.5 34.219 36.594 1 97.31 414 GLU B CA 1
ATOM 7256 C C . GLU B 1 414 ? -24.781 33.031 35.938 1 97.31 414 GLU B C 1
ATOM 7258 O O . GLU B 1 414 ? -25.203 32.562 34.906 1 97.31 414 GLU B O 1
ATOM 7263 N N . PRO B 1 415 ? -23.734 32.625 36.625 1 97.88 415 PRO B N 1
ATOM 7264 C CA . PRO B 1 415 ? -23.047 31.438 36.094 1 97.88 415 PRO B CA 1
ATOM 7265 C C . PRO B 1 415 ? -23.938 30.203 36.062 1 97.88 415 PRO B C 1
ATOM 7267 O O . PRO B 1 415 ? -24.625 29.922 37.062 1 97.88 415 PRO B O 1
ATOM 7270 N N . ARG B 1 416 ? -23.906 29.469 34.938 1 98.12 416 ARG B N 1
ATOM 7271 C CA . ARG B 1 416 ? -24.766 28.297 34.812 1 98.12 416 ARG B CA 1
ATOM 7272 C C . ARG B 1 416 ? -23.922 27.031 34.656 1 98.12 416 ARG B C 1
ATOM 7274 O O . ARG B 1 416 ? -24.469 25.922 34.562 1 98.12 416 ARG B O 1
ATOM 7281 N N . GLY B 1 417 ? -22.562 27.141 34.719 1 97.94 417 GLY B N 1
ATOM 7282 C CA . GLY B 1 417 ? -21.688 25.984 34.656 1 97.94 417 GLY B CA 1
ATOM 7283 C C . GLY B 1 417 ? -21.297 25.641 33.219 1 97.94 417 GLY B C 1
ATOM 7284 O O . GLY B 1 417 ? -21.391 26.469 32.312 1 97.94 417 GLY B O 1
ATOM 7285 N N . PRO B 1 418 ? -20.766 24.406 33.062 1 98.5 418 PRO B N 1
ATOM 7286 C CA . PRO B 1 418 ? -20.297 23.969 31.766 1 98.5 418 PRO B CA 1
ATOM 7287 C C . PRO B 1 418 ? -21.438 23.688 30.781 1 98.5 418 PRO B C 1
ATOM 7289 O O . PRO B 1 418 ? -22.484 23.172 31.188 1 98.5 418 PRO B O 1
ATOM 7292 N N . MET B 1 419 ? -21.203 24.047 29.531 1 98.69 419 MET B N 1
ATOM 7293 C CA . MET B 1 419 ? -22.078 23.594 28.469 1 98.69 419 MET B CA 1
ATOM 7294 C C . MET B 1 419 ? -21.891 22.094 28.203 1 98.69 419 MET B C 1
ATOM 7296 O O . MET B 1 419 ? -20.875 21.516 28.578 1 98.69 419 MET B O 1
ATOM 7300 N N . THR B 1 420 ? -22.891 21.469 27.547 1 98.44 420 THR B N 1
ATOM 7301 C CA . THR B 1 420 ? -22.844 20.047 27.25 1 98.44 420 THR B CA 1
ATOM 7302 C C . THR B 1 420 ? -22.312 19.797 25.844 1 98.44 420 THR B C 1
ATOM 7304 O O . THR B 1 420 ? -22.859 20.312 24.875 1 98.44 420 THR B O 1
ATOM 7307 N N . ARG B 1 421 ? -21.234 19.016 25.797 1 97.94 421 ARG B N 1
ATOM 7308 C CA . ARG B 1 421 ? -20.656 18.672 24.516 1 97.94 421 ARG B CA 1
ATOM 7309 C C . ARG B 1 421 ? -21.531 17.672 23.766 1 97.94 421 ARG B C 1
ATOM 7311 O O . ARG B 1 421 ? -22.125 16.781 24.375 1 97.94 421 ARG B O 1
ATOM 7318 N N . TYR B 1 422 ? -21.609 17.781 22.438 1 96.62 422 TYR B N 1
ATOM 7319 C CA . TYR B 1 422 ? -22.344 16.812 21.641 1 96.62 422 TYR B CA 1
ATOM 7320 C C . TYR B 1 422 ? -21.75 16.703 20.234 1 96.62 422 TYR B C 1
ATOM 7322 O O . TYR B 1 422 ? -21.016 17.594 19.797 1 96.62 422 TYR B O 1
ATOM 7330 N N . THR B 1 423 ? -21.953 15.547 19.594 1 94.94 423 THR B N 1
ATOM 7331 C CA . THR B 1 423 ? -21.578 15.328 18.203 1 94.94 423 THR B CA 1
ATOM 7332 C C . THR B 1 423 ? -22.766 15.648 17.281 1 94.94 423 THR B C 1
ATOM 7334 O O . THR B 1 423 ? -23.891 15.211 17.531 1 94.94 423 THR B O 1
ATOM 7337 N N . GLY B 1 424 ? -22.562 16.422 16.297 1 95.94 424 GLY B N 1
ATOM 7338 C CA . GLY B 1 424 ? -23.609 16.812 15.352 1 95.94 424 GLY B CA 1
ATOM 7339 C C . GLY B 1 424 ? -23.094 17.641 14.195 1 95.94 424 GLY B C 1
ATOM 7340 O O . GLY B 1 424 ? -21.922 17.516 13.805 1 95.94 424 GLY B O 1
ATOM 7341 N N . TYR B 1 425 ? -24.062 18.406 13.586 1 97.5 425 TYR B N 1
ATOM 7342 C CA . TYR B 1 425 ? -23.703 19.25 12.453 1 97.5 425 TYR B CA 1
ATOM 7343 C C . TYR B 1 425 ? -23.688 20.719 12.852 1 97.5 425 TYR B C 1
ATOM 7345 O O . TYR B 1 425 ? -24.547 21.172 13.609 1 97.5 425 TYR B O 1
ATOM 7353 N N . ASP B 1 426 ? -22.672 21.422 12.422 1 98.12 426 ASP B N 1
ATOM 7354 C CA . ASP B 1 426 ? -22.672 22.875 12.586 1 98.12 426 ASP B CA 1
ATOM 7355 C C . ASP B 1 426 ? -23.812 23.516 11.82 1 98.12 426 ASP B C 1
ATOM 7357 O O . ASP B 1 426 ? -24.094 23.156 10.672 1 98.12 426 ASP B O 1
ATOM 7361 N N . ALA B 1 427 ? -24.406 24.484 12.406 1 97.81 427 ALA B N 1
ATOM 7362 C CA . ALA B 1 427 ? -25.625 25.062 11.844 1 97.81 427 ALA B CA 1
ATOM 7363 C C . ALA B 1 427 ? -25.328 25.812 10.547 1 97.81 427 ALA B C 1
ATOM 7365 O O . ALA B 1 427 ? -26.078 25.703 9.578 1 97.81 427 ALA B O 1
ATOM 7366 N N . SER B 1 428 ? -24.297 26.562 10.516 1 97.25 428 SER B N 1
ATOM 7367 C CA . SER B 1 428 ? -24 27.438 9.383 1 97.25 428 SER B CA 1
ATOM 7368 C C . SER B 1 428 ? -23.719 26.609 8.125 1 97.25 428 SER B C 1
ATOM 7370 O O . SER B 1 428 ? -24.344 26.812 7.086 1 97.25 428 SER B O 1
ATOM 7372 N N . ILE B 1 429 ? -22.781 25.641 8.211 1 97.69 429 ILE B N 1
ATOM 7373 C CA . ILE B 1 429 ? -22.391 24.891 7.023 1 97.69 429 ILE B CA 1
ATOM 7374 C C . ILE B 1 429 ? -23.516 23.953 6.605 1 97.69 429 ILE B C 1
ATOM 7376 O O . ILE B 1 429 ? -23.734 23.719 5.414 1 97.69 429 ILE B O 1
ATOM 7380 N N . TYR B 1 430 ? -24.219 23.438 7.559 1 97.19 430 TYR B N 1
ATOM 7381 C CA . TYR B 1 430 ? -25.344 22.562 7.238 1 97.19 430 TYR B CA 1
ATOM 7382 C C . TYR B 1 430 ? -26.391 23.297 6.426 1 97.19 430 TYR B C 1
ATOM 7384 O O . TYR B 1 430 ? -26.828 22.828 5.375 1 97.19 430 TYR B O 1
ATOM 7392 N N . ASP B 1 431 ? -26.812 24.438 6.895 1 97.19 431 ASP B N 1
ATOM 7393 C CA . ASP B 1 431 ? -27.828 25.234 6.223 1 97.19 431 ASP B CA 1
ATOM 7394 C C . ASP B 1 431 ? -27.344 25.734 4.871 1 97.19 431 ASP B C 1
ATOM 7396 O O . ASP B 1 431 ? -28.109 25.812 3.91 1 97.19 431 ASP B O 1
ATOM 7400 N N . TYR B 1 432 ? -26.125 26.141 4.879 1 97.12 432 TYR B N 1
ATOM 7401 C CA . TYR B 1 432 ? -25.547 26.625 3.629 1 97.12 432 TYR B CA 1
ATOM 7402 C C . TYR B 1 432 ? -25.594 25.531 2.555 1 97.12 432 TYR B C 1
ATOM 7404 O O . TYR B 1 432 ? -25.984 25.812 1.415 1 97.12 432 TYR B O 1
ATOM 7412 N N . VAL B 1 433 ? -25.188 24.328 2.857 1 97 433 VAL B N 1
ATOM 7413 C CA . VAL B 1 433 ? -25.172 23.203 1.916 1 97 433 VAL B CA 1
ATOM 7414 C C . VAL B 1 433 ? -26.594 22.891 1.476 1 97 433 VAL B C 1
ATOM 7416 O O . VAL B 1 433 ? -26.844 22.641 0.293 1 97 433 VAL B O 1
ATOM 7419 N N . ALA B 1 434 ? -27.5 22.844 2.416 1 95.31 434 ALA B N 1
ATOM 7420 C CA . ALA B 1 434 ? -28.891 22.578 2.094 1 95.31 434 ALA B CA 1
ATOM 7421 C C . ALA B 1 434 ? -29.422 23.562 1.061 1 95.31 434 ALA B C 1
ATOM 7423 O O . ALA B 1 434 ? -30.219 23.203 0.194 1 95.31 434 ALA B O 1
ATOM 7424 N N . ARG B 1 435 ? -28.953 24.719 1.149 1 95.62 435 ARG B N 1
ATOM 7425 C CA . ARG B 1 435 ? -29.484 25.797 0.316 1 95.62 435 ARG B CA 1
ATOM 7426 C C . ARG B 1 435 ? -28.766 25.859 -1.021 1 95.62 435 ARG B C 1
ATOM 7428 O O . ARG B 1 435 ? -29.359 26.188 -2.049 1 95.62 435 ARG B O 1
ATOM 7435 N N . TYR B 1 436 ? -27.484 25.547 -1.004 1 95.69 436 TYR B N 1
ATOM 7436 C CA . TYR B 1 436 ? -26.703 25.953 -2.158 1 95.69 436 TYR B CA 1
ATOM 7437 C C . TYR B 1 436 ? -26.031 24.766 -2.826 1 95.69 436 TYR B C 1
ATOM 7439 O O . TYR B 1 436 ? -25.391 24.906 -3.869 1 95.69 436 TYR B O 1
ATOM 7447 N N . SER B 1 437 ? -26.109 23.531 -2.346 1 94.06 437 SER B N 1
ATOM 7448 C CA . SER B 1 437 ? -25.328 22.391 -2.816 1 94.06 437 SER B CA 1
ATOM 7449 C C . SER B 1 437 ? -25.578 22.125 -4.301 1 94.06 437 SER B C 1
ATOM 7451 O O . SER B 1 437 ? -24.688 21.625 -4.996 1 94.06 437 SER B O 1
ATOM 7453 N N . GLU B 1 438 ? -26.688 22.469 -4.898 1 93.31 438 GLU B N 1
ATOM 7454 C CA . GLU B 1 438 ? -27.016 22.234 -6.301 1 93.31 438 GLU B CA 1
ATOM 7455 C C . GLU B 1 438 ? -26.094 23.016 -7.223 1 93.31 438 GLU B C 1
ATOM 7457 O O . GLU B 1 438 ? -25.922 22.672 -8.391 1 93.31 438 GLU B O 1
ATOM 7462 N N . HIS B 1 439 ? -25.484 24.031 -6.684 1 93.06 439 HIS B N 1
ATOM 7463 C CA . HIS B 1 439 ? -24.656 24.906 -7.5 1 93.06 439 HIS B CA 1
ATOM 7464 C C . HIS B 1 439 ? -23.172 24.609 -7.316 1 93.06 439 HIS B C 1
ATOM 7466 O O . HIS B 1 439 ? -22.328 25.266 -7.926 1 93.06 439 HIS B O 1
ATOM 7472 N N . PHE B 1 440 ? -22.922 23.688 -6.465 1 94.31 440 PHE B N 1
ATOM 7473 C CA . PHE B 1 440 ? -21.516 23.344 -6.215 1 94.31 440 PHE B CA 1
ATOM 7474 C C . PHE B 1 440 ? -20.891 22.719 -7.445 1 94.31 440 PHE B C 1
ATOM 7476 O O . PHE B 1 440 ? -21.516 21.922 -8.141 1 94.31 440 PHE B O 1
ATOM 7483 N N . LYS B 1 441 ? -19.594 23.062 -7.77 1 91.44 441 LYS B N 1
ATOM 7484 C CA . LYS B 1 441 ? -18.812 22.453 -8.836 1 91.44 441 LYS B CA 1
ATOM 7485 C C . LYS B 1 441 ? -18.469 21 -8.508 1 91.44 441 LYS B C 1
ATOM 7487 O O . LYS B 1 441 ? -18.453 20.141 -9.391 1 91.44 441 LYS B O 1
ATOM 7492 N N . HIS B 1 442 ? -18.062 20.766 -7.258 1 89.19 442 HIS B N 1
ATOM 7493 C CA . HIS B 1 442 ? -17.781 19.422 -6.777 1 89.19 442 HIS B CA 1
ATOM 7494 C C . HIS B 1 442 ? -19.031 18.75 -6.227 1 89.19 442 HIS B C 1
ATOM 7496 O O . HIS B 1 442 ? -19.734 19.344 -5.391 1 89.19 442 HIS B O 1
ATOM 7502 N N . LYS B 1 443 ? -19.203 17.578 -6.719 1 84.56 443 LYS B N 1
ATOM 7503 C CA . LYS B 1 443 ? -20.391 16.859 -6.273 1 84.56 443 LYS B CA 1
ATOM 7504 C C . LYS B 1 443 ? -20.094 15.992 -5.055 1 84.56 443 LYS B C 1
ATOM 7506 O O . LYS B 1 443 ? -18.938 15.688 -4.781 1 84.56 443 LYS B O 1
ATOM 7511 N N . ASN B 1 444 ? -20.953 15.648 -4.203 1 83.06 444 ASN B N 1
ATOM 7512 C CA . ASN B 1 444 ? -20.875 14.727 -3.074 1 83.06 444 ASN B CA 1
ATOM 7513 C C . ASN B 1 444 ? -20.047 15.305 -1.931 1 83.06 444 ASN B C 1
ATOM 7515 O O . ASN B 1 444 ? -19.312 14.578 -1.266 1 83.06 444 ASN B O 1
ATOM 7519 N N . ILE B 1 445 ? -20 16.656 -1.911 1 91.56 445 ILE B N 1
ATOM 7520 C CA . ILE B 1 445 ? -19.406 17.312 -0.756 1 91.56 445 ILE B CA 1
ATOM 7521 C C . ILE B 1 445 ? -20.484 17.922 0.125 1 91.56 445 ILE B C 1
ATOM 7523 O O . ILE B 1 445 ? -21.594 18.219 -0.352 1 91.56 445 ILE B O 1
ATOM 7527 N N . GLY B 1 446 ? -20.203 18.031 1.42 1 94.94 446 GLY B N 1
ATOM 7528 C CA . GLY B 1 446 ? -21.188 18.609 2.314 1 94.94 446 GLY B CA 1
ATOM 7529 C C . GLY B 1 446 ? -20.734 18.672 3.76 1 94.94 446 GLY B C 1
ATOM 7530 O O . GLY B 1 446 ? -19.562 18.422 4.051 1 94.94 446 GLY B O 1
ATOM 7531 N N . ALA B 1 447 ? -21.703 19.094 4.574 1 96 447 ALA B N 1
ATOM 7532 C CA . ALA B 1 447 ? -21.438 19.156 6.012 1 96 447 ALA B CA 1
ATOM 7533 C C . ALA B 1 447 ? -21.188 17.766 6.586 1 96 447 ALA B C 1
ATOM 7535 O O . ALA B 1 447 ? -21.766 16.781 6.117 1 96 447 ALA B O 1
ATOM 7536 N N . ASP B 1 448 ? -20.312 17.734 7.508 1 94.44 448 ASP B N 1
ATOM 7537 C CA . ASP B 1 448 ? -20.031 16.484 8.203 1 94.44 448 ASP B CA 1
ATOM 7538 C C . ASP B 1 448 ? -20.172 16.656 9.719 1 94.44 448 ASP B C 1
ATOM 7540 O O . ASP B 1 448 ? -20.172 17.781 10.227 1 94.44 448 ASP B O 1
ATOM 7544 N N . ARG B 1 449 ? -20.406 15.508 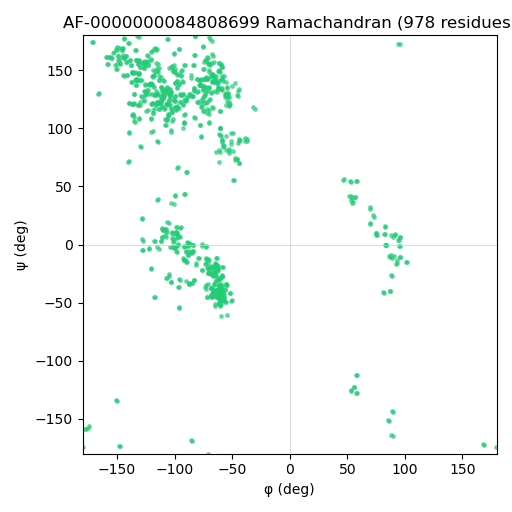10.344 1 93.5 449 ARG B N 1
ATOM 7545 C CA . ARG B 1 449 ? -20.531 15.539 11.797 1 93.5 449 ARG B CA 1
ATOM 7546 C C . ARG B 1 449 ? -19.203 15.953 12.445 1 93.5 449 ARG B C 1
ATOM 7548 O O . ARG B 1 449 ? -18.125 15.617 11.938 1 93.5 449 ARG B O 1
ATOM 7555 N N . THR B 1 450 ? -19.312 16.734 13.5 1 94.31 450 THR B N 1
ATOM 7556 C CA . THR B 1 450 ? -18.141 17.125 14.258 1 94.31 450 THR B CA 1
ATOM 7557 C C . THR B 1 450 ? -18.359 16.938 15.75 1 94.31 450 THR B C 1
ATOM 7559 O O . THR B 1 450 ? -19.5 16.891 16.219 1 94.31 450 THR B O 1
ATOM 7562 N N . GLU B 1 451 ? -17.281 16.828 16.516 1 92.56 451 GLU B N 1
ATOM 7563 C CA . GLU B 1 451 ? -17.328 16.469 17.922 1 92.56 451 GLU B CA 1
ATOM 7564 C C . GLU B 1 451 ? -17.031 17.656 18.812 1 92.56 451 GLU B C 1
ATOM 7566 O O . GLU B 1 451 ? -16.891 17.516 20.031 1 92.56 451 GLU B O 1
ATOM 7571 N N . HIS B 1 452 ? -16.906 18.812 18.281 1 96.5 452 HIS B N 1
ATOM 7572 C CA . HIS B 1 452 ? -16.531 19.953 19.109 1 96.5 452 HIS B CA 1
ATOM 7573 C C . HIS B 1 452 ? -17.672 20.969 19.172 1 96.5 452 HIS B C 1
ATOM 7575 O O . HIS B 1 452 ? -17.422 22.188 19.109 1 96.5 452 HIS B O 1
ATOM 7581 N N . LEU B 1 453 ? -18.906 20.406 19.266 1 98.12 453 LEU B N 1
ATOM 7582 C CA . LEU B 1 453 ? -20.094 21.234 19.5 1 98.12 453 LEU B CA 1
ATOM 7583 C C . LEU B 1 453 ? -20.5 21.172 20.969 1 98.12 453 LEU B C 1
ATOM 7585 O O . LEU B 1 453 ? -20.328 20.156 21.625 1 98.12 453 LEU B O 1
ATOM 7589 N N . PHE B 1 454 ? -21.078 22.297 21.422 1 98.75 454 PHE B N 1
ATOM 7590 C CA . PHE B 1 454 ? -21.594 22.391 22.781 1 98.75 454 PHE B CA 1
ATOM 7591 C C . PHE B 1 454 ? -22.953 23.078 22.781 1 98.75 454 PHE B C 1
ATOM 7593 O O . PHE B 1 454 ? -23.219 23.953 21.953 1 98.75 454 PHE B O 1
ATOM 7600 N N . HIS B 1 455 ? -23.812 22.672 23.719 1 98.5 455 HIS B N 1
ATOM 7601 C CA . HIS B 1 455 ? -25.109 23.328 23.812 1 98.5 455 HIS B CA 1
ATOM 7602 C C . HIS B 1 455 ? -25.484 23.578 25.266 1 98.5 455 HIS B C 1
ATOM 7604 O O . HIS B 1 455 ? -24.953 22.938 26.188 1 98.5 455 HIS B O 1
ATOM 7610 N N . ALA B 1 456 ? -26.297 24.547 25.5 1 98.31 456 ALA B N 1
ATOM 7611 C CA . ALA B 1 456 ? -26.922 24.875 26.781 1 98.31 456 ALA B CA 1
ATOM 7612 C C . ALA B 1 456 ? -28.359 25.328 26.578 1 98.31 456 ALA B C 1
ATOM 7614 O O . ALA B 1 456 ? -28.688 25.969 25.578 1 98.31 456 ALA B O 1
ATOM 7615 N N . LEU B 1 457 ? -29.188 24.984 27.547 1 97.94 457 LEU B N 1
ATOM 7616 C CA . LEU B 1 457 ? -30.594 25.328 27.484 1 97.94 457 LEU B CA 1
ATOM 7617 C C . LEU B 1 457 ? -30.922 26.453 28.469 1 97.94 457 LEU B C 1
ATOM 7619 O O . LEU B 1 457 ? -31.109 26.203 29.656 1 97.94 457 LEU B O 1
ATOM 7623 N N . PRO B 1 458 ? -31.172 27.594 27.984 1 97.25 458 PRO B N 1
ATOM 7624 C CA . PRO B 1 458 ? -31.578 28.688 28.891 1 97.25 458 PRO B CA 1
ATOM 7625 C C . PRO B 1 458 ? -32.969 28.484 29.453 1 97.25 458 PRO B C 1
ATOM 7627 O O . PRO B 1 458 ? -33.844 27.859 28.812 1 97.25 458 PRO B O 1
ATOM 7630 N N . ALA B 1 459 ? -33.25 29.078 30.609 1 95.19 459 ALA B N 1
ATOM 7631 C CA . ALA B 1 459 ? -34.562 29.047 31.234 1 95.19 459 ALA B CA 1
ATOM 7632 C C . ALA B 1 459 ? -35.562 29.938 30.469 1 95.19 459 ALA B C 1
ATOM 7634 O O . ALA B 1 459 ? -36.719 29.609 30.359 1 95.19 459 ALA B O 1
ATOM 7635 N N . SER B 1 460 ? -35.094 31.078 29.984 1 90.69 460 SER B N 1
ATOM 7636 C CA . SER B 1 460 ? -35.906 32.031 29.203 1 90.69 460 SER B CA 1
ATOM 7637 C C . SER B 1 460 ? -35.312 32.219 27.828 1 90.69 460 SER B C 1
ATOM 7639 O O . SER B 1 460 ? -34.094 32.469 27.688 1 90.69 460 SER B O 1
ATOM 7641 N N . PRO B 1 461 ? -36.125 32.25 26.891 1 87.5 461 PRO B N 1
ATOM 7642 C CA . PRO B 1 461 ? -35.594 32.469 25.547 1 87.5 461 PRO B CA 1
ATOM 7643 C C . PRO B 1 461 ? -35.094 33.906 25.344 1 87.5 461 PRO B C 1
ATOM 7645 O O . PRO B 1 461 ? -34.312 34.156 24.422 1 87.5 461 PRO B O 1
ATOM 7648 N N . ASP B 1 462 ? -35.5 34.781 26.234 1 90.44 462 ASP B N 1
ATOM 7649 C CA . ASP B 1 462 ? -35.125 36.188 26.094 1 90.44 462 ASP B CA 1
ATOM 7650 C C . ASP B 1 462 ? -33.969 36.531 27.031 1 90.44 462 ASP B C 1
ATOM 7652 O O . ASP B 1 462 ? -33.594 37.719 27.141 1 90.44 462 ASP B O 1
ATOM 7656 N N . ALA B 1 463 ? -33.469 35.5 27.578 1 94.19 463 ALA B N 1
ATOM 7657 C CA . ALA B 1 463 ? -32.375 35.75 28.531 1 94.19 463 ALA B CA 1
ATOM 7658 C C . ALA B 1 463 ? -31.125 36.25 27.828 1 94.19 463 ALA B C 1
ATOM 7660 O O . ALA B 1 463 ? -30.875 35.875 26.672 1 94.19 463 ALA B O 1
ATOM 7661 N N . HIS B 1 464 ? -30.453 37.125 28.516 1 96.44 464 HIS B N 1
ATOM 7662 C CA . HIS B 1 464 ? -29.109 37.469 28.062 1 96.44 464 HIS B CA 1
ATOM 7663 C C . HIS B 1 464 ? -28.125 36.344 28.297 1 96.44 464 HIS B C 1
ATOM 7665 O O . HIS B 1 464 ? -27.953 35.875 29.438 1 96.44 464 HIS B O 1
ATOM 7671 N N . ILE B 1 465 ? -27.5 35.906 27.203 1 97.62 465 ILE B N 1
ATOM 7672 C CA . ILE B 1 465 ? -26.609 34.75 27.281 1 97.62 465 ILE B CA 1
ATOM 7673 C C . ILE B 1 465 ? -25.172 35.219 27.062 1 97.62 465 ILE B C 1
ATOM 7675 O O . ILE B 1 465 ? -24.891 36 26.156 1 97.62 465 ILE B O 1
ATOM 7679 N N . ARG B 1 466 ? -24.266 34.781 27.891 1 97.56 466 ARG B N 1
ATOM 7680 C CA . ARG B 1 466 ? -22.812 34.938 27.734 1 97.56 466 ARG B CA 1
ATOM 7681 C C . ARG B 1 466 ? -22.125 33.594 27.719 1 97.56 466 ARG B C 1
ATOM 7683 O O . ARG B 1 466 ? -22.406 32.719 28.547 1 97.56 466 ARG B O 1
ATOM 7690 N N . VAL B 1 467 ? -21.266 33.375 26.703 1 98.19 467 VAL B N 1
ATOM 7691 C CA . VAL B 1 467 ? -20.469 32.125 26.625 1 98.19 467 VAL B CA 1
ATOM 7692 C C . VAL B 1 467 ? -18.984 32.469 26.734 1 98.19 467 VAL B C 1
ATOM 7694 O O . VAL B 1 467 ? -18.5 33.406 26.094 1 98.19 467 VAL B O 1
ATOM 7697 N N . GLU B 1 468 ? -18.281 31.75 27.594 1 97.88 468 GLU B N 1
ATOM 7698 C CA . GLU B 1 468 ? -16.844 31.828 27.734 1 97.88 468 GLU B CA 1
ATOM 7699 C C . GLU B 1 468 ? -16.172 30.516 27.344 1 97.88 468 GLU B C 1
ATOM 7701 O O . GLU B 1 468 ? -16.5 29.469 27.891 1 97.88 468 GLU B O 1
ATOM 7706 N N . VAL B 1 469 ? -15.297 30.609 26.406 1 98 469 VAL B N 1
ATOM 7707 C CA . VAL B 1 469 ? -14.484 29.469 25.984 1 98 469 VAL B CA 1
ATOM 7708 C C . VAL B 1 469 ? -13.023 29.703 26.391 1 98 469 VAL B C 1
ATOM 7710 O O . VAL B 1 469 ? -12.406 30.688 25.953 1 98 469 VAL B O 1
ATOM 7713 N N . ARG B 1 470 ? -12.453 28.859 27.234 1 97.31 470 ARG B N 1
ATOM 7714 C CA . ARG B 1 470 ? -11.062 28.922 27.688 1 97.31 470 ARG B CA 1
ATOM 7715 C C . ARG B 1 470 ? -10.25 27.75 27.156 1 97.31 470 ARG B C 1
ATOM 7717 O O . ARG B 1 470 ? -10.609 26.594 27.359 1 97.31 470 ARG B O 1
ATOM 7724 N N . ASP B 1 471 ? -9.172 28.094 26.484 1 97.12 471 ASP B N 1
ATOM 7725 C CA . ASP B 1 471 ? -8.359 27.016 25.938 1 97.12 471 ASP B CA 1
ATOM 7726 C C . ASP B 1 471 ? -7.41 26.453 27 1 97.12 471 ASP B C 1
ATOM 7728 O O . ASP B 1 471 ? -7.453 26.875 28.156 1 97.12 471 ASP B O 1
ATOM 7732 N N . ARG B 1 472 ? -6.648 25.469 26.609 1 96.56 472 ARG B N 1
ATOM 7733 C CA . ARG B 1 472 ? -5.801 24.719 27.531 1 96.56 472 ARG B CA 1
ATOM 7734 C C . ARG B 1 472 ? -4.723 25.625 28.141 1 96.56 472 ARG B C 1
ATOM 7736 O O . ARG B 1 472 ? -4.117 25.281 29.156 1 96.56 472 ARG B O 1
ATOM 7743 N N . PHE B 1 473 ? -4.469 26.734 27.578 1 97.12 473 PHE B N 1
ATOM 7744 C CA . PHE B 1 473 ? -3.422 27.641 28.031 1 97.12 473 PHE B CA 1
ATOM 7745 C C . PHE B 1 473 ? -4.012 28.781 28.859 1 97.12 473 PHE B C 1
ATOM 7747 O O . PHE B 1 473 ? -3.295 29.703 29.25 1 97.12 473 PHE B O 1
ATOM 7754 N N . GLY B 1 474 ? -5.301 28.781 28.969 1 96.44 474 GLY B N 1
ATOM 7755 C CA . GLY B 1 474 ? -5.977 29.766 29.797 1 96.44 474 GLY B CA 1
ATOM 7756 C C . GLY B 1 474 ? -6.461 30.969 29.016 1 96.44 474 GLY B C 1
ATOM 7757 O O . GLY B 1 474 ? -7.012 31.922 29.594 1 96.44 474 GLY B O 1
ATOM 7758 N N . ARG B 1 475 ? -6.371 30.984 27.719 1 96.12 475 ARG B N 1
ATOM 7759 C CA . ARG B 1 475 ? -6.824 32.094 26.906 1 96.12 475 ARG B CA 1
ATOM 7760 C C . ARG B 1 475 ? -8.344 32.094 26.734 1 96.12 475 ARG B C 1
ATOM 7762 O O . ARG B 1 475 ? -8.938 31.031 26.562 1 96.12 475 ARG B O 1
ATOM 7769 N N . LEU B 1 476 ? -8.852 33.25 26.781 1 96.12 476 LEU B N 1
ATOM 7770 C CA . LEU B 1 476 ? -10.305 33.344 26.859 1 96.12 476 LEU B CA 1
ATOM 7771 C C . LEU B 1 476 ? -10.867 33.906 25.547 1 96.12 476 LEU B C 1
ATOM 7773 O O . LEU B 1 476 ? -10.312 34.844 24.984 1 96.12 476 LEU B O 1
ATOM 7777 N N . SER B 1 477 ? -11.922 33.312 25.016 1 96.62 477 SER B N 1
ATOM 7778 C CA . SER B 1 477 ? -12.805 33.812 23.969 1 96.62 477 SER B CA 1
ATOM 7779 C C . SER B 1 477 ? -14.234 33.969 24.469 1 96.62 477 SER B C 1
ATOM 7781 O O . SER B 1 477 ? -14.758 33.094 25.156 1 96.62 477 SER B O 1
ATOM 7783 N N . VAL B 1 478 ? -14.867 35.125 24.109 1 97.06 478 VAL B N 1
ATOM 7784 C CA . VAL B 1 478 ? -16.156 35.438 24.734 1 97.06 478 VAL B CA 1
ATOM 7785 C C . VAL B 1 478 ? -17.156 35.844 23.656 1 97.06 478 VAL B C 1
ATOM 7787 O O . VAL B 1 478 ? -16.797 36.531 22.703 1 97.06 478 VAL B O 1
ATOM 7790 N N . TRP B 1 479 ? -18.359 35.406 23.844 1 97.25 479 TRP B N 1
ATOM 7791 C CA . TRP B 1 479 ? -19.5 35.812 23.031 1 97.25 479 TRP B CA 1
ATOM 7792 C C . TRP B 1 479 ? -20.703 36.156 23.922 1 97.25 479 TRP B C 1
ATOM 7794 O O . TRP B 1 479 ? -20.953 35.5 24.922 1 97.25 479 TRP B O 1
ATOM 7804 N N . GLU B 1 480 ? -21.453 37.188 23.547 1 96.06 480 GLU B N 1
ATOM 7805 C CA . GLU B 1 480 ? -22.672 37.562 24.266 1 96.06 480 GLU B CA 1
ATOM 7806 C C . GLU B 1 480 ? -23.812 37.812 23.281 1 96.06 480 GLU B C 1
ATOM 7808 O O . GLU B 1 480 ? -23.609 38.375 22.203 1 96.06 480 GLU B O 1
ATOM 7813 N N . SER B 1 481 ? -24.938 37.375 23.766 1 93.62 481 SER B N 1
ATOM 7814 C CA . SER B 1 481 ? -26.109 37.625 22.938 1 93.62 481 SER B CA 1
ATOM 7815 C C . SER B 1 481 ? -26.312 39.125 22.703 1 93.62 481 SER B C 1
ATOM 7817 O O . SER B 1 481 ? -26.203 39.938 23.625 1 93.62 481 SER B O 1
ATOM 7819 N N . GLY B 1 482 ? -26.578 39.5 21.453 1 87.56 482 GLY B N 1
ATOM 7820 C CA . GLY B 1 482 ? -26.797 40.906 21.094 1 87.56 482 GLY B CA 1
ATOM 7821 C C . GLY B 1 482 ? -25.531 41.656 20.766 1 87.56 482 GLY B C 1
ATOM 7822 O O . GLY B 1 482 ? -25.484 42.438 19.828 1 87.56 482 GLY B O 1
ATOM 7823 N N . THR B 1 483 ? -24.406 41.406 21.531 1 88.12 483 THR B N 1
ATOM 7824 C CA . THR B 1 483 ? -23.156 42.156 21.391 1 88.12 483 THR B CA 1
ATOM 7825 C C . THR B 1 483 ? -22.188 41.406 20.469 1 88.12 483 THR B C 1
ATOM 7827 O O . THR B 1 483 ? -21.359 42.031 19.797 1 88.12 483 THR B O 1
ATOM 7830 N N . GLY B 1 484 ? -22.328 40.125 20.5 1 92.94 484 GLY B N 1
ATOM 7831 C CA . GLY B 1 484 ? -21.438 39.344 19.672 1 92.94 484 GLY B CA 1
ATOM 7832 C C . GLY B 1 484 ? -20.141 38.969 20.359 1 92.94 484 GLY B C 1
ATOM 7833 O O . GLY B 1 484 ? -20.141 38.562 21.531 1 92.94 484 GLY B O 1
ATOM 7834 N N . TYR B 1 485 ? -19.078 38.969 19.594 1 92.31 485 TYR B N 1
ATOM 7835 C CA . TYR B 1 485 ? -17.797 38.5 20.109 1 92.31 485 TYR B CA 1
ATOM 7836 C C . TYR B 1 485 ? -16.969 39.656 20.656 1 92.31 485 TYR B C 1
ATOM 7838 O O . TYR B 1 485 ? -17 40.75 20.109 1 92.31 485 TYR B O 1
ATOM 7846 N N . SER B 1 486 ? -16.297 39.438 21.75 1 84.69 486 SER B N 1
ATOM 7847 C CA . SER B 1 486 ? -15.461 40.469 22.328 1 84.69 486 SER B CA 1
ATOM 7848 C C . SER B 1 486 ? -14.078 39.938 22.672 1 84.69 486 SER B C 1
ATOM 7850 O O . SER B 1 486 ? -13.898 38.75 22.844 1 84.69 486 SER B O 1
ATOM 7852 N N . THR B 1 487 ? -13.039 40.781 22.578 1 73.06 487 THR B N 1
ATOM 7853 C CA . THR B 1 487 ? -11.672 40.5 22.984 1 73.06 487 THR B CA 1
ATOM 7854 C C . THR B 1 487 ? -11.508 40.719 24.484 1 73.06 487 THR B C 1
ATOM 7856 O O . THR B 1 487 ? -11.766 41.812 24.984 1 73.06 487 THR B O 1
ATOM 7859 N N . PRO B 1 488 ? -11.336 39.5 25.266 1 63.16 488 PRO B N 1
ATOM 7860 C CA . PRO B 1 488 ? -11.195 39.719 26.703 1 63.16 488 PRO B CA 1
ATOM 7861 C C . PRO B 1 488 ? -10.109 40.719 27.031 1 63.16 488 PRO B C 1
ATOM 7863 O O . PRO B 1 488 ? -9.086 40.781 26.344 1 63.16 488 PRO B O 1
ATOM 7866 N N . LYS B 1 489 ? -10.328 41.875 27.703 1 51.31 489 LYS B N 1
ATOM 7867 C CA . LYS B 1 489 ? -9.352 42.812 28.219 1 51.31 489 LYS B CA 1
ATOM 7868 C C . LYS B 1 489 ? -8.312 42.125 29.094 1 51.31 489 LYS B C 1
ATOM 7870 O O . LYS B 1 489 ? -8.609 41.125 29.75 1 51.31 489 LYS B O 1
ATOM 7875 N N . LYS B 1 490 ? -6.883 42.188 28.688 1 49.62 490 LYS B N 1
ATOM 7876 C CA . LYS B 1 490 ? -5.812 41.844 29.609 1 49.62 490 LYS B CA 1
ATOM 7877 C C . LYS B 1 490 ? -6.191 42.156 31.062 1 49.62 490 LYS B C 1
ATOM 7879 O O . LYS B 1 490 ? -6.633 43.281 31.344 1 49.62 490 LYS B O 1
ATOM 7884 N N . PRO B 1 491 ? -6.234 40.906 31.891 1 40.34 491 PRO B N 1
ATOM 7885 C CA . PRO B 1 491 ? -6.34 41.469 33.25 1 40.34 491 PRO B CA 1
ATOM 7886 C C . PRO B 1 491 ? -5.277 42.531 33.531 1 40.34 491 PRO B C 1
ATOM 7888 O O . PRO B 1 491 ? -4.184 42.469 32.969 1 40.34 491 PRO B O 1
#

Secondary structure (DSSP, 8-state):
---------------------------EEEEEEEEEETTEEPTT-EEESSS-EEE--TTSEEEEEEETT--EEEE-B-TTB---EETTEE--EEEPPTT--B--EEE-B-SS--SEEEEEEEB---B-SGGGHHHHHHHHHHHHHHGGGSS-EEEEE-S--BS-TT-SS-SHHHHHHHHHTTT-EEEE---GGGSPPS-SSGGGTTHHHHHHH--SSEEEEETTEEEEE---EEE-SSTT-EEE---HHHHHHHHHHHTTS-TT-EEEEE-SS-SS-HHHHTT-GGG--TTSSBTTHHHHHHHHTTSEEEEEE-SSSS-EEEEEETTEEEEEPPBTTTTTTSSSB-TTSPBSEEEEEEEETTEEEEEEEETTS-TT--EEEE-TTTSTTSTTSEEEEETT--TT-EEEEEETTEEEEEPEEEEE--HHHHHHHHHHGGG-SSSS-----EEEEEEE--SSTT--EEEEEE-TT--EEEEETTTEEE-----/---------------------------EEEEEEEEEETTEEPTT-EEESSS-EEE--TTSEEEEEEETT--EEEE-B-TTB---EETTEE--EEEPPTT--B--EEE-B-SS--SEEEEEEEB---B-SGGGHHHHHHHHHHHHHHGGGSS-EEEEE-S--BS-TT-SS-SHHHHHHHHHTTT-EEEE---GGGSPPS-SSGGGTTHHHHHHH--SSEEEEETTEEEEE---EEE-SSTT-EEE---HHHHHHHHHHHHTS-TT-EEEEE-SS-SS-HHHHTT-GGG--TTSSBTTHHHHHHHHTTSEEEEEE-SSSS-EEEEEETTEEEEEPPBTTTTTTSSSB-TTSPBSEEEEEEEETTEEEEEEEETTS-TT--EEEE-TTTSTTSTTSEEEEETT--TT-EEEEEETTEEEEEPEEEEE--HHHHHHHHHHGGG-SSSS-----EEEEEEE--SSTT--EEEEEE-TT--EEEEETTTEEE-----

pLDDT: mean 92.2, std 15.11, range [22.33, 98.94]

Foldseek 3Di:
DPPPPPPPPPPPPPPPPPPPPPDDPKDKDKAKEFEEEPQAGDWFWWKALLFDTDTAHRRRIDIYTDIPLRFKIFTQAEAQWDQDDDLLAGDRIDTDDPPDRYDYHYTYGDPDAQLWAKEWEAEALAAADPVSLVLLLLQLCLLLVVCVPPHHYAYEYQENLHNACPDPPGCNSSNSNSNSVSVHHYAYAYDLRQFQAQDAFQSRTNVNVCVRHNDNWHWYDGNQEIEIEAEQWTDNRPGSDTFREDDPSNLSVVLVVCVVRDFATEYEYRHAAAAADPCVVVVNPVPDDRRRHNPPCVSVCVSCVRYQYEYEYEHPQAWDWDPPDPSYIYTYDHHLCALPVPDQHHLQRHGRWIKMWIHNNRDIDIATDHRPDDSLDFKDWDAQCRQPVHNQKIKMAGRNDDPLKFKWKDWQNHTPGGFAWDKDWDRRQQVVCVVCVVPDPDHPTGHDIDGRMTIDGDPDSPTKMKMWMAHNVGRIWIAIPPVGTDHPDDD/DPPPPPPPPPPPPPPPPPPPPPDDPKDKDKAKEFEEEPQAGDWFWWKALLFDTDTAHRRRIDIYTDIPLRFKIFTQAEAQWDQDDDLLAGDRIDTDDPPDRYDYHYTYGDPDAQLWAKEWEAEALAAADPVSLVLLLLQLCLLLVVCVPPHHYAYEYQENLHNACPDVPGCNSSNSNSNSVSVHHYAYAYDLRQFQAQDAFQSRTNVNVCVRHNDNWHWYDGNQEIEIEAEQWTDNRPGSDTFREDDPSNLSSVLVVCVVRDFATEYEYRHAAAAADPCVVVVNPVPDDRRRHNPPCVSVCVSCVRYQYEYEYEHPQAWDWDPPDPSYIYTYDHHLCALPVPDQHHLQRHGRWIKMWIHNNRDIDIATDHRPDPSLDFKDWDAQCRQPVHNQKIKMAGRNDDPLKFKWKDWQNHTPGGFAWDKDWDRRQQVVCVVCVVPDPDHPTGHDIDGRMTIDGDPDSPTKMKMWMAHNVGRIWIQIPPPGTDHPPDD

Solvent-accessible surface area (backbone atoms only — not comparable to full-atom values): 51588 Å² total; per-residue (Å²): 135,83,80,77,78,78,78,78,77,77,76,76,73,74,74,73,71,74,67,75,69,73,71,75,74,78,43,79,42,66,34,31,34,38,34,25,41,90,85,37,39,42,58,62,43,40,38,28,47,66,65,43,77,39,54,18,37,77,72,4,40,39,72,42,76,48,40,68,76,49,54,39,42,32,42,40,46,56,51,67,42,49,80,46,64,54,86,52,29,59,47,60,60,42,75,60,50,90,91,62,43,71,56,70,44,81,46,44,72,38,91,63,76,41,42,46,28,34,41,37,40,37,9,30,51,33,42,72,51,77,78,52,48,57,57,47,34,51,45,15,52,42,49,25,59,72,44,63,80,70,55,52,47,35,29,35,34,23,9,16,61,25,49,47,63,84,45,82,77,59,54,60,61,62,51,51,47,33,43,26,70,25,73,34,46,42,44,76,26,47,19,77,35,39,35,50,66,90,36,56,28,42,92,57,15,43,57,70,45,34,74,76,61,42,73,55,53,52,40,36,35,48,44,58,35,40,38,36,37,35,51,28,61,34,40,46,33,38,74,87,46,46,31,16,33,59,52,60,60,56,52,53,29,46,52,58,54,52,70,74,50,67,75,63,36,40,34,40,37,34,23,12,49,31,65,70,36,73,36,44,78,70,70,36,58,89,65,52,51,55,62,60,16,25,40,24,36,66,50,56,52,61,73,39,59,60,25,46,27,35,36,40,19,13,80,75,35,36,52,46,51,50,61,92,41,95,49,30,40,36,39,31,32,37,18,41,19,18,44,76,70,73,43,76,24,12,28,48,41,38,54,30,29,32,38,39,37,42,34,50,51,88,44,73,50,69,51,50,37,36,53,93,49,60,71,51,53,52,59,50,78,30,51,62,57,63,26,80,94,43,43,71,21,35,38,34,42,36,48,75,46,45,92,66,42,45,49,34,35,24,53,67,84,40,80,68,50,70,47,48,74,44,71,41,66,37,55,67,32,40,52,48,36,75,70,45,52,91,72,47,88,66,78,96,69,61,56,35,76,32,74,47,30,32,38,42,72,61,95,47,89,84,53,48,39,38,40,42,38,28,43,77,84,66,51,59,24,39,37,32,64,96,75,41,73,51,74,69,72,80,129,131,84,78,79,79,78,77,76,77,77,76,76,74,72,75,73,70,74,68,75,68,72,72,75,76,81,40,80,43,66,34,32,35,37,33,25,39,91,87,35,39,40,57,62,43,39,36,28,49,67,65,42,77,38,52,18,38,78,70,4,40,38,72,41,79,47,41,69,78,48,56,40,41,32,43,40,47,55,51,65,42,50,81,48,65,54,88,50,29,58,47,61,60,42,76,60,51,90,92,61,43,72,57,70,45,80,46,45,72,37,90,63,77,40,42,47,30,34,39,37,41,39,11,30,52,33,42,72,52,76,80,52,48,58,58,49,35,52,46,14,52,42,50,26,59,72,42,63,79,71,54,52,48,38,30,34,35,24,9,16,59,26,50,47,64,84,44,83,78,59,54,62,61,63,49,50,48,32,43,26,70,26,73,33,44,41,45,75,27,49,20,77,35,39,37,50,67,88,37,57,28,42,93,57,16,44,55,70,45,33,74,76,63,42,74,54,51,51,42,34,35,50,44,59,33,40,37,35,37,35,51,29,63,34,42,45,32,37,77,87,46,46,31,16,31,60,53,62,58,57,52,53,30,47,52,57,54,52,71,74,50,66,74,62,35,40,33,40,37,35,23,12,48,31,66,70,35,71,36,45,76,70,69,36,57,89,67,52,51,54,63,59,16,24,38,24,37,66,49,56,52,60,72,38,60,60,24,45,26,35,37,41,18,14,83,76,35,37,53,48,50,48,62,92,42,97,49,32,40,37,40,30,31,37,17,41,19,18,45,76,69,72,42,74,23,11,28,48,41,38,54,30,29,30,38,39,36,42,35,51,52,88,44,75,50,70,50,50,37,35,53,93,49,59,70,52,54,52,60,47,79,30,51,62,57,64,26,80,92,43,44,71,21,35,38,34,41,37,50,74,47,45,94,69,42,45,48,33,36,25,51,67,83,41,81,68,50,69,48,47,73,43,73,44,68,36,54,66,33,40,52,49,37,74,72,45,54,90,73,48,90,64,77,98,69,62,57,35,76,36,72,47,30,30,36,42,72,63,95,48,89,82,52,49,39,37,39,41,38,29,44,78,85,66,51,58,24,40,38,32,65,96,75,40,72,51,76,68,72,79,129

Radius of gyration: 33.24 Å; Cα contacts (8 Å, |Δi|>4): 2365; chains: 2; bounding box: 75×88×123 Å

Organism: NCBI:txid717959

Sequence (982 aa):
MKTSAFILFAALLAASSLSVTGRAATRTIDLCGRVTASGRGVTGVCVTDGRTIVRTDAKGRYRLPSDTEAEFVYLTLPDGYEIPLRDGTPCIYRRIAPGRRRYDFALEPAVQDMTRHRLLAVADPQVYFECELDSVRRAADDMRLTAADGVPTLGVVCGDIIGDIDRRPPLFEPVSEALAASGVAFFYVAGNHDMDLGVRTSDRAKRSFKEHFGPTYYAFDRGRVHYVVLDDCFYIGRSYLYVGYLDERQLRWLEQDLATVPAGRTVVVCLHIPTWSRAARSGEWSREESHKVLNNRRALYRMLEPYNAHILSAHEHYNENYTPEPHLFEHVHAPLSTLFWQAPWSMDGIPAGYGVYEFDGDGLTWYYKAADHPRSRQFTAYGVGEDRRRPDAVTVNVWNWDPAWQVVWYENGEPRGPMTRYTGYDASIYDYVARYSEHFKHKNIGADRTEHLFHALPASPDAHIRVEVRDRFGRLSVWESGTGYSTPKKPMKTSAFILFAALLAASSLSVTGRAATRTIDLCGRVTASGRGVTGVCVTDGRTIVRTDAKGRYRLPSDTEAEFVYLTLPDGYEIPLRDGTPCIYRRIAPGRRRYDFALEPAVQDMTRHRLLAVADPQVYFECELDSVRRAADDMRLTAADGVPTLGVVCGDIIGDIDRRPPLFEPVSEALAASGVAFFYVAGNHDMDLGVRTSDRAKRSFKEHFGPTYYAFDRGRVHYVVLDDCFYIGRSYLYVGYLDERQLRWLEQDLATVPAGRTVVVCLHIPTWSRAARSGEWSREESHKVLNNRRALYRMLEPYNAHILSAHEHYNENYTPEPHLFEHVHAPLSTLFWQAPWSMDGIPAGYGVYEFDGDGLTWYYKAADHPRSRQFTAYGVGEDRRRPDAVTVNVWNWDPAWQVVWYENGEPRGPMTRYTGYDASIYDYVARYSEHFKHKNIGADRTEHLFHALPASPDAHIRVEVRDRFGRLSVWESGTGYSTPKKP

Nearest PDB structures (foldseek):
  7ov3-assembly1_A  TM=6.844E-01  e=3.135E-09  Sus scrofa
  3c9f-assembly3_B-2  TM=5.382E-01  e=8.082E-06  Candida albicans SC5314
  1wao-assembly4_4  TM=4.331E-01  e=6.102E-05  Homo sapiens
  1prx-assembly1_A  TM=4.909E-01  e=1.121E+00  Homo sapiens
  1bxr-assembly1_A  TM=2.655E-01  e=5.648E+00  Escherichia coli

InterPro domains:
  IPR004843 Calcineurin-like, phosphoesterase domain [PF00149] (120-318)
  IPR029052 Metallo-dependent phosphatase-like [G3DSA:3.60.21.10] (120-382)
  IPR029052 Metallo-dependent phosphatase-like [SSF56300] (118-373)
  IPR032285 Calcineurin-like phosphoesterase, N-terminal [PF16371] (32-109)
  IPR032288 Calcineurin-like phosphoesterase, C-terminal [PF16370] (330-475)
  IPR051918 Serine/threonine-protein phosphatase CPPED1 [PTHR43143] (110-382)